Protein 7RUT (pdb70)

Structure (mmCIF, N/CA/C/O backbone):
data_7RUT
#
_entry.id   7RUT
#
_cell.length_a   77.151
_cell.length_b   75.769
_cell.length_c   95.844
_cell.angle_alpha   90.000
_cell.angle_beta   91.300
_cell.angle_gamma   90.000
#
_symmetry.space_group_name_H-M   'P 1 21 1'
#
loop_
_entity.id
_entity.type
_entity.pdbx_description
1 polymer 'Corrinoid adenosyltransferase'
2 non-polymer 'MAGNESIUM ION'
3 non-polymer 'POTASSIUM ION'
4 non-polymer "ADENOSINE-5'-TRIPHOSPHATE"
5 non-polymer GLYCEROL
6 water water
#
loop_
_atom_site.group_PDB
_atom_site.id
_atom_site.type_symbol
_atom_site.label_atom_id
_atom_site.label_alt_id
_atom_site.label_comp_id
_atom_site.label_asym_id
_atom_site.label_entity_id
_atom_site.label_seq_id
_atom_site.pdbx_PDB_ins_code
_atom_site.Cartn_x
_atom_site.Cartn_y
_atom_site.Cartn_z
_atom_site.occupancy
_atom_site.B_iso_or_equiv
_atom_site.auth_seq_id
_atom_site.auth_comp_id
_atom_site.auth_asym_id
_atom_site.auth_atom_id
_atom_site.pdbx_PDB_model_num
ATOM 1 N N . PRO A 1 2 ? 25.568 13.292 -19.344 1.00 57.92 56 PRO E N 1
ATOM 2 C CA . PRO A 1 2 ? 25.666 14.673 -18.863 1.00 55.92 56 PRO E CA 1
ATOM 3 C C . PRO A 1 2 ? 24.349 15.213 -18.309 1.00 51.63 56 PRO E C 1
ATOM 4 O O . PRO A 1 2 ? 23.611 15.884 -19.031 1.00 52.91 56 PRO E O 1
ATOM 8 N N . LYS A 1 3 ? 24.062 14.917 -17.042 1.00 45.55 57 LYS E N 1
ATOM 9 C CA . LYS A 1 3 ? 22.901 15.477 -16.369 1.00 40.23 57 LYS E CA 1
ATOM 10 C C . LYS A 1 3 ? 23.180 16.929 -15.978 1.00 35.56 57 LYS E C 1
ATOM 11 O O . LYS A 1 3 ? 24.288 17.440 -16.148 1.00 35.77 57 LYS E O 1
ATOM 17 N N . ILE A 1 4 ? 22.158 17.609 -15.451 1.00 31.82 58 ILE E N 1
ATOM 18 C CA . ILE A 1 4 ? 22.340 18.998 -15.035 1.00 28.40 58 ILE E CA 1
ATOM 19 C C . ILE A 1 4 ? 23.352 19.087 -13.902 1.00 28.61 58 ILE E C 1
ATOM 20 O O . ILE A 1 4 ? 24.105 20.069 -13.802 1.00 28.45 58 ILE E O 1
ATOM 25 N N . TYR A 1 5 ? 23.404 18.072 -13.041 1.00 27.74 59 TYR E N 1
ATOM 26 C CA . TYR A 1 5 ? 24.417 18.026 -11.986 1.00 28.41 59 TYR E CA 1
ATOM 27 C C . TYR A 1 5 ? 25.622 17.257 -12.513 1.00 29.77 59 TYR E C 1
ATOM 28 O O . TYR A 1 5 ? 25.608 16.028 -12.601 1.00 32.66 59 TYR E O 1
ATOM 37 N N . THR A 1 6 ? 26.669 17.993 -12.882 1.00 28.11 60 THR E N 1
ATOM 38 C CA . THR A 1 6 ? 27.903 17.380 -13.357 1.00 26.51 60 THR E CA 1
ATOM 39 C C . THR A 1 6 ? 28.800 16.930 -12.217 1.00 27.54 60 THR E C 1
ATOM 40 O O . THR A 1 6 ? 29.670 16.071 -12.432 1.00 28.65 60 THR E O 1
ATOM 44 N N . LYS A 1 7 ? 28.615 17.508 -11.027 1.00 26.38 61 LYS E N 1
ATOM 45 C CA . LYS A 1 7 ? 29.419 17.324 -9.822 1.00 25.05 61 LYS E CA 1
ATOM 46 C C . LYS A 1 7 ? 30.812 17.927 -9.957 1.00 25.02 61 LYS E C 1
ATOM 47 O O . LYS A 1 7 ? 31.614 17.810 -9.019 1.00 24.79 61 LYS E O 1
ATOM 53 N N . THR A 1 8 ? 31.126 18.592 -11.076 1.00 24.33 62 THR E N 1
ATOM 54 C CA . THR A 1 8 ? 32.416 19.263 -11.181 1.00 22.93 62 THR E CA 1
ATOM 55 C C . THR A 1 8 ? 32.536 20.456 -10.222 1.00 21.96 62 THR E C 1
ATOM 56 O O . THR A 1 8 ? 33.652 20.933 -9.989 1.00 22.54 62 THR E O 1
ATOM 60 N N . GLY A 1 9 ? 31.433 20.917 -9.632 1.00 20.33 63 GLY E N 1
ATOM 61 C CA . GLY A 1 9 ? 31.425 21.946 -8.611 1.00 20.15 63 GLY E CA 1
ATOM 62 C C . GLY A 1 9 ? 31.390 21.434 -7.182 1.00 20.62 63 GLY E C 1
ATOM 63 O O . GLY A 1 9 ? 31.313 22.248 -6.254 1.00 21.14 63 GLY E O 1
ATOM 64 N N . ASP A 1 10 ? 31.466 20.111 -6.968 1.00 20.66 64 ASP E N 1
ATOM 65 C CA . ASP A 1 10 ? 31.254 19.529 -5.647 1.00 21.21 64 ASP E CA 1
ATOM 66 C C . ASP A 1 10 ? 32.438 19.699 -4.705 1.00 22.22 64 ASP E C 1
ATOM 67 O O . ASP A 1 10 ? 32.309 19.378 -3.519 1.00 26.07 64 ASP E O 1
ATOM 72 N N . LYS A 1 11 ? 33.590 20.148 -5.196 1.00 20.09 65 LYS E N 1
ATOM 73 C CA . LYS A 1 11 ? 34.746 20.388 -4.341 1.00 20.49 65 LYS E CA 1
ATOM 74 C C . LYS A 1 11 ? 34.993 21.869 -4.080 1.00 21.08 65 LYS E C 1
ATOM 75 O O . LYS A 1 11 ? 36.033 22.222 -3.515 1.00 22.91 65 LYS E O 1
ATOM 81 N N . GLY A 1 12 ? 34.064 22.743 -4.468 1.00 20.10 66 GLY E N 1
ATOM 82 C CA . GLY A 1 12 ? 34.160 24.150 -4.127 1.00 22.03 66 GLY E CA 1
ATOM 83 C C . GLY A 1 12 ? 34.782 25.029 -5.182 1.00 21.21 66 GLY E C 1
ATOM 84 O O . GLY A 1 12 ? 35.081 26.194 -4.890 1.00 20.89 66 GLY E O 1
ATOM 85 N N . PHE A 1 13 ? 34.986 24.512 -6.391 1.00 20.03 67 PHE E N 1
ATOM 86 C CA . PHE A 1 13 ? 35.582 25.246 -7.497 1.00 18.90 67 PHE E CA 1
ATOM 87 C C . PHE A 1 13 ? 34.639 25.220 -8.691 1.00 19.15 67 PHE E C 1
ATOM 88 O O . PHE A 1 13 ? 33.808 24.315 -8.826 1.00 19.94 67 PHE E O 1
ATOM 96 N N . SER A 1 14 ? 34.747 26.230 -9.552 1.00 19.49 68 SER E N 1
ATOM 97 C CA . SER A 1 14 ? 33.927 26.254 -10.756 1.00 18.22 68 SER E CA 1
ATOM 98 C C . SER A 1 14 ? 34.729 26.902 -11.878 1.00 20.17 68 SER E C 1
ATOM 99 O O . SER A 1 14 ? 35.871 27.324 -11.682 1.00 20.55 68 SER E O 1
ATOM 102 N N . SER A 1 15 ? 34.118 26.989 -13.060 1.00 21.53 69 SER E N 1
ATOM 103 C CA . SER A 1 15 ? 34.781 27.479 -14.260 1.00 21.19 69 SER E CA 1
ATOM 104 C C . SER A 1 15 ? 34.232 28.840 -14.661 1.00 21.93 69 SER E C 1
ATOM 105 O O . SER A 1 15 ? 33.017 29.054 -14.652 1.00 24.46 69 SER E O 1
ATOM 108 N N . THR A 1 16 ? 35.129 29.753 -15.030 1.00 23.83 70 THR E N 1
ATOM 109 C CA . THR A 1 16 ? 34.716 30.981 -15.692 1.00 24.69 70 THR E CA 1
ATOM 110 C C . THR A 1 16 ? 34.384 30.688 -17.154 1.00 28.83 70 THR E C 1
ATOM 111 O O . THR A 1 16 ? 34.564 29.570 -17.646 1.00 29.98 70 THR E O 1
ATOM 115 N N . PHE A 1 17 ? 33.918 31.722 -17.866 1.00 32.71 71 PHE E N 1
ATOM 116 C CA . PHE A 1 17 ? 33.638 31.577 -19.293 1.00 38.60 71 PHE E CA 1
ATOM 117 C C . PHE A 1 17 ? 34.909 31.309 -20.085 1.00 38.48 71 PHE E C 1
ATOM 118 O O . PHE A 1 17 ? 34.852 30.695 -21.157 1.00 41.04 71 PHE E O 1
ATOM 126 N N . THR A 1 18 ? 36.057 31.758 -19.582 1.00 36.23 72 THR E N 1
ATOM 127 C CA . THR A 1 18 ? 37.337 31.475 -20.217 1.00 36.15 72 THR E CA 1
ATOM 128 C C . THR A 1 18 ? 37.842 30.068 -19.922 1.00 35.10 72 THR E C 1
ATOM 129 O O . THR A 1 18 ? 38.880 29.677 -20.466 1.00 37.79 72 THR E O 1
ATOM 133 N N . GLY A 1 19 ? 37.146 29.303 -19.082 1.00 31.72 73 GLY E N 1
ATOM 134 C CA . GLY A 1 19 ? 37.591 27.974 -18.709 1.00 29.85 73 GLY E CA 1
ATOM 135 C C . GLY A 1 19 ? 38.493 27.920 -17.497 1.00 29.00 73 GLY E C 1
ATOM 136 O O . GLY A 1 19 ? 38.882 26.817 -17.076 1.00 30.46 73 GLY E O 1
ATOM 137 N N . GLU A 1 20 ? 38.837 29.068 -16.921 1.00 27.55 74 GLU E N 1
ATOM 138 C CA . GLU A 1 20 ? 39.707 29.103 -15.755 1.00 24.59 74 GLU E CA 1
ATOM 139 C C . GLU A 1 20 ? 38.971 28.587 -14.528 1.00 21.57 74 GLU E C 1
ATOM 140 O O . GLU A 1 20 ? 37.811 28.927 -14.300 1.00 22.86 74 GLU E O 1
ATOM 146 N N . ARG A 1 21 ? 39.645 27.759 -13.729 1.00 21.78 75 ARG E N 1
ATOM 147 C CA . ARG A 1 21 ? 39.080 27.282 -12.471 1.00 19.07 75 ARG E CA 1
ATOM 148 C C . ARG A 1 21 ? 39.359 28.286 -11.354 1.00 21.61 75 ARG E C 1
ATOM 149 O O . ARG A 1 21 ? 40.496 28.742 -11.190 1.00 23.28 75 ARG E O 1
ATOM 157 N N . ARG A 1 22 ? 38.318 28.631 -10.596 1.00 21.48 76 ARG E N 1
ATOM 158 C CA . ARG A 1 22 ? 38.411 29.531 -9.454 1.00 20.42 76 ARG E CA 1
ATOM 159 C C . ARG A 1 22 ? 37.558 28.987 -8.321 1.00 18.21 76 ARG E C 1
ATOM 160 O O . ARG A 1 22 ? 36.540 28.328 -8.573 1.00 19.38 76 ARG E O 1
ATOM 168 N N . PRO A 1 23 ? 37.925 29.264 -7.068 1.00 18.27 77 PRO E N 1
ATOM 169 C CA . PRO A 1 23 ? 37.053 28.871 -5.958 1.00 19.00 77 PRO E CA 1
ATOM 170 C C . PRO A 1 23 ? 35.717 29.587 -6.067 1.00 18.29 77 PRO E C 1
ATOM 171 O O . PRO A 1 23 ? 35.620 30.709 -6.583 1.00 18.38 77 PRO E O 1
ATOM 175 N N . LYS A 1 24 ? 34.665 28.917 -5.600 1.00 17.76 78 LYS E N 1
ATOM 176 C CA . LYS A 1 24 ? 33.335 29.489 -5.789 1.00 17.77 78 LYS E CA 1
ATOM 177 C C . LYS A 1 24 ? 33.118 30.772 -4.990 1.00 19.15 78 LYS E C 1
ATOM 178 O O . LYS A 1 24 ? 32.183 31.525 -5.304 1.00 18.23 78 LYS E O 1
ATOM 184 N N . ASP A 1 25 ? 33.961 31.067 -3.993 1.00 18.84 79 ASP E N 1
ATOM 185 C CA . ASP A 1 25 ? 33.840 32.346 -3.301 1.00 19.16 79 ASP E CA 1
ATOM 186 C C . ASP A 1 25 ? 34.661 33.457 -3.956 1.00 18.43 79 ASP E C 1
ATOM 187 O O . ASP A 1 25 ? 34.711 34.567 -3.421 1.00 20.28 79 ASP E O 1
ATOM 192 N N . ASP A 1 26 ? 35.254 33.199 -5.119 1.00 19.00 80 ASP E N 1
ATOM 193 C CA . ASP A 1 26 ? 36.009 34.232 -5.821 1.00 17.95 80 ASP E CA 1
ATOM 194 C C . ASP A 1 26 ? 35.111 35.420 -6.169 1.00 16.63 80 ASP E C 1
ATOM 195 O O . ASP A 1 26 ? 33.910 35.269 -6.419 1.00 18.77 80 ASP E O 1
ATOM 200 N N . GLN A 1 27 ? 35.714 36.614 -6.199 1.00 18.05 81 GLN E N 1
ATOM 201 C CA . GLN A 1 27 ? 34.960 37.824 -6.533 1.00 17.79 81 GLN E CA 1
ATOM 202 C C . GLN A 1 27 ? 34.178 37.699 -7.850 1.00 17.05 81 GLN E C 1
ATOM 203 O O . GLN A 1 27 ? 33.108 38.312 -7.996 1.00 18.84 81 GLN E O 1
ATOM 205 N N . VAL A 1 28 ? 34.673 36.910 -8.812 1.00 17.41 82 VAL E N 1
ATOM 206 C CA . VAL A 1 28 ? 33.954 36.764 -10.081 1.00 18.56 82 VAL E CA 1
ATOM 207 C C . VAL A 1 28 ? 32.592 36.124 -9.854 1.00 17.88 82 VAL E C 1
ATOM 208 O O . VAL A 1 28 ? 31.573 36.595 -10.377 1.00 17.70 82 VAL E O 1
ATOM 212 N N . PHE A 1 29 ? 32.555 35.029 -9.084 1.00 17.96 83 PHE E N 1
ATOM 213 C CA . PHE A 1 29 ? 31.296 34.328 -8.854 1.00 16.61 83 PHE E CA 1
ATOM 214 C C . PHE A 1 29 ? 30.391 35.101 -7.908 1.00 15.65 83 PHE E C 1
ATOM 215 O O . PHE A 1 29 ? 29.163 34.995 -8.001 1.00 17.07 83 PHE E O 1
ATOM 223 N N . GLU A 1 30 ? 30.966 35.892 -7.006 1.00 16.65 84 GLU E N 1
ATOM 224 C CA . GLU A 1 30 ? 30.142 36.774 -6.187 1.00 15.75 84 GLU E CA 1
ATOM 225 C C . GLU A 1 30 ? 29.409 37.797 -7.053 1.00 16.29 84 GLU E C 1
ATOM 226 O O . GLU A 1 30 ? 28.221 38.083 -6.828 1.00 17.22 84 GLU E O 1
ATOM 232 N N . ALA A 1 31 ? 30.099 38.355 -8.056 1.00 16.73 85 ALA E N 1
ATOM 233 C CA . ALA A 1 31 ? 29.470 39.330 -8.946 1.00 17.52 85 ALA E CA 1
ATOM 234 C C . ALA A 1 31 ? 28.464 38.665 -9.881 1.00 17.34 85 ALA E C 1
ATOM 235 O O . ALA A 1 31 ? 27.351 39.182 -10.078 1.00 18.73 85 ALA E O 1
ATOM 237 N N . VAL A 1 32 ? 28.832 37.522 -10.467 1.00 17.71 86 VAL E N 1
ATOM 238 C CA . VAL A 1 32 ? 27.909 36.789 -11.342 1.00 19.47 86 VAL E CA 1
ATOM 239 C C . VAL A 1 32 ? 26.665 36.375 -10.563 1.00 19.03 86 VAL E C 1
ATOM 240 O O . VAL A 1 32 ? 25.524 36.526 -11.033 1.00 18.30 86 VAL E O 1
ATOM 244 N N . GLY A 1 33 ? 26.874 35.847 -9.353 1.00 17.99 87 GLY E N 1
ATOM 245 C CA . GLY A 1 33 ? 25.759 35.376 -8.550 1.00 17.51 87 GLY E CA 1
ATOM 246 C C . GLY A 1 33 ? 24.829 36.491 -8.118 1.00 16.84 87 GLY E C 1
ATOM 247 O O . GLY A 1 33 ? 23.610 36.319 -8.103 1.00 17.76 87 GLY E O 1
ATOM 248 N N . THR A 1 34 ? 25.381 37.652 -7.772 1.00 17.38 88 THR E N 1
ATOM 249 C CA . THR A 1 34 ? 24.525 38.736 -7.311 1.00 16.48 88 THR E CA 1
ATOM 250 C C . THR A 1 34 ? 23.769 39.369 -8.471 1.00 16.79 88 THR E C 1
ATOM 251 O O . THR A 1 34 ? 22.632 39.828 -8.292 1.00 17.53 88 THR E O 1
ATOM 255 N N . THR A 1 35 ? 24.355 39.363 -9.669 1.00 17.73 89 THR E N 1
ATOM 256 C CA . THR A 1 35 ? 23.619 39.797 -10.856 1.00 19.04 89 THR E CA 1
ATOM 257 C C . THR A 1 35 ? 22.460 38.845 -11.152 1.00 19.61 89 THR E C 1
ATOM 258 O O . THR A 1 35 ? 21.361 39.284 -11.517 1.00 18.80 89 THR E O 1
ATOM 262 N N . ASP A 1 36 ? 22.682 37.537 -10.976 1.00 18.33 90 ASP E N 1
ATOM 263 C CA . ASP A 1 36 ? 21.615 36.557 -11.153 1.00 18.92 90 ASP E CA 1
ATOM 264 C C . ASP A 1 36 ? 20.533 36.732 -10.095 1.00 18.83 90 ASP E C 1
ATOM 265 O O . ASP A 1 36 ? 19.334 36.645 -10.400 1.00 20.01 90 ASP E O 1
ATOM 270 N N . GLU A 1 37 ? 20.935 37.014 -8.853 1.00 18.71 91 GLU E N 1
ATOM 271 C CA . GLU A 1 37 ? 19.964 37.310 -7.803 1.00 17.17 91 GLU E CA 1
ATOM 272 C C . GLU A 1 37 ? 19.111 38.525 -8.172 1.00 16.98 91 GLU E C 1
ATOM 273 O O . GLU A 1 37 ? 17.880 38.521 -7.986 1.00 18.45 91 GLU E O 1
ATOM 279 N N . LEU A 1 38 ? 19.743 39.573 -8.708 1.00 16.97 92 LEU E N 1
ATOM 280 C CA . LEU A 1 38 ? 19.000 40.746 -9.157 1.00 16.18 92 LEU E CA 1
ATOM 281 C C . LEU A 1 38 ? 18.012 40.390 -10.264 1.00 17.46 92 LEU E C 1
ATOM 282 O O . LEU A 1 38 ? 16.838 40.784 -10.223 1.00 18.14 92 LEU E O 1
ATOM 287 N N . SER A 1 39 ? 18.471 39.654 -11.277 1.00 19.26 93 SER E N 1
ATOM 288 C CA . SER A 1 39 ? 17.575 39.289 -12.374 1.00 19.28 93 SER E CA 1
ATOM 289 C C . SER A 1 39 ? 16.402 38.460 -11.870 1.00 19.25 93 SER E C 1
ATOM 290 O O . SER A 1 39 ? 15.270 38.601 -12.360 1.00 19.33 93 SER E O 1
ATOM 293 N N . SER A 1 40 ? 16.656 37.593 -10.881 1.00 18.81 94 SER E N 1
ATOM 294 C CA . SER A 1 40 ? 15.596 36.747 -10.342 1.00 18.47 94 SER E CA 1
ATOM 295 C C . SER A 1 40 ? 14.592 37.569 -9.538 1.00 18.69 94 SER E C 1
ATOM 296 O O . SER A 1 40 ? 13.380 37.306 -9.596 1.00 20.50 94 SER E O 1
ATOM 299 N N . ALA A 1 41 ? 15.073 38.561 -8.775 1.00 17.78 95 ALA E N 1
ATOM 300 C CA . ALA A 1 41 ? 14.164 39.455 -8.058 1.00 17.44 95 ALA E CA 1
ATOM 301 C C . ALA A 1 41 ? 13.306 40.243 -9.034 1.00 18.70 95 ALA E C 1
ATOM 302 O O . ALA A 1 41 ? 12.094 40.412 -8.822 1.00 20.28 95 ALA E O 1
ATOM 304 N N . ILE A 1 42 ? 13.911 40.714 -10.127 1.00 19.62 96 ILE E N 1
ATOM 305 C CA . ILE A 1 42 ? 13.135 41.413 -11.151 1.00 19.32 96 ILE E CA 1
ATOM 306 C C . ILE A 1 42 ? 12.103 40.476 -11.773 1.00 21.17 96 ILE E C 1
ATOM 307 O O . ILE A 1 42 ? 10.963 40.880 -12.045 1.00 21.89 96 ILE E O 1
ATOM 312 N N . GLY A 1 43 ? 12.471 39.207 -11.987 1.00 20.84 97 GLY E N 1
ATOM 313 C CA . GLY A 1 43 ? 11.516 38.264 -12.556 1.00 21.88 97 GLY E CA 1
ATOM 314 C C . GLY A 1 43 ? 10.284 38.092 -11.688 1.00 21.48 97 GLY E C 1
ATOM 315 O O . GLY A 1 43 ? 9.159 38.011 -12.197 1.00 23.04 97 GLY E O 1
ATOM 316 N N . PHE A 1 44 ? 10.470 38.049 -10.365 1.00 21.26 98 PHE E N 1
ATOM 317 C CA . PHE A 1 44 ? 9.305 37.969 -9.488 1.00 23.18 98 PHE E CA 1
ATOM 318 C C . PHE A 1 44 ? 8.491 39.259 -9.526 1.00 22.63 98 PHE E C 1
ATOM 319 O O . PHE A 1 44 ? 7.257 39.213 -9.608 1.00 23.89 98 PHE E O 1
ATOM 327 N N . ALA A 1 45 ? 9.155 40.420 -9.483 1.00 21.92 99 ALA E N 1
ATOM 328 C CA . ALA A 1 45 ? 8.426 41.680 -9.646 1.00 21.49 99 ALA E CA 1
ATOM 329 C C . ALA A 1 45 ? 7.661 41.712 -10.967 1.00 23.19 99 ALA E C 1
ATOM 330 O O . ALA A 1 45 ? 6.524 42.200 -11.023 1.00 25.69 99 ALA E O 1
ATOM 332 N N . LEU A 1 46 ? 8.264 41.188 -12.037 1.00 24.84 100 LEU E N 1
ATOM 333 C CA . LEU A 1 46 ? 7.612 41.167 -13.345 1.00 26.76 100 LEU E CA 1
ATOM 334 C C . LEU A 1 46 ? 6.301 40.392 -13.304 1.00 26.09 100 LEU E C 1
ATOM 335 O O . LEU A 1 46 ? 5.328 40.758 -13.983 1.00 26.90 100 LEU E O 1
ATOM 340 N N . GLU A 1 47 ? 6.257 39.309 -12.523 1.00 26.46 101 GLU E N 1
ATOM 341 C CA . GLU A 1 47 ? 5.021 38.544 -12.398 1.00 28.41 101 GLU E CA 1
ATOM 342 C C . GLU A 1 47 ? 3.911 39.392 -11.790 1.00 30.11 101 GLU E C 1
ATOM 343 O O . GLU A 1 47 ? 2.759 39.332 -12.235 1.00 30.78 101 GLU E O 1
ATOM 349 N N . LEU A 1 48 ? 4.242 40.200 -10.778 1.00 28.80 102 LEU E N 1
ATOM 350 C CA . LEU A 1 48 ? 3.252 41.097 -10.187 1.00 29.03 102 LEU E CA 1
ATOM 351 C C . LEU A 1 48 ? 2.839 42.186 -11.171 1.00 29.68 102 LEU E C 1
ATOM 352 O O . LEU A 1 48 ? 1.668 42.577 -11.222 1.00 30.18 102 LEU E O 1
ATOM 357 N N . VAL A 1 49 ? 3.799 42.697 -11.944 1.00 30.87 103 VAL E N 1
ATOM 358 C CA . VAL A 1 49 ? 3.524 43.734 -12.933 1.00 30.59 103 VAL E CA 1
ATOM 359 C C . VAL A 1 49 ? 2.563 43.220 -13.994 1.00 32.66 103 VAL E C 1
ATOM 360 O O . VAL A 1 49 ? 1.608 43.909 -14.378 1.00 34.13 103 VAL E O 1
ATOM 364 N N . THR A 1 50 ? 2.799 42.005 -14.490 1.00 33.56 104 THR E N 1
ATOM 365 C CA . THR A 1 50 ? 1.919 41.437 -15.510 1.00 35.91 104 THR E CA 1
ATOM 366 C C . THR A 1 50 ? 0.506 41.220 -14.977 1.00 38.55 104 THR E 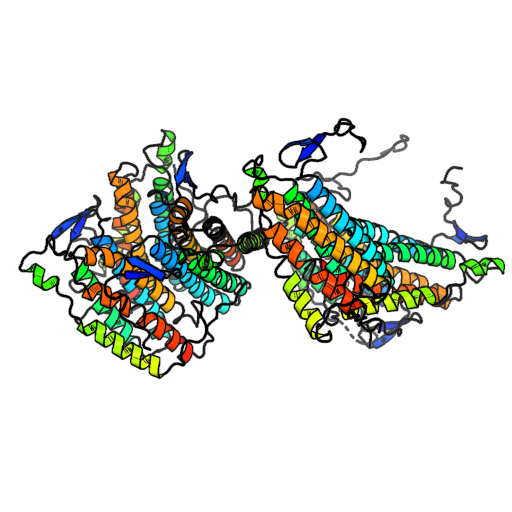C 1
ATOM 367 O O . THR A 1 50 ? -0.471 41.411 -15.708 1.00 40.20 104 THR E O 1
ATOM 371 N N . GLU A 1 51 ? 0.370 40.808 -13.714 1.00 40.90 105 GLU E N 1
ATOM 372 C CA . GLU A 1 51 ? -0.966 40.574 -13.169 1.00 43.48 105 GLU E CA 1
ATOM 373 C C . GLU A 1 51 ? -1.765 41.867 -13.100 1.00 41.31 105 GLU E C 1
ATOM 374 O O . GLU A 1 51 ? -2.973 41.878 -13.375 1.00 40.88 105 GLU E O 1
ATOM 380 N N . LYS A 1 52 ? -1.104 42.969 -12.744 1.00 41.26 106 LYS E N 1
ATOM 381 C CA . LYS A 1 52 ? -1.765 44.257 -12.601 1.00 41.90 106 LYS E CA 1
ATOM 382 C C . LYS A 1 52 ? -2.026 44.939 -13.941 1.00 41.87 106 LYS E C 1
ATOM 383 O O . LYS A 1 52 ? -2.880 45.826 -14.014 1.00 42.61 106 LYS E O 1
ATOM 389 N N . GLY A 1 53 ? -1.323 44.545 -14.999 1.00 39.98 107 GLY E N 1
ATOM 390 C CA . GLY A 1 53 ? -1.535 45.159 -16.294 1.00 37.83 107 GLY E CA 1
ATOM 391 C C . GLY A 1 53 ? -0.775 46.445 -16.536 1.00 36.60 107 GLY E C 1
ATOM 392 O O . GLY A 1 53 ? -1.265 47.319 -17.254 1.00 37.26 107 GLY E O 1
ATOM 393 N N . HIS A 1 54 ? 0.416 46.587 -15.962 1.00 34.78 108 HIS E N 1
ATOM 394 C CA . HIS A 1 54 ? 1.238 47.764 -16.207 1.00 32.67 108 HIS E CA 1
ATOM 395 C C . HIS A 1 54 ? 1.868 47.697 -17.596 1.00 34.44 108 HIS E C 1
ATOM 396 O O . HIS A 1 54 ? 2.015 46.626 -18.190 1.00 36.75 108 HIS E O 1
ATOM 403 N N . THR A 1 55 ? 2.281 48.862 -18.098 1.00 34.57 109 THR E N 1
ATOM 404 C CA . THR A 1 55 ? 2.813 48.953 -19.453 1.00 34.60 109 THR E CA 1
ATOM 405 C C . THR A 1 55 ? 4.275 48.549 -19.573 1.00 34.07 109 THR E C 1
ATOM 406 O O . THR A 1 55 ? 4.744 48.350 -20.697 1.00 35.29 109 THR E O 1
ATOM 410 N N . PHE A 1 56 ? 5.010 48.443 -18.468 1.00 31.04 110 PHE E N 1
ATOM 411 C CA . PHE A 1 56 ? 6.462 48.353 -18.534 1.00 31.57 110 PHE E CA 1
ATOM 412 C C . PHE A 1 56 ? 6.989 46.932 -18.348 1.00 29.82 110 PHE E C 1
ATOM 413 O O . PHE A 1 56 ? 8.179 46.757 -18.070 1.00 29.15 110 PHE E O 1
ATOM 421 N N . ALA A 1 57 ? 6.144 45.913 -18.529 1.00 29.15 111 ALA E N 1
ATOM 422 C CA . ALA A 1 57 ? 6.618 44.537 -18.410 1.00 29.79 111 ALA E CA 1
ATOM 423 C C . ALA A 1 57 ? 7.738 44.244 -19.403 1.00 29.70 111 ALA E C 1
ATOM 424 O O . ALA A 1 57 ? 8.718 43.568 -19.064 1.00 30.61 111 ALA E O 1
ATOM 426 N N . GLU A 1 58 ? 7.618 44.751 -20.633 1.00 30.55 112 GLU E N 1
ATOM 427 C CA . GLU A 1 58 ? 8.629 44.461 -21.643 1.00 32.98 112 GLU E CA 1
ATOM 428 C C . GLU A 1 58 ? 9.961 45.128 -21.318 1.00 30.47 112 GLU E C 1
ATOM 429 O O . GLU A 1 58 ? 11.018 44.561 -21.614 1.00 31.45 112 GLU E O 1
ATOM 435 N N . GLU A 1 59 ? 9.939 46.315 -20.706 1.00 28.17 113 GLU E N 1
ATOM 436 C CA . GLU A 1 59 ? 11.191 46.937 -20.280 1.00 27.62 113 GLU E CA 1
ATOM 437 C C . GLU A 1 59 ? 11.919 46.059 -19.272 1.00 25.46 113 GLU E C 1
ATOM 438 O O . GLU A 1 59 ? 13.134 45.843 -19.378 1.00 25.63 113 GLU E O 1
ATOM 444 N N . LEU A 1 60 ? 11.193 45.542 -18.279 1.00 24.72 114 LEU E N 1
ATOM 445 C CA . LEU A 1 60 ? 11.845 44.714 -17.268 1.00 23.68 114 LEU E CA 1
ATOM 446 C C . LEU A 1 60 ? 12.416 43.445 -17.890 1.00 23.74 114 LEU E C 1
ATOM 447 O O . LEU A 1 60 ? 13.502 42.995 -17.504 1.00 23.17 114 LEU E O 1
ATOM 452 N N . GLN A 1 61 ? 11.722 42.882 -18.884 1.00 24.77 115 GLN E N 1
ATOM 453 C CA . GLN A 1 61 ? 12.238 41.706 -19.577 1.00 26.48 115 GLN E CA 1
ATOM 454 C C . GLN A 1 61 ? 13.507 42.036 -20.354 1.00 26.59 115 GLN E C 1
ATOM 455 O O . GLN A 1 61 ? 14.467 41.256 -20.341 1.00 27.27 115 GLN E O 1
ATOM 461 N N . LYS A 1 62 ? 13.537 43.185 -21.037 1.00 26.65 116 LYS E N 1
ATOM 462 C CA . LYS A 1 62 ? 14.757 43.591 -21.729 1.00 26.64 116 LYS E CA 1
ATOM 463 C C . LYS A 1 62 ? 15.904 43.776 -20.742 1.00 26.11 116 LYS E C 1
ATOM 464 O O . LYS A 1 62 ? 17.053 43.419 -21.032 1.00 27.46 116 LYS E O 1
ATOM 470 N N . ILE A 1 63 ? 15.611 44.336 -19.567 1.00 23.83 117 ILE E N 1
ATOM 471 C CA . ILE A 1 63 ? 16.647 44.497 -18.554 1.00 22.86 117 ILE E CA 1
ATOM 472 C C . ILE A 1 63 ? 17.191 43.137 -18.131 1.00 21.74 117 ILE E C 1
ATOM 473 O O . ILE A 1 63 ? 18.402 42.974 -17.947 1.00 22.99 117 ILE E O 1
ATOM 478 N N . GLN A 1 64 ? 16.320 42.133 -17.984 1.00 21.84 118 GLN E N 1
ATOM 479 C CA . GLN A 1 64 ? 16.818 40.804 -17.620 1.00 22.35 118 GLN E CA 1
ATOM 480 C C . GLN A 1 64 ? 17.766 40.260 -18.685 1.00 24.75 118 GLN E C 1
ATOM 481 O O . GLN A 1 64 ? 18.758 39.598 -18.359 1.00 23.65 118 GLN E O 1
ATOM 487 N N . CYS A 1 65 ? 17.477 40.527 -19.964 1.00 25.42 119 CYS E N 1
ATOM 488 C CA . CYS A 1 65 ? 18.373 40.108 -21.041 1.00 26.07 119 CYS E CA 1
ATOM 489 C C . CYS A 1 65 ? 19.737 40.759 -20.905 1.00 26.44 119 CYS E C 1
ATOM 490 O O . CYS A 1 65 ? 20.775 40.095 -21.030 1.00 26.66 119 CYS E O 1
ATOM 493 N N . THR A 1 66 ? 19.752 42.070 -20.659 1.00 24.86 120 THR E N 1
ATOM 494 C CA . THR A 1 66 ? 21.015 42.765 -20.462 1.00 25.06 120 THR E CA 1
ATOM 495 C C . THR A 1 66 ? 21.736 42.260 -19.217 1.00 24.02 120 THR E C 1
ATOM 496 O O . THR A 1 66 ? 22.970 42.176 -19.208 1.00 24.20 120 THR E O 1
ATOM 500 N N . LEU A 1 67 ? 20.993 41.887 -18.172 1.00 22.84 121 LEU E N 1
ATOM 501 C CA . LEU A 1 67 ? 21.648 41.318 -16.992 1.00 21.46 121 LEU E CA 1
ATOM 502 C C . LEU A 1 67 ? 22.312 39.982 -17.303 1.00 21.63 121 LEU E C 1
ATOM 503 O O . LEU A 1 67 ? 23.326 39.649 -16.689 1.00 21.79 121 LEU E O 1
ATOM 508 N N . GLN A 1 68 ? 21.774 39.210 -18.256 1.00 23.80 122 GLN E N 1
ATOM 509 C CA . GLN A 1 68 ? 22.484 38.011 -18.695 1.00 27.73 122 GLN E CA 1
ATOM 510 C C . GLN A 1 68 ? 23.783 38.385 -19.392 1.00 27.93 122 GLN E C 1
ATOM 511 O O . GLN A 1 68 ? 24.804 37.713 -19.215 1.00 27.45 122 GLN E O 1
ATOM 517 N N . ASP A 1 69 ? 23.762 39.460 -20.187 1.00 28.13 123 ASP E N 1
ATOM 518 C CA . ASP A 1 69 ? 24.989 39.954 -20.806 1.00 28.30 123 ASP E CA 1
ATOM 519 C C . ASP A 1 69 ? 25.971 40.449 -19.750 1.00 27.50 123 ASP E C 1
ATOM 520 O O . ASP A 1 69 ? 27.186 40.256 -19.885 1.00 28.88 123 ASP E O 1
ATOM 525 N N . VAL A 1 70 ? 25.465 41.102 -18.698 1.00 25.28 124 VAL E N 1
ATOM 526 C CA . VAL A 1 70 ? 26.326 41.513 -17.589 1.00 25.05 124 VAL E CA 1
ATOM 527 C C . VAL A 1 70 ? 26.978 40.293 -16.951 1.00 24.56 124 VAL E C 1
ATOM 528 O O . VAL A 1 70 ? 28.189 40.274 -16.695 1.00 24.96 124 VAL E O 1
ATOM 532 N N . GLY A 1 71 ? 26.181 39.264 -16.659 1.00 25.45 125 GLY E N 1
ATOM 533 C CA . GLY A 1 71 ? 26.743 38.059 -16.068 1.00 25.37 125 GLY E CA 1
ATOM 534 C C . GLY A 1 71 ? 27.793 37.417 -16.953 1.00 27.08 125 GLY E C 1
ATOM 535 O O . GLY A 1 71 ? 28.833 36.960 -16.471 1.00 26.49 125 GLY E O 1
ATOM 536 N N . SER A 1 72 ? 27.543 37.388 -18.261 1.00 29.00 126 SER E N 1
ATOM 537 C CA . SER A 1 72 ? 28.512 36.833 -19.203 1.00 30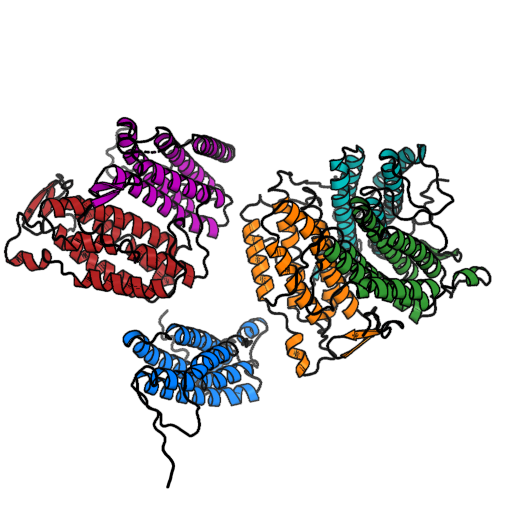.60 126 SER E CA 1
ATOM 538 C C . SER A 1 72 ? 29.819 37.611 -19.171 1.00 30.41 126 SER E C 1
ATOM 539 O O . SER A 1 72 ? 30.908 37.025 -19.155 1.00 31.40 126 SER E O 1
ATOM 542 N N . ALA A 1 73 ? 29.729 38.941 -19.176 1.00 29.27 127 ALA E N 1
ATOM 543 C CA . ALA A 1 73 ? 30.927 39.768 -19.113 1.00 28.13 127 ALA E CA 1
ATOM 544 C C . ALA A 1 73 ? 31.693 39.513 -17.821 1.00 27.42 127 ALA E C 1
ATOM 545 O O . ALA A 1 73 ? 32.919 39.337 -17.832 1.00 27.68 127 ALA E O 1
ATOM 547 N N . LEU A 1 74 ? 30.976 39.464 -16.696 1.00 26.04 128 LEU E N 1
ATOM 548 C CA . LEU A 1 74 ? 31.620 39.236 -15.406 1.00 25.91 128 LEU E CA 1
ATOM 549 C C . LEU A 1 74 ? 32.290 37.869 -15.354 1.00 26.77 128 LEU E C 1
ATOM 550 O O . LEU A 1 74 ? 33.344 37.705 -14.721 1.00 28.19 128 LEU E O 1
ATOM 555 N N . ALA A 1 75 ? 31.688 36.870 -16.002 1.00 26.61 129 ALA E N 1
ATOM 556 C CA . ALA A 1 75 ? 32.263 35.532 -16.053 1.00 28.22 129 ALA E CA 1
ATOM 557 C C . ALA A 1 75 ? 33.438 35.432 -17.016 1.00 30.15 129 ALA E C 1
ATOM 558 O O . ALA A 1 75 ? 34.030 34.350 -17.138 1.00 30.23 129 ALA E O 1
ATOM 560 N N . THR A 1 76 ? 33.799 36.522 -17.697 1.00 31.60 130 THR E N 1
ATOM 561 C CA . THR A 1 76 ? 34.913 36.531 -18.642 1.00 33.74 130 THR E CA 1
ATOM 562 C C . THR A 1 76 ? 35.936 37.568 -18.196 1.00 35.75 130 THR E C 1
ATOM 563 O O . THR A 1 76 ? 36.049 38.642 -18.803 1.00 36.50 130 THR E O 1
ATOM 567 N N . PRO A 1 77 ? 36.690 37.287 -17.132 1.00 37.92 131 PRO E N 1
ATOM 568 C CA . PRO A 1 77 ? 37.699 38.252 -16.683 1.00 41.19 131 PRO E CA 1
ATOM 569 C C . PRO A 1 77 ? 38.772 38.440 -17.743 1.00 47.98 131 PRO E C 1
ATOM 570 O O . PRO A 1 77 ? 39.156 37.498 -18.443 1.00 49.29 131 PRO E O 1
ATOM 574 N N . CYS A 1 78 ? 39.248 39.678 -17.871 1.00 52.77 132 CYS E N 1
ATOM 575 C CA . CYS A 1 78 ? 40.252 39.957 -18.891 1.00 59.33 132 CYS E CA 1
ATOM 576 C C . CYS A 1 78 ? 41.582 39.284 -18.576 1.00 62.51 132 CYS E C 1
ATOM 577 O O . CYS A 1 78 ? 42.363 39.008 -19.493 1.00 62.69 132 CYS E O 1
ATOM 580 N N . SER A 1 79 ? 41.842 38.984 -17.298 1.00 65.07 133 SER E N 1
ATOM 581 C CA . SER A 1 79 ? 43.108 38.363 -16.916 1.00 67.05 133 SER E CA 1
ATOM 582 C C . SER A 1 79 ? 43.273 36.979 -17.530 1.00 69.53 133 SER E C 1
ATOM 583 O O . SER A 1 79 ? 44.406 36.513 -17.715 1.00 69.83 133 SER E O 1
ATOM 586 N N . SER A 1 80 ? 42.167 36.303 -17.844 1.00 71.23 134 SER E N 1
ATOM 587 C CA . SER A 1 80 ? 42.213 34.998 -18.492 1.00 73.86 134 SER E CA 1
ATOM 588 C C . SER A 1 80 ? 41.468 34.981 -19.821 1.00 75.82 134 SER E C 1
ATOM 589 O O . SER A 1 80 ? 41.292 33.905 -20.405 1.00 76.58 134 SER E O 1
ATOM 592 N N . ALA A 1 81 ? 41.048 36.139 -20.323 1.00 76.50 135 ALA E N 1
ATOM 593 C CA . ALA A 1 81 ? 40.298 36.216 -21.573 1.00 77.63 135 ALA E CA 1
ATOM 594 C C . ALA A 1 81 ? 41.159 35.803 -22.763 1.00 78.31 135 ALA E C 1
ATOM 595 O O . ALA A 1 81 ? 41.985 36.579 -23.240 1.00 78.37 135 ALA E O 1
ATOM 597 N N . THR A 1 89 ? 33.215 40.325 -23.052 1.00 72.95 143 THR E N 1
ATOM 598 C CA . THR A 1 89 ? 34.025 41.353 -22.412 1.00 73.07 143 THR E CA 1
ATOM 599 C C . THR A 1 89 ? 33.558 42.742 -22.804 1.00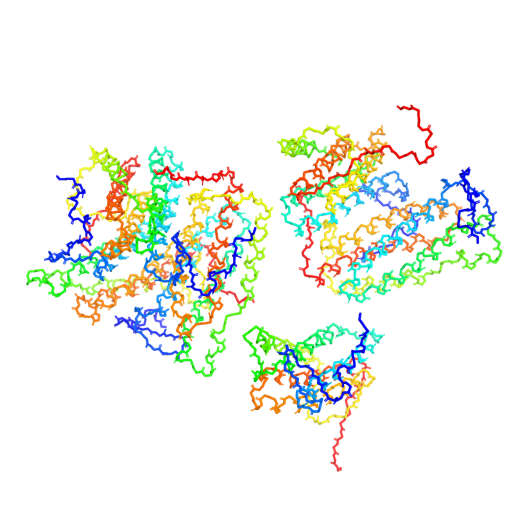 71.78 143 THR E C 1
ATOM 600 O O . THR A 1 89 ? 33.499 43.653 -21.980 1.00 71.57 143 THR E O 1
ATOM 604 N N . THR A 1 90 ? 33.238 42.900 -24.084 1.00 69.92 144 THR E N 1
ATOM 605 C CA . THR A 1 90 ? 32.865 44.199 -24.634 1.00 67.71 144 THR E CA 1
ATOM 606 C C . THR A 1 90 ? 31.403 44.473 -24.312 1.00 62.98 144 THR E C 1
ATOM 607 O O . THR A 1 90 ? 30.497 43.972 -24.983 1.00 64.28 144 THR E O 1
ATOM 611 N N . PHE A 1 91 ? 31.171 45.279 -23.285 1.00 55.98 145 PHE E N 1
ATOM 612 C CA . PHE A 1 91 ? 29.831 45.692 -22.894 1.00 50.27 145 PHE E CA 1
ATOM 613 C C . PHE A 1 91 ? 29.597 47.101 -23.430 1.00 49.24 145 PHE E C 1
ATOM 614 O O . PHE A 1 91 ? 30.191 48.065 -22.937 1.00 49.27 145 PHE E O 1
ATOM 622 N N . LYS A 1 92 ? 28.738 47.216 -24.442 1.00 48.50 146 LYS E N 1
ATOM 623 C CA . LYS A 1 92 ? 28.469 48.505 -25.064 1.00 47.71 146 LYS E CA 1
ATOM 624 C C . LYS A 1 92 ? 27.618 49.385 -24.151 1.00 46.85 146 LYS E C 1
ATOM 625 O O . LYS A 1 92 ? 26.870 48.899 -23.297 1.00 47.53 146 LYS E O 1
ATOM 627 N N . ALA A 1 93 ? 27.737 50.700 -24.345 1.00 45.04 147 ALA E N 1
ATOM 628 C CA . ALA A 1 93 ? 27.018 51.668 -23.524 1.00 43.84 147 ALA E CA 1
ATOM 629 C C . ALA A 1 93 ? 25.568 51.865 -23.951 1.00 41.10 147 ALA E C 1
ATOM 630 O O . ALA A 1 93 ? 24.829 52.570 -23.254 1.00 39.51 147 ALA E O 1
ATOM 632 N N . GLY A 1 94 ? 25.151 51.272 -25.069 1.00 39.39 148 GLY E N 1
ATOM 633 C CA . GLY A 1 94 ? 23.790 51.366 -25.551 1.00 38.08 148 GLY E CA 1
ATOM 634 C C . GLY A 1 94 ? 22.715 51.167 -24.493 1.00 37.72 148 GLY E C 1
ATOM 635 O O . GLY A 1 94 ? 21.796 51.984 -24.358 1.00 36.04 148 GLY E O 1
ATOM 636 N N . PRO A 1 95 ? 22.793 50.070 -23.730 1.00 36.33 149 PRO E N 1
ATOM 637 C CA . PRO A 1 95 ? 21.778 49.847 -22.684 1.00 35.06 149 PRO E CA 1
ATOM 638 C C . PRO A 1 95 ? 21.744 50.924 -21.614 1.00 32.71 149 PRO E C 1
ATOM 639 O O . PRO A 1 95 ? 20.683 51.154 -21.020 1.00 32.56 149 PRO E O 1
ATOM 643 N N . ILE A 1 96 ? 22.870 51.585 -21.335 1.00 31.35 150 ILE E N 1
ATOM 644 C CA . ILE A 1 96 ? 22.867 52.660 -20.347 1.00 31.45 150 ILE E CA 1
ATOM 645 C C . ILE A 1 96 ? 22.061 53.845 -20.859 1.00 32.58 150 ILE E C 1
ATOM 646 O O . ILE A 1 96 ? 21.247 54.432 -20.137 1.00 31.82 150 ILE E O 1
ATOM 651 N N . LEU A 1 97 ? 22.282 54.220 -22.115 1.00 34.28 151 LEU E N 1
ATOM 652 C CA . LEU A 1 97 ? 21.546 55.352 -22.669 1.00 35.03 151 LEU E CA 1
ATOM 653 C C . LEU A 1 97 ? 20.057 55.053 -22.786 1.00 35.63 151 LEU E C 1
ATOM 654 O O . LEU A 1 97 ? 19.236 55.955 -22.594 1.00 36.82 151 LEU E O 1
ATOM 659 N N . GLU A 1 98 ? 19.684 53.798 -23.051 1.00 34.56 152 GLU E N 1
ATOM 660 C CA . GLU A 1 98 ? 18.265 53.460 -23.083 1.00 35.63 152 GLU E CA 1
ATOM 661 C C . GLU A 1 98 ? 17.633 53.586 -21.699 1.00 34.26 152 GLU E C 1
ATOM 662 O O . GLU A 1 98 ? 16.512 54.092 -21.572 1.00 33.73 152 GLU E O 1
ATOM 668 N N . LEU A 1 99 ? 18.331 53.133 -20.650 1.00 32.51 153 LEU E N 1
ATOM 669 C CA . LEU A 1 99 ? 17.831 53.353 -19.294 1.00 30.46 153 LEU E CA 1
ATOM 670 C C . LEU A 1 99 ? 17.608 54.836 -19.025 1.00 30.64 153 LEU E C 1
ATOM 671 O O . LEU A 1 99 ? 16.615 55.218 -18.396 1.00 30.10 153 LEU E O 1
ATOM 676 N N . GLU A 1 100 ? 18.535 55.684 -19.481 1.00 31.46 154 GLU E N 1
ATOM 677 C CA . GLU A 1 100 ? 18.385 57.124 -19.287 1.00 33.15 154 GLU E CA 1
ATOM 678 C C . GLU A 1 100 ? 17.141 57.655 -19.987 1.00 34.63 154 GLU E C 1
ATOM 679 O O . GLU A 1 100 ? 16.408 58.477 -19.426 1.00 35.03 154 GLU E O 1
ATOM 685 N N . GLN A 1 101 ? 16.885 57.198 -21.212 1.00 34.82 155 GLN E N 1
ATOM 686 C CA . GLN A 1 101 ? 15.691 57.650 -21.918 1.00 37.23 155 GLN E CA 1
ATOM 687 C C . GLN A 1 101 ? 14.423 57.214 -21.197 1.00 37.02 155 GLN E C 1
ATOM 688 O O . GLN A 1 101 ? 13.447 57.974 -21.131 1.00 36.63 155 GLN E O 1
ATOM 694 N N . TRP A 1 102 ? 14.422 55.997 -20.640 1.00 35.32 156 TRP E N 1
ATOM 695 C CA . TRP A 1 102 ? 13.255 55.521 -19.903 1.00 33.33 156 TRP E CA 1
ATOM 696 C C . TRP A 1 102 ? 13.071 56.307 -18.612 1.00 32.46 156 TRP E C 1
ATOM 697 O O . TRP A 1 102 ? 11.952 56.700 -18.272 1.00 33.80 156 TRP E O 1
ATOM 708 N N . ILE A 1 103 ? 14.160 56.530 -17.866 1.00 30.68 157 ILE E N 1
ATOM 709 C CA . ILE A 1 103 ? 14.071 57.360 -16.665 1.00 32.06 157 ILE E CA 1
ATOM 710 C C . ILE A 1 103 ? 13.474 58.726 -17.000 1.00 33.87 157 ILE E C 1
ATOM 711 O O . ILE A 1 103 ? 12.595 59.232 -16.293 1.00 34.55 157 ILE E O 1
ATOM 716 N N . ASP A 1 104 ? 13.954 59.344 -18.084 1.00 36.04 158 ASP E N 1
ATOM 717 C CA . ASP A 1 104 ? 13.435 60.648 -18.502 1.00 38.18 158 ASP E CA 1
ATOM 718 C C . ASP A 1 104 ? 11.943 60.584 -18.799 1.00 38.25 158 ASP E C 1
ATOM 719 O O . ASP A 1 104 ? 11.193 61.508 -18.456 1.00 40.37 158 ASP E O 1
ATOM 724 N N . LYS A 1 105 ? 11.503 59.513 -19.463 1.00 36.33 159 LYS E N 1
ATOM 725 C CA . LYS A 1 105 ? 10.094 59.361 -19.812 1.00 35.82 159 LYS E CA 1
ATOM 726 C C . LYS A 1 105 ? 9.217 59.338 -18.564 1.00 36.07 159 LYS E C 1
ATOM 727 O O . LYS A 1 105 ? 8.208 60.049 -18.484 1.00 37.96 159 LYS E O 1
ATOM 733 N N . TYR A 1 106 ? 9.593 58.530 -17.569 1.00 34.32 160 TYR E N 1
ATOM 734 C CA . TYR A 1 106 ? 8.774 58.431 -16.367 1.00 33.66 160 TYR E CA 1
ATOM 735 C C . TYR A 1 106 ? 8.892 59.686 -15.520 1.00 34.39 160 TYR E C 1
ATOM 736 O O . TYR A 1 106 ? 7.912 60.118 -14.903 1.00 35.77 160 TYR E O 1
ATOM 745 N N . THR A 1 107 ? 10.086 60.281 -15.479 1.00 35.06 161 THR E N 1
ATOM 746 C CA . THR A 1 107 ? 10.281 61.508 -14.719 1.00 36.19 161 THR E CA 1
ATOM 747 C C . THR A 1 107 ? 9.384 62.624 -15.245 1.00 37.31 161 THR E C 1
ATOM 748 O O . THR A 1 107 ? 8.859 63.426 -14.464 1.00 38.21 161 THR E O 1
ATOM 752 N N . SER A 1 108 ? 9.164 62.669 -16.561 1.00 37.22 162 SER E N 1
ATOM 753 C CA . SER A 1 108 ? 8.287 63.683 -17.141 1.00 39.51 162 SER E CA 1
ATOM 754 C C . SER A 1 108 ? 6.826 63.500 -16.750 1.00 38.91 162 SER E C 1
ATOM 755 O O . SER A 1 108 ? 6.030 64.422 -16.961 1.00 40.35 162 SER E O 1
ATOM 758 N N . GLN A 1 109 ? 6.452 62.349 -16.191 1.00 38.88 163 GLN E N 1
ATOM 759 C CA . GLN A 1 109 ? 5.081 62.091 -15.771 1.00 40.26 163 GLN E CA 1
ATOM 760 C C . GLN A 1 109 ? 4.900 62.162 -14.261 1.00 40.50 163 GLN E C 1
ATOM 761 O O . GLN A 1 109 ? 3.838 61.785 -13.759 1.00 40.68 163 GLN E O 1
ATOM 767 N N . LEU A 1 110 ? 5.910 62.618 -13.528 1.00 39.32 164 LEU E N 1
ATOM 768 C CA . LEU A 1 110 ? 5.881 62.632 -12.076 1.00 39.60 164 LEU E CA 1
ATOM 769 C C . LEU A 1 110 ? 6.225 64.017 -11.553 1.00 41.72 164 LEU E C 1
ATOM 770 O O . LEU A 1 110 ? 6.985 64.758 -12.188 1.00 41.92 164 LEU E O 1
ATOM 775 N N . PRO A 1 111 ? 5.698 64.387 -10.391 1.00 44.15 165 PRO E N 1
ATOM 776 C CA . PRO A 1 111 ? 6.155 65.610 -9.734 1.00 46.33 165 PRO E CA 1
ATOM 777 C C . PRO A 1 111 ? 7.612 65.473 -9.337 1.00 48.34 165 PRO E C 1
ATOM 778 O O . PRO A 1 111 ? 8.119 64.348 -9.207 1.00 47.05 165 PRO E O 1
ATOM 782 N N . PRO A 1 112 ? 8.326 66.583 -9.165 1.00 49.46 166 PRO E N 1
ATOM 783 C CA . PRO A 1 112 ? 9.668 66.495 -8.584 1.00 52.59 166 PRO E CA 1
ATOM 784 C C . PRO A 1 112 ? 9.592 65.856 -7.206 1.00 58.13 166 PRO E C 1
ATOM 785 O O . PRO A 1 112 ? 8.634 66.062 -6.459 1.00 58.91 166 PRO E O 1
ATOM 789 N N . LEU A 1 113 ? 10.598 65.058 -6.876 1.00 62.90 167 LEU E N 1
ATOM 790 C CA . LEU A 1 113 ? 10.611 64.434 -5.561 1.00 67.37 167 LEU E CA 1
ATOM 791 C C . LEU A 1 113 ? 10.978 65.469 -4.507 1.00 70.44 167 LEU E C 1
ATOM 792 O O . LEU A 1 113 ? 12.065 66.056 -4.547 1.00 70.14 167 LEU E O 1
ATOM 797 N N . THR A 1 114 ? 10.060 65.696 -3.571 1.00 73.23 168 THR E N 1
ATOM 798 C CA . THR A 1 114 ? 10.233 66.648 -2.477 1.00 75.51 168 THR E CA 1
ATOM 799 C C . THR A 1 114 ? 10.476 65.979 -1.137 1.00 72.25 168 THR E C 1
ATOM 800 O O . THR A 1 114 ? 11.312 66.445 -0.356 1.00 72.91 168 THR E O 1
ATOM 804 N N . ALA A 1 115 ? 9.751 64.904 -0.846 1.00 67.50 169 ALA E N 1
ATOM 805 C CA . ALA A 1 115 ? 9.812 64.223 0.435 1.00 62.20 169 ALA E CA 1
ATOM 806 C C . ALA A 1 115 ? 10.693 62.989 0.332 1.00 55.61 169 ALA E C 1
ATOM 807 O O . ALA A 1 115 ? 10.918 62.439 -0.751 1.00 55.10 169 ALA E O 1
ATOM 809 N N . PHE A 1 116 ? 11.200 62.559 1.475 1.00 49.81 170 PHE E N 1
ATOM 810 C CA . PHE A 1 116 ? 11.958 61.321 1.510 1.00 45.12 170 PHE E CA 1
ATOM 811 C C . PHE A 1 116 ? 10.973 60.173 1.683 1.00 38.87 170 PHE E C 1
ATOM 812 O O . PHE A 1 116 ? 10.345 60.044 2.741 1.00 40.22 170 PHE E O 1
ATOM 820 N N . ILE A 1 117 ? 10.822 59.362 0.648 1.00 31.82 171 ILE E N 1
ATOM 821 C CA . ILE A 1 117 ? 9.891 58.247 0.713 1.00 28.31 171 ILE E CA 1
ATOM 822 C C . ILE A 1 117 ? 10.602 57.040 1.305 1.00 26.45 171 ILE E C 1
ATOM 823 O O . ILE A 1 117 ? 11.817 56.848 1.144 1.00 28.01 171 ILE E O 1
ATOM 828 N N . LEU A 1 118 ? 9.837 56.246 2.042 1.00 25.73 172 LEU E N 1
ATOM 829 C CA . LEU A 1 118 ? 10.250 54.927 2.485 1.00 25.31 172 LEU E CA 1
ATOM 830 C C . LEU A 1 118 ? 9.988 53.935 1.362 1.00 24.47 172 LEU E C 1
ATOM 831 O O . LEU A 1 118 ? 9.184 54.208 0.471 1.00 25.32 172 LEU E O 1
ATOM 836 N N . PRO A 1 119 ? 10.661 52.784 1.369 1.00 23.35 173 PRO E N 1
ATOM 837 C CA . PRO A 1 119 ? 10.294 51.719 0.428 1.00 22.68 173 PRO E CA 1
ATOM 838 C C . PRO A 1 119 ? 8.845 51.325 0.655 1.00 24.29 173 PRO E C 1
ATOM 839 O O . PRO A 1 119 ? 8.501 50.762 1.699 1.00 26.88 173 PRO E O 1
ATOM 843 N N . SER A 1 120 ? 7.989 51.639 -0.319 1.00 23.52 174 SER E N 1
ATOM 844 C CA . SER A 1 120 ? 6.546 51.581 -0.130 1.00 23.47 174 SER E CA 1
ATOM 845 C C . SER A 1 120 ? 5.868 51.873 -1.456 1.00 25.52 174 SER E C 1
ATOM 846 O O . SER A 1 120 ? 6.544 51.975 -2.487 1.00 27.54 174 SER E O 1
ATOM 849 N N . GLY A 1 121 ? 4.542 52.007 -1.444 1.00 25.56 175 GLY E N 1
ATOM 850 C CA . GLY A 1 121 ? 3.790 52.411 -2.617 1.00 25.90 175 GLY E CA 1
ATOM 851 C C . GLY A 1 121 ? 2.956 51.336 -3.291 1.00 26.56 175 GLY E C 1
ATOM 852 O O . GLY A 1 121 ? 2.500 51.557 -4.422 1.00 26.23 175 GLY E O 1
ATOM 853 N N . GLY A 1 122 ? 2.721 50.206 -2.639 1.00 26.34 176 GLY E N 1
ATOM 854 C CA . GLY A 1 122 ? 2.012 49.088 -3.231 1.00 26.69 176 GLY E CA 1
ATOM 855 C C . GLY A 1 122 ? 2.908 47.867 -3.347 1.00 26.01 176 GLY E C 1
ATOM 856 O O . GLY A 1 122 ? 4.122 47.929 -3.172 1.00 25.21 176 GLY E O 1
ATOM 857 N N . LYS A 1 123 ? 2.270 46.728 -3.636 1.00 27.78 177 LYS E N 1
ATOM 858 C CA . LYS A 1 123 ? 3.040 45.490 -3.748 1.00 26.07 177 LYS E CA 1
ATOM 859 C C . LYS A 1 123 ? 4.095 45.596 -4.846 1.00 25.42 177 LYS E C 1
ATOM 860 O O . LYS A 1 123 ? 5.240 45.166 -4.660 1.00 25.09 177 LYS E O 1
ATOM 862 N N . ILE A 1 124 ? 3.734 46.173 -5.995 1.00 26.12 178 ILE E N 1
ATOM 863 C CA . ILE A 1 124 ? 4.662 46.247 -7.123 1.00 25.05 178 ILE E CA 1
ATOM 864 C C . ILE A 1 124 ? 5.775 47.245 -6.836 1.00 20.80 178 ILE E C 1
ATOM 865 O O . ILE A 1 124 ? 6.967 46.951 -7.036 1.00 21.62 178 ILE E O 1
ATOM 870 N N . SER A 1 125 ? 5.412 48.437 -6.355 1.00 22.05 179 SER E N 1
ATOM 871 C CA . SER A 1 125 ? 6.432 49.430 -6.036 1.00 21.26 179 SER E CA 1
ATOM 872 C C . SER A 1 125 ? 7.386 48.914 -4.969 1.00 21.56 179 SER E C 1
ATOM 873 O O . SER A 1 125 ? 8.602 49.121 -5.061 1.00 21.81 179 SER E O 1
ATOM 876 N N . SER A 1 126 ? 6.855 48.246 -3.941 1.00 21.23 180 SER E N 1
ATOM 877 C CA . SER A 1 126 ? 7.727 47.749 -2.885 1.00 21.38 180 SER E CA 1
ATOM 878 C C . SER A 1 126 ? 8.636 46.648 -3.406 1.00 20.61 180 SER E C 1
ATOM 879 O O . SER A 1 126 ? 9.822 46.587 -3.046 1.00 21.33 180 SER E O 1
ATOM 882 N N . ALA A 1 127 ? 8.113 45.781 -4.271 1.00 20.29 181 ALA E N 1
ATOM 883 C CA . ALA A 1 127 ? 8.973 44.773 -4.879 1.00 19.59 181 ALA E CA 1
ATOM 884 C C . ALA A 1 127 ? 10.079 45.427 -5.698 1.00 19.28 181 ALA E C 1
ATOM 885 O O . ALA A 1 127 ? 11.234 44.995 -5.635 1.00 19.47 181 ALA E O 1
ATOM 887 N N . LEU A 1 128 ? 9.759 46.510 -6.420 1.00 19.09 182 LEU E N 1
ATOM 888 C CA . LEU A 1 128 ? 10.778 47.202 -7.206 1.00 20.23 182 LEU E CA 1
ATOM 889 C C . LEU A 1 128 ? 11.814 47.885 -6.316 1.00 20.40 182 LEU E C 1
ATOM 890 O O . LEU A 1 128 ? 12.995 47.956 -6.683 1.00 19.67 182 LEU E O 1
ATOM 895 N N . HIS A 1 129 ? 11.401 48.408 -5.157 1.00 20.85 183 HIS E N 1
ATOM 896 C CA . HIS A 1 129 ? 12.382 48.954 -4.224 1.00 20.43 183 HIS E CA 1
ATOM 897 C C . HIS A 1 129 ? 13.307 47.874 -3.688 1.00 19.57 183 HIS E C 1
ATOM 898 O O . HIS A 1 129 ? 14.485 48.147 -3.427 1.00 18.91 183 HIS E O 1
ATOM 905 N N . PHE A 1 130 ? 12.798 46.655 -3.502 1.00 19.19 184 PHE E N 1
ATOM 906 C CA . PHE A 1 130 ? 13.682 45.562 -3.124 1.00 18.83 184 PHE E CA 1
ATOM 907 C C . PHE A 1 130 ? 14.662 45.228 -4.251 1.00 17.47 184 PHE E C 1
ATOM 908 O O . PHE A 1 130 ? 15.868 45.086 -3.998 1.00 17.71 184 PHE E O 1
ATOM 916 N N . CYS A 1 131 ? 14.182 45.146 -5.503 1.00 18.81 185 CYS E N 1
ATOM 917 C CA . CYS A 1 131 ? 15.092 44.968 -6.639 1.00 17.77 185 CYS E CA 1
ATOM 918 C C . CYS A 1 131 ? 16.137 46.078 -6.697 1.00 18.51 185 CYS E C 1
ATOM 919 O O . CYS A 1 131 ? 17.310 45.823 -7.006 1.00 18.76 185 CYS E O 1
ATOM 922 N N . ARG A 1 132 ? 15.722 47.319 -6.420 1.00 18.76 186 ARG E N 1
ATOM 923 C CA . ARG A 1 132 ? 16.661 48.439 -6.395 1.00 17.44 186 ARG E CA 1
ATOM 924 C C . ARG A 1 132 ? 17.779 48.185 -5.386 1.00 18.73 186 ARG E C 1
ATOM 925 O O . ARG A 1 132 ? 18.963 48.401 -5.680 1.00 18.34 186 ARG E O 1
ATOM 933 N N . ALA A 1 133 ? 17.426 47.709 -4.190 1.00 18.38 187 ALA E N 1
ATOM 934 C CA . ALA A 1 133 ? 18.448 47.472 -3.170 1.00 17.65 187 ALA E CA 1
ATOM 935 C C . ALA A 1 133 ? 19.357 46.310 -3.563 1.00 16.50 187 ALA E C 1
ATOM 936 O O . ALA A 1 133 ? 20.584 46.367 -3.356 1.00 17.14 187 ALA E O 1
ATOM 938 N N . VAL A 1 134 ? 18.795 45.259 -4.168 1.00 17.32 188 VAL E N 1
ATOM 939 C CA . VAL A 1 134 ? 19.656 44.175 -4.642 1.00 16.80 188 VAL E CA 1
ATOM 940 C C . VAL A 1 134 ? 20.559 44.678 -5.764 1.00 17.31 188 VAL E C 1
ATOM 941 O O . VAL A 1 134 ? 21.719 44.258 -5.877 1.00 16.72 188 VAL E O 1
ATOM 945 N N . CYS A 1 135 ? 20.057 45.603 -6.594 1.00 17.67 189 CYS E N 1
ATOM 946 C CA . CYS A 1 135 ? 20.870 46.146 -7.674 1.00 16.45 189 CYS E CA 1
ATOM 947 C C . CYS A 1 135 ? 22.055 46.922 -7.115 1.00 17.17 189 CYS E C 1
ATOM 948 O O . CYS A 1 135 ? 23.186 46.792 -7.611 1.00 17.13 189 CYS E O 1
ATOM 951 N N . CYS A 1 136 ? 21.822 47.712 -6.058 1.00 17.26 190 CYS E N 1
ATOM 952 C CA . CYS A 1 136 ? 22.931 48.413 -5.401 1.00 18.27 190 CYS E CA 1
ATOM 953 C C . CYS A 1 136 ? 23.957 47.429 -4.849 1.00 15.17 190 CYS E C 1
ATOM 954 O O . CYS A 1 136 ? 25.171 47.686 -4.903 1.00 15.19 190 CYS E O 1
ATOM 957 N N . ARG A 1 137 ? 23.495 46.279 -4.344 1.00 14.66 191 ARG E N 1
ATOM 958 C CA . ARG A 1 137 ? 24.426 45.250 -3.878 1.00 15.96 191 ARG E CA 1
ATOM 959 C C . ARG A 1 137 ? 25.223 44.661 -5.044 1.00 17.24 191 ARG E C 1
ATOM 960 O O . ARG A 1 137 ? 26.449 44.499 -4.947 1.00 16.09 191 ARG E O 1
ATOM 968 N N . ALA A 1 138 ? 24.548 44.349 -6.159 1.00 16.20 192 ALA E N 1
ATOM 969 C CA . ALA A 1 138 ? 25.252 43.920 -7.369 1.00 16.66 192 ALA E CA 1
ATOM 970 C C . ALA A 1 138 ? 26.307 44.940 -7.785 1.00 16.93 192 ALA E C 1
ATOM 971 O O . ALA A 1 138 ? 27.439 44.574 -8.130 1.00 18.06 192 ALA E O 1
ATOM 973 N N . GLU A 1 139 ? 25.955 46.227 -7.774 1.00 18.49 193 GLU E N 1
ATOM 974 C CA . GLU A 1 139 ? 26.932 47.254 -8.124 1.00 17.73 193 GLU E CA 1
ATOM 975 C C . GLU A 1 139 ? 28.174 47.178 -7.235 1.00 17.30 193 GLU E C 1
ATOM 976 O O . GLU A 1 139 ? 29.311 47.265 -7.725 1.00 19.17 193 GLU E O 1
ATOM 982 N N . ARG A 1 140 ? 27.981 47.003 -5.922 1.00 16.02 194 ARG E N 1
ATOM 983 C CA . ARG A 1 140 ? 29.129 46.935 -5.019 1.00 16.08 194 ARG E CA 1
ATOM 984 C C . ARG A 1 140 ? 30.017 45.733 -5.320 1.00 18.15 194 ARG E C 1
ATOM 985 O O . ARG A 1 140 ? 31.229 45.781 -5.075 1.00 18.98 194 ARG E O 1
ATOM 993 N N . ARG A 1 141 ? 29.445 44.645 -5.838 1.00 17.27 195 ARG E N 1
ATOM 994 C CA . ARG A 1 141 ? 30.249 43.468 -6.163 1.00 16.16 195 ARG E CA 1
ATOM 995 C C . ARG A 1 141 ? 31.010 43.618 -7.476 1.00 18.49 195 ARG E C 1
ATOM 996 O O . ARG A 1 141 ? 32.033 42.941 -7.660 1.00 20.23 195 ARG E O 1
ATOM 1004 N N . VAL A 1 142 ? 30.541 44.481 -8.382 1.00 19.71 196 VAL E N 1
ATOM 1005 C CA . VAL A 1 142 ? 31.207 44.668 -9.666 1.00 19.70 196 VAL E CA 1
ATOM 1006 C C . VAL A 1 142 ? 32.310 45.718 -9.574 1.00 20.91 196 VAL E C 1
ATOM 1007 O O . VAL A 1 142 ? 33.318 45.619 -10.283 1.00 21.78 196 VAL E O 1
ATOM 1011 N N . VAL A 1 143 ? 32.143 46.704 -8.692 1.00 21.81 197 VAL E N 1
ATOM 1012 C CA . VAL A 1 143 ? 33.116 47.788 -8.573 1.00 22.64 197 VAL E CA 1
ATOM 1013 C C . VAL A 1 143 ? 34.548 47.285 -8.384 1.00 24.04 197 VAL E C 1
ATOM 1014 O O . VAL A 1 143 ? 35.445 47.785 -9.077 1.00 25.23 197 VAL E O 1
ATOM 1018 N N . PRO A 1 144 ? 34.837 46.313 -7.502 1.00 23.17 198 PRO E N 1
ATOM 1019 C CA . PRO A 1 144 ? 36.241 45.870 -7.381 1.00 24.58 198 PRO E CA 1
ATOM 1020 C C . PRO A 1 144 ? 36.777 45.190 -8.626 1.00 25.16 198 PRO E C 1
ATOM 1021 O O . PRO A 1 144 ? 37.983 45.291 -8.897 1.00 26.59 198 PRO E O 1
ATOM 1025 N N . LEU A 1 145 ? 35.928 44.505 -9.398 1.00 24.09 199 LEU E N 1
ATOM 1026 C CA . LEU A 1 145 ? 36.388 43.890 -10.644 1.00 24.42 199 LEU E CA 1
ATOM 1027 C C . LEU A 1 145 ? 36.723 44.944 -11.696 1.00 24.92 199 LEU E C 1
ATOM 1028 O O . LEU A 1 145 ? 37.678 44.781 -12.471 1.00 25.35 199 LEU E O 1
ATOM 1033 N N . VAL A 1 146 ? 35.957 46.037 -11.745 1.00 25.64 200 VAL E N 1
ATOM 1034 C CA . VAL A 1 146 ? 36.288 47.120 -12.665 1.00 26.47 200 VAL E CA 1
ATOM 1035 C C . VAL A 1 146 ? 37.565 47.812 -12.221 1.00 30.19 200 VAL E C 1
ATOM 1036 O O . VAL A 1 146 ? 38.454 48.099 -13.037 1.00 30.82 200 VAL E O 1
ATOM 1040 N N . GLN A 1 147 ? 37.688 48.071 -10.917 1.00 31.94 201 GLN E N 1
ATOM 1041 C CA . GLN A 1 147 ? 38.869 48.766 -10.415 1.00 34.71 201 GLN E CA 1
ATOM 1042 C C . GLN A 1 147 ? 40.135 47.966 -10.685 1.00 37.55 201 GLN E C 1
ATOM 1043 O O . GLN A 1 147 ? 41.202 48.547 -10.914 1.00 39.93 201 GLN E O 1
ATOM 1045 N N . MET A 1 148 ? 40.035 46.638 -10.677 1.00 38.96 202 MET E N 1
ATOM 1046 C CA . MET A 1 148 ? 41.160 45.777 -11.010 1.00 43.09 202 MET E CA 1
ATOM 1047 C C . MET A 1 148 ? 41.410 45.672 -12.506 1.00 41.73 202 MET E C 1
ATOM 1048 O O . MET A 1 148 ? 42.402 45.057 -12.905 1.00 41.96 202 MET E O 1
ATOM 1053 N N . GLY A 1 149 ? 40.536 46.234 -13.338 1.00 40.91 203 GLY E N 1
ATOM 1054 C CA . GLY A 1 149 ? 40.656 46.078 -14.773 1.00 41.66 203 GLY E CA 1
ATOM 1055 C C . GLY A 1 149 ? 40.192 44.743 -15.306 1.00 41.11 203 GLY E C 1
ATOM 1056 O O . GLY A 1 149 ? 40.521 44.403 -16.449 1.00 42.26 203 GLY E O 1
ATOM 1057 N N . GLU A 1 150 ? 39.452 43.966 -14.513 1.00 39.30 204 GLU E N 1
ATOM 1058 C CA . GLU A 1 150 ? 38.964 42.670 -14.966 1.00 37.74 204 GLU E CA 1
ATOM 1059 C C . GLU A 1 150 ? 37.688 42.777 -15.785 1.00 35.60 204 GLU E C 1
ATOM 1060 O O . GLU A 1 150 ? 37.409 41.883 -16.591 1.00 35.30 204 GLU E O 1
ATOM 1066 N N . THR A 1 151 ? 36.918 43.846 -15.601 1.00 34.47 205 THR E N 1
ATOM 1067 C CA . THR A 1 151 ? 35.593 43.987 -16.183 1.00 33.75 205 THR E CA 1
ATOM 1068 C C . THR A 1 151 ? 35.456 45.360 -16.820 1.00 33.06 205 THR E C 1
ATOM 1069 O O . THR A 1 151 ? 35.959 46.353 -16.286 1.00 33.42 205 THR E O 1
ATOM 1073 N N . ASP A 1 152 ? 34.779 45.401 -17.967 1.00 33.04 206 ASP E N 1
ATOM 1074 C CA . ASP A 1 152 ? 34.473 46.654 -18.646 1.00 33.70 206 ASP E CA 1
ATOM 1075 C C . ASP A 1 152 ? 33.771 47.623 -17.700 1.00 30.82 206 ASP E C 1
ATOM 1076 O O . ASP A 1 152 ? 32.846 47.250 -16.975 1.00 28.20 206 ASP E O 1
ATOM 1081 N N . ALA A 1 153 ? 34.222 48.882 -17.716 1.00 31.26 207 ALA E N 1
ATOM 1082 C CA . ALA A 1 153 ? 33.655 49.894 -16.829 1.00 29.96 207 ALA E CA 1
ATOM 1083 C C . ALA A 1 153 ? 32.167 50.112 -17.086 1.00 29.11 207 ALA E C 1
ATOM 1084 O O . ALA A 1 153 ? 31.428 50.479 -16.165 1.00 28.29 207 ALA E O 1
ATOM 1086 N N . ASN A 1 154 ? 31.710 49.888 -18.322 1.00 28.70 208 ASN E N 1
ATOM 1087 C CA . ASN A 1 154 ? 30.301 50.074 -18.650 1.00 28.50 208 ASN E CA 1
ATOM 1088 C C . ASN A 1 154 ? 29.384 49.142 -17.863 1.00 25.90 208 ASN E C 1
ATOM 1089 O O . ASN A 1 154 ? 28.193 49.440 -17.720 1.00 25.28 208 ASN E O 1
ATOM 1094 N N . VAL A 1 155 ? 29.897 48.016 -17.370 1.00 25.02 209 VAL E N 1
ATOM 1095 C CA . VAL A 1 155 ? 29.060 47.113 -16.586 1.00 24.55 209 VAL E CA 1
ATOM 1096 C C . VAL A 1 155 ? 28.648 47.773 -15.277 1.00 23.13 209 VAL E C 1
ATOM 1097 O O . VAL A 1 155 ? 27.482 47.701 -14.868 1.00 23.29 209 VAL E O 1
ATOM 1101 N N . ALA A 1 156 ? 29.590 48.422 -14.598 1.00 24.50 210 ALA E N 1
ATOM 1102 C CA . ALA A 1 156 ? 29.257 49.100 -13.351 1.00 23.55 210 ALA E CA 1
ATOM 1103 C C . ALA A 1 156 ? 28.363 50.306 -13.608 1.00 23.78 210 ALA E C 1
ATOM 1104 O O . ALA A 1 156 ? 27.452 50.595 -12.824 1.00 23.97 210 ALA E O 1
ATOM 1106 N N . LYS A 1 157 ? 28.596 51.017 -14.704 1.00 25.28 211 LYS E N 1
ATOM 1107 C CA . LYS A 1 157 ? 27.751 52.163 -15.026 1.00 27.89 211 LYS E CA 1
ATOM 1108 C C . LYS A 1 157 ? 26.309 51.749 -15.297 1.00 25.67 211 LYS E C 1
ATOM 1109 O O . LYS A 1 157 ? 25.367 52.452 -14.909 1.00 26.73 211 LYS E O 1
ATOM 1115 N N . PHE A 1 158 ? 26.123 50.609 -15.975 1.00 23.44 212 PHE E N 1
ATOM 1116 C CA . PHE A 1 158 ? 24.773 50.117 -16.206 1.00 23.28 212 PHE E CA 1
ATOM 1117 C C . PHE A 1 158 ? 24.072 49.794 -14.892 1.00 22.03 212 PHE E C 1
ATOM 1118 O O . PHE A 1 158 ? 22.900 50.148 -14.703 1.00 21.94 212 PHE E O 1
ATOM 1126 N N . LEU A 1 159 ? 24.773 49.139 -13.964 1.00 21.35 213 LEU E N 1
ATOM 1127 C CA . LEU A 1 159 ? 24.134 48.812 -12.693 1.00 20.11 213 LEU E CA 1
ATOM 1128 C C . LEU A 1 159 ? 23.856 50.069 -11.883 1.00 20.74 213 LEU E C 1
ATOM 1129 O O . LEU A 1 159 ? 22.814 50.166 -11.225 1.00 21.32 213 LEU E O 1
ATOM 1134 N N . ASN A 1 160 ? 24.764 51.051 -11.934 1.00 20.06 214 ASN E N 1
ATOM 1135 C CA . ASN A 1 160 ? 24.493 52.337 -11.297 1.00 18.94 214 ASN E CA 1
ATOM 1136 C C . ASN A 1 160 ? 23.214 52.944 -11.857 1.00 20.81 214 ASN E C 1
ATOM 1137 O O . ASN A 1 160 ? 22.305 53.318 -11.108 1.00 21.87 214 ASN E O 1
ATOM 1142 N N . ARG A 1 161 ? 23.106 53.009 -13.185 1.00 21.63 215 ARG E N 1
ATOM 1143 C CA . ARG A 1 161 ? 21.921 53.609 -13.786 1.00 22.23 215 ARG E CA 1
ATOM 1144 C C . ARG A 1 161 ? 20.671 52.788 -13.502 1.00 21.61 215 ARG E C 1
ATOM 1145 O O . ARG A 1 161 ? 19.570 53.347 -13.406 1.00 23.19 215 ARG E O 1
ATOM 1153 N N . LEU A 1 162 ? 20.815 51.472 -13.356 1.00 20.24 216 LEU E N 1
ATOM 1154 C CA . LEU A 1 162 ? 19.638 50.629 -13.195 1.00 20.76 216 LEU E CA 1
ATOM 1155 C C . LEU A 1 162 ? 18.963 50.860 -11.843 1.00 21.44 216 LEU E C 1
ATOM 1156 O O . LEU A 1 162 ? 17.729 50.815 -11.750 1.00 22.18 216 LEU E O 1
ATOM 1161 N N . SER A 1 163 ? 19.732 51.125 -10.777 1.00 21.02 217 SER E N 1
ATOM 1162 C CA . SER A 1 163 ? 19.031 51.384 -9.527 1.00 21.46 217 SER E CA 1
ATOM 1163 C C . SER A 1 163 ? 18.248 52.691 -9.606 1.00 21.13 217 SER E C 1
ATOM 1164 O O . SER A 1 163 ? 17.162 52.787 -9.025 1.00 22.56 217 SER E O 1
ATOM 1167 N N . ASP A 1 164 ? 18.740 53.677 -10.366 1.00 21.77 218 ASP E N 1
ATOM 1168 C CA . ASP A 1 164 ? 17.957 54.892 -10.600 1.00 22.58 218 ASP E CA 1
ATOM 1169 C C . ASP A 1 164 ? 16.667 54.582 -11.351 1.00 23.39 218 ASP E C 1
ATOM 1170 O O . ASP A 1 164 ? 15.611 55.151 -11.049 1.00 24.97 218 ASP E O 1
ATOM 1175 N N . TYR A 1 165 ? 16.747 53.726 -12.368 1.00 21.92 219 TYR E N 1
ATOM 1176 C CA . TYR A 1 165 ? 15.549 53.347 -13.113 1.00 22.30 219 TYR E CA 1
ATOM 1177 C C . TYR A 1 165 ? 14.550 52.611 -12.222 1.00 22.25 219 TYR E C 1
ATOM 1178 O O . TYR A 1 165 ? 13.342 52.882 -12.276 1.00 22.73 219 TYR E O 1
ATOM 1187 N N . LEU A 1 166 ? 15.033 51.683 -11.387 1.00 21.53 220 LEU E N 1
ATOM 1188 C CA . LEU A 1 166 ? 14.120 50.928 -10.536 1.00 20.29 220 LEU E CA 1
ATOM 1189 C C . LEU A 1 166 ? 13.458 51.836 -9.504 1.00 21.08 220 LEU E C 1
ATOM 1190 O O . LEU A 1 166 ? 12.272 51.670 -9.195 1.00 22.16 220 LEU E O 1
ATOM 1195 N N . PHE A 1 167 ? 14.195 52.821 -8.985 1.00 22.26 221 PHE E N 1
ATOM 1196 C CA . PHE A 1 167 ? 13.604 53.801 -8.086 1.00 21.70 221 PHE E CA 1
ATOM 1197 C C . PHE A 1 167 ? 12.508 54.585 -8.799 1.00 22.43 221 PHE E C 1
ATOM 1198 O O . PHE A 1 167 ? 11.401 54.757 -8.274 1.00 23.42 221 PHE E O 1
ATOM 1206 N N . THR A 1 168 ? 12.811 55.078 -9.996 1.00 23.36 222 THR E N 1
ATOM 1207 C CA . THR A 1 168 ? 11.850 55.911 -10.720 1.00 23.77 222 THR E CA 1
ATOM 1208 C C . THR A 1 168 ? 10.621 55.103 -11.123 1.00 22.89 222 THR E C 1
ATOM 1209 O O . THR A 1 168 ? 9.485 55.601 -11.054 1.00 24.72 222 THR E O 1
ATOM 1213 N N . LEU A 1 169 ? 10.836 53.856 -11.553 1.00 23.59 223 LEU E N 1
ATOM 1214 C CA . LEU A 1 169 ? 9.730 52.979 -11.928 1.00 24.43 223 LEU E CA 1
ATOM 1215 C C . LEU A 1 169 ? 8.840 52.663 -10.734 1.00 23.52 223 LEU E C 1
ATOM 1216 O O . LEU A 1 169 ? 7.616 52.589 -10.876 1.00 23.94 223 LEU E O 1
ATOM 1221 N N . ALA A 1 170 ? 9.432 52.452 -9.552 1.00 23.84 224 ALA E N 1
ATOM 1222 C CA . ALA A 1 170 ? 8.619 52.229 -8.360 1.00 22.95 224 ALA E CA 1
ATOM 1223 C C . ALA A 1 170 ? 7.697 53.420 -8.104 1.00 23.35 224 ALA E C 1
ATOM 1224 O O . ALA A 1 170 ? 6.501 53.248 -7.833 1.00 24.15 224 ALA E O 1
ATOM 1226 N N . ARG A 1 171 ? 8.234 54.642 -8.200 1.00 24.25 225 ARG E N 1
ATOM 1227 C CA . ARG A 1 171 ? 7.406 55.836 -8.029 1.00 25.04 225 ARG E CA 1
ATOM 1228 C C . ARG A 1 171 ? 6.334 55.914 -9.104 1.00 26.00 225 ARG E C 1
ATOM 1229 O O . ARG A 1 171 ? 5.192 56.315 -8.836 1.00 27.70 225 ARG E O 1
ATOM 1237 N N . TYR A 1 172 ? 6.700 55.573 -10.337 1.00 26.06 226 TYR E N 1
ATOM 1238 C CA . TYR A 1 172 ? 5.749 55.661 -11.437 1.00 28.12 226 TYR E CA 1
ATOM 1239 C C . TYR A 1 172 ? 4.618 54.656 -11.258 1.00 27.38 226 TYR E C 1
ATOM 1240 O O . TYR A 1 172 ? 3.443 54.984 -11.479 1.00 28.26 226 TYR E O 1
ATOM 1249 N N . ALA A 1 173 ? 4.952 53.437 -10.827 1.00 27.90 227 ALA E N 1
ATOM 1250 C CA . ALA A 1 173 ? 3.936 52.409 -10.621 1.00 26.49 227 ALA E CA 1
ATOM 1251 C C . ALA A 1 173 ? 2.968 52.801 -9.509 1.00 27.52 227 ALA E C 1
ATOM 1252 O O . ALA A 1 173 ? 1.753 52.593 -9.633 1.00 27.99 227 ALA E O 1
ATOM 1254 N N . ALA A 1 174 ? 3.480 53.373 -8.415 1.00 27.06 228 ALA E N 1
ATOM 1255 C CA . ALA A 1 174 ? 2.595 53.808 -7.338 1.00 26.97 228 ALA E CA 1
ATOM 1256 C C . ALA A 1 174 ? 1.641 54.886 -7.828 1.00 29.21 228 ALA E C 1
ATOM 1257 O O . ALA A 1 174 ? 0.455 54.883 -7.477 1.00 30.00 228 ALA E O 1
ATOM 1259 N N A MET A 1 175 ? 2.137 55.804 -8.656 0.23 30.06 229 MET E N 1
ATOM 1260 N N B MET A 1 175 ? 2.144 55.820 -8.639 0.77 29.28 229 MET E N 1
ATOM 1261 C CA A MET A 1 175 ? 1.296 56.885 -9.159 0.23 31.46 229 MET E CA 1
ATOM 1262 C CA B MET A 1 175 ? 1.293 56.886 -9.164 0.77 30.83 229 MET E CA 1
ATOM 1263 C C A MET A 1 175 ? 0.222 56.363 -10.106 0.23 32.01 229 MET E C 1
ATOM 1264 C C B MET A 1 175 ? 0.204 56.323 -10.068 0.77 30.94 229 MET E C 1
ATOM 1265 O O A MET A 1 175 ? -0.916 56.848 -10.087 0.23 32.48 229 MET E O 1
ATOM 1266 O O B MET A 1 175 ? -0.959 56.739 -9.984 0.77 31.69 229 MET E O 1
ATOM 1275 N N . LYS A 1 176 ? 0.560 55.377 -10.943 1.00 33.22 230 LYS E N 1
ATOM 1276 C CA . LYS A 1 176 ? -0.431 54.836 -11.878 1.00 32.88 230 LYS E CA 1
ATOM 1277 C C . LYS A 1 176 ? -1.513 54.045 -11.156 1.00 32.78 230 LYS E C 1
ATOM 1278 O O . LYS A 1 176 ? -2.677 54.050 -11.586 1.00 34.61 230 LYS E O 1
ATOM 1284 N N . GLU A 1 177 ? -1.160 53.366 -10.066 1.00 34.09 231 GLU E N 1
ATOM 1285 C CA . GLU A 1 177 ? -2.115 52.597 -9.278 1.00 34.68 231 GLU E CA 1
ATOM 1286 C C . GLU A 1 177 ? -2.914 53.453 -8.306 1.00 36.28 231 GLU E C 1
ATOM 1287 O O . GLU A 1 177 ? -3.884 52.952 -7.727 1.00 37.05 231 GLU E O 1
ATOM 1293 N N . GLY A 1 178 ? -2.541 54.713 -8.114 1.00 36.62 232 GLY E N 1
ATOM 1294 C CA . GLY A 1 178 ? -3.198 55.540 -7.117 1.00 35.77 232 GLY E CA 1
ATOM 1295 C C . GLY A 1 178 ? -2.876 55.150 -5.691 1.00 36.62 232 GLY E C 1
ATOM 1296 O O . GLY A 1 178 ? -3.730 55.281 -4.806 1.00 38.28 232 GLY E O 1
ATOM 1297 N N . ASN A 1 179 ? -1.658 54.674 -5.444 1.00 33.44 233 ASN E N 1
ATOM 1298 C CA . ASN A 1 179 ? -1.230 54.276 -4.113 1.00 32.96 233 ASN E CA 1
ATOM 1299 C C . ASN A 1 179 ? -0.477 55.406 -3.429 1.00 32.78 233 ASN E C 1
ATOM 1300 O O . ASN A 1 179 ? 0.226 56.188 -4.074 1.00 36.09 233 ASN E O 1
ATOM 1305 N N . GLN A 1 180 ? -0.611 55.463 -2.109 1.00 30.81 234 GLN E N 1
ATOM 1306 C CA . GLN A 1 180 ? 0.063 56.470 -1.297 1.00 30.66 234 GLN E CA 1
ATOM 1307 C C . GLN A 1 180 ? 1.394 55.910 -0.801 1.00 30.40 234 GLN E C 1
ATOM 1308 O O . GLN A 1 180 ? 1.422 54.955 -0.020 1.00 31.91 234 GLN E O 1
ATOM 1314 N N . GLU A 1 181 ? 2.493 56.506 -1.251 1.00 28.07 235 GLU E N 1
ATOM 1315 C CA . GLU A 1 181 ? 3.799 56.157 -0.707 1.00 28.18 235 GLU E CA 1
ATOM 1316 C C . GLU A 1 181 ? 3.951 56.720 0.700 1.00 27.86 235 GLU E C 1
ATOM 1317 O O . GLU A 1 181 ? 3.414 57.780 1.032 1.00 28.91 235 GLU E O 1
ATOM 1323 N N . LYS A 1 182 ? 4.708 56.012 1.529 1.00 27.28 236 LYS E N 1
ATOM 1324 C CA . LYS A 1 182 ? 4.950 56.456 2.892 1.00 29.57 236 LYS E CA 1
ATOM 1325 C C . LYS A 1 182 ? 6.200 57.321 2.925 1.00 28.94 236 LYS E C 1
ATOM 1326 O O . LYS A 1 182 ? 7.152 57.082 2.179 1.00 29.90 236 LYS E O 1
ATOM 1332 N N . ILE A 1 183 ? 6.187 58.343 3.772 1.00 28.70 237 ILE E N 1
ATOM 1333 C CA . ILE A 1 183 ? 7.294 59.282 3.843 1.00 28.59 237 ILE E CA 1
ATOM 1334 C C . ILE A 1 183 ? 7.965 59.157 5.203 1.00 27.61 237 ILE E C 1
ATOM 1335 O O . ILE A 1 183 ? 7.376 58.694 6.185 1.00 28.35 237 ILE E O 1
ATOM 1340 N N . TYR A 1 184 ? 9.232 59.553 5.247 1.00 26.55 238 TYR E N 1
ATOM 1341 C CA . TYR A 1 184 ? 9.960 59.540 6.504 1.00 27.52 238 TYR E CA 1
ATOM 1342 C C . TYR A 1 184 ? 9.330 60.496 7.508 1.00 28.33 238 TYR E C 1
ATOM 1343 O O . TYR A 1 184 ? 8.976 61.632 7.179 1.00 29.16 238 TYR E O 1
ATOM 1352 N N . MET A 1 185 ? 9.219 60.031 8.750 1.00 28.22 239 MET E N 1
ATOM 1353 C CA . MET A 1 185 ? 8.861 60.864 9.887 1.00 29.56 239 MET E CA 1
ATOM 1354 C C . MET A 1 185 ? 9.747 60.463 11.055 1.00 31.20 239 MET E C 1
ATOM 1355 O O . MET A 1 185 ? 9.998 59.274 11.258 1.00 32.74 239 MET E O 1
ATOM 1357 N N . LYS A 1 186 ? 10.233 61.449 11.807 1.00 32.56 240 LYS E N 1
ATOM 1358 C CA . LYS A 1 186 ? 11.120 61.154 12.924 1.00 34.76 240 LYS E CA 1
ATOM 1359 C C . LYS A 1 186 ? 10.408 60.300 13.966 1.00 35.75 240 LYS E C 1
ATOM 1360 O O . LYS A 1 186 ? 9.328 60.660 14.446 1.00 37.96 240 LYS E O 1
ATOM 1366 N N . ASN A 1 187 ? 11.012 59.159 14.301 1.00 35.56 241 ASN E N 1
ATOM 1367 C CA . ASN A 1 187 ? 10.513 58.259 15.336 1.00 34.56 241 ASN E CA 1
ATOM 1368 C C . ASN A 1 187 ? 11.357 58.475 16.586 1.00 31.95 241 ASN E C 1
ATOM 1369 O O . ASN A 1 187 ? 12.539 58.112 16.615 1.00 31.98 241 ASN E O 1
ATOM 1374 N N . ASP A 1 188 ? 10.755 59.064 17.616 1.00 31.22 242 ASP E N 1
ATOM 1375 C CA . ASP A 1 188 ? 11.484 59.493 18.812 1.00 31.11 242 ASP E CA 1
ATOM 1376 C C . ASP A 1 188 ? 10.679 59.126 20.052 1.00 30.91 242 ASP E C 1
ATOM 1377 O O . ASP A 1 188 ? 10.193 59.999 20.785 1.00 31.48 242 ASP E O 1
ATOM 1382 N N . PRO A 1 189 ? 10.539 57.824 20.332 1.00 30.48 243 PRO E N 1
ATOM 1383 C CA . PRO A 1 189 ? 9.653 57.402 21.429 1.00 31.64 243 PRO E CA 1
ATOM 1384 C C . PRO A 1 189 ? 10.108 57.857 22.804 1.00 32.42 243 PRO E C 1
ATOM 1385 O O . PRO A 1 189 ? 9.275 57.930 23.716 1.00 34.88 243 PRO E O 1
ATOM 1389 N N . SER A 1 190 ? 11.388 58.165 22.990 1.00 31.34 244 SER E N 1
ATOM 1390 C CA . SER A 1 190 ? 11.891 58.579 24.292 1.00 32.12 244 SER E CA 1
ATOM 1391 C C . SER A 1 190 ? 12.187 60.070 24.360 1.00 33.33 244 SER E C 1
ATOM 1392 O O . SER A 1 190 ? 12.798 60.517 25.332 1.00 34.25 244 SER E O 1
ATOM 1395 N N . ALA A 1 191 ? 11.761 60.849 23.363 1.00 33.20 245 ALA E N 1
ATOM 1396 C CA . ALA A 1 191 ? 11.947 62.304 23.362 1.00 32.65 245 ALA E CA 1
ATOM 1397 C C . ALA A 1 191 ? 13.419 62.671 23.562 1.00 33.69 245 ALA E C 1
ATOM 1398 O O . ALA A 1 191 ? 13.779 63.504 24.404 1.00 33.59 245 ALA E O 1
ATOM 1400 N N . GLU A 1 192 ? 14.279 62.029 22.768 1.00 34.41 246 GLU E N 1
ATOM 1401 C CA . GLU A 1 192 ? 15.721 62.244 22.831 1.00 36.34 246 GLU E CA 1
ATOM 1402 C C . GLU A 1 192 ? 16.253 63.121 21.709 1.00 38.06 246 GLU E C 1
ATOM 1403 O O . GLU A 1 192 ? 17.397 63.581 21.795 1.00 38.15 246 GLU E O 1
ATOM 1409 N N . SER A 1 193 ? 15.471 63.346 20.658 1.00 42.95 247 SER E N 1
ATOM 1410 C CA . SER A 1 193 ? 15.930 64.175 19.555 1.00 51.56 247 SER E CA 1
ATOM 1411 C C . SER A 1 193 ? 16.108 65.616 20.007 1.00 60.20 247 SER E C 1
ATOM 1412 O O . SER A 1 193 ? 15.329 66.138 20.809 1.00 60.26 247 SER E O 1
ATOM 1415 N N . GLU A 1 194 ? 17.149 66.258 19.489 1.00 69.34 248 GLU E N 1
ATOM 1416 C CA . GLU A 1 194 ? 17.398 67.668 19.752 1.00 78.25 248 GLU E CA 1
ATOM 1417 C C . GLU A 1 194 ? 17.016 68.553 18.576 1.00 84.21 248 GLU E C 1
ATOM 1418 O O . GLU A 1 194 ? 16.491 69.652 18.778 1.00 85.30 248 GLU E O 1
ATOM 1424 N N . GLY A 1 195 ? 17.251 68.086 17.353 1.00 87.97 249 GLY E N 1
ATOM 1425 C CA . GLY A 1 195 ? 16.910 68.837 16.160 1.00 90.70 249 GLY E CA 1
ATOM 1426 C C . GLY A 1 195 ? 17.209 68.068 14.889 1.00 92.65 249 GLY E C 1
ATOM 1427 O O . GLY A 1 195 ? 17.509 68.658 13.852 1.00 93.85 249 GLY E O 1
ATOM 1428 N N . PRO B 1 2 ? -23.709 70.056 -67.539 1.00 57.97 56 PRO C N 1
ATOM 1429 C CA . PRO B 1 2 ? -24.336 69.639 -66.278 1.00 56.22 56 PRO C CA 1
ATOM 1430 C C . PRO B 1 2 ? -23.335 69.096 -65.267 1.00 52.34 56 PRO C C 1
ATOM 1431 O O . PRO B 1 2 ? -22.391 68.401 -65.641 1.00 53.03 56 PRO C O 1
ATOM 1435 N N . LYS B 1 3 ? -23.545 69.417 -63.996 1.00 47.07 57 LYS C N 1
ATOM 1436 C CA . LYS B 1 3 ? -22.698 68.877 -62.946 1.00 41.13 57 LYS C CA 1
ATOM 1437 C C . LYS B 1 3 ? -23.012 67.399 -62.729 1.00 36.29 57 LYS C C 1
ATOM 1438 O O . LYS B 1 3 ? -24.105 66.920 -63.038 1.00 36.67 57 LYS C O 1
ATOM 1440 N N . ILE B 1 4 ? -22.027 66.669 -62.197 1.00 32.11 58 ILE C N 1
ATOM 1441 C CA . ILE B 1 4 ? -22.242 65.253 -61.917 1.00 30.42 58 ILE C CA 1
ATOM 1442 C C . ILE B 1 4 ? -23.307 65.080 -60.840 1.00 27.63 58 ILE C C 1
ATOM 1443 O O . ILE B 1 4 ? -24.084 64.110 -60.869 1.00 27.13 58 ILE C O 1
ATOM 1448 N N . TYR B 1 5 ? -23.387 66.017 -59.894 1.00 25.71 59 TYR C N 1
ATOM 1449 C CA . TYR B 1 5 ? -24.418 65.975 -58.858 1.00 26.06 59 TYR C CA 1
ATOM 1450 C C . TYR B 1 5 ? -25.654 66.690 -59.400 1.00 26.43 59 TYR C C 1
ATOM 1451 O O . TYR B 1 5 ? -25.723 67.925 -59.424 1.00 29.53 59 TYR C O 1
ATOM 1460 N N . THR B 1 6 ? -26.628 65.909 -59.861 1.00 25.01 60 THR C N 1
ATOM 1461 C CA . THR B 1 6 ? -27.877 66.478 -60.358 1.00 25.43 60 THR C CA 1
ATOM 1462 C C . THR B 1 6 ? -28.828 66.838 -59.232 1.00 27.04 60 THR C C 1
ATOM 1463 O O . THR B 1 6 ? -29.731 67.661 -59.438 1.00 27.13 60 THR C O 1
ATOM 1467 N N . LYS B 1 7 ? -28.642 66.225 -58.061 1.00 26.27 61 LYS C N 1
ATOM 1468 C CA . LYS B 1 7 ? -29.473 66.314 -56.866 1.00 25.51 61 LYS C CA 1
ATOM 1469 C C . LYS B 1 7 ? -30.834 65.654 -57.045 1.00 24.74 61 LYS C C 1
ATOM 1470 O O . LYS B 1 7 ? -31.653 65.716 -56.120 1.00 24.58 61 LYS C O 1
ATOM 1476 N N . THR B 1 8 ? -31.101 65.005 -58.185 1.00 23.46 62 THR C N 1
ATOM 1477 C CA . THR B 1 8 ? -32.355 64.272 -58.322 1.00 22.08 62 THR C CA 1
ATOM 1478 C C . THR B 1 8 ? -32.398 63.031 -57.440 1.00 20.86 62 THR C C 1
ATOM 1479 O O . THR B 1 8 ? -33.470 62.435 -57.297 1.00 22.35 62 THR C O 1
ATOM 1483 N N . GLY B 1 9 ? -31.274 62.629 -56.850 1.00 19.90 63 GLY C N 1
ATOM 1484 C CA . GLY B 1 9 ? -31.239 61.578 -55.853 1.00 20.05 63 GLY C CA 1
ATOM 1485 C C . GLY B 1 9 ? -31.236 62.040 -54.407 1.00 19.66 63 GLY C C 1
ATOM 1486 O O . GLY B 1 9 ? -31.136 61.196 -53.504 1.00 20.14 63 GLY C O 1
ATOM 1487 N N . ASP B 1 10 ? -31.380 63.346 -54.154 1.00 19.92 64 ASP C N 1
ATOM 1488 C CA . ASP B 1 10 ? -31.227 63.894 -52.810 1.00 20.36 64 ASP C CA 1
ATOM 1489 C C . ASP B 1 10 ? -32.428 63.634 -51.910 1.00 22.14 64 ASP C C 1
ATOM 1490 O O . ASP B 1 10 ? -32.346 63.932 -50.713 1.00 25.69 64 ASP C O 1
ATOM 1495 N N . LYS B 1 11 ? -33.536 63.119 -52.448 1.00 20.23 65 LYS C N 1
ATOM 1496 C CA . LYS B 1 11 ? -34.708 62.782 -51.650 1.00 20.31 65 LYS C CA 1
ATOM 1497 C C . LYS B 1 11 ? -34.843 61.282 -51.408 1.00 19.98 65 LYS C C 1
ATOM 1498 O O . LYS B 1 11 ? -35.872 60.837 -50.889 1.00 21.47 65 LYS C O 1
ATOM 1504 N N . GLY B 1 12 ? -33.837 60.494 -51.768 1.00 19.61 66 GLY C N 1
ATOM 1505 C CA . GLY B 1 12 ? -33.850 59.080 -51.462 1.00 18.95 66 GLY C CA 1
ATOM 1506 C C . GLY B 1 12 ? -34.404 58.195 -52.558 1.00 18.70 66 GLY C C 1
ATOM 1507 O O . GLY B 1 12 ? -34.641 57.004 -52.315 1.00 18.77 66 GLY C O 1
ATOM 1508 N N . PHE B 1 13 ? -34.639 58.740 -53.748 1.00 18.06 67 PHE C N 1
ATOM 1509 C CA . PHE B 1 13 ? -35.176 57.994 -54.876 1.00 17.40 67 PHE C CA 1
ATOM 1510 C C . PHE B 1 13 ? -34.210 58.097 -56.044 1.00 18.01 67 PHE C C 1
ATOM 1511 O O . PHE B 1 13 ? -33.397 59.026 -56.124 1.00 19.01 67 PHE C O 1
ATOM 1519 N N . SER B 1 14 ? -34.277 57.121 -56.942 1.00 17.02 68 SER C N 1
ATOM 1520 C CA . SER B 1 14 ? -33.442 57.173 -58.128 1.00 17.19 68 SER C CA 1
ATOM 1521 C C . SER B 1 14 ? -34.193 56.490 -59.268 1.00 17.16 68 SER C C 1
ATOM 1522 O O . SER B 1 14 ? -35.299 55.961 -59.091 1.00 19.08 68 SER C O 1
ATOM 1525 N N . SER B 1 15 ? -33.584 56.505 -60.448 1.00 17.93 69 SER C N 1
ATOM 1526 C CA . SER B 1 15 ? -34.215 56.024 -61.669 1.00 19.64 69 SER C CA 1
ATOM 1527 C C . SER B 1 15 ? -33.593 54.694 -62.082 1.00 19.71 69 SER C C 1
ATOM 1528 O O . SER B 1 15 ? -32.367 54.570 -62.123 1.00 21.73 69 SER C O 1
ATOM 1531 N N . THR B 1 16 ? -34.431 53.708 -62.406 1.00 19.37 70 THR C N 1
ATOM 1532 C CA . THR B 1 16 ? -33.936 52.531 -63.105 1.00 22.37 70 THR C CA 1
ATOM 1533 C C . THR B 1 16 ? -33.658 52.885 -64.566 1.00 25.30 70 THR C C 1
ATOM 1534 O O . THR B 1 16 ? -33.953 53.992 -65.033 1.00 26.62 70 THR C O 1
ATOM 1538 N N . PHE B 1 17 ? -33.098 51.931 -65.312 1.00 26.56 71 PHE C N 1
ATOM 1539 C CA . PHE B 1 17 ? -32.881 52.177 -66.734 1.00 30.83 71 PHE C CA 1
ATOM 1540 C C . PHE B 1 17 ? -34.180 52.173 -67.534 1.00 30.76 71 PHE C C 1
ATOM 1541 O O . PHE B 1 17 ? -34.177 52.612 -68.690 1.00 34.26 71 PHE C O 1
ATOM 1549 N N . THR B 1 18 ? -35.284 51.701 -66.957 1.00 28.71 72 THR C N 1
ATOM 1550 C CA . THR B 1 18 ? -36.593 51.851 -67.581 1.00 28.31 72 THR C CA 1
ATOM 1551 C C . THR B 1 18 ? -37.205 53.218 -67.316 1.00 28.80 72 THR C C 1
ATOM 1552 O O . THR B 1 18 ? -38.282 53.519 -67.851 1.00 29.50 72 THR C O 1
ATOM 1556 N N . GLY B 1 19 ? -36.548 54.047 -66.510 1.00 24.51 73 GLY C N 1
ATOM 1557 C CA . GLY B 1 19 ? -37.085 55.335 -66.132 1.00 25.34 73 GLY C CA 1
ATOM 1558 C C . GLY B 1 19 ? -37.965 55.313 -64.906 1.00 25.20 73 GLY C C 1
ATOM 1559 O O . GLY B 1 19 ? -38.388 56.386 -64.447 1.00 25.73 73 GLY C O 1
ATOM 1560 N N . GLU B 1 20 ? -38.255 54.133 -64.366 1.00 23.92 74 GLU C N 1
ATOM 1561 C CA . GLU B 1 20 ? -39.084 54.025 -63.175 1.00 22.29 74 GLU C CA 1
ATOM 1562 C C . GLU B 1 20 ? -38.355 54.594 -61.966 1.00 19.90 74 GLU C C 1
ATOM 1563 O O . GLU B 1 20 ? -37.165 54.331 -61.765 1.00 21.27 74 GLU C O 1
ATOM 1569 N N . ARG B 1 21 ? -39.074 55.365 -61.151 1.00 19.24 75 ARG C N 1
ATOM 1570 C CA . ARG B 1 21 ? -38.537 55.858 -59.884 1.00 18.11 75 ARG C CA 1
ATOM 1571 C C . ARG B 1 21 ? -38.766 54.820 -58.788 1.00 18.73 75 ARG C C 1
ATOM 1572 O O . ARG B 1 21 ? -39.871 54.282 -58.651 1.00 19.61 75 ARG C O 1
ATOM 1580 N N . ARG B 1 22 ? -37.715 54.522 -58.028 1.00 17.44 76 ARG C N 1
ATOM 1581 C CA . ARG B 1 22 ? -37.793 53.614 -56.894 1.00 17.39 76 ARG C CA 1
ATOM 1582 C C . ARG B 1 22 ? -36.992 54.197 -55.740 1.00 16.04 76 ARG C C 1
ATOM 1583 O O . ARG B 1 22 ? -36.029 54.938 -55.972 1.00 17.48 76 ARG C O 1
ATOM 1591 N N . PRO B 1 23 ? -37.356 53.883 -54.494 1.00 17.15 77 PRO C N 1
ATOM 1592 C CA . PRO B 1 23 ? -36.496 54.264 -53.365 1.00 16.92 77 PRO C CA 1
ATOM 1593 C C . PRO B 1 23 ? -35.130 53.610 -53.495 1.00 17.26 77 PRO C C 1
ATOM 1594 O O . PRO B 1 23 ? -34.998 52.497 -54.010 1.00 17.58 77 PRO C O 1
ATOM 1598 N N . LYS B 1 24 ? -34.105 54.300 -52.990 1.00 16.61 78 LYS C N 1
ATOM 1599 C CA . LYS B 1 24 ? -32.751 53.807 -53.194 1.00 17.47 78 LYS C CA 1
ATOM 1600 C C . LYS B 1 24 ? -32.475 52.503 -52.446 1.00 18.12 78 LYS C C 1
ATOM 1601 O O . LYS B 1 24 ? -31.516 51.806 -52.791 1.00 17.61 78 LYS C O 1
ATOM 1607 N N . ASP B 1 25 ? -33.272 52.153 -51.437 1.00 18.58 79 ASP C N 1
ATOM 1608 C CA . ASP B 1 25 ? -33.097 50.868 -50.759 1.00 17.43 79 ASP C CA 1
ATOM 1609 C C . ASP B 1 25 ? -33.867 49.738 -51.436 1.00 15.74 79 ASP C C 1
ATOM 1610 O O . ASP B 1 25 ? -33.879 48.610 -50.921 1.00 19.28 79 ASP C O 1
ATOM 1615 N N . ASP B 1 26 ? -34.484 50.010 -52.587 1.00 16.96 80 ASP C N 1
ATOM 1616 C CA . ASP B 1 26 ? -35.177 48.958 -53.325 1.00 17.15 80 ASP C CA 1
ATOM 1617 C C . ASP B 1 26 ? -34.234 47.814 -53.698 1.00 16.07 80 ASP C C 1
ATOM 1618 O O . ASP B 1 26 ? -33.049 48.016 -53.957 1.00 16.42 80 ASP C O 1
ATOM 1623 N N . GLN B 1 27 ? -34.786 46.602 -53.774 1.00 17.93 81 GLN C N 1
ATOM 1624 C CA . GLN B 1 27 ? -33.974 45.432 -54.111 1.00 17.42 81 GLN C CA 1
ATOM 1625 C C . GLN B 1 27 ? -33.234 45.599 -55.435 1.00 17.31 81 GLN C C 1
ATOM 1626 O O . GLN B 1 27 ? -32.132 45.057 -55.598 1.00 16.80 81 GLN C O 1
ATOM 1628 N N . VAL B 1 28 ? -33.806 46.340 -56.391 1.00 17.22 82 VAL C N 1
ATOM 1629 C CA . VAL B 1 28 ? -33.109 46.569 -57.656 1.00 17.17 82 VAL C CA 1
ATOM 1630 C C . VAL B 1 28 ? -31.784 47.282 -57.409 1.00 16.59 82 VAL C C 1
ATOM 1631 O O . VAL B 1 28 ? -30.739 46.890 -57.939 1.00 17.52 82 VAL C O 1
ATOM 1635 N N . PHE B 1 29 ? -31.808 48.348 -56.612 1.00 17.31 83 PHE C N 1
ATOM 1636 C CA . PHE B 1 29 ? -30.582 49.105 -56.410 1.00 15.95 83 PHE C CA 1
ATOM 1637 C C . PHE B 1 29 ? -29.623 48.372 -55.488 1.00 16.01 83 PHE C C 1
ATOM 1638 O O . PHE B 1 29 ? -28.403 48.560 -55.582 1.00 16.78 83 PHE C O 1
ATOM 1646 N N . GLU B 1 30 ? -30.146 47.537 -54.595 1.00 15.16 84 GLU C N 1
ATOM 1647 C CA . GLU B 1 30 ? -29.255 46.701 -53.798 1.00 15.24 84 GLU C CA 1
ATOM 1648 C C . GLU B 1 30 ? -28.476 45.740 -54.696 1.00 14.64 84 GLU C C 1
ATOM 1649 O O . GLU B 1 30 ? -27.270 45.517 -54.490 1.00 16.41 84 GLU C O 1
ATOM 1655 N N . ALA B 1 31 ? -29.144 45.163 -55.700 1.00 16.57 85 ALA C N 1
ATOM 1656 C CA . ALA B 1 31 ? -28.460 44.249 -56.611 1.00 16.63 85 ALA C CA 1
ATOM 1657 C C . ALA B 1 31 ? -27.507 45.006 -57.534 1.00 16.81 85 ALA C C 1
ATOM 1658 O O . ALA B 1 31 ? -26.375 44.566 -57.762 1.00 17.02 85 ALA C O 1
ATOM 1660 N N . VAL B 1 32 ? -27.939 46.149 -58.073 1.00 16.71 86 VAL C N 1
ATOM 1661 C CA . VAL B 1 32 ? -27.055 46.952 -58.914 1.00 18.15 86 VAL C CA 1
ATOM 1662 C C . VAL B 1 32 ? -25.831 47.394 -58.121 1.00 17.56 86 VAL C C 1
ATOM 1663 O O . VAL B 1 32 ? -24.691 47.339 -58.606 1.00 18.21 86 VAL C O 1
ATOM 1667 N N . GLY B 1 33 ? -26.052 47.872 -56.900 1.00 16.85 87 GLY C N 1
ATOM 1668 C CA . GLY B 1 33 ? -24.946 48.393 -56.111 1.00 16.37 87 GLY C CA 1
ATOM 1669 C C . GLY B 1 33 ? -23.954 47.314 -55.722 1.00 16.26 87 GLY C C 1
ATOM 1670 O O . GLY B 1 33 ? -22.740 47.537 -55.745 1.00 17.26 87 GLY C O 1
ATOM 1671 N N . THR B 1 34 ? -24.447 46.128 -55.364 1.00 16.61 88 THR C N 1
ATOM 1672 C CA . THR B 1 34 ? -23.527 45.069 -54.947 1.00 16.28 88 THR C CA 1
ATOM 1673 C C . THR B 1 34 ? -22.749 44.510 -56.139 1.00 17.68 88 THR C C 1
ATOM 1674 O O . THR B 1 34 ? -21.595 44.086 -55.992 1.00 17.26 88 THR C O 1
ATOM 1678 N N . THR B 1 35 ? -23.349 44.521 -57.330 1.00 17.50 89 THR C N 1
ATOM 1679 C CA . THR B 1 35 ? -22.609 44.145 -58.533 1.00 18.56 89 THR C CA 1
ATOM 1680 C C . THR B 1 35 ? -21.496 45.152 -58.820 1.00 19.74 89 THR C C 1
ATOM 1681 O O . THR B 1 35 ? -20.387 44.772 -59.218 1.00 18.62 89 THR C O 1
ATOM 1685 N N . ASP B 1 36 ? -21.783 46.443 -58.630 1.00 19.70 90 ASP C N 1
ATOM 1686 C CA . ASP B 1 36 ? -20.760 47.478 -58.763 1.00 17.74 90 ASP C CA 1
ATOM 1687 C C . ASP B 1 36 ? -19.666 47.300 -57.717 1.00 18.39 90 ASP C C 1
ATOM 1688 O O . ASP B 1 36 ? -18.477 47.507 -58.001 1.00 19.29 90 ASP C O 1
ATOM 1693 N N . GLU B 1 37 ? -20.051 46.931 -56.495 1.00 17.57 91 GLU C N 1
ATOM 1694 C CA . GLU B 1 37 ? -19.062 46.694 -55.449 1.00 16.97 91 GLU C CA 1
ATOM 1695 C C . GLU B 1 37 ? -18.146 45.536 -55.831 1.00 16.93 91 GLU C C 1
ATOM 1696 O O . GLU B 1 37 ? -16.921 45.620 -55.665 1.00 18.09 91 GLU C O 1
ATOM 1702 N N . LEU B 1 38 ? -18.725 44.455 -56.363 1.00 18.00 92 LEU C N 1
ATOM 1703 C CA . LEU B 1 38 ? -17.942 43.342 -56.886 1.00 17.17 92 LEU C CA 1
ATOM 1704 C C . LEU B 1 38 ? -16.995 43.792 -57.993 1.00 16.50 92 LEU C C 1
ATOM 1705 O O . LEU B 1 38 ? -15.809 43.442 -57.994 1.00 18.27 92 LEU C O 1
ATOM 1710 N N . SER B 1 39 ? -17.500 44.551 -58.966 1.00 18.23 93 SER C N 1
ATOM 1711 C CA . SER B 1 39 ? -16.630 44.978 -60.057 1.00 18.22 93 SER C CA 1
ATOM 1712 C C . SER B 1 39 ? -15.487 45.841 -59.536 1.00 19.21 93 SER C C 1
ATOM 1713 O O . SER B 1 39 ? -14.356 45.752 -60.029 1.00 19.07 93 SER C O 1
ATOM 1716 N N . SER B 1 40 ? -15.765 46.675 -58.531 1.00 17.46 94 SER C N 1
ATOM 1717 C CA . SER B 1 40 ? -14.734 47.548 -57.979 1.00 17.74 94 SER C CA 1
ATOM 1718 C C . SER B 1 40 ? -13.696 46.738 -57.215 1.00 17.05 94 SER C C 1
ATOM 1719 O O . SER B 1 40 ? -12.493 47.050 -57.259 1.00 18.84 94 SER C O 1
ATOM 1722 N N . ALA B 1 41 ? -14.135 45.704 -56.491 1.00 17.84 95 ALA C N 1
ATOM 1723 C CA . ALA B 1 41 ? -13.187 44.840 -55.791 1.00 18.44 95 ALA C CA 1
ATOM 1724 C C . ALA B 1 41 ? -12.292 44.116 -56.785 1.00 18.29 95 ALA C C 1
ATOM 1725 O O . ALA B 1 41 ? -11.076 43.997 -56.572 1.00 20.14 95 ALA C O 1
ATOM 1727 N N . ILE B 1 42 ? -12.869 43.663 -57.903 1.00 18.79 96 ILE C N 1
ATOM 1728 C CA . ILE B 1 42 ? -12.065 43.024 -58.941 1.00 18.96 96 ILE C CA 1
ATOM 1729 C C . ILE B 1 42 ? -11.085 44.023 -59.552 1.00 21.05 96 ILE C C 1
ATOM 1730 O O . ILE B 1 42 ? -9.935 43.680 -59.843 1.00 21.21 96 ILE C O 1
ATOM 1735 N N . GLY B 1 43 ? -11.511 45.278 -59.735 1.00 20.73 97 GLY C N 1
ATOM 1736 C CA . GLY B 1 43 ? -10.600 46.291 -60.250 1.00 20.02 97 GLY C CA 1
ATOM 1737 C C . GLY B 1 43 ? -9.373 46.482 -59.379 1.00 19.55 97 GLY C C 1
ATOM 1738 O O . GLY B 1 43 ? -8.262 46.655 -59.885 1.00 23.03 97 GLY C O 1
ATOM 1739 N N . PHE B 1 44 ? -9.547 46.447 -58.058 1.00 20.06 98 PHE C N 1
ATOM 1740 C CA . PHE B 1 44 ? -8.385 46.566 -57.185 1.00 22.40 98 PHE C CA 1
ATOM 1741 C C . PHE B 1 44 ? -7.496 45.332 -57.285 1.00 24.15 98 PHE C C 1
ATOM 1742 O O . PHE B 1 44 ? -6.267 45.450 -57.368 1.00 25.02 98 PHE C O 1
ATOM 1750 N N . ALA B 1 45 ? -8.094 44.139 -57.287 1.00 22.87 99 ALA C N 1
ATOM 1751 C CA . ALA B 1 45 ? -7.309 42.920 -57.470 1.00 24.25 99 ALA C CA 1
ATOM 1752 C C . ALA B 1 45 ? -6.539 42.955 -58.786 1.00 25.81 99 ALA C C 1
ATOM 1753 O O . ALA B 1 45 ? -5.376 42.528 -58.852 1.00 26.83 99 ALA C O 1
ATOM 1755 N N . LEU B 1 46 ? -7.175 43.469 -59.840 1.00 26.53 100 LEU C N 1
ATOM 1756 C CA . LEU B 1 46 ? -6.527 43.617 -61.140 1.00 27.74 100 LEU C CA 1
ATOM 1757 C C . LEU B 1 46 ? -5.250 44.442 -61.041 1.00 30.00 100 LEU C C 1
ATOM 1758 O O . LEU B 1 46 ? -4.267 44.165 -61.739 1.00 30.67 100 LEU C O 1
ATOM 1763 N N . GLU B 1 47 ? -5.255 45.480 -60.202 1.00 29.91 101 GLU C N 1
ATOM 1764 C CA . GLU B 1 47 ? -4.068 46.317 -60.067 1.00 32.63 101 GLU C CA 1
ATOM 1765 C C . GLU B 1 47 ? -2.918 45.552 -59.432 1.00 33.98 101 GLU C C 1
ATOM 1766 O O . GLU B 1 47 ? -1.752 45.826 -59.737 1.00 36.50 101 GLU C O 1
ATOM 1772 N N . LEU B 1 48 ? -3.221 44.593 -58.558 1.00 33.24 102 LEU C N 1
ATOM 1773 C CA . LEU B 1 48 ? -2.178 43.736 -58.010 1.00 32.86 102 LEU C CA 1
ATOM 1774 C C . LEU B 1 48 ? -1.716 42.713 -59.039 1.00 35.07 102 LEU C C 1
ATOM 1775 O O . LEU B 1 48 ? -0.541 42.334 -59.065 1.00 35.06 102 LEU C O 1
ATOM 1780 N N . VAL B 1 49 ? -2.638 42.238 -59.876 1.00 40.32 103 VAL C N 1
ATOM 1781 C CA . VAL B 1 49 ? -2.311 41.238 -60.887 1.00 42.96 103 VAL C CA 1
ATOM 1782 C C . VAL B 1 49 ? -1.392 41.832 -61.942 1.00 46.36 103 VAL C C 1
ATOM 1783 O O . VAL B 1 49 ? -0.333 41.275 -62.259 1.00 46.17 103 VAL C O 1
ATOM 1787 N N . THR B 1 50 ? -1.785 42.978 -62.502 1.00 49.95 104 THR C N 1
ATOM 1788 C CA . THR B 1 50 ? -0.947 43.666 -63.477 1.00 55.04 104 THR C CA 1
ATOM 1789 C C . THR B 1 50 ? 0.403 44.069 -62.895 1.00 58.26 104 THR C C 1
ATOM 1790 O O . THR B 1 50 ? 1.364 44.246 -63.653 1.00 57.55 104 THR C O 1
ATOM 1794 N N . GLU B 1 51 ? 0.507 44.193 -61.566 1.00 62.18 105 GLU C N 1
ATOM 1795 C CA . GLU B 1 51 ? 1.731 44.706 -60.955 1.00 66.72 105 GLU C CA 1
ATOM 1796 C C . GLU B 1 51 ? 2.874 43.703 -61.020 1.00 70.86 105 GLU C C 1
ATOM 1797 O O . GLU B 1 51 ? 4.042 44.106 -61.088 1.00 71.31 105 GLU C O 1
ATOM 1799 N N . LYS B 1 52 ? 2.582 42.400 -60.987 1.00 74.13 106 LYS C N 1
ATOM 1800 C CA . LYS B 1 52 ? 3.632 41.397 -61.153 1.00 77.61 106 LYS C CA 1
ATOM 1801 C C . LYS B 1 52 ? 3.371 40.468 -62.333 1.00 79.68 106 LYS C C 1
ATOM 1802 O O . LYS B 1 52 ? 3.896 39.348 -62.368 1.00 79.35 106 LYS C O 1
ATOM 1808 N N . GLY B 1 53 ? 2.585 40.915 -63.306 1.00 81.22 107 GLY C N 1
ATOM 1809 C CA . GLY B 1 53 ? 2.587 40.309 -64.623 1.00 81.29 107 GLY C CA 1
ATOM 1810 C C . GLY B 1 53 ? 1.898 38.971 -64.759 1.00 81.04 107 GLY C C 1
ATOM 1811 O O . GLY B 1 53 ? 2.289 38.173 -65.617 1.00 83.02 107 GLY C O 1
ATOM 1812 N N . HIS B 1 54 ? 0.879 38.697 -63.948 1.00 73.87 108 HIS C N 1
ATOM 1813 C CA . HIS B 1 54 ? 0.078 37.505 -64.175 1.00 68.00 108 HIS C CA 1
ATOM 1814 C C . HIS B 1 54 ? -0.609 37.593 -65.537 1.00 64.70 108 HIS C C 1
ATOM 1815 O O . HIS B 1 54 ? -0.840 38.674 -66.080 1.00 67.46 108 HIS C O 1
ATOM 1822 N N . THR B 1 55 ? -0.945 36.427 -66.087 1.00 59.96 109 THR C N 1
ATOM 1823 C CA . THR B 1 55 ? -1.476 36.358 -67.443 1.00 55.39 109 THR C CA 1
ATOM 1824 C C . THR B 1 55 ? -2.951 36.722 -67.534 1.00 51.83 109 THR C C 1
ATOM 1825 O O . THR B 1 55 ? -3.423 37.053 -68.626 1.00 54.26 109 THR C O 1
ATOM 1829 N N . PHE B 1 56 ? -3.685 36.677 -66.425 1.00 45.78 110 PHE C N 1
ATOM 1830 C CA . PHE B 1 56 ? -5.140 36.657 -66.465 1.00 40.96 110 PHE C CA 1
ATOM 1831 C C . PHE B 1 56 ? -5.768 38.029 -66.244 1.00 35.99 110 PHE C C 1
ATOM 1832 O O . PHE B 1 56 ? -6.976 38.116 -65.989 1.00 35.66 110 PHE C O 1
ATOM 1840 N N . ALA B 1 57 ? -4.986 39.104 -66.353 1.00 35.79 111 ALA C N 1
ATOM 1841 C CA . ALA B 1 57 ? -5.559 40.439 -66.215 1.00 35.61 111 ALA C CA 1
ATOM 1842 C C . ALA B 1 57 ? -6.645 40.683 -67.258 1.00 34.05 111 ALA C C 1
ATOM 1843 O O . ALA B 1 57 ? -7.679 41.294 -66.959 1.00 34.94 111 ALA C O 1
ATOM 1845 N N . GLU B 1 58 ? -6.438 40.193 -68.482 1.00 34.23 112 GLU C N 1
ATOM 1846 C CA . GLU B 1 58 ? -7.423 40.403 -69.539 1.00 33.80 112 GLU C CA 1
ATOM 1847 C C . GLU B 1 58 ? -8.748 39.728 -69.205 1.00 30.92 112 GLU C C 1
ATOM 1848 O O . GLU B 1 58 ? -9.819 40.271 -69.500 1.00 29.23 112 GLU C O 1
ATOM 1850 N N . GLU B 1 59 ? -8.696 38.545 -68.586 1.00 29.77 113 GLU C N 1
ATOM 1851 C CA . GLU B 1 59 ? -9.923 37.853 -68.196 1.00 27.91 113 GLU C CA 1
ATOM 1852 C C . GLU B 1 59 ? -10.709 38.665 -67.173 1.00 27.24 113 GLU C C 1
ATOM 1853 O O . GLU B 1 59 ? -11.931 38.820 -67.293 1.00 27.13 113 GLU C O 1
ATOM 1859 N N . LEU B 1 60 ? -10.024 39.201 -66.157 1.00 25.50 114 LEU C N 1
ATOM 1860 C CA . LEU B 1 60 ? -10.725 39.971 -65.134 1.00 25.11 114 LEU C CA 1
ATOM 1861 C C . LEU B 1 60 ? -11.343 41.231 -65.728 1.00 24.45 114 LEU C C 1
ATOM 1862 O O . LEU B 1 60 ? -12.435 41.647 -65.327 1.00 23.96 114 LEU C O 1
ATOM 1867 N N . GLN B 1 61 ? -10.661 41.851 -66.691 1.00 26.88 115 GLN C N 1
ATOM 1868 C CA . GLN B 1 61 ? -11.221 43.033 -67.335 1.00 28.38 115 GLN C CA 1
ATOM 1869 C C . GLN B 1 61 ? -12.457 42.676 -68.157 1.00 26.43 115 GLN C C 1
ATOM 1870 O O . GLN B 1 61 ? -13.454 43.414 -68.151 1.00 24.41 115 GLN C O 1
ATOM 1876 N N . LYS B 1 62 ? -12.418 41.541 -68.856 1.00 26.72 116 LYS C N 1
ATOM 1877 C CA . LYS B 1 62 ? -13.600 41.095 -69.586 1.00 27.13 116 LYS C CA 1
ATOM 1878 C C . LYS B 1 62 ? -14.751 40.807 -68.630 1.00 24.84 116 LYS C C 1
ATOM 1879 O O . LYS B 1 62 ? -15.911 41.130 -68.925 1.00 24.59 116 LYS C O 1
ATOM 1885 N N . ILE B 1 63 ? -14.445 40.221 -67.468 1.00 22.89 117 ILE C N 1
ATOM 1886 C CA . ILE B 1 63 ? -15.468 39.992 -66.451 1.00 22.27 117 ILE C CA 1
ATOM 1887 C C . ILE B 1 63 ? -16.069 41.315 -65.983 1.00 20.22 117 ILE C C 1
ATOM 1888 O O . ILE B 1 63 ? -17.286 41.422 -65.796 1.00 21.27 117 ILE C O 1
ATOM 1893 N N . GLN B 1 64 ? -15.242 42.353 -65.808 1.00 20.80 118 GLN C N 1
ATOM 1894 C CA . GLN B 1 64 ? -15.793 43.650 -65.414 1.00 21.35 118 GLN C CA 1
ATOM 1895 C C . GLN B 1 64 ? -16.761 44.182 -66.467 1.00 22.14 118 GLN C C 1
ATOM 1896 O O . GLN B 1 64 ? -17.793 44.774 -66.132 1.00 22.03 118 GLN C O 1
ATOM 1902 N N . CYS B 1 65 ? -16.448 43.975 -67.744 1.00 23.35 119 CYS C N 1
ATOM 1903 C CA . CYS B 1 65 ? -17.372 44.362 -68.807 1.00 23.52 119 CYS C CA 1
ATOM 1904 C C . CYS B 1 65 ? -18.706 43.644 -68.664 1.00 23.30 119 CYS C C 1
ATOM 1905 O O . CYS B 1 65 ? -19.773 44.263 -68.764 1.00 23.57 119 CYS C O 1
ATOM 1908 N N . THR B 1 66 ? -18.664 42.330 -68.437 1.00 22.65 120 THR C N 1
ATOM 1909 C CA . THR B 1 66 ? -19.907 41.589 -68.260 1.00 22.57 120 THR C CA 1
ATOM 1910 C C . THR B 1 66 ? -20.652 42.044 -67.014 1.00 22.19 120 THR C C 1
ATOM 1911 O O . THR B 1 66 ? -21.890 42.061 -67.010 1.00 23.20 120 THR C O 1
ATOM 1915 N N . LEU B 1 67 ? -19.932 42.430 -65.957 1.00 22.23 121 LEU C N 1
ATOM 1916 C CA . LEU B 1 67 ? -20.621 42.914 -64.765 1.00 20.82 121 LEU C CA 1
ATOM 1917 C C . LEU B 1 67 ? -21.333 44.234 -65.032 1.00 21.59 121 LEU C C 1
ATOM 1918 O O . LEU B 1 67 ? -22.382 44.501 -64.429 1.00 22.33 121 LEU C O 1
ATOM 1923 N N . GLN B 1 68 ? -20.796 45.069 -65.930 1.00 21.45 122 GLN C N 1
ATOM 1924 C CA . GLN B 1 68 ? -21.556 46.233 -66.372 1.00 23.16 122 GLN C CA 1
ATOM 1925 C C . GLN B 1 68 ? -22.841 45.800 -67.071 1.00 24.40 122 GLN C C 1
ATOM 1926 O O . GLN B 1 68 ? -23.905 46.400 -66.863 1.00 26.04 122 GLN C O 1
ATOM 1932 N N . ASP B 1 69 ? -22.769 44.740 -67.883 1.00 24.41 123 ASP C N 1
ATOM 1933 C CA . ASP B 1 69 ? -23.976 44.201 -68.512 1.00 24.89 123 ASP C CA 1
ATOM 1934 C C . ASP B 1 69 ? -24.936 43.625 -67.475 1.00 24.12 123 ASP C C 1
ATOM 1935 O O . ASP B 1 69 ? -26.160 43.747 -67.620 1.00 25.52 123 ASP C O 1
ATOM 1940 N N . VAL B 1 70 ? -24.399 42.960 -66.446 1.00 23.32 124 VAL C N 1
ATOM 1941 C CA . VAL B 1 70 ? -25.222 42.466 -65.341 1.00 23.30 124 VAL C CA 1
ATOM 1942 C C . VAL B 1 70 ? -25.945 43.621 -64.668 1.00 21.96 124 VAL C C 1
ATOM 1943 O O . VAL B 1 70 ? -27.155 43.563 -64.416 1.00 21.95 124 VAL C O 1
ATOM 1947 N N . GLY B 1 71 ? -25.203 44.679 -64.332 1.00 22.62 125 GLY C N 1
ATOM 1948 C CA . GLY B 1 71 ? -25.821 45.820 -63.676 1.00 22.38 125 GLY C CA 1
ATOM 1949 C C . GLY B 1 71 ? -26.897 46.465 -64.530 1.00 23.73 125 GLY C C 1
ATOM 1950 O O . GLY B 1 71 ? -27.946 46.864 -64.022 1.00 24.84 125 GLY C O 1
ATOM 1951 N N . SER B 1 72 ? -26.650 46.573 -65.839 1.00 24.99 126 SER C N 1
ATOM 1952 C CA . SER B 1 72 ? -27.646 47.150 -66.739 1.00 26.26 126 SER C CA 1
ATOM 1953 C C . SER B 1 72 ? -28.911 46.303 -66.777 1.00 24.74 126 SER C C 1
ATOM 1954 O O . SER B 1 72 ? -30.026 46.838 -66.763 1.00 25.02 126 SER C O 1
ATOM 1957 N N . ALA B 1 73 ? -28.757 44.977 -66.837 1.00 23.58 127 ALA C N 1
ATOM 1958 C CA . ALA B 1 73 ? -29.926 44.104 -66.811 1.00 23.70 127 ALA C CA 1
ATOM 1959 C C . ALA B 1 73 ? -30.682 44.237 -65.494 1.00 24.30 127 ALA C C 1
ATOM 1960 O O . ALA B 1 73 ? -31.917 44.340 -65.486 1.00 24.51 127 ALA C O 1
ATOM 1962 N N . LEU B 1 74 ? -29.956 44.253 -64.372 1.00 23.10 128 LEU C N 1
ATOM 1963 C CA . LEU B 1 74 ? -30.599 44.409 -63.070 1.00 21.43 128 LEU C CA 1
ATOM 1964 C C . LEU B 1 74 ? -31.361 45.728 -62.987 1.00 21.47 128 LEU C C 1
ATOM 1965 O O . LEU B 1 74 ? -32.446 45.794 -62.391 1.00 23.39 128 LEU C O 1
ATOM 1970 N N . ALA B 1 75 ? -30.807 46.787 -63.573 1.00 21.34 129 ALA C N 1
ATOM 1971 C CA . ALA B 1 75 ? -31.449 48.097 -63.596 1.00 22.36 129 ALA C CA 1
ATOM 1972 C C . ALA B 1 75 ? -32.596 48.182 -64.587 1.00 23.58 129 ALA C C 1
ATOM 1973 O O . ALA B 1 75 ? -33.150 49.272 -64.766 1.00 24.61 129 ALA C O 1
ATOM 1975 N N . THR B 1 76 ? -32.969 47.074 -65.231 1.00 25.30 130 THR C N 1
ATOM 1976 C CA . THR B 1 76 ? -34.075 47.037 -66.189 1.00 24.68 130 THR C CA 1
ATOM 1977 C C . THR B 1 76 ? -35.102 46.008 -65.721 1.00 23.59 130 THR C C 1
ATOM 1978 O O . THR B 1 76 ? -35.271 44.955 -66.352 1.00 26.51 130 THR C O 1
ATOM 1982 N N . PRO B 1 77 ? -35.800 46.276 -64.611 1.00 24.46 131 PRO C N 1
ATOM 1983 C CA . PRO B 1 77 ? -36.774 45.302 -64.111 1.00 25.20 131 PRO C CA 1
ATOM 1984 C C . PRO B 1 77 ? -37.920 45.106 -65.089 1.00 27.64 131 PRO C C 1
ATOM 1985 O O . PRO B 1 77 ? -38.437 46.059 -65.682 1.00 25.99 131 PRO C O 1
ATOM 1989 N N . CYS B 1 78 ? -38.329 43.847 -65.229 1.00 29.50 132 CYS C N 1
ATOM 1990 C CA A CYS B 1 78 ? -39.381 43.492 -66.174 0.50 31.51 132 CYS C CA 1
ATOM 1991 C CA B CYS B 1 78 ? -39.373 43.522 -66.194 0.50 32.86 132 CYS C CA 1
ATOM 1992 C C . CYS B 1 78 ? -40.690 44.214 -65.870 1.00 32.43 132 CYS C C 1
ATOM 1993 O O . CYS B 1 78 ? -41.446 44.547 -66.790 1.00 33.13 132 CYS C O 1
ATOM 1998 N N . SER B 1 79 ? -40.977 44.471 -64.587 1.00 30.98 133 SER C N 1
ATOM 1999 C CA . SER B 1 79 ? -42.281 45.031 -64.231 1.00 31.86 133 SER C CA 1
ATOM 2000 C C . SER B 1 79 ? -42.496 46.426 -64.807 1.00 31.61 133 SER C C 1
ATOM 2001 O O . SER B 1 79 ? -43.643 46.840 -65.012 1.00 34.47 133 SER C O 1
ATOM 2004 N N . SER B 1 80 ? -41.426 47.170 -65.079 1.00 29.67 134 SER C N 1
ATOM 2005 C CA . SER B 1 80 ? -41.574 48.492 -65.678 1.00 29.13 134 SER C CA 1
ATOM 2006 C C . SER B 1 80 ? -40.858 48.597 -67.017 1.00 30.44 134 SER C C 1
ATOM 2007 O O . SER B 1 80 ? -40.712 49.705 -67.548 1.00 31.54 134 SER C O 1
ATOM 2010 N N . ALA B 1 81 ? -40.420 47.477 -67.583 1.00 28.67 135 ALA C N 1
ATOM 2011 C CA . ALA B 1 81 ? -39.713 47.519 -68.852 1.00 31.88 135 ALA C CA 1
ATOM 2012 C C . ALA B 1 81 ? -40.685 47.835 -69.977 1.00 34.98 135 ALA C C 1
ATOM 2013 O O . ALA B 1 81 ? -41.730 47.192 -70.107 1.00 35.89 135 ALA C O 1
ATOM 2015 N N . ARG B 1 82 ? -40.357 48.848 -70.772 1.00 39.00 136 ARG C N 1
ATOM 2016 C CA . ARG B 1 82 ? -41.112 49.094 -71.987 1.00 42.24 136 ARG C CA 1
ATOM 2017 C C . ARG B 1 82 ? -40.729 48.062 -73.041 1.00 43.28 136 ARG C C 1
ATOM 2018 O O . ARG B 1 82 ? -39.733 47.348 -72.911 1.00 42.52 136 ARG C O 1
ATOM 2020 N N . GLU B 1 83 ? -41.544 47.976 -74.094 1.00 44.52 137 GLU C N 1
ATOM 2021 C CA . GLU B 1 83 ? -41.269 46.999 -75.143 1.00 45.76 137 GLU C CA 1
ATOM 2022 C C . GLU B 1 83 ? -39.898 47.233 -75.761 1.00 49.08 137 GLU C C 1
ATOM 2023 O O . GLU B 1 83 ? -39.175 46.278 -76.068 1.00 47.95 137 GLU C O 1
ATOM 2029 N N . ALA B 1 84 ? -39.522 48.500 -75.946 1.00 52.92 138 ALA C N 1
ATOM 2030 C CA . ALA B 1 84 ? -38.154 48.822 -76.334 1.00 57.03 138 ALA C CA 1
ATOM 2031 C C . ALA B 1 84 ? -37.172 48.351 -75.270 1.00 60.42 138 ALA C C 1
ATOM 2032 O O . ALA B 1 84 ? -36.273 47.547 -75.541 1.00 61.48 138 ALA C O 1
ATOM 2034 N N . HIS B 1 85 ? -37.364 48.817 -74.034 1.00 61.44 139 HIS C N 1
ATOM 2035 C CA . HIS B 1 85 ? -36.489 48.451 -72.928 1.00 62.89 139 HIS C CA 1
ATOM 2036 C C . HIS B 1 85 ? -36.458 46.948 -72.680 1.00 61.06 139 HIS C C 1
ATOM 2037 O O . HIS B 1 85 ? -35.597 46.485 -71.928 1.00 60.76 139 HIS C O 1
ATOM 2044 N N . LEU B 1 86 ? -37.366 46.180 -73.292 1.00 60.50 140 LEU C N 1
ATOM 2045 C CA . LEU B 1 86 ? -37.360 44.733 -73.100 1.00 59.97 140 LEU C CA 1
ATOM 2046 C C . LEU B 1 86 ? -36.094 44.103 -73.667 1.00 60.68 140 LEU C C 1
ATOM 2047 O O . LEU B 1 86 ? -35.493 43.229 -73.032 1.00 60.73 140 LEU C O 1
ATOM 2052 N N . LYS B 1 87 ? -35.663 44.540 -74.853 1.00 61.54 141 LYS C N 1
ATOM 2053 C CA . LYS B 1 87 ? -34.430 44.010 -75.428 1.00 62.15 141 LYS C CA 1
ATOM 2054 C C . LYS B 1 87 ? -33.206 44.333 -74.579 1.00 62.21 141 LYS C C 1
ATOM 2055 O O . LYS B 1 87 ? -32.120 43.817 -74.865 1.00 61.83 141 LYS C O 1
ATOM 2061 N N . TYR B 1 88 ? -33.355 45.168 -73.550 1.00 62.57 142 TYR C N 1
ATOM 2062 C CA . TYR B 1 88 ? -32.302 45.417 -72.578 1.00 61.04 142 TYR C CA 1
ATOM 2063 C C . TYR B 1 88 ? -32.398 44.511 -71.356 1.00 60.55 142 TYR C C 1
ATOM 2064 O O . TYR B 1 88 ? -31.511 44.558 -70.496 1.00 60.41 142 TYR C O 1
ATOM 2066 N N . THR B 1 89 ? -33.452 43.698 -71.249 1.00 59.08 143 THR C N 1
ATOM 2067 C CA . THR B 1 89 ? -33.539 42.717 -70.174 1.00 57.61 143 THR C CA 1
ATOM 2068 C C . THR B 1 89 ? -32.813 41.422 -70.512 1.00 57.33 143 THR C C 1
ATOM 2069 O O . THR B 1 89 ? -32.470 40.662 -69.598 1.00 56.66 143 THR C O 1
ATOM 2073 N N . THR B 1 90 ? -32.564 41.162 -71.796 1.00 56.62 144 THR C N 1
ATOM 2074 C CA . THR B 1 90 ? -31.989 39.891 -72.222 1.00 55.42 144 THR C CA 1
ATOM 2075 C C . THR B 1 90 ? -30.516 39.809 -71.836 1.00 52.31 144 THR C C 1
ATOM 2076 O O . THR B 1 90 ? -29.715 40.673 -72.207 1.00 53.78 144 THR C O 1
ATOM 2080 N N . PHE B 1 91 ? -30.162 38.761 -71.101 1.00 46.56 145 PHE C N 1
ATOM 2081 C CA . PHE B 1 91 ? -28.782 38.467 -70.738 1.00 43.03 145 PHE C CA 1
ATOM 2082 C C . PHE B 1 91 ? -28.454 37.089 -71.297 1.00 43.01 145 PHE C C 1
ATOM 2083 O O . PHE B 1 91 ? -28.980 36.080 -70.814 1.00 42.68 145 PHE C O 1
ATOM 2091 N N . LYS B 1 92 ? -27.597 37.050 -72.318 1.00 43.29 146 LYS C N 1
ATOM 2092 C CA . LYS B 1 92 ? -27.261 35.810 -73.002 1.00 42.26 146 LYS C CA 1
ATOM 2093 C C . LYS B 1 92 ? -26.316 34.952 -72.159 1.00 41.17 146 LYS C C 1
ATOM 20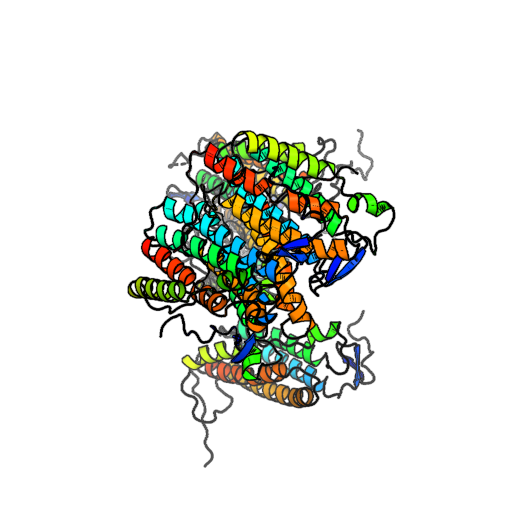94 O O . LYS B 1 92 ? -25.592 35.441 -71.287 1.00 40.58 146 LYS C O 1
ATOM 2096 N N . ALA B 1 93 ? -26.333 33.647 -72.439 1.00 40.64 147 ALA C N 1
ATOM 2097 C CA . ALA B 1 93 ? -25.585 32.678 -71.648 1.00 40.14 147 ALA C CA 1
ATOM 2098 C C . ALA B 1 93 ? -24.120 32.574 -72.049 1.00 37.79 147 ALA C C 1
ATOM 2099 O O . ALA B 1 93 ? -23.353 31.913 -71.339 1.00 37.79 147 ALA C O 1
ATOM 2101 N N . GLY B 1 94 ? -23.725 33.202 -73.159 1.00 35.48 148 GLY C N 1
ATOM 2102 C CA . GLY B 1 94 ? -22.364 33.166 -73.653 1.00 33.70 148 GLY C CA 1
ATOM 2103 C C . GLY B 1 94 ? -21.279 33.331 -72.602 1.00 31.06 148 GLY C C 1
ATOM 2104 O O . GLY B 1 94 ? -20.346 32.526 -72.518 1.00 29.51 148 GLY C O 1
ATOM 2105 N N . PRO B 1 95 ? -21.361 34.387 -71.790 1.00 30.19 149 PRO C N 1
ATOM 2106 C CA . PRO B 1 95 ? -20.334 34.575 -70.751 1.00 29.91 149 PRO C CA 1
ATOM 2107 C C . PRO B 1 95 ? -20.292 33.462 -69.716 1.00 28.29 149 PRO C C 1
ATOM 2108 O O . PRO B 1 95 ? -19.226 33.206 -69.141 1.00 28.27 149 PRO C O 1
ATOM 2112 N N . ILE B 1 96 ? -21.413 32.792 -69.443 1.00 26.77 150 ILE C N 1
ATOM 2113 C CA . ILE B 1 96 ? -21.362 31.696 -68.483 1.00 27.35 150 ILE C CA 1
ATOM 2114 C C . ILE B 1 96 ? -20.501 30.558 -69.016 1.00 27.41 150 ILE C C 1
ATOM 2115 O O . ILE B 1 96 ? -19.664 30.007 -68.291 1.00 26.21 150 ILE C O 1
ATOM 2120 N N . LEU B 1 97 ? -20.685 30.188 -70.290 1.00 29.55 151 LEU C N 1
ATOM 2121 C CA . LEU B 1 97 ? -19.879 29.117 -70.864 1.00 31.52 151 LEU C CA 1
ATOM 2122 C C . LEU B 1 97 ? -18.407 29.504 -70.922 1.00 31.13 151 LEU C C 1
ATOM 2123 O O . LEU B 1 97 ? -17.528 28.646 -70.772 1.00 32.71 151 LEU C O 1
ATOM 2128 N N . GLU B 1 98 ? -18.114 30.784 -71.153 1.00 29.93 152 GLU C N 1
ATOM 2129 C CA . GLU B 1 98 ? -16.717 31.197 -71.198 1.00 31.81 152 GLU C CA 1
ATOM 2130 C C . GLU B 1 98 ? -16.065 31.047 -69.832 1.00 31.83 152 GLU C C 1
ATOM 2131 O O . GLU B 1 98 ? -14.915 30.604 -69.735 1.00 31.43 152 GLU C O 1
ATOM 2137 N N . LEU B 1 99 ? -16.788 31.398 -68.763 1.00 30.00 153 LEU C N 1
ATOM 2138 C CA . LEU B 1 99 ? -16.282 31.152 -67.413 1.00 28.10 153 LEU C CA 1
ATOM 2139 C C . LEU B 1 99 ? -15.980 29.676 -67.207 1.00 27.94 153 LEU C C 1
ATOM 2140 O O . LEU B 1 99 ? -14.940 29.317 -66.646 1.00 29.72 153 LEU C O 1
ATOM 2145 N N . GLU B 1 100 ? -16.892 28.802 -67.642 1.00 28.54 154 GLU C N 1
ATOM 2146 C CA . GLU B 1 100 ? -16.665 27.367 -67.488 1.00 30.38 154 GLU C CA 1
ATOM 2147 C C . GLU B 1 100 ? -15.415 26.916 -68.234 1.00 34.58 154 GLU C C 1
ATOM 2148 O O . GLU B 1 100 ? -14.658 26.077 -67.734 1.00 34.19 154 GLU C O 1
ATOM 2154 N N . GLN B 1 101 ? -15.179 27.463 -69.428 1.00 39.02 155 GLN C N 1
ATOM 2155 C CA . GLN B 1 101 ? -13.980 27.092 -70.173 1.00 47.30 155 GLN C CA 1
ATOM 2156 C C . GLN B 1 101 ? -12.720 27.544 -69.445 1.00 40.64 155 GLN C C 1
ATOM 2157 O O . GLN B 1 101 ? -11.725 26.807 -69.393 1.00 39.39 155 GLN C O 1
ATOM 2163 N N . TRP B 1 102 ? -12.747 28.747 -68.865 1.00 36.73 156 TRP C N 1
ATOM 2164 C CA . TRP B 1 102 ? -11.595 29.228 -68.111 1.00 34.07 156 TRP C CA 1
ATOM 2165 C C . TRP B 1 102 ? -11.382 28.411 -66.842 1.00 32.73 156 TRP C C 1
ATOM 2166 O O . TRP B 1 102 ? -10.241 28.099 -66.488 1.00 32.66 156 TRP C O 1
ATOM 2177 N N . ILE B 1 103 ? -12.462 28.078 -66.130 1.00 30.96 157 ILE C N 1
ATOM 2178 C CA . ILE B 1 103 ? -12.335 27.237 -64.943 1.00 29.87 157 ILE C CA 1
ATOM 2179 C C . ILE B 1 103 ? -11.680 25.913 -65.312 1.00 32.86 157 ILE C C 1
ATOM 2180 O O . ILE B 1 103 ? -10.771 25.441 -64.622 1.00 33.87 157 ILE C O 1
ATOM 2185 N N . ASP B 1 104 ? -12.132 25.305 -66.413 1.00 34.86 158 ASP C N 1
ATOM 2186 C CA . ASP B 1 104 ? -11.553 24.042 -66.863 1.00 35.67 158 ASP C CA 1
ATOM 2187 C C . ASP B 1 104 ? -10.067 24.191 -67.171 1.00 35.87 158 ASP C C 1
ATOM 2188 O O . ASP B 1 104 ? -9.272 23.290 -66.877 1.00 36.28 158 ASP C O 1
ATOM 2193 N N . LYS B 1 105 ? -9.679 25.323 -67.766 1.00 36.11 159 LYS C N 1
ATOM 2194 C CA . LYS B 1 105 ? -8.279 25.569 -68.100 1.00 36.33 159 LYS C CA 1
ATOM 2195 C C . LYS B 1 105 ? -7.399 25.562 -66.855 1.00 36.25 159 LYS C C 1
ATOM 2196 O O . LYS B 1 105 ? -6.372 24.871 -66.807 1.00 37.53 159 LYS C O 1
ATOM 2202 N N . TYR B 1 106 ? -7.774 26.339 -65.840 1.00 35.19 160 TYR C N 1
ATOM 2203 C CA . TYR B 1 106 ? -6.954 26.414 -64.636 1.00 35.32 160 TYR C CA 1
ATOM 2204 C C . TYR B 1 106 ? -7.038 25.125 -63.830 1.00 36.51 160 TYR C C 1
ATOM 2205 O O . TYR B 1 106 ? -6.046 24.696 -63.232 1.00 35.81 160 TYR C O 1
ATOM 2214 N N . THR B 1 107 ? -8.215 24.496 -63.805 1.00 37.59 161 THR C N 1
ATOM 2215 C CA . THR B 1 107 ? -8.358 23.208 -63.135 1.00 38.48 161 THR C CA 1
ATOM 2216 C C . THR B 1 107 ? -7.395 22.177 -63.720 1.00 39.79 161 THR C C 1
ATOM 2217 O O . THR B 1 107 ? -6.861 21.338 -62.989 1.00 40.17 161 THR C O 1
ATOM 2221 N N . SER B 1 108 ? -7.135 22.251 -65.033 1.00 41.85 162 SER C N 1
ATOM 2222 C CA . SER B 1 108 ? -6.163 21.370 -65.688 1.00 43.01 162 SER C CA 1
ATOM 2223 C C . SER B 1 108 ? -4.804 21.422 -65.012 1.00 42.89 162 SER C C 1
ATOM 2224 O O . SER B 1 108 ? -4.063 20.423 -65.005 1.00 45.35 162 SER C O 1
ATOM 2227 N N . GLN B 1 109 ? -4.435 22.582 -64.482 1.00 44.21 163 GLN C N 1
ATOM 2228 C CA . GLN B 1 109 ? -3.081 22.863 -64.040 1.00 43.07 163 GLN C CA 1
ATOM 2229 C C . GLN B 1 109 ? -2.931 22.804 -62.529 1.00 44.53 163 GLN C C 1
ATOM 2230 O O . GLN B 1 109 ? -1.873 23.166 -62.008 1.00 45.68 163 GLN C O 1
ATOM 2236 N N . LEU B 1 110 ? -3.948 22.336 -61.820 1.00 46.02 164 LEU C N 1
ATOM 2237 C CA . LEU B 1 110 ? -3.946 22.322 -60.370 1.00 47.97 164 LEU C CA 1
ATOM 2238 C C . LEU B 1 110 ? -4.248 20.923 -59.863 1.00 51.51 164 LEU C C 1
ATOM 2239 O O . LEU B 1 110 ? -4.980 20.166 -60.509 1.00 49.54 164 LEU C O 1
ATOM 2244 N N . PRO B 1 111 ? -3.704 20.557 -58.707 1.00 57.65 165 PRO C N 1
ATOM 2245 C CA . PRO B 1 111 ? -4.124 19.322 -58.052 1.00 61.91 165 PRO C CA 1
ATOM 2246 C C . PRO B 1 111 ? -5.565 19.440 -57.594 1.00 65.02 165 PRO C C 1
ATOM 2247 O O . PRO B 1 111 ? -6.099 20.555 -57.494 1.00 64.76 165 PRO C O 1
ATOM 2251 N N . PRO B 1 112 ? -6.238 18.325 -57.327 1.00 67.94 166 PRO C N 1
ATOM 2252 C CA . PRO B 1 112 ? -7.579 18.415 -56.748 1.00 70.79 166 PRO C CA 1
ATOM 2253 C C . PRO B 1 112 ? -7.514 18.971 -55.337 1.00 72.99 166 PRO C C 1
ATOM 2254 O O . PRO B 1 112 ? -6.509 18.837 -54.635 1.00 72.24 166 PRO C O 1
ATOM 2258 N N . LEU B 1 113 ? -8.599 19.622 -54.932 1.00 76.35 167 LEU C N 1
ATOM 2259 C CA . LEU B 1 113 ? -8.700 20.127 -53.571 1.00 79.49 167 LEU C CA 1
ATOM 2260 C C . LEU B 1 113 ? -8.846 18.956 -52.607 1.00 82.85 167 LEU C C 1
ATOM 2261 O O . LEU B 1 113 ? -9.821 18.200 -52.680 1.00 82.42 167 LEU C O 1
ATOM 2263 N N . THR B 1 114 ? -7.869 18.792 -51.714 1.00 86.54 168 THR C N 1
ATOM 2264 C CA . THR B 1 114 ? -7.907 17.733 -50.717 1.00 89.81 168 THR C CA 1
ATOM 2265 C C . THR B 1 114 ? -7.984 18.238 -49.283 1.00 85.07 168 THR C C 1
ATOM 2266 O O . THR B 1 114 ? -8.419 17.482 -48.408 1.00 85.94 168 THR C O 1
ATOM 2270 N N . ALA B 1 115 ? -7.585 19.477 -49.020 1.00 78.50 169 ALA C N 1
ATOM 2271 C CA . ALA B 1 115 ? -7.766 20.102 -47.721 1.00 70.91 169 ALA C CA 1
ATOM 2272 C C . ALA B 1 115 ? -8.574 21.380 -47.888 1.00 63.10 169 ALA C C 1
ATOM 2273 O O . ALA B 1 115 ? -8.612 21.982 -48.966 1.00 62.14 169 ALA C O 1
ATOM 2275 N N . PHE B 1 116 ? -9.236 21.784 -46.810 1.00 56.44 170 PHE C N 1
ATOM 2276 C CA . PHE B 1 116 ? -9.975 23.039 -46.803 1.00 50.08 170 PHE C CA 1
ATOM 2277 C C . PHE B 1 116 ? -8.976 24.175 -46.637 1.00 41.51 170 PHE C C 1
ATOM 2278 O O . PHE B 1 116 ? -8.307 24.276 -45.602 1.00 39.01 170 PHE C O 1
ATOM 2286 N N . ILE B 1 117 ? -8.851 25.015 -47.649 1.00 36.10 171 ILE C N 1
ATOM 2287 C CA . ILE B 1 117 ? -7.937 26.145 -47.551 1.00 32.73 171 ILE C CA 1
ATOM 2288 C C . ILE B 1 117 ? -8.652 27.307 -46.880 1.00 29.88 171 ILE C C 1
ATOM 2289 O O . ILE B 1 117 ? -9.876 27.454 -46.957 1.00 31.45 171 ILE C O 1
ATOM 2294 N N . LEU B 1 118 ? -7.882 28.109 -46.185 1.00 28.44 172 LEU C N 1
ATOM 2295 C CA . LEU B 1 118 ? -8.298 29.408 -45.681 1.00 27.44 172 LEU C CA 1
ATOM 2296 C C . LEU B 1 118 ? -8.068 30.456 -46.757 1.00 26.00 172 LEU C C 1
ATOM 2297 O O . LEU B 1 118 ? -7.234 30.259 -47.645 1.00 27.85 172 LEU C O 1
ATOM 2302 N N . PRO B 1 119 ? -8.804 31.587 -46.722 1.00 24.10 173 PRO C N 1
ATOM 2303 C CA . PRO B 1 119 ? -8.467 32.703 -47.619 1.00 24.38 173 PRO C CA 1
ATOM 2304 C C . PRO B 1 119 ? -7.028 33.130 -47.403 1.00 24.74 173 PRO C C 1
ATOM 2305 O O . PRO B 1 119 ? -6.683 33.663 -46.343 1.00 25.80 173 PRO C O 1
ATOM 2309 N N . SER B 1 120 ? -6.185 32.890 -48.396 1.00 24.70 174 SER C N 1
ATOM 2310 C CA . SER B 1 120 ? -4.735 32.889 -48.207 1.00 27.05 174 SER C CA 1
ATOM 2311 C C . SER B 1 120 ? -4.087 32.808 -49.582 1.00 28.37 174 SER C C 1
ATOM 2312 O O . SER B 1 120 ? -4.770 32.856 -50.612 1.00 28.42 174 SER C O 1
ATOM 2315 N N . GLY B 1 121 ? -2.762 32.675 -49.595 1.00 28.08 175 GLY C N 1
ATOM 2316 C CA . GLY B 1 121 ? -2.022 32.347 -50.795 1.00 28.13 175 GLY C CA 1
ATOM 2317 C C . GLY B 1 121 ? -1.271 33.484 -51.451 1.00 28.10 175 GLY C C 1
ATOM 2318 O O . GLY B 1 121 ? -0.818 33.322 -52.589 1.00 29.39 175 GLY C O 1
ATOM 2319 N N . GLY B 1 122 ? -1.114 34.613 -50.778 1.00 27.48 176 GLY C N 1
ATOM 2320 C CA . GLY B 1 122 ? -0.446 35.765 -51.346 1.00 26.89 176 GLY C CA 1
ATOM 2321 C C . GLY B 1 122 ? -1.405 36.924 -51.549 1.00 27.98 176 GLY C C 1
ATOM 2322 O O . GLY B 1 122 ? -2.620 36.804 -51.400 1.00 28.34 176 GLY C O 1
ATOM 2323 N N . LYS B 1 123 ? -0.824 38.073 -51.901 1.00 29.90 177 LYS C N 1
ATOM 2324 C CA . LYS B 1 123 ? -1.619 39.293 -52.029 1.00 30.53 177 LYS C CA 1
ATOM 2325 C C . LYS B 1 123 ? -2.715 39.138 -53.079 1.00 29.42 177 LYS C C 1
ATOM 2326 O O . LYS B 1 123 ? -3.886 39.443 -52.819 1.00 28.78 177 LYS C O 1
ATOM 2332 N N . ILE B 1 124 ? -2.359 38.658 -54.271 1.00 30.23 178 ILE C N 1
ATOM 2333 C CA . ILE B 1 124 ? -3.342 38.512 -55.347 1.00 28.91 178 ILE C CA 1
ATOM 2334 C C . ILE B 1 124 ? -4.392 37.466 -54.986 1.00 24.71 178 ILE C C 1
ATOM 2335 O O . ILE B 1 124 ? -5.606 37.686 -55.155 1.00 23.46 178 ILE C O 1
ATOM 2340 N N A SER B 1 125 ? -3.943 36.312 -54.488 0.49 26.13 179 SER C N 1
ATOM 2341 N N B SER B 1 125 ? -3.959 36.321 -54.456 0.51 25.55 179 SER C N 1
ATOM 2342 C CA A SER B 1 125 ? -4.866 35.232 -54.149 0.49 25.49 179 SER C CA 1
ATOM 2343 C CA B SER B 1 125 ? -4.907 35.266 -54.105 0.51 23.82 179 SER C CA 1
ATOM 2344 C C A SER B 1 125 ? -5.841 35.654 -53.056 0.49 24.89 179 SER C C 1
ATOM 2345 C C B SER B 1 125 ? -5.874 35.725 -53.018 0.51 23.18 179 SER C C 1
ATOM 2346 O O A SER B 1 125 ? -7.041 35.368 -53.140 0.49 24.55 179 SER C O 1
ATOM 2347 O O B SER B 1 125 ? -7.085 35.499 -53.115 0.51 23.23 179 SER C O 1
ATOM 2352 N N A SER B 1 126 ? -5.346 36.327 -52.015 0.49 24.78 180 SER C N 1
ATOM 2353 N N B SER B 1 126 ? -5.355 36.355 -51.962 0.51 23.35 180 SER C N 1
ATOM 2354 C CA A SER B 1 126 ? -6.234 36.761 -50.941 0.49 24.49 180 SER C CA 1
ATOM 2355 C CA B SER B 1 126 ? -6.231 36.805 -50.886 0.51 23.44 180 SER C CA 1
ATOM 2356 C C A SER B 1 126 ? -7.214 37.821 -51.433 0.49 23.52 180 SER C C 1
ATOM 2357 C C B SER B 1 126 ? -7.204 37.868 -51.382 0.51 23.13 180 SER C C 1
ATOM 2358 O O A SER B 1 126 ? -8.382 37.823 -51.031 0.49 22.81 180 SER C O 1
ATOM 2359 O O B SER B 1 126 ? -8.357 37.916 -50.941 0.51 22.09 180 SER C O 1
ATOM 2364 N N . ALA B 1 127 ? -6.762 38.728 -52.305 1.00 22.80 181 ALA C N 1
ATOM 2365 C CA . ALA B 1 127 ? -7.677 39.714 -52.877 1.00 21.02 181 ALA C CA 1
ATOM 2366 C C . ALA B 1 127 ? -8.788 39.029 -53.651 1.00 21.46 181 ALA C C 1
ATOM 2367 O O . ALA B 1 127 ? -9.956 39.438 -53.574 1.00 20.62 181 ALA C O 1
ATOM 2369 N N . LEU B 1 128 ? -8.441 37.974 -54.392 1.00 21.50 182 LEU C N 1
ATOM 2370 C CA . LEU B 1 128 ? -9.433 37.260 -55.187 1.00 20.41 182 LEU C CA 1
ATOM 2371 C C . LEU B 1 128 ? -10.405 36.494 -54.298 1.00 19.58 182 LEU C C 1
ATOM 2372 O O . LEU B 1 128 ? -11.590 36.373 -54.644 1.00 19.79 182 LEU C O 1
ATOM 2377 N N . HIS B 1 129 ? -9.948 36.005 -53.138 1.00 21.14 183 HIS C N 1
ATOM 2378 C CA . HIS B 1 129 ? -10.877 35.381 -52.197 1.00 20.70 183 HIS C CA 1
ATOM 2379 C C . HIS B 1 129 ? -11.852 36.400 -51.627 1.00 19.89 183 HIS C C 1
ATOM 2380 O O . HIS B 1 129 ? -13.019 36.072 -51.383 1.00 20.39 183 HIS C O 1
ATOM 2387 N N . PHE B 1 130 ? -11.397 37.632 -51.387 1.00 19.03 184 PHE C N 1
ATOM 2388 C CA . PHE B 1 130 ? -12.329 38.675 -50.981 1.00 19.13 184 PHE C CA 1
ATOM 2389 C C . PHE B 1 130 ? -13.329 38.976 -52.096 1.00 18.25 184 PHE C C 1
ATOM 2390 O O . PHE B 1 130 ? -14.540 39.078 -51.836 1.00 18.18 184 PHE C O 1
ATOM 2398 N N . CYS B 1 131 ? -12.855 39.097 -53.347 1.00 18.61 185 CYS C N 1
ATOM 2399 C CA . CYS B 1 131 ? -13.775 39.253 -54.480 1.00 19.02 185 CYS C CA 1
ATOM 2400 C C . CYS B 1 131 ? -14.784 38.118 -54.540 1.00 17.88 185 CYS C C 1
ATOM 2401 O O . CYS B 1 131 ? -15.971 38.349 -54.809 1.00 17.04 185 CYS C O 1
ATOM 24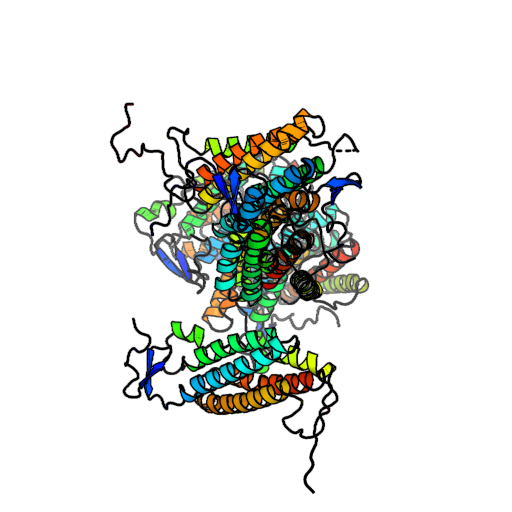04 N N . ARG B 1 132 ? -14.324 36.889 -54.301 1.00 18.66 186 ARG C N 1
ATOM 2405 C CA . ARG B 1 132 ? -15.213 35.735 -54.314 1.00 18.45 186 ARG C CA 1
ATOM 2406 C C . ARG B 1 132 ? -16.335 35.897 -53.299 1.00 18.40 186 ARG C C 1
ATOM 2407 O O . ARG B 1 132 ? -17.511 35.639 -53.605 1.00 17.89 186 ARG C O 1
ATOM 2415 N N . ALA B 1 133 ? -15.997 36.344 -52.089 1.00 17.39 187 ALA C N 1
ATOM 2416 C CA . ALA B 1 133 ? -17.019 36.560 -51.066 1.00 17.65 187 ALA C CA 1
ATOM 2417 C C . ALA B 1 133 ? -17.987 37.661 -51.470 1.00 15.86 187 ALA C C 1
ATOM 2418 O O . ALA B 1 133 ? -19.201 37.530 -51.266 1.00 16.17 187 ALA C O 1
ATOM 2420 N N . VAL B 1 134 ? -17.478 38.767 -52.025 1.00 15.77 188 VAL C N 1
ATOM 2421 C CA . VAL B 1 134 ? -18.382 39.818 -52.491 1.00 15.33 188 VAL C CA 1
ATOM 2422 C C . VAL B 1 134 ? -19.263 39.291 -53.617 1.00 16.75 188 VAL C C 1
ATOM 2423 O O . VAL B 1 134 ? -20.449 39.638 -53.704 1.00 16.10 188 VAL C O 1
ATOM 2427 N N . CYS B 1 135 ? -18.723 38.408 -54.461 1.00 16.44 189 CYS C N 1
ATOM 2428 C CA . CYS B 1 135 ? -19.523 37.825 -55.537 1.00 16.50 189 CYS C CA 1
ATOM 2429 C C . CYS B 1 135 ? -20.669 36.985 -54.976 1.00 16.12 189 CYS C C 1
ATOM 2430 O O . CYS B 1 135 ? -21.804 37.058 -55.474 1.00 17.30 189 CYS C O 1
ATOM 2433 N N . CYS B 1 136 ? -20.395 36.182 -53.940 1.00 15.90 190 CYS C N 1
ATOM 2434 C CA . CYS B 1 136 ? -21.465 35.416 -53.307 1.00 16.47 190 CYS C CA 1
ATOM 2435 C C . CYS B 1 136 ? -22.534 36.336 -52.729 1.00 14.54 190 CYS C C 1
ATOM 2436 O O . CYS B 1 136 ? -23.725 36.008 -52.783 1.00 15.12 190 CYS C O 1
ATOM 2439 N N . ARG B 1 137 ? -22.135 37.494 -52.182 1.00 14.30 191 ARG C N 1
ATOM 2440 C CA . ARG B 1 137 ? -23.124 38.456 -51.696 1.00 14.07 191 ARG C CA 1
ATOM 2441 C C . ARG B 1 137 ? -23.938 39.038 -52.855 1.00 13.06 191 ARG C C 1
ATOM 2442 O O . ARG B 1 137 ? -25.171 39.158 -52.767 1.00 15.20 191 ARG C O 1
ATOM 2450 N N . ALA B 1 138 ? -23.279 39.407 -53.957 1.00 15.87 192 ALA C N 1
ATOM 2451 C CA . ALA B 1 138 ? -24.024 39.867 -55.132 1.00 15.91 192 ALA C CA 1
ATOM 2452 C C . ALA B 1 138 ? -25.018 38.808 -55.615 1.00 16.46 192 ALA C C 1
ATOM 2453 O O . ALA B 1 138 ? -26.153 39.137 -55.992 1.00 16.68 192 ALA C O 1
ATOM 2455 N N . GLU B 1 139 ? -24.618 37.532 -55.605 1.00 16.68 193 GLU C N 1
ATOM 2456 C CA . GLU B 1 139 ? -25.540 36.473 -56.004 1.00 16.04 193 GLU C CA 1
ATOM 2457 C C . GLU B 1 139 ? -26.773 36.447 -55.104 1.00 15.39 193 GLU C C 1
ATOM 2458 O O . GLU B 1 139 ? -27.906 36.330 -55.588 1.00 16.93 193 GLU C O 1
ATOM 2464 N N . ARG B 1 140 ? -26.578 36.603 -53.793 1.00 15.13 194 ARG C N 1
ATOM 2465 C CA . ARG B 1 140 ? -27.715 36.594 -52.877 1.00 14.34 194 ARG C CA 1
ATOM 2466 C C . ARG B 1 140 ? -28.657 37.761 -53.148 1.00 14.64 194 ARG C C 1
ATOM 2467 O O . ARG B 1 140 ? -29.865 37.643 -52.920 1.00 16.65 194 ARG C O 1
ATOM 2475 N N . ARG B 1 141 ? -28.135 38.893 -53.623 1.00 14.60 195 ARG C N 1
ATOM 2476 C CA . ARG B 1 141 ? -28.988 40.039 -53.924 1.00 13.97 195 ARG C CA 1
ATOM 2477 C C . ARG B 1 141 ? -29.756 39.878 -55.236 1.00 14.76 195 ARG C C 1
ATOM 2478 O O . ARG B 1 141 ? -30.806 40.522 -55.420 1.00 18.10 195 ARG C O 1
ATOM 2486 N N . VAL B 1 142 ? -29.248 39.070 -56.168 1.00 15.69 196 VAL C N 1
ATOM 2487 C CA . VAL B 1 142 ? -29.924 38.892 -57.453 1.00 17.02 196 VAL C CA 1
ATOM 2488 C C . VAL B 1 142 ? -30.989 37.801 -57.385 1.00 18.66 196 VAL C C 1
ATOM 2489 O O . VAL B 1 142 ? -31.994 37.871 -58.100 1.00 19.75 196 VAL C O 1
ATOM 2493 N N . VAL B 1 143 ? -30.783 36.795 -56.533 1.00 20.61 197 VAL C N 1
ATOM 2494 C CA . VAL B 1 143 ? -31.711 35.667 -56.461 1.00 20.53 197 VAL C CA 1
ATOM 2495 C C . VAL B 1 143 ? -33.163 36.097 -56.241 1.00 20.68 197 VAL C C 1
ATOM 2496 O O . VAL B 1 143 ? -34.043 35.584 -56.945 1.00 21.20 197 VAL C O 1
ATOM 2500 N N . PRO B 1 144 ? -33.488 37.023 -55.321 1.00 20.84 198 PRO C N 1
ATOM 2501 C CA . PRO B 1 144 ? -34.910 37.382 -55.175 1.00 21.60 198 PRO C CA 1
ATOM 2502 C C . PRO B 1 144 ? -35.490 38.068 -56.402 1.00 22.44 198 PRO C C 1
ATOM 2503 O O . PRO B 1 144 ? -36.691 37.922 -56.668 1.00 22.87 198 PRO C O 1
ATOM 2507 N N . LEU B 1 145 ? -34.679 38.821 -57.149 1.00 20.16 199 LEU C N 1
ATOM 2508 C CA . LEU B 1 145 ? -35.175 39.445 -58.375 1.00 19.40 199 LEU C CA 1
ATOM 2509 C C . LEU B 1 145 ? -35.467 38.404 -59.445 1.00 20.19 199 LEU C C 1
ATOM 2510 O O . LEU B 1 145 ? -36.436 38.540 -60.206 1.00 22.17 199 LEU C O 1
ATOM 2515 N N . VAL B 1 146 ? -34.627 37.374 -59.542 1.00 20.52 200 VAL C N 1
ATOM 2516 C CA . VAL B 1 146 ? -34.886 36.296 -60.487 1.00 22.27 200 VAL C CA 1
ATOM 2517 C C . VAL B 1 146 ? -36.138 35.537 -60.083 1.00 25.59 200 VAL C C 1
ATOM 2518 O O . VAL B 1 146 ? -37.026 35.282 -60.906 1.00 25.45 200 VAL C O 1
ATOM 2522 N N . GLN B 1 147 ? -36.238 35.182 -58.803 1.00 27.70 201 GLN C N 1
ATOM 2523 C CA . GLN B 1 147 ? -37.361 34.368 -58.362 1.00 31.11 201 GLN C CA 1
ATOM 2524 C C . GLN B 1 147 ? -38.680 35.132 -58.441 1.00 32.85 201 GLN C C 1
ATOM 2525 O O . GLN B 1 147 ? -39.742 34.501 -58.532 1.00 37.23 201 GLN C O 1
ATOM 2531 N N . MET B 1 148 ? -38.636 36.466 -58.472 1.00 34.45 202 MET C N 1
ATOM 2532 C CA . MET B 1 148 ? -39.819 37.293 -58.691 1.00 37.96 202 MET C CA 1
ATOM 2533 C C . MET B 1 148 ? -40.146 37.509 -60.161 1.00 36.53 202 MET C C 1
ATOM 2534 O O . MET B 1 148 ? -41.214 38.053 -60.465 1.00 39.29 202 MET C O 1
ATOM 2539 N N . GLY B 1 149 ? -39.260 37.122 -61.075 1.00 33.97 203 GLY C N 1
ATOM 2540 C CA . GLY B 1 149 ? -39.471 37.393 -62.481 1.00 33.63 203 GLY C CA 1
ATOM 2541 C C . GLY B 1 149 ? -39.069 38.776 -62.942 1.00 31.72 203 GLY C C 1
ATOM 2542 O O . GLY B 1 149 ? -39.422 39.160 -64.061 1.00 33.14 203 GLY C O 1
ATOM 2543 N N . GLU B 1 150 ? -38.345 39.543 -62.120 1.00 29.43 204 GLU C N 1
ATOM 2544 C CA . GLU B 1 150 ? -37.873 40.852 -62.564 1.00 28.30 204 GLU C CA 1
ATOM 2545 C C . GLU B 1 150 ? -36.624 40.758 -63.432 1.00 25.46 204 GLU C C 1
ATOM 2546 O O . GLU B 1 150 ? -36.386 41.649 -64.252 1.00 27.29 204 GLU C O 1
ATOM 2552 N N . THR B 1 151 ? -35.816 39.707 -63.265 1.00 24.39 205 THR C N 1
ATOM 2553 C CA . THR B 1 151 ? -34.485 39.619 -63.858 1.00 25.05 205 THR C CA 1
ATOM 2554 C C . THR B 1 151 ? -34.281 38.262 -64.522 1.00 24.31 205 THR C C 1
ATOM 2555 O O . THR B 1 151 ? -34.742 37.236 -64.013 1.00 26.46 205 THR C O 1
ATOM 2559 N N . ASP B 1 152 ? -33.584 38.271 -65.662 1.00 24.26 206 ASP C N 1
ATOM 2560 C CA . ASP B 1 152 ? -33.209 37.053 -66.382 1.00 24.44 206 ASP C CA 1
ATOM 2561 C C . ASP B 1 152 ? -32.456 36.080 -65.477 1.00 24.35 206 ASP C C 1
ATOM 2562 O O . ASP B 1 152 ? -31.509 36.466 -64.788 1.00 23.35 206 ASP C O 1
ATOM 2567 N N . ALA B 1 153 ? -32.873 34.805 -65.499 1.00 25.55 207 ALA C N 1
ATOM 2568 C CA . ALA B 1 153 ? -32.232 33.796 -64.651 1.00 24.45 207 ALA C CA 1
ATOM 2569 C C . ALA B 1 153 ? -30.745 33.639 -64.963 1.00 23.25 207 ALA C C 1
ATOM 2570 O O . ALA B 1 153 ? -29.965 33.238 -64.085 1.00 24.58 207 ALA C O 1
ATOM 2572 N N . ASN B 1 154 ? -30.331 33.926 -66.200 1.00 23.28 208 ASN C N 1
ATOM 2573 C CA . ASN B 1 154 ? -28.917 33.797 -66.549 1.00 23.81 208 ASN C CA 1
ATOM 2574 C C . ASN B 1 154 ? -28.027 34.761 -65.775 1.00 22.48 208 ASN C C 1
ATOM 2575 O O . ASN B 1 154 ? -26.817 34.517 -65.671 1.00 22.27 208 ASN C O 1
ATOM 2580 N N . VAL B 1 155 ? -28.584 35.849 -65.238 1.00 21.87 209 VAL C N 1
ATOM 2581 C CA . VAL B 1 155 ? -27.785 36.758 -64.417 1.00 20.80 209 VAL C CA 1
ATOM 2582 C C . VAL B 1 155 ? -27.328 36.058 -63.139 1.00 20.60 209 VAL C C 1
ATOM 2583 O O . VAL B 1 155 ? -26.164 36.159 -62.734 1.00 21.13 209 VAL C O 1
ATOM 2587 N N . ALA B 1 156 ? -28.240 35.350 -62.474 1.00 20.75 210 ALA C N 1
ATOM 2588 C CA . ALA B 1 156 ? -27.855 34.619 -61.272 1.00 21.65 210 ALA C CA 1
ATOM 2589 C C . ALA B 1 156 ? -26.903 33.477 -61.602 1.00 20.90 210 ALA C C 1
ATOM 2590 O O . ALA B 1 156 ? -25.961 33.210 -60.840 1.00 21.57 210 ALA C O 1
ATOM 2592 N N . LYS B 1 157 ? -27.133 32.794 -62.733 1.00 20.84 211 LYS C N 1
ATOM 2593 C CA . LYS B 1 157 ? -26.229 31.731 -63.165 1.00 21.75 211 LYS C CA 1
ATOM 2594 C C . LYS B 1 157 ? -24.819 32.260 -63.369 1.00 21.58 211 LYS C C 1
ATOM 2595 O O . LYS B 1 157 ? -23.840 31.619 -62.960 1.00 21.00 211 LYS C O 1
ATOM 2601 N N . PHE B 1 158 ? -24.694 33.435 -63.996 1.00 21.52 212 PHE C N 1
ATOM 2602 C CA . PHE B 1 158 ? -23.372 34.015 -64.192 1.00 21.00 212 PHE C CA 1
ATOM 2603 C C . PHE B 1 158 ? -22.681 34.271 -62.858 1.00 19.13 212 PHE C C 1
ATOM 2604 O O . PHE B 1 158 ? -21.511 33.919 -62.681 1.00 20.56 212 PHE C O 1
ATOM 2612 N N . LEU B 1 159 ? -23.385 34.886 -61.901 1.00 17.39 213 LEU C N 1
ATOM 2613 C CA . LEU B 1 159 ? -22.735 35.191 -60.624 1.00 17.26 213 LEU C CA 1
ATOM 2614 C C . LEU B 1 159 ? -22.392 33.919 -59.854 1.00 17.12 213 LEU C C 1
ATOM 2615 O O . LEU B 1 159 ? -21.360 33.865 -59.172 1.00 18.92 213 LEU C O 1
ATOM 2620 N N . ASN B 1 160 ? -23.250 32.893 -59.934 1.00 17.86 214 ASN C N 1
ATOM 2621 C CA . ASN B 1 160 ? -22.913 31.593 -59.358 1.00 17.26 214 ASN C CA 1
ATOM 2622 C C . ASN B 1 160 ? -21.607 31.074 -59.942 1.00 17.24 214 ASN C C 1
ATOM 2623 O O . ASN B 1 160 ? -20.679 30.707 -59.205 1.00 19.12 214 ASN C O 1
ATOM 2628 N N . ARG B 1 161 ? -21.500 31.071 -61.270 1.00 18.58 215 ARG C N 1
ATOM 2629 C CA . ARG B 1 161 ? -20.289 30.543 -61.893 1.00 19.34 215 ARG C CA 1
ATOM 2630 C C . ARG B 1 161 ? -19.077 31.410 -61.584 1.00 19.97 215 ARG C C 1
ATOM 2631 O O . ARG B 1 161 ? -17.962 30.889 -61.431 1.00 20.99 215 ARG C O 1
ATOM 2639 N N . LEU B 1 162 ? -19.287 32.719 -61.457 1.00 18.15 216 LEU C N 1
ATOM 2640 C CA . LEU B 1 162 ? -18.172 33.634 -61.257 1.00 18.63 216 LEU C CA 1
ATOM 2641 C C . LEU B 1 162 ? -17.468 33.378 -59.928 1.00 19.91 216 LEU C C 1
ATOM 2642 O O . LEU B 1 162 ? -16.238 33.467 -59.850 1.00 20.96 216 LEU C O 1
ATOM 2647 N N . SER B 1 163 ? -18.208 33.035 -58.865 1.00 19.64 217 SER C N 1
ATOM 2648 C CA A SER B 1 163 ? -17.560 32.727 -57.590 0.39 20.19 217 SER C CA 1
ATOM 2649 C CA B SER B 1 163 ? -17.498 32.773 -57.617 0.61 19.54 217 SER C CA 1
ATOM 2650 C C . SER B 1 163 ? -16.665 31.497 -57.706 1.00 20.31 217 SER C C 1
ATOM 2651 O O . SER B 1 163 ? -15.598 31.436 -57.092 1.00 21.13 217 SER C O 1
ATOM 2656 N N . ASP B 1 164 ? -17.095 30.496 -58.491 1.00 21.39 218 ASP C N 1
ATOM 2657 C CA . ASP B 1 164 ? -16.239 29.333 -58.739 1.00 22.41 218 ASP C CA 1
ATOM 2658 C C . ASP B 1 164 ? -14.990 29.739 -59.507 1.00 21.53 218 ASP C C 1
ATOM 2659 O O . ASP B 1 164 ? -13.894 29.225 -59.246 1.00 22.99 218 ASP C O 1
ATOM 2664 N N . TYR B 1 165 ? -15.142 30.637 -60.484 1.00 19.92 219 TYR C N 1
ATOM 2665 C CA . TYR B 1 165 ? -13.980 31.093 -61.241 1.00 20.98 219 TYR C CA 1
ATOM 2666 C C . TYR B 1 165 ? -13.005 31.838 -60.338 1.00 21.07 219 TYR C C 1
ATOM 2667 O O . TYR B 1 165 ? -11.791 31.618 -60.408 1.00 21.64 219 TYR C O 1
ATOM 2676 N N . LEU B 1 166 ? -13.515 32.740 -59.490 1.00 21.10 220 LEU C N 1
ATOM 2677 C CA . LEU B 1 166 ? -12.633 33.503 -58.609 1.00 20.04 220 LEU C CA 1
ATOM 2678 C C . LEU B 1 166 ? -11.917 32.590 -57.611 1.00 20.02 220 LEU C C 1
ATOM 2679 O O . LEU B 1 166 ? -10.732 32.796 -57.310 1.00 22.03 220 LEU C O 1
ATOM 2684 N N . PHE B 1 167 ? -12.610 31.567 -57.096 1.00 21.19 221 PHE C N 1
ATOM 2685 C CA . PHE B 1 167 ? -11.963 30.589 -56.224 1.00 22.09 221 PHE C CA 1
ATOM 2686 C C . PHE B 1 167 ? -10.832 29.872 -56.951 1.00 22.80 221 PHE C C 1
ATOM 2687 O O . PHE B 1 167 ? -9.712 29.755 -56.433 1.00 24.34 221 PHE C O 1
ATOM 2695 N N . THR B 1 168 ? -11.124 29.359 -58.147 1.00 24.67 222 THR C N 1
ATOM 2696 C CA . THR B 1 168 ? -10.123 28.635 -58.926 1.00 25.92 222 THR C CA 1
ATOM 2697 C C . THR B 1 168 ? -8.958 29.540 -59.296 1.00 26.00 222 THR C C 1
ATOM 2698 O O . THR B 1 168 ? -7.793 29.117 -59.258 1.00 27.07 222 THR C O 1
ATOM 2702 N N . LEU B 1 169 ? -9.253 30.790 -59.661 1.00 24.08 223 LEU C N 1
ATOM 2703 C CA . LEU B 1 169 ? -8.192 31.714 -60.048 1.00 24.40 223 LEU C CA 1
ATOM 2704 C C . LEU B 1 169 ? -7.282 32.031 -58.872 1.00 24.70 223 LEU C C 1
ATOM 2705 O O . LEU B 1 169 ? -6.062 32.150 -59.040 1.00 26.13 223 LEU C O 1
ATOM 2710 N N . ALA B 1 170 ? -7.853 32.171 -57.674 1.00 23.75 224 ALA C N 1
ATOM 2711 C CA . ALA B 1 170 ? -7.039 32.405 -56.483 1.00 23.03 224 ALA C CA 1
ATOM 2712 C C . ALA B 1 170 ? -6.062 31.257 -56.258 1.00 25.14 224 ALA C C 1
ATOM 2713 O O . ALA B 1 170 ? -4.870 31.479 -56.000 1.00 26.16 224 ALA C O 1
ATOM 2715 N N . ARG B 1 171 ? -6.541 30.018 -56.375 1.00 24.92 225 ARG C N 1
ATOM 2716 C CA . ARG B 1 171 ? -5.648 28.872 -56.209 1.00 27.17 225 ARG C CA 1
ATOM 2717 C C . ARG B 1 171 ? -4.574 28.862 -57.283 1.00 28.54 225 ARG C C 1
ATOM 2718 O O . ARG B 1 171 ? -3.405 28.557 -57.006 1.00 30.34 225 ARG C O 1
ATOM 2726 N N . TYR B 1 172 ? -4.955 29.191 -58.521 1.00 28.81 226 TYR C N 1
ATOM 2727 C CA . TYR B 1 172 ? -3.997 29.215 -59.623 1.00 29.85 226 TYR C CA 1
ATOM 2728 C C . TYR B 1 172 ? -2.921 30.269 -59.397 1.00 29.97 226 TYR C C 1
ATOM 2729 O O . TYR B 1 172 ? -1.733 30.019 -59.651 1.00 31.92 226 TYR C O 1
ATOM 2738 N N . ALA B 1 173 ? -3.313 31.451 -58.914 1.00 28.86 227 ALA C N 1
ATOM 2739 C CA . ALA B 1 173 ? -2.339 32.513 -58.670 1.00 28.73 227 ALA C CA 1
ATOM 2740 C C . ALA B 1 173 ? -1.348 32.111 -57.584 1.00 28.69 227 ALA C C 1
ATOM 2741 O O . ALA B 1 173 ? -0.139 32.340 -57.721 1.00 30.63 227 ALA C O 1
ATOM 2743 N N . ALA B 1 174 ? -1.838 31.505 -56.501 1.00 29.23 228 ALA C N 1
ATOM 2744 C CA . ALA B 1 174 ? -0.942 31.047 -55.443 1.00 30.12 228 ALA C CA 1
ATOM 2745 C C . ALA B 1 174 ? 0.030 30.000 -55.971 1.00 32.58 228 ALA C C 1
ATOM 2746 O O . ALA B 1 174 ? 1.226 30.030 -55.650 1.00 33.65 228 ALA C O 1
ATOM 2748 N N . MET B 1 175 ? -0.463 29.072 -56.792 1.00 34.60 229 MET C N 1
ATOM 2749 C CA . MET B 1 175 ? 0.413 28.048 -57.354 1.00 36.54 229 MET C CA 1
ATOM 2750 C C . MET B 1 175 ? 1.475 28.671 -58.250 1.00 38.63 229 MET C C 1
ATOM 2751 O O . MET B 1 175 ? 2.652 28.294 -58.184 1.00 41.18 229 MET C O 1
ATOM 2756 N N . LYS B 1 176 ? 1.086 29.645 -59.079 1.00 39.11 230 LYS C N 1
ATOM 2757 C CA . LYS B 1 176 ? 2.051 30.237 -60.002 1.00 41.65 230 LYS C CA 1
ATOM 2758 C C . LYS B 1 176 ? 3.108 31.053 -59.267 1.00 42.36 230 LYS C C 1
ATOM 2759 O O . LYS B 1 176 ? 4.268 31.094 -59.701 1.00 43.63 230 LYS C O 1
ATOM 2765 N N . GLU B 1 177 ? 2.740 31.697 -58.160 1.00 43.25 231 GLU C N 1
ATOM 2766 C CA . GLU B 1 177 ? 3.693 32.455 -57.362 1.00 43.96 231 GLU C CA 1
ATOM 2767 C C . GLU B 1 177 ? 4.529 31.576 -56.445 1.00 43.39 231 GLU C C 1
ATOM 2768 O O . GLU B 1 177 ? 5.497 32.068 -55.854 1.00 44.62 231 GLU C O 1
ATOM 2774 N N . GLY B 1 178 ? 4.182 30.300 -56.305 1.00 40.86 232 GLY C N 1
ATOM 2775 C CA . GLY B 1 178 ? 4.879 29.456 -55.354 1.00 41.08 232 GLY C CA 1
ATOM 2776 C C . GLY B 1 178 ? 4.589 29.791 -53.909 1.00 39.90 232 GLY C C 1
ATOM 2777 O O . GLY B 1 178 ? 5.461 29.621 -53.051 1.00 39.68 232 GLY C O 1
ATOM 2778 N N . ASN B 1 179 ? 3.381 30.260 -53.610 1.00 39.37 233 ASN C N 1
ATOM 2779 C CA . ASN B 1 179 ? 3.005 30.622 -52.253 1.00 39.84 233 ASN C CA 1
ATOM 2780 C C . ASN B 1 179 ? 2.197 29.500 -51.619 1.00 37.84 233 ASN C C 1
ATOM 2781 O O . ASN B 1 179 ? 1.339 28.893 -52.265 1.00 38.28 233 ASN C O 1
ATOM 2786 N N . GLN B 1 180 ? 2.491 29.220 -50.355 1.00 34.24 234 GLN C N 1
ATOM 2787 C CA . GLN B 1 180 ? 1.800 28.172 -49.619 1.00 31.08 234 GLN C CA 1
ATOM 2788 C C . GLN B 1 180 ? 0.480 28.709 -49.083 1.00 31.04 234 GLN C C 1
ATOM 2789 O O . GLN B 1 180 ? 0.467 29.635 -48.266 1.00 31.55 234 GLN C O 1
ATOM 2795 N N . GLU B 1 181 ? -0.622 28.129 -49.540 1.00 28.73 235 GLU C N 1
ATOM 2796 C CA . GLU B 1 181 ? -1.913 28.442 -48.952 1.00 29.01 235 GLU C CA 1
ATOM 2797 C C . GLU B 1 181 ? -1.999 27.880 -47.540 1.00 29.05 235 GLU C C 1
ATOM 2798 O O . GLU B 1 181 ? -1.397 26.855 -47.214 1.00 30.86 235 GLU C O 1
ATOM 2804 N N . LYS B 1 182 ? -2.759 28.559 -46.694 1.00 29.66 236 LYS C N 1
ATOM 2805 C CA . LYS B 1 182 ? -2.994 28.082 -45.341 1.00 31.67 236 LYS C CA 1
ATOM 2806 C C . LYS B 1 182 ? -4.213 27.172 -45.326 1.00 30.86 236 LYS C C 1
ATOM 2807 O O . LYS B 1 182 ? -5.156 27.360 -46.094 1.00 29.73 236 LYS C O 1
ATOM 2813 N N . ILE B 1 183 ? -4.176 26.158 -44.463 1.00 32.12 237 ILE C N 1
ATOM 2814 C CA . ILE B 1 183 ? -5.240 25.168 -44.425 1.00 34.40 237 ILE C CA 1
ATOM 2815 C C . ILE B 1 183 ? -5.890 25.185 -43.050 1.00 34.18 237 ILE C C 1
ATOM 2816 O O . ILE B 1 183 ? -5.286 25.572 -42.046 1.00 36.12 237 ILE C O 1
ATOM 2821 N N . TYR B 1 184 ? -7.141 24.746 -43.018 1.00 32.48 238 TYR C N 1
ATOM 2822 C CA . TYR B 1 184 ? -7.884 24.695 -41.771 1.00 34.84 238 TYR C CA 1
ATOM 2823 C C . TYR B 1 184 ? -7.249 23.700 -40.807 1.00 40.08 238 TYR C C 1
ATOM 2824 O O . TYR B 1 184 ? -6.803 22.620 -41.205 1.00 37.90 238 TYR C O 1
ATOM 2833 N N . MET B 1 185 ? -7.213 24.075 -39.531 1.00 48.36 239 MET C N 1
ATOM 2834 C CA . MET B 1 185 ? -6.839 23.180 -38.446 1.00 57.71 239 MET C CA 1
ATOM 2835 C C . MET B 1 185 ? -7.850 23.323 -37.320 1.00 54.15 239 MET C C 1
ATOM 2836 O O . MET B 1 185 ? -8.251 24.439 -36.976 1.00 51.71 239 MET C O 1
ATOM 2841 N N . LYS B 1 186 ? -8.271 22.193 -36.757 1.00 54.69 240 LYS C N 1
ATOM 2842 C CA . LYS B 1 186 ? -9.175 22.236 -35.617 1.00 58.01 240 LYS C CA 1
ATOM 2843 C C . LYS B 1 186 ? -8.507 22.948 -34.443 1.00 61.44 240 LYS C C 1
ATOM 2844 O O . LYS B 1 186 ? -7.279 23.010 -34.333 1.00 60.39 240 LYS C O 1
ATOM 2846 N N . ASN B 1 187 ? -9.337 23.503 -33.563 1.00 66.11 241 ASN C N 1
ATOM 2847 C CA . ASN B 1 187 ? -8.848 24.264 -32.415 1.00 70.88 241 ASN C CA 1
ATOM 2848 C C . ASN B 1 187 ? -7.960 23.420 -31.508 1.00 71.66 241 ASN C C 1
ATOM 2849 O O . ASN B 1 187 ? -8.428 22.476 -30.878 1.00 72.75 241 ASN C O 1
ATOM 2854 N N . PRO C 1 2 ? -12.129 50.099 -17.048 1.00 40.73 56 PRO F N 1
ATOM 2855 C CA . PRO C 1 2 ? -13.002 48.991 -17.453 1.00 39.10 56 PRO F CA 1
ATOM 2856 C C . PRO C 1 2 ? -12.543 48.336 -18.753 1.00 36.35 56 PRO F C 1
ATOM 2857 O O . PRO C 1 2 ? -12.015 49.027 -19.624 1.00 37.18 56 PRO F O 1
ATOM 2861 N N . LYS C 1 3 ? -12.739 47.024 -18.877 1.00 33.46 57 LYS F N 1
ATOM 2862 C CA . LYS C 1 3 ? -12.400 46.335 -20.114 1.00 33.06 57 LYS F CA 1
ATOM 2863 C C . LYS C 1 3 ? -13.250 46.863 -21.265 1.00 30.07 57 LYS F C 1
ATOM 2864 O O . LYS C 1 3 ? -14.406 47.250 -21.081 1.00 30.25 57 LYS F O 1
ATOM 2870 N N . ILE C 1 4 ? -12.668 46.857 -22.469 1.00 28.01 58 ILE F N 1
ATOM 2871 C CA . ILE C 1 4 ? -13.408 47.264 -23.666 1.00 26.64 58 ILE F CA 1
ATOM 2872 C C . ILE C 1 4 ? -14.592 46.336 -23.913 1.00 24.23 58 ILE F C 1
ATOM 2873 O O . ILE C 1 4 ? -15.624 46.756 -24.472 1.00 24.53 58 ILE F O 1
ATOM 2878 N N . TYR C 1 5 ? -14.476 45.070 -23.503 1.00 24.50 59 TYR F N 1
ATOM 2879 C CA . TYR C 1 5 ? -15.554 44.095 -23.688 1.00 23.76 59 TYR F CA 1
ATOM 2880 C C . TYR C 1 5 ? -16.422 44.102 -22.434 1.00 25.72 59 TYR F C 1
ATOM 2881 O O . TYR C 1 5 ? -16.154 43.411 -21.448 1.00 29.38 59 TYR F O 1
ATOM 2890 N N . THR C 1 6 ? -17.486 44.901 -22.479 1.00 24.75 60 THR F N 1
ATOM 2891 C CA . THR C 1 6 ? -18.427 44.979 -21.368 1.00 23.71 60 THR F CA 1
ATOM 2892 C C . THR C 1 6 ? -19.327 43.759 -21.287 1.00 24.73 60 THR F C 1
ATOM 2893 O O . THR C 1 6 ? -19.900 43.497 -20.223 1.00 26.62 60 THR F O 1
ATOM 2897 N N . LYS C 1 7 ? -19.474 43.028 -22.394 1.00 23.96 61 LYS F N 1
ATOM 2898 C CA . LYS C 1 7 ? -20.385 41.906 -22.594 1.00 25.18 61 LYS F CA 1
ATOM 2899 C C . LYS C 1 7 ? -21.849 42.320 -22.552 1.00 24.62 61 LYS F C 1
ATOM 2900 O O . LYS C 1 7 ? -22.722 41.448 -22.662 1.00 24.22 61 LYS F O 1
ATOM 2906 N N . THR C 1 8 ? -22.156 43.620 -22.432 1.00 23.85 62 THR F N 1
ATOM 2907 C CA . THR C 1 8 ? -23.551 44.044 -22.484 1.00 23.54 62 THR F CA 1
ATOM 2908 C C . THR C 1 8 ? -24.161 43.843 -23.867 1.00 22.25 62 THR F C 1
ATOM 2909 O O . THR C 1 8 ? -25.389 43.812 -23.981 1.00 23.51 62 THR F O 1
ATOM 2913 N N . GLY C 1 9 ? -23.342 43.689 -24.913 1.00 20.30 63 GLY F N 1
ATOM 2914 C CA . GLY C 1 9 ? -23.825 43.369 -26.246 1.00 20.03 63 GLY F CA 1
ATOM 2915 C C . GLY C 1 9 ? -23.862 41.882 -26.575 1.00 20.20 63 GLY F C 1
ATOM 2916 O O . GLY C 1 9 ? -24.174 41.507 -27.713 1.00 21.58 63 GLY F O 1
ATOM 2917 N N . ASP C 1 10 ? -23.560 41.015 -25.605 1.00 22.50 64 ASP F N 1
ATOM 2918 C CA . ASP C 1 10 ? -23.430 39.589 -25.889 1.00 23.35 64 ASP F CA 1
ATOM 2919 C C . ASP C 1 10 ? -24.766 38.918 -26.177 1.00 25.58 64 ASP F C 1
ATOM 2920 O O . ASP C 1 10 ? -24.779 37.798 -26.703 1.00 28.24 64 ASP F O 1
ATOM 2925 N N . LYS C 1 11 ? -25.886 39.555 -25.836 1.00 25.39 65 LYS F N 1
ATOM 2926 C CA . LYS C 1 11 ? -27.193 38.963 -26.089 1.00 28.35 65 LYS F CA 1
ATOM 2927 C C . LYS C 1 11 ? -27.907 39.622 -27.261 1.00 27.90 65 LYS F C 1
ATOM 2928 O O . LYS C 1 11 ? -29.119 39.432 -27.441 1.00 30.18 65 LYS F O 1
ATOM 2934 N N . GLY C 1 12 ? -27.171 40.357 -28.086 1.00 24.84 66 GLY F N 1
ATOM 2935 C CA . GLY C 1 12 ? -27.687 40.829 -29.356 1.00 23.37 66 GLY F CA 1
ATOM 2936 C C . GLY C 1 12 ? -28.359 42.179 -29.326 1.00 24.74 66 GLY F C 1
ATOM 2937 O O . GLY C 1 12 ? -29.052 42.529 -30.291 1.00 25.25 66 GLY F O 1
ATOM 2938 N N . PHE C 1 13 ? -28.186 42.944 -28.250 1.00 21.69 67 PHE F N 1
ATOM 2939 C CA . PHE C 1 13 ? -28.734 44.285 -28.139 1.00 22.25 67 PHE F CA 1
ATOM 2940 C C . PHE C 1 13 ? -27.605 45.283 -27.958 1.00 21.23 67 PHE F C 1
ATOM 2941 O O . PHE C 1 13 ? -26.522 44.945 -27.467 1.00 22.09 67 PHE F O 1
ATOM 2949 N N . SER C 1 14 ? -27.876 46.528 -28.333 1.00 21.06 68 SER F N 1
ATOM 2950 C CA . SER C 1 14 ? -26.905 47.587 -28.122 1.00 20.76 68 SER F CA 1
ATOM 2951 C C . SER C 1 14 ? -27.647 48.893 -27.864 1.00 20.99 68 SER F C 1
ATOM 2952 O O . SER C 1 14 ? -28.874 48.958 -27.956 1.00 21.78 68 SER F O 1
ATOM 2955 N N . SER C 1 15 ? -26.892 49.932 -27.515 1.00 20.25 69 SER F N 1
ATOM 2956 C CA . SER C 1 15 ? -27.452 51.210 -27.079 1.00 19.82 69 SER F CA 1
ATOM 2957 C C . SER C 1 15 ? -27.379 52.265 -28.173 1.00 21.71 69 SER F C 1
ATOM 2958 O O . SER C 1 15 ? -26.389 52.345 -28.907 1.00 22.65 69 SER F O 1
ATOM 2961 N N . THR C 1 16 ? -28.428 53.084 -28.269 1.00 20.30 70 THR F N 1
ATOM 2962 C CA . THR C 1 16 ? -28.344 54.311 -29.047 1.00 19.40 70 THR F CA 1
ATOM 2963 C C . THR C 1 16 ? -27.840 55.453 -28.162 1.00 21.44 70 THR F C 1
ATOM 2964 O O . THR C 1 16 ? -27.778 55.345 -26.933 1.00 22.70 70 THR F O 1
ATOM 2968 N N . PHE C 1 17 ? -27.500 56.574 -28.801 1.00 20.76 71 PHE F N 1
ATOM 2969 C CA . PHE C 1 17 ? -27.070 57.740 -28.040 1.00 23.28 71 PHE F CA 1
ATOM 2970 C C . PHE C 1 17 ? -28.213 58.357 -27.244 1.00 22.93 71 PHE F C 1
ATOM 2971 O O . PHE C 1 17 ? -27.957 59.127 -26.312 1.00 25.93 71 PHE F O 1
ATOM 2979 N N . THR C 1 18 ? -29.463 58.057 -27.592 1.00 21.91 72 THR F N 1
ATOM 2980 C CA . THR C 1 18 ? -30.607 58.576 -26.853 1.00 22.30 72 THR F CA 1
ATOM 2981 C C . THR C 1 18 ? -30.955 57.727 -25.638 1.00 23.21 72 THR F C 1
ATOM 2982 O O . THR C 1 18 ? -31.863 58.093 -24.887 1.00 26.62 72 THR F O 1
ATOM 2986 N N . GLY C 1 19 ? -30.279 56.594 -25.436 1.00 22.45 73 GLY F N 1
ATOM 2987 C CA . GLY C 1 19 ? -30.558 55.739 -24.301 1.00 23.11 73 GLY F CA 1
ATOM 2988 C C . GLY C 1 19 ? -31.431 54.538 -24.599 1.00 23.43 73 GLY F C 1
ATOM 2989 O O . GLY C 1 19 ? -31.666 53.727 -23.696 1.00 24.59 73 GLY F O 1
ATOM 2990 N N . GLU C 1 20 ? -31.922 54.404 -25.829 1.00 23.05 74 GLU F N 1
ATOM 2991 C CA . GLU C 1 20 ? -32.668 53.221 -26.235 1.00 23.37 74 GLU F CA 1
ATOM 2992 C C . GLU C 1 20 ? -31.758 52.000 -26.299 1.00 24.19 74 GLU F C 1
ATOM 2993 O O . GLU C 1 20 ? -30.579 52.096 -26.647 1.00 28.63 74 GLU F O 1
ATOM 2999 N N . ARG C 1 21 ? -32.321 50.839 -25.985 1.00 22.32 75 ARG F N 1
ATOM 3000 C CA . ARG C 1 21 ? -31.714 49.562 -26.336 1.00 23.83 75 ARG F CA 1
ATOM 3001 C C . ARG C 1 21 ? -32.482 48.979 -27.515 1.00 23.53 75 ARG F C 1
ATOM 3002 O O . ARG C 1 21 ? -33.711 48.872 -27.459 1.00 26.35 75 ARG F O 1
ATOM 3010 N N . ARG C 1 22 ? -31.769 48.612 -28.574 1.00 21.65 76 ARG F N 1
ATOM 3011 C CA . ARG C 1 22 ? -32.372 47.986 -29.744 1.00 21.39 76 ARG F CA 1
ATOM 3012 C C . ARG C 1 22 ? -31.582 46.747 -30.135 1.00 21.30 76 ARG F C 1
ATOM 3013 O O . ARG C 1 22 ? -30.386 46.656 -29.845 1.00 22.10 76 ARG F O 1
ATOM 3021 N N . PRO C 1 23 ? -32.219 45.786 -30.808 1.00 20.85 77 PRO F N 1
ATOM 3022 C CA . PRO C 1 23 ? -31.465 44.653 -31.358 1.00 21.58 77 PRO F CA 1
ATOM 3023 C C . PRO C 1 23 ? -30.409 45.140 -32.339 1.00 20.42 77 PRO F C 1
ATOM 3024 O O . PRO C 1 23 ? -30.603 46.128 -33.052 1.00 20.98 77 PRO F O 1
ATOM 3028 N N . LYS C 1 24 ? -29.285 44.415 -32.385 1.00 20.28 78 LYS F N 1
ATOM 3029 C CA . LYS C 1 24 ? -28.164 44.835 -33.221 1.00 20.54 78 LYS F CA 1
ATOM 3030 C C . LYS C 1 24 ? -28.468 44.786 -34.716 1.00 20.65 78 LYS F C 1
ATOM 3031 O O . LYS C 1 24 ? -27.739 45.418 -35.496 1.00 21.14 78 LYS F O 1
ATOM 3037 N N . ASP C 1 25 ? -29.511 44.068 -35.149 1.00 19.32 79 ASP F N 1
ATOM 3038 C CA . ASP C 1 25 ? -29.866 44.090 -36.561 1.00 20.61 79 ASP F CA 1
ATOM 3039 C C . ASP C 1 25 ? -30.868 45.188 -36.895 1.00 18.94 79 ASP F C 1
ATOM 3040 O O . ASP C 1 25 ? -31.341 45.253 -38.036 1.00 21.10 79 ASP F O 1
ATOM 3045 N N . ASP C 1 26 ? -31.190 46.055 -35.936 1.00 18.58 80 ASP F N 1
ATOM 3046 C CA . ASP C 1 26 ? -32.055 47.191 -36.213 1.00 18.09 80 ASP F CA 1
ATOM 3047 C C . ASP C 1 26 ? -31.451 48.071 -37.307 1.00 16.82 80 ASP F C 1
ATOM 3048 O O . ASP C 1 26 ? -30.226 48.179 -37.438 1.00 18.36 80 ASP F O 1
ATOM 3053 N N A GLN C 1 27 ? -32.322 48.724 -38.088 0.54 16.98 81 GLN F N 1
ATOM 3054 N N B GLN C 1 27 ? -32.332 48.720 -38.080 0.46 17.84 81 GLN F N 1
ATOM 3055 C CA A GLN C 1 27 ? -31.836 49.547 -39.192 0.54 17.00 81 GLN F CA 1
ATOM 3056 C CA B GLN C 1 27 ? -31.881 49.569 -39.178 0.46 18.85 81 GLN F CA 1
ATOM 3057 C C A GLN C 1 27 ? -30.900 50.653 -38.709 0.54 16.79 81 GLN F C 1
ATOM 3058 C C B GLN C 1 27 ? -30.908 50.644 -38.704 0.46 17.70 81 GLN F C 1
ATOM 3059 O O A GLN C 1 27 ? -30.016 51.076 -39.459 0.54 17.00 81 GLN F O 1
ATOM 3060 O O B GLN C 1 27 ? -30.012 51.036 -39.457 0.46 17.72 81 GLN F O 1
ATOM 3071 N N . VAL C 1 28 ? -31.052 51.119 -37.463 1.00 17.78 82 VAL F N 1
ATOM 3072 C CA . VAL C 1 28 ? -30.130 52.138 -36.947 1.00 19.52 82 VAL F CA 1
ATOM 3073 C C . VAL C 1 28 ? -28.695 51.615 -36.954 1.00 19.63 82 VAL F C 1
ATOM 3074 O O . VAL C 1 28 ? -27.775 52.295 -37.424 1.00 19.05 82 VAL F O 1
ATOM 3078 N N . PHE C 1 29 ? -28.484 50.392 -36.450 1.00 17.93 83 PHE F N 1
ATOM 3079 C CA . PHE C 1 29 ? -27.126 49.858 -36.382 1.00 18.21 83 PHE F CA 1
ATOM 3080 C C . PHE C 1 29 ? -26.622 49.408 -37.743 1.00 16.10 83 PHE F C 1
ATOM 3081 O O . PHE C 1 29 ? -25.407 49.451 -37.990 1.00 17.89 83 PHE F O 1
ATOM 3089 N N . GLU C 1 30 ? -27.523 49.001 -38.639 1.00 16.40 84 GLU F N 1
ATOM 3090 C CA . GLU C 1 30 ? -27.108 48.740 -40.010 1.00 16.72 84 GLU F CA 1
ATOM 3091 C C . GLU C 1 30 ? -26.534 49.999 -40.645 1.00 15.85 84 GLU F C 1
ATOM 3092 O O . GLU C 1 30 ? -25.510 49.949 -41.339 1.00 16.40 84 GLU F O 1
ATOM 3098 N N . ALA C 1 31 ? -27.161 51.144 -40.390 1.00 16.15 85 ALA F N 1
ATOM 3099 C CA . ALA C 1 31 ? -26.673 52.398 -40.960 1.00 15.00 85 ALA F CA 1
ATOM 3100 C C . ALA C 1 31 ? -25.384 52.849 -40.275 1.00 17.25 85 ALA F C 1
ATOM 3101 O O . ALA C 1 31 ? -24.424 53.255 -40.944 1.00 17.01 85 ALA F O 1
ATOM 3103 N N . VAL C 1 32 ? -25.349 52.794 -38.939 1.00 17.05 86 VAL F N 1
ATOM 3104 C CA . VAL C 1 32 ? -24.132 53.133 -38.198 1.00 17.25 86 VAL F CA 1
ATOM 3105 C C . VAL C 1 32 ? -22.978 52.253 -38.659 1.00 16.51 86 VAL F C 1
ATOM 3106 O O . VAL C 1 32 ? -21.862 52.728 -38.929 1.00 16.89 86 VAL F O 1
ATOM 3110 N N . GLY C 1 33 ? -23.235 50.955 -38.777 1.00 16.27 87 GLY F N 1
ATOM 3111 C CA . GLY C 1 33 ? -22.163 50.038 -39.120 1.00 15.89 87 GLY F CA 1
ATOM 3112 C C . GLY C 1 33 ? -21.661 50.229 -40.534 1.00 17.03 87 GLY F C 1
ATOM 3113 O O . GLY C 1 33 ? -20.456 50.178 -40.782 1.00 17.16 87 GLY F O 1
ATOM 3114 N N . THR C 1 34 ? -22.573 50.457 -41.484 1.00 16.06 88 THR F N 1
ATOM 3115 C CA . THR C 1 34 ? -22.143 50.629 -42.864 1.00 16.85 88 THR F CA 1
ATOM 3116 C C . THR C 1 34 ? -21.392 51.943 -43.058 1.00 17.54 88 THR F C 1
ATOM 3117 O O . THR C 1 34 ? -20.454 52.001 -43.862 1.00 17.87 88 THR F O 1
ATOM 3121 N N . THR C 1 35 ? -21.780 53.000 -42.338 1.00 17.39 89 THR F N 1
ATOM 3122 C CA . THR C 1 35 ? -21.015 54.242 -42.376 1.00 16.11 89 THR F CA 1
ATOM 3123 C C . THR C 1 35 ? -19.609 54.033 -41.817 1.00 17.95 89 THR F C 1
ATOM 3124 O O . THR C 1 35 ? -18.628 54.568 -42.354 1.00 17.70 89 THR F O 1
ATOM 3128 N N . ASP C 1 36 ? -19.493 53.251 -40.741 1.00 17.67 90 ASP F N 1
ATOM 3129 C CA . ASP C 1 36 ? -18.176 52.901 -40.205 1.00 18.29 90 ASP F CA 1
ATOM 3130 C C . ASP C 1 36 ? -17.370 52.085 -41.213 1.00 18.75 90 ASP F C 1
ATOM 3131 O O . ASP C 1 36 ? -16.156 52.291 -41.361 1.00 18.83 90 ASP F O 1
ATOM 3136 N N . GLU C 1 37 ? -18.030 51.151 -41.915 1.00 17.30 91 GLU F N 1
ATOM 3137 C CA . GLU C 1 37 ? -17.368 50.382 -42.965 1.00 16.22 91 GLU F CA 1
ATOM 3138 C C . GLU C 1 37 ? -16.825 51.294 -44.057 1.00 16.47 91 GLU F C 1
ATOM 3139 O O . GLU C 1 37 ? -15.690 51.116 -44.528 1.00 17.30 91 GLU F O 1
ATOM 3145 N N . LEU C 1 38 ? -17.613 52.290 -44.458 1.00 16.22 92 LEU F N 1
ATOM 3146 C CA . LEU C 1 38 ? -17.166 53.260 -45.455 1.00 16.09 92 LEU F CA 1
ATOM 3147 C C . LEU C 1 38 ? -15.960 54.045 -44.953 1.00 17.38 92 LEU F C 1
ATOM 3148 O O . LEU C 1 38 ? -14.978 54.233 -45.682 1.00 17.33 92 LEU F O 1
ATOM 3153 N N . SER C 1 39 ? -16.023 54.531 -43.714 1.00 16.48 93 SER F N 1
ATOM 3154 C CA . SER C 1 39 ? -14.895 55.293 -43.183 1.00 17.52 93 SER F CA 1
ATOM 3155 C C . SER C 1 39 ? -13.638 54.439 -43.132 1.00 18.36 93 SER F C 1
ATOM 3156 O O . SER C 1 39 ? -12.529 54.924 -43.410 1.00 18.74 93 SER F O 1
ATOM 3159 N N . SER C 1 40 ? -13.792 53.169 -42.763 1.00 18.22 94 SER F N 1
ATOM 3160 C CA . SER C 1 40 ? -12.644 52.274 -42.686 1.00 17.73 94 SER F CA 1
ATOM 3161 C C . SER C 1 40 ? -12.070 51.994 -44.068 1.00 18.61 94 SER F C 1
ATOM 3162 O O . SER C 1 40 ? -10.845 51.927 -44.226 1.00 20.68 94 SER F O 1
ATOM 3165 N N . ALA C 1 41 ? -12.931 51.837 -45.080 1.00 18.67 95 ALA F N 1
ATOM 3166 C CA . ALA C 1 41 ? -12.434 51.693 -46.445 1.00 20.02 95 ALA F CA 1
ATOM 3167 C C . ALA C 1 41 ? -11.674 52.944 -46.880 1.00 19.13 95 ALA F C 1
ATOM 3168 O O . ALA C 1 41 ? -10.598 52.855 -47.484 1.00 20.12 95 ALA F O 1
ATOM 3170 N N . ILE C 1 42 ? -12.222 54.123 -46.585 1.00 19.11 96 ILE F N 1
ATOM 3171 C CA . ILE C 1 42 ? -11.528 55.371 -46.918 1.00 19.17 96 ILE F CA 1
ATOM 3172 C C . ILE C 1 42 ? -10.196 55.453 -46.181 1.00 21.63 96 ILE F C 1
ATOM 3173 O O . ILE C 1 42 ? -9.186 55.896 -46.741 1.00 22.50 96 ILE F O 1
ATOM 3178 N N . GLY C 1 43 ? -10.161 54.992 -44.928 1.00 21.62 97 GLY F N 1
ATOM 3179 C CA . GLY C 1 43 ? -8.904 54.992 -44.185 1.00 21.95 97 GLY F CA 1
ATOM 3180 C C . GLY C 1 43 ? -7.817 54.185 -44.871 1.00 22.23 97 GLY F C 1
ATOM 3181 O O . GLY C 1 43 ? -6.644 54.576 -44.880 1.00 23.41 97 GLY F O 1
ATOM 3182 N N . PHE C 1 44 ? -8.188 53.056 -45.469 1.00 22.29 98 PHE F N 1
ATOM 3183 C CA . PHE C 1 44 ? -7.205 52.250 -46.187 1.00 22.71 98 PHE F CA 1
ATOM 3184 C C . PHE C 1 44 ? -6.763 52.940 -47.474 1.00 23.21 98 PHE F C 1
ATOM 3185 O O . PHE C 1 44 ? -5.565 53.003 -47.782 1.00 23.27 98 PHE F O 1
ATOM 3193 N N . ALA C 1 45 ? -7.717 53.452 -48.253 1.00 23.22 99 ALA F N 1
ATOM 3194 C CA . ALA C 1 45 ? -7.361 54.230 -49.436 1.00 23.48 99 ALA F CA 1
ATOM 3195 C C . ALA C 1 45 ? -6.464 55.402 -49.060 1.00 25.00 99 ALA F C 1
ATOM 3196 O O . ALA C 1 45 ? -5.510 55.718 -49.780 1.00 24.88 99 ALA F O 1
ATOM 3198 N N . LEU C 1 46 ? -6.746 56.040 -47.920 1.00 25.60 100 LEU F N 1
ATOM 3199 C CA . LEU C 1 46 ? -5.931 57.159 -47.451 1.00 25.84 100 LEU F CA 1
ATOM 3200 C C . LEU C 1 46 ? -4.480 56.742 -47.260 1.00 25.17 100 LEU F C 1
ATOM 3201 O O . LEU C 1 46 ? -3.557 57.508 -47.569 1.00 25.95 100 LEU F O 1
ATOM 3206 N N . GLU C 1 47 ? -4.252 55.520 -46.776 1.00 26.17 101 GLU F N 1
ATOM 3207 C CA . GLU C 1 47 ? -2.874 55.077 -46.602 1.00 27.17 101 GLU F CA 1
ATOM 3208 C C . GLU C 1 47 ? -2.176 54.882 -47.945 1.00 27.19 101 GLU F C 1
ATOM 3209 O O . GLU C 1 47 ? -0.977 55.166 -48.058 1.00 29.38 101 GLU F O 1
ATOM 3215 N N . LEU C 1 48 ? -2.902 54.425 -48.972 1.00 25.65 102 LEU F N 1
ATOM 3216 C CA . LEU C 1 48 ? -2.322 54.351 -50.310 1.00 26.92 102 LEU F CA 1
ATOM 3217 C C . LEU C 1 48 ? -1.993 55.741 -50.834 1.00 27.10 102 LEU F C 1
ATOM 3218 O O . LEU C 1 48 ? -0.949 55.947 -51.466 1.00 29.81 102 LEU F O 1
ATOM 3223 N N . VAL C 1 49 ? -2.867 56.707 -50.555 1.00 28.10 103 VAL F N 1
ATOM 3224 C CA . VAL C 1 49 ? -2.691 58.070 -51.044 1.00 28.73 103 VAL F CA 1
ATOM 3225 C C . VAL C 1 49 ? -1.500 58.731 -50.368 1.00 30.93 103 VAL F C 1
ATOM 3226 O O . VAL C 1 49 ? -0.657 59.360 -51.024 1.00 33.24 103 VAL F O 1
ATOM 3230 N N . THR C 1 50 ? -1.420 58.611 -49.040 1.00 34.23 104 THR F N 1
ATOM 3231 C CA . THR C 1 50 ? -0.357 59.283 -48.301 1.00 37.88 104 THR F CA 1
ATOM 3232 C C . THR C 1 50 ? 1.010 58.709 -48.655 1.00 39.59 104 THR F C 1
ATOM 3233 O O . THR C 1 50 ? 2.017 59.430 -48.590 1.00 40.18 104 THR F O 1
ATOM 3237 N N . GLU C 1 51 ? 1.059 57.441 -49.085 1.00 41.63 105 GLU F N 1
ATOM 3238 C CA . GLU C 1 51 ? 2.320 56.849 -49.525 1.00 46.15 105 GLU F CA 1
ATOM 3239 C C . GLU C 1 51 ? 2.886 57.570 -50.737 1.00 44.90 105 GLU F C 1
ATOM 3240 O O . GLU C 1 51 ? 4.100 57.528 -50.972 1.00 46.29 105 GLU F O 1
ATOM 3246 N N . LYS C 1 52 ? 2.032 58.215 -51.528 1.00 43.97 106 LYS F N 1
ATOM 3247 C CA . LYS C 1 52 ? 2.456 58.912 -52.731 1.00 43.16 106 LYS F CA 1
ATOM 3248 C C . LYS C 1 52 ? 2.474 60.425 -52.568 1.00 41.36 106 LYS F C 1
ATOM 3249 O O . LYS C 1 52 ? 2.803 61.129 -53.525 1.00 41.89 106 LYS F O 1
ATOM 3255 N N . GLY C 1 53 ? 2.132 60.942 -51.388 1.00 40.58 107 GLY F N 1
ATOM 3256 C CA . GLY C 1 53 ? 2.219 62.367 -51.135 1.00 42.13 107 GLY F CA 1
ATOM 3257 C C . GLY C 1 53 ? 1.179 63.225 -51.818 1.00 41.98 107 GLY F C 1
ATOM 3258 O O . GLY C 1 53 ? 1.412 64.421 -52.013 1.00 43.37 107 GLY F O 1
ATOM 3259 N N . HIS C 1 54 ? 0.032 62.657 -52.183 1.00 41.38 108 HIS F N 1
ATOM 3260 C CA . HIS C 1 54 ? -1.017 63.446 -52.812 1.00 40.87 108 HIS F CA 1
ATOM 3261 C C . HIS C 1 54 ? -1.689 64.337 -51.777 1.00 37.75 108 HIS F C 1
ATOM 3262 O O . HIS C 1 54 ? -2.056 63.879 -50.688 1.00 36.28 108 HIS F O 1
ATOM 3269 N N . THR C 1 55 ? -1.877 65.606 -52.140 1.00 37.49 109 THR F N 1
ATOM 3270 C CA . THR C 1 55 ? -2.437 66.576 -51.208 1.00 38.46 109 THR F CA 1
ATOM 3271 C C . THR C 1 55 ? -3.855 66.210 -50.796 1.00 35.91 109 THR F C 1
ATOM 3272 O O . THR C 1 55 ? -4.271 66.520 -49.672 1.00 36.19 109 THR F O 1
ATOM 3276 N N . PHE C 1 56 ? -4.602 65.508 -51.660 1.00 33.15 110 PHE F N 1
ATOM 3277 C CA . PHE C 1 56 ? -5.984 65.230 -51.288 1.00 29.64 110 PHE F CA 1
ATOM 3278 C C . PHE C 1 56 ? -6.109 64.175 -50.194 1.00 27.57 110 PHE F C 1
ATOM 3279 O O . PHE C 1 56 ? -7.231 63.887 -49.774 1.00 26.13 110 PHE F O 1
ATOM 3287 N N . ALA C 1 57 ? -5.004 63.634 -49.677 1.00 27.30 111 ALA F N 1
ATOM 3288 C CA . ALA C 1 57 ? -5.082 62.878 -48.431 1.00 27.24 111 ALA F CA 1
ATOM 3289 C C . ALA C 1 57 ? -5.756 63.697 -47.332 1.00 25.91 111 ALA F C 1
ATOM 3290 O O . ALA C 1 57 ? -6.476 63.151 -46.489 1.00 25.91 111 ALA F O 1
ATOM 3292 N N . GLU C 1 58 ? -5.531 65.015 -47.323 1.00 26.23 112 GLU F N 1
ATOM 3293 C CA . GLU C 1 58 ? -6.140 65.862 -46.301 1.00 27.57 112 GLU F CA 1
ATOM 3294 C C . GLU C 1 58 ? -7.657 65.909 -46.444 1.00 27.81 112 GLU F C 1
ATOM 3295 O O . GLU C 1 58 ? -8.380 65.940 -45.437 1.00 27.26 112 GLU F O 1
ATOM 3301 N N . GLU C 1 59 ? -8.162 65.916 -47.681 1.00 25.80 113 GLU F N 1
ATOM 3302 C CA . GLU C 1 59 ? -9.608 65.899 -47.875 1.00 24.42 113 GLU F CA 1
ATOM 3303 C C . GLU C 1 59 ? -10.205 64.588 -47.390 1.00 22.06 113 GLU F C 1
ATOM 3304 O O . GLU C 1 59 ? -11.277 64.579 -46.769 1.00 22.89 113 GLU F O 1
ATOM 3310 N N . LEU C 1 60 ? -9.532 63.467 -47.661 1.00 21.02 114 LEU F N 1
ATOM 3311 C CA . LEU C 1 60 ? -10.071 62.185 -47.217 1.00 19.91 114 LEU F CA 1
ATOM 3312 C C . LEU C 1 60 ? -10.118 62.112 -45.695 1.00 21.06 114 LEU F C 1
ATOM 3313 O O . LEU C 1 60 ? -11.079 61.579 -45.122 1.00 21.16 114 LEU F O 1
ATOM 3318 N N . GLN C 1 61 ? -9.092 62.645 -45.022 1.00 22.31 115 GLN F N 1
ATOM 3319 C CA . GLN C 1 61 ? -9.100 62.685 -43.564 1.00 22.76 115 GLN F CA 1
ATOM 3320 C C . GLN C 1 61 ? -10.257 63.529 -43.048 1.00 22.64 115 GLN F C 1
ATOM 3321 O O . GLN C 1 61 ? -10.936 63.138 -42.093 1.00 22.69 115 GLN F O 1
ATOM 3323 N N . LYS C 1 62 ? -10.498 64.692 -43.670 1.00 21.92 116 LYS F N 1
ATOM 3324 C CA . LYS C 1 62 ? -11.627 65.528 -43.274 1.00 21.56 116 LYS F CA 1
ATOM 3325 C C . LYS C 1 62 ? -12.941 64.785 -43.446 1.00 20.61 116 LYS F C 1
ATOM 3326 O O . LYS C 1 62 ? -13.840 64.891 -42.604 1.00 21.47 116 LYS F O 1
ATOM 3328 N N . ILE C 1 63 ? -13.077 64.047 -44.550 1.00 20.99 117 ILE F N 1
ATOM 3329 C CA . ILE C 1 63 ? -14.282 63.253 -44.787 1.00 19.76 117 ILE F CA 1
ATOM 3330 C C . ILE C 1 63 ? -14.474 62.209 -43.692 1.00 19.41 117 ILE F C 1
ATOM 3331 O O . ILE C 1 63 ? -15.604 61.955 -43.254 1.00 20.33 117 ILE F O 1
ATOM 3336 N N . GLN C 1 64 ? -13.390 61.583 -43.227 1.00 19.57 118 GLN F N 1
ATOM 3337 C CA . GLN C 1 64 ? -13.542 60.626 -42.131 1.00 20.38 118 GLN F CA 1
ATOM 3338 C C . GLN C 1 64 ? -14.119 61.297 -40.891 1.00 19.81 118 GLN F C 1
ATOM 3339 O O . GLN C 1 64 ? -14.954 60.712 -40.193 1.00 20.61 118 GLN F O 1
ATOM 3345 N N . CYS C 1 65 ? -13.694 62.535 -40.611 1.00 21.33 119 CYS F N 1
ATOM 3346 C CA . CYS C 1 65 ? -14.253 63.273 -39.484 1.00 22.54 119 CYS F CA 1
ATOM 3347 C C . CYS C 1 65 ? -15.747 63.507 -39.673 1.00 21.54 119 CYS F C 1
ATOM 3348 O O . CYS C 1 65 ? -16.547 63.288 -38.754 1.00 21.36 119 CYS F O 1
ATOM 3351 N N . THR C 1 66 ? -16.149 63.948 -40.868 1.00 21.27 120 THR F N 1
ATOM 3352 C CA . THR C 1 66 ? -17.574 64.140 -41.120 1.00 19.79 120 THR F CA 1
ATOM 3353 C C . THR C 1 66 ? -18.335 62.825 -41.009 1.00 19.91 120 THR F C 1
ATOM 3354 O O . THR C 1 66 ? -19.480 62.807 -40.535 1.00 20.18 120 THR F O 1
ATOM 3358 N N . LEU C 1 67 ? -17.714 61.713 -41.413 1.00 18.02 121 LEU F N 1
ATOM 3359 C CA . LEU C 1 67 ? -18.403 60.427 -41.313 1.00 18.56 121 LEU F CA 1
ATOM 3360 C C . LEU C 1 67 ? -18.596 60.003 -39.861 1.00 19.26 121 LEU F C 1
ATOM 3361 O O . LEU C 1 67 ? -19.540 59.266 -39.556 1.00 20.28 121 LEU F O 1
ATOM 3366 N N . GLN C 1 68 ? -17.725 60.453 -38.949 1.00 19.04 122 GLN F N 1
ATOM 3367 C CA . GLN C 1 68 ? -18.009 60.262 -37.533 1.00 22.55 122 GLN F CA 1
ATOM 3368 C C . GLN C 1 68 ? -19.255 61.033 -37.121 1.00 21.32 122 GLN F C 1
ATOM 3369 O O . GLN C 1 68 ? -20.067 60.533 -36.334 1.00 22.29 122 GLN F O 1
ATOM 3375 N N . ASP C 1 69 ? -19.425 62.256 -37.644 1.00 21.97 123 ASP F N 1
ATOM 3376 C CA . ASP C 1 69 ? -20.634 63.026 -37.360 1.00 22.91 123 ASP F CA 1
ATOM 3377 C C . ASP C 1 69 ? -21.866 62.368 -37.973 1.00 22.00 123 ASP F C 1
ATOM 3378 O O . ASP C 1 69 ? -22.955 62.409 -37.382 1.00 23.35 123 ASP F O 1
ATOM 3383 N N . VAL C 1 70 ? -21.721 61.777 -39.165 1.00 20.00 124 VAL F N 1
ATOM 3384 C CA . VAL C 1 70 ? -22.818 61.009 -39.751 1.00 18.85 124 VAL F CA 1
ATOM 3385 C C . VAL C 1 70 ? -23.198 59.859 -38.827 1.00 17.91 124 VAL F C 1
ATOM 3386 O O . VAL C 1 70 ? -24.377 59.654 -38.507 1.00 18.61 124 VAL F O 1
ATOM 3390 N N . GLY C 1 71 ? -22.203 59.099 -38.376 1.00 18.80 125 GLY F N 1
ATOM 3391 C CA . GLY C 1 71 ? -22.481 57.984 -37.478 1.00 19.04 125 GLY F CA 1
ATOM 3392 C C . GLY C 1 71 ? -23.149 58.434 -36.193 1.00 20.06 125 GLY F C 1
ATOM 3393 O O . GLY C 1 71 ? -24.075 57.786 -35.705 1.00 20.87 125 GLY F O 1
ATOM 3394 N N . SER C 1 72 ? -22.704 59.570 -35.646 1.00 21.60 126 SER F N 1
ATOM 3395 C CA . SER C 1 72 ? -23.306 60.102 -34.431 1.00 22.15 126 SER F CA 1
ATOM 3396 C C . SER C 1 72 ? -24.774 60.457 -34.651 1.00 22.09 126 SER F C 1
ATOM 3397 O O . SER C 1 72 ? -25.624 60.174 -33.796 1.00 22.15 126 SER F O 1
ATOM 3400 N N . ALA C 1 73 ? -25.091 61.085 -35.788 1.00 20.56 127 ALA F N 1
ATOM 3401 C CA . ALA C 1 73 ? -26.483 61.412 -36.092 1.00 20.24 127 ALA F CA 1
ATOM 3402 C C . ALA C 1 73 ? -27.320 60.147 -36.210 1.00 19.61 127 ALA F C 1
ATOM 3403 O O . ALA C 1 73 ? -28.423 60.059 -35.657 1.00 20.81 127 ALA F O 1
ATOM 3405 N N . LEU C 1 74 ? -26.805 59.153 -36.934 1.00 18.49 128 LEU F N 1
ATOM 3406 C CA . LEU C 1 74 ? -27.558 57.917 -37.139 1.00 18.44 128 LEU F CA 1
ATOM 3407 C C . LEU C 1 74 ? -27.844 57.211 -35.817 1.00 18.69 128 LEU F C 1
ATOM 3408 O O . LEU C 1 74 ? -28.917 56.622 -35.636 1.00 19.98 128 LEU F O 1
ATOM 3413 N N . ALA C 1 75 ? -26.898 57.257 -34.884 1.00 18.14 129 ALA F N 1
ATOM 3414 C CA . ALA C 1 75 ? -27.056 56.623 -33.583 1.00 18.80 129 ALA F CA 1
ATOM 3415 C C . ALA C 1 75 ? -27.931 57.434 -32.633 1.00 19.83 129 ALA F C 1
ATOM 3416 O O . ALA C 1 75 ? -28.112 57.025 -31.478 1.00 20.90 129 ALA F O 1
ATOM 3418 N N . THR C 1 76 ? -28.496 58.549 -33.101 1.00 19.85 130 THR F N 1
ATOM 3419 C CA . THR C 1 76 ? -29.375 59.409 -32.314 1.00 20.14 130 THR F CA 1
ATOM 3420 C C . THR C 1 76 ? -30.730 59.499 -33.019 1.00 21.20 130 THR F C 1
ATOM 3421 O O . THR C 1 76 ? -31.064 60.526 -33.621 1.00 22.23 130 THR F O 1
ATOM 3425 N N . PRO C 1 77 ? -31.535 58.438 -32.962 1.00 19.55 131 PRO F N 1
ATOM 3426 C CA . PRO C 1 77 ? -32.818 58.451 -33.687 1.00 19.66 131 PRO F CA 1
ATOM 3427 C C . PRO C 1 77 ? -33.773 59.512 -33.150 1.00 20.92 131 PRO F C 1
ATOM 3428 O O . PRO C 1 77 ? -33.930 59.692 -31.938 1.00 21.08 131 PRO F O 1
ATOM 3432 N N . CYS C 1 78 ? -34.439 60.204 -34.077 1.00 19.44 132 CYS F N 1
ATOM 3433 C CA . CYS C 1 78 ? -35.283 61.324 -33.682 1.00 22.82 132 CYS F CA 1
ATOM 3434 C C . CYS C 1 78 ? -36.467 60.880 -32.832 1.00 22.45 132 CYS F C 1
ATOM 3435 O O . CYS C 1 78 ? -36.957 61.662 -32.012 1.00 24.64 132 CYS F O 1
ATOM 3438 N N . SER C 1 79 ? -36.925 59.632 -32.992 1.00 21.88 133 SER F N 1
ATOM 3439 C CA . SER C 1 79 ? -38.092 59.160 -32.249 1.00 23.06 133 SER F CA 1
ATOM 3440 C C . SER C 1 79 ? -37.858 59.117 -30.744 1.00 24.69 133 SER F C 1
ATOM 3441 O O . SER C 1 79 ? -38.826 59.187 -29.980 1.00 27.40 133 SER F O 1
ATOM 3444 N N . SER C 1 80 ? -36.610 59.005 -30.297 1.00 21.81 134 SER F N 1
ATOM 3445 C CA . SER C 1 80 ? -36.304 59.001 -28.874 1.00 23.79 134 SER F CA 1
ATOM 3446 C C . SER C 1 80 ? -35.406 60.162 -28.457 1.00 25.25 134 SER F C 1
ATOM 3447 O O . SER C 1 80 ? -34.983 60.224 -27.297 1.00 27.21 134 SER F O 1
ATOM 3450 N N . ALA C 1 81 ? -35.115 61.090 -29.361 1.00 26.02 135 ALA F N 1
ATOM 3451 C CA . ALA C 1 81 ? -34.235 62.203 -29.037 1.00 26.28 135 ALA F CA 1
ATOM 3452 C C . ALA C 1 81 ? -34.955 63.257 -28.201 1.00 28.18 135 ALA F C 1
ATOM 3453 O O . ALA C 1 81 ? -36.115 63.595 -28.458 1.00 29.81 135 ALA F O 1
ATOM 3455 N N . ARG C 1 82 ? -34.252 63.783 -27.207 1.00 26.88 136 ARG F N 1
ATOM 3456 C CA . ARG C 1 82 ? -34.715 64.924 -26.436 1.00 28.14 136 ARG F CA 1
ATOM 3457 C C . ARG C 1 82 ? -33.979 66.179 -26.906 1.00 29.89 136 ARG F C 1
ATOM 3458 O O . ARG C 1 82 ? -33.163 66.139 -27.830 1.00 30.54 136 ARG F O 1
ATOM 3466 N N . GLU C 1 83 ? -34.272 67.308 -26.260 1.00 31.96 137 GLU F N 1
ATOM 3467 C CA . GLU C 1 83 ? -33.852 68.599 -26.803 1.00 33.46 137 GLU F CA 1
ATOM 3468 C C . GLU C 1 83 ? -32.335 68.697 -26.950 1.00 32.36 137 GLU F C 1
ATOM 3469 O O . GLU C 1 83 ? -31.837 69.177 -27.975 1.00 33.11 137 GLU F O 1
ATOM 3475 N N . ALA C 1 84 ? -31.582 68.248 -25.944 1.00 29.93 138 ALA F N 1
ATOM 3476 C CA . ALA C 1 84 ? -30.130 68.358 -26.017 1.00 29.23 138 ALA F CA 1
ATOM 3477 C C . ALA C 1 84 ? -29.525 67.433 -27.067 1.00 30.14 138 ALA F C 1
ATOM 3478 O O . ALA C 1 84 ? -28.413 67.694 -27.539 1.00 32.46 138 ALA F O 1
ATOM 3480 N N . HIS C 1 85 ? -30.223 66.367 -27.456 1.00 29.25 139 HIS F N 1
ATOM 3481 C CA . HIS C 1 85 ? -29.682 65.482 -28.482 1.00 30.39 139 HIS F CA 1
ATOM 3482 C C . HIS C 1 85 ? -29.589 66.149 -29.847 1.00 32.03 139 HIS F C 1
ATOM 3483 O O . HIS C 1 85 ? -28.961 65.588 -30.748 1.00 30.23 139 HIS F O 1
ATOM 3490 N N . LEU C 1 86 ? -30.183 67.333 -30.015 1.00 37.09 140 LEU F N 1
ATOM 3491 C CA . LEU C 1 86 ? -30.068 68.066 -31.270 1.00 42.13 140 LEU F CA 1
ATOM 3492 C C . LEU C 1 86 ? -28.620 68.356 -31.651 1.00 42.87 140 LEU F C 1
ATOM 3493 O O . LEU C 1 86 ? -28.335 68.558 -32.836 1.00 42.55 140 LEU F O 1
ATOM 3498 N N . LYS C 1 87 ? -27.699 68.372 -30.682 1.00 43.56 141 LYS F N 1
ATOM 3499 C CA . LYS C 1 87 ? -26.278 68.483 -31.008 1.00 44.58 141 LYS F CA 1
ATOM 3500 C C . LYS C 1 87 ? -25.831 67.404 -31.990 1.00 45.13 141 LYS F C 1
ATOM 3501 O O . LYS C 1 87 ? -24.852 67.593 -32.723 1.00 46.09 141 LYS F O 1
ATOM 3503 N N . TYR C 1 88 ? -26.530 66.273 -32.026 1.00 42.12 142 TYR F N 1
ATOM 3504 C CA . TYR C 1 88 ? -26.150 65.165 -32.889 1.00 42.97 142 TYR F CA 1
ATOM 3505 C C . TYR C 1 88 ? -27.099 64.936 -34.051 1.00 36.30 142 TYR F C 1
ATOM 3506 O O . TYR C 1 88 ? -26.648 64.512 -35.116 1.00 33.24 142 TYR F O 1
ATOM 3515 N N . THR C 1 89 ? -28.393 65.211 -33.881 1.00 33.97 143 THR F N 1
ATOM 3516 C CA . THR C 1 89 ? -29.332 65.003 -34.982 1.00 34.32 143 THR F CA 1
ATOM 3517 C C . THR C 1 89 ? -29.189 66.069 -36.062 1.00 34.62 143 THR F C 1
ATOM 3518 O O . THR C 1 89 ? -29.488 65.801 -37.233 1.00 31.71 143 THR F O 1
ATOM 3522 N N . THR C 1 90 ? -28.750 67.275 -35.696 1.00 37.54 144 THR F N 1
ATOM 3523 C CA . THR C 1 90 ? -28.591 68.343 -36.675 1.00 40.80 144 THR F CA 1
ATOM 3524 C C . THR C 1 90 ? -27.386 68.064 -37.561 1.00 38.34 144 THR F C 1
ATOM 3525 O O . THR C 1 90 ? -26.252 67.967 -37.080 1.00 39.58 144 THR F O 1
ATOM 3529 N N . PHE C 1 91 ? -27.632 67.924 -38.855 1.00 33.74 145 PHE F N 1
ATOM 3530 C CA . PHE C 1 91 ? -26.571 67.807 -39.844 1.00 29.39 145 PHE F CA 1
ATOM 3531 C C . PHE C 1 91 ? -26.760 68.955 -40.826 1.00 29.46 145 PHE F C 1
ATOM 3532 O O . PHE C 1 91 ? -27.702 68.942 -41.623 1.00 29.11 145 PHE F O 1
ATOM 3540 N N . LYS C 1 92 ? -25.887 69.957 -40.747 1.00 31.62 146 LYS F N 1
ATOM 3541 C CA . LYS C 1 92 ? -26.031 71.149 -41.568 1.00 34.70 146 LYS F CA 1
ATOM 3542 C C . LYS C 1 92 ? -25.632 70.863 -43.014 1.00 34.48 146 LYS F C 1
ATOM 3543 O O . LYS C 1 92 ? -25.054 69.823 -43.339 1.00 35.00 146 LYS F O 1
ATOM 3549 N N . ALA C 1 93 ? -25.953 71.811 -43.895 1.00 34.01 147 ALA F N 1
ATOM 3550 C CA . ALA C 1 93 ? -25.651 71.656 -45.313 1.00 33.60 147 ALA F CA 1
ATOM 3551 C C . ALA C 1 93 ? -24.194 71.947 -45.658 1.00 31.40 147 ALA F C 1
ATOM 3552 O O . ALA C 1 93 ? -23.753 71.576 -46.751 1.00 30.53 147 ALA F O 1
ATOM 3554 N N . GLY C 1 94 ? -23.438 72.576 -44.756 1.00 31.84 148 GLY F N 1
ATOM 3555 C CA . GLY C 1 94 ? -22.062 72.957 -45.004 1.00 30.83 148 GLY F CA 1
ATOM 3556 C C . GLY C 1 94 ? -21.167 71.893 -45.623 1.00 30.38 148 GLY F C 1
ATOM 3557 O O . GLY C 1 94 ? -20.509 72.127 -46.645 1.00 30.71 148 GLY F O 1
ATOM 3558 N N . PRO C 1 95 ? -21.095 70.712 -45.003 1.00 28.13 149 PRO F N 1
ATOM 3559 C CA . PRO C 1 95 ? -20.238 69.658 -45.568 1.00 26.80 149 PRO F CA 1
ATOM 3560 C C . PRO C 1 95 ? -20.649 69.234 -46.964 1.00 25.37 149 PRO F C 1
ATOM 3561 O O . PRO C 1 95 ? -19.793 68.843 -47.766 1.00 25.79 149 PRO F O 1
ATOM 3565 N N . ILE C 1 96 ? -21.942 69.288 -47.278 1.00 25.25 150 ILE F N 1
ATOM 3566 C CA . ILE C 1 96 ? -22.389 68.995 -48.637 1.00 23.47 150 ILE F CA 1
ATOM 3567 C C . ILE C 1 96 ? -21.839 70.033 -49.612 1.00 24.27 150 ILE F C 1
ATOM 3568 O O . ILE C 1 96 ? -21.281 69.692 -50.665 1.00 24.01 150 ILE F O 1
ATOM 3573 N N . LEU C 1 97 ? -21.993 71.316 -49.277 1.00 24.72 151 LEU F N 1
ATOM 3574 C CA . LEU C 1 97 ? -21.480 72.375 -50.138 1.00 26.39 151 LEU F CA 1
ATOM 3575 C C . LEU C 1 97 ? -19.974 72.256 -50.332 1.00 26.89 151 LEU F C 1
ATOM 3576 O O . LEU C 1 97 ? -19.460 72.532 -51.423 1.00 27.21 151 LEU F O 1
ATOM 3581 N N . GLU C 1 98 ? -19.246 71.842 -49.290 1.00 26.62 152 GLU F N 1
ATOM 3582 C CA . GLU C 1 98 ? -17.798 71.725 -49.434 1.00 27.93 152 GLU F CA 1
ATOM 3583 C C . GLU C 1 98 ? -17.428 70.603 -50.398 1.00 27.05 152 GLU F C 1
ATOM 3584 O O . GLU C 1 98 ? -16.521 70.767 -51.224 1.00 27.83 152 GLU F O 1
ATOM 3590 N N . LEU C 1 99 ? -18.129 69.465 -50.321 1.00 25.05 153 LEU F N 1
ATOM 3591 C CA . LEU C 1 99 ? -17.924 68.401 -51.299 1.00 24.31 153 LEU F CA 1
ATOM 3592 C C . LEU C 1 99 ? -18.144 68.903 -52.717 1.00 25.09 153 LEU F C 1
ATOM 3593 O O . LEU C 1 99 ? -17.379 68.566 -53.628 1.00 24.61 153 LEU F O 1
ATOM 3598 N N . GLU C 1 100 ? -19.202 69.693 -52.923 1.00 25.20 154 GLU F N 1
ATOM 3599 C CA . GLU C 1 100 ? -19.488 70.225 -54.250 1.00 26.16 154 GLU F CA 1
ATOM 3600 C C . GLU C 1 100 ? -18.357 71.118 -54.737 1.00 28.24 154 GLU F C 1
ATOM 3601 O O . GLU C 1 100 ? -17.970 71.058 -55.911 1.00 29.52 154 GLU F O 1
ATOM 3607 N N . GLN C 1 101 ? -17.805 71.943 -53.845 1.00 27.30 155 GLN F N 1
ATOM 3608 C CA . GLN C 1 101 ? -16.689 72.798 -54.235 1.00 28.57 155 GLN F CA 1
ATOM 3609 C C . GLN C 1 101 ? -15.470 71.967 -54.613 1.00 29.03 155 GLN F C 1
ATOM 3610 O O . GLN C 1 101 ? -14.760 72.297 -55.572 1.00 31.49 155 GLN F O 1
ATOM 3616 N N . TRP C 1 102 ? -15.213 70.878 -53.879 1.00 26.84 156 TRP F N 1
ATOM 3617 C CA . TRP C 1 102 ? -14.096 70.009 -54.234 1.00 26.54 156 TRP F CA 1
ATOM 3618 C C . TRP C 1 102 ? -14.352 69.305 -55.562 1.00 27.39 156 TRP F C 1
ATOM 3619 O O . TRP C 1 102 ? -13.451 69.221 -56.407 1.00 28.81 156 TRP F O 1
ATOM 3630 N N . ILE C 1 103 ? -15.574 68.797 -55.765 1.00 25.98 157 ILE F N 1
ATOM 3631 C CA . ILE C 1 103 ? -15.923 68.183 -57.045 1.00 27.18 157 ILE F CA 1
ATOM 3632 C C . ILE C 1 103 ? -15.688 69.166 -58.187 1.00 29.84 157 ILE F C 1
ATOM 3633 O O . ILE C 1 103 ? -15.085 68.823 -59.211 1.00 30.26 157 ILE F O 1
ATOM 3638 N N . ASP C 1 104 ? -16.160 70.410 -58.024 1.00 30.62 158 ASP F N 1
ATOM 3639 C CA . ASP C 1 104 ? -15.975 71.419 -59.064 1.00 33.38 158 ASP F CA 1
ATOM 3640 C C . ASP C 1 104 ? -14.498 71.627 -59.374 1.00 33.63 158 ASP F C 1
ATOM 3641 O O . ASP C 1 104 ? -14.109 71.717 -60.545 1.00 33.43 158 ASP F O 1
ATOM 3646 N N . LYS C 1 105 ? -13.662 71.700 -58.334 1.00 33.97 159 LYS F N 1
ATOM 3647 C CA . LYS C 1 105 ? -12.232 71.905 -58.535 1.00 36.56 159 LYS F CA 1
ATOM 3648 C C . LYS C 1 105 ? -11.645 70.827 -59.434 1.00 37.20 159 LYS F C 1
ATOM 3649 O O . LYS C 1 105 ? -10.935 71.125 -60.403 1.00 39.16 159 LYS F O 1
ATOM 3655 N N . TYR C 1 106 ? -11.952 69.563 -59.140 1.00 36.11 160 TYR F N 1
ATOM 3656 C CA . TYR C 1 106 ? -11.369 68.470 -59.903 1.00 37.63 160 TYR F CA 1
ATOM 3657 C C . TYR C 1 106 ? -11.940 68.417 -61.317 1.00 40.62 160 TYR F C 1
ATOM 3658 O O . TYR C 1 106 ? -11.187 68.306 -62.289 1.00 42.15 160 TYR F O 1
ATOM 3667 N N . THR C 1 107 ? -13.263 68.535 -61.458 1.00 42.10 161 THR F N 1
ATOM 3668 C CA . THR C 1 107 ? -13.885 68.420 -62.775 1.00 45.89 161 THR F CA 1
ATOM 3669 C C . THR C 1 107 ? -13.417 69.505 -63.739 1.00 50.80 161 THR F C 1
ATOM 3670 O O . THR C 1 107 ? -13.589 69.346 -64.954 1.00 52.26 161 THR F O 1
ATOM 3674 N N . SER C 1 108 ? -12.779 70.571 -63.246 1.00 54.64 162 SER F N 1
ATOM 3675 C CA . SER C 1 108 ? -12.180 71.565 -64.133 1.00 58.11 162 SER F CA 1
ATOM 3676 C C . SER C 1 108 ? -11.174 70.958 -65.102 1.00 60.03 162 SER F C 1
ATOM 3677 O O . SER C 1 108 ? -10.743 71.642 -66.035 1.00 59.47 162 SER F O 1
ATOM 3680 N N . GLN C 1 109 ? -10.786 69.701 -64.898 1.00 61.94 163 GLN F N 1
ATOM 3681 C CA . GLN C 1 109 ? -9.830 69.020 -65.749 1.00 64.54 163 GLN F CA 1
ATOM 3682 C C . GLN C 1 109 ? -10.350 67.686 -66.266 1.00 63.40 163 GLN F C 1
ATOM 3683 O O . GLN C 1 109 ? -9.664 67.038 -67.063 1.00 64.02 163 GLN F O 1
ATOM 3689 N N . LEU C 1 110 ? -11.541 67.263 -65.846 1.00 61.55 164 LEU F N 1
ATOM 3690 C CA . LEU C 1 110 ? -12.099 65.960 -66.214 1.00 60.96 164 LEU F CA 1
ATOM 3691 C C . LEU C 1 110 ? -13.591 66.112 -66.471 1.00 60.43 164 LEU F C 1
ATOM 3692 O O . LEU C 1 110 ? -14.422 65.852 -65.592 1.00 59.79 164 LEU F O 1
ATOM 3697 N N . PRO C 1 111 ? -13.969 66.517 -67.679 1.00 59.07 165 PRO F N 1
ATOM 3698 C CA . PRO C 1 111 ? -15.389 66.760 -67.984 1.00 57.74 165 PRO F CA 1
ATOM 3699 C C . PRO C 1 111 ? -16.193 65.474 -67.929 1.00 55.53 165 PRO F C 1
ATOM 3700 O O . PRO C 1 111 ? -15.623 64.373 -67.991 1.00 53.76 165 PRO F O 1
ATOM 3704 N N . PRO C 1 112 ? -17.520 65.568 -67.806 1.00 54.27 166 PRO F N 1
ATOM 3705 C CA . PRO C 1 112 ? -18.333 64.354 -67.660 1.00 53.44 166 PRO F CA 1
ATOM 3706 C C . PRO C 1 112 ? -18.188 63.432 -68.860 1.00 51.86 166 PRO F C 1
ATOM 3707 O O . PRO C 1 112 ? -18.143 63.872 -70.012 1.00 50.26 166 PRO F O 1
ATOM 3711 N N . LEU C 1 113 ? -18.113 62.137 -68.575 1.00 51.94 167 LEU F N 1
ATOM 3712 C CA . LEU C 1 113 ? -17.984 61.140 -69.622 1.00 53.07 167 LEU F CA 1
ATOM 3713 C C . LEU C 1 113 ? -19.310 60.913 -70.331 1.00 55.50 167 LEU F C 1
ATOM 3714 O O . LEU C 1 113 ? -20.389 61.043 -69.745 1.00 55.02 167 LEU F O 1
ATOM 3719 N N . THR C 1 114 ? -19.219 60.578 -71.614 1.00 57.69 168 THR F N 1
ATOM 3720 C CA . THR C 1 114 ? -20.318 59.921 -72.305 1.00 60.63 168 THR F CA 1
ATOM 3721 C C . THR C 1 114 ? -20.145 58.411 -72.319 1.00 60.41 168 THR F C 1
ATOM 3722 O O . THR C 1 114 ? -21.116 57.677 -72.116 1.00 61.28 168 THR F O 1
ATOM 3726 N N . ALA C 1 115 ? -18.915 57.936 -72.509 1.00 59.99 169 ALA F N 1
ATOM 3727 C CA . ALA C 1 115 ? -18.622 56.513 -72.477 1.00 58.89 169 ALA F CA 1
ATOM 3728 C C . ALA C 1 115 ? -18.509 56.019 -71.039 1.00 57.18 169 ALA F C 1
ATOM 3729 O O . ALA C 1 115 ? -18.187 56.778 -70.120 1.00 57.91 169 ALA F O 1
ATOM 3731 N N . PHE C 1 116 ? -18.780 54.730 -70.850 1.00 53.91 170 PHE F N 1
ATOM 3732 C CA . PHE C 1 116 ? -18.722 54.119 -69.529 1.00 50.15 170 PHE F CA 1
ATOM 3733 C C . PHE C 1 116 ? -17.328 53.567 -69.268 1.00 46.75 170 PHE F C 1
ATOM 3734 O O . PHE C 1 116 ? -16.699 52.985 -70.157 1.00 46.65 170 PHE F O 1
ATOM 3736 N N . ILE C 1 117 ? -16.842 53.760 -68.044 1.00 43.14 171 ILE F N 1
ATOM 3737 C CA . ILE C 1 117 ? -15.543 53.239 -67.639 1.00 40.55 171 ILE F CA 1
ATOM 3738 C C . ILE C 1 117 ? -15.751 52.104 -66.649 1.00 38.62 171 ILE F C 1
ATOM 3739 O O . ILE C 1 117 ? -16.756 52.046 -65.929 1.00 40.01 171 ILE F O 1
ATOM 3744 N N . LEU C 1 118 ? -14.787 51.190 -66.623 1.00 34.85 172 LEU F N 1
ATOM 3745 C CA . LEU C 1 118 ? -14.673 50.151 -65.613 1.00 32.32 172 LEU F CA 1
ATOM 3746 C C . LEU C 1 118 ? -13.929 50.689 -64.397 1.00 29.52 172 LEU F C 1
ATOM 3747 O O . LEU C 1 118 ? -13.089 51.584 -64.530 1.00 30.30 172 LEU F O 1
ATOM 3752 N N . PRO C 1 119 ? -14.207 50.173 -63.185 1.00 29.15 173 PRO F N 1
ATOM 3753 C CA . PRO C 1 119 ? -13.377 50.551 -62.028 1.00 28.57 173 PRO F CA 1
ATOM 3754 C C . PRO C 1 119 ? -11.920 50.200 -62.288 1.00 28.55 173 PRO F C 1
ATOM 3755 O O . PRO C 1 119 ? -11.566 49.026 -62.438 1.00 29.30 173 PRO F O 1
ATOM 3759 N N . SER C 1 120 ? -11.069 51.212 -62.366 1.00 29.84 174 SER F N 1
ATOM 3760 C CA . SER C 1 120 ? -9.713 51.054 -62.886 1.00 31.78 174 SER F CA 1
ATOM 3761 C C . SER C 1 120 ? -8.972 52.357 -62.626 1.00 33.02 174 SER F C 1
ATOM 3762 O O . SER C 1 120 ? -9.486 53.248 -61.940 1.00 33.86 174 SER F O 1
ATOM 3765 N N . GLY C 1 121 ? -7.764 52.469 -63.179 1.00 34.02 175 GLY F N 1
ATOM 3766 C CA . GLY C 1 121 ? -6.987 53.692 -63.133 1.00 34.06 175 GLY F CA 1
ATOM 3767 C C . GLY C 1 121 ? -5.770 53.675 -62.232 1.00 33.42 175 GLY F C 1
ATOM 3768 O O . GLY C 1 121 ? -5.176 54.739 -62.008 1.00 33.86 175 GLY F O 1
ATOM 3769 N N . GLY C 1 122 ? -5.368 52.519 -61.725 1.00 32.21 176 GLY F N 1
ATOM 3770 C CA . GLY C 1 122 ? -4.285 52.426 -60.768 1.00 32.51 176 GLY F CA 1
ATOM 3771 C C . GLY C 1 122 ? -4.781 51.988 -59.401 1.00 32.42 176 GLY F C 1
ATOM 3772 O O . GLY C 1 122 ? -5.979 51.920 -59.128 1.00 31.41 176 GLY F O 1
ATOM 3773 N N . LYS C 1 123 ? -3.813 51.678 -58.529 1.00 34.21 177 LYS F N 1
ATOM 3774 C CA . LYS C 1 123 ? -4.154 51.178 -57.199 1.00 32.92 177 LYS F CA 1
ATOM 3775 C C . LYS C 1 123 ? -5.026 52.170 -56.434 1.00 29.25 177 LYS F C 1
ATOM 3776 O O . LYS C 1 123 ? -6.062 51.791 -55.869 1.00 28.28 177 LYS F O 1
ATOM 3782 N N . ILE C 1 124 ? -4.650 53.449 -56.437 1.00 27.22 178 ILE F N 1
ATOM 3783 C CA . ILE C 1 124 ? -5.401 54.444 -55.674 1.00 25.37 178 ILE F CA 1
ATOM 3784 C C . ILE C 1 124 ? -6.783 54.656 -56.283 1.00 24.06 178 ILE F C 1
ATOM 3785 O O . ILE C 1 124 ? -7.792 54.677 -55.569 1.00 23.26 178 ILE F O 1
ATOM 3790 N N A SER C 1 125 ? -6.853 54.807 -57.607 0.42 24.20 179 SER F N 1
ATOM 3791 N N B SER C 1 125 ? -6.844 54.817 -57.607 0.58 24.79 179 SER F N 1
ATOM 3792 C CA A SER C 1 125 ? -8.146 54.999 -58.261 0.42 22.88 179 SER F CA 1
ATOM 3793 C CA B SER C 1 125 ? -8.124 54.996 -58.288 0.58 23.23 179 SER F CA 1
ATOM 3794 C C A SER C 1 125 ? -9.070 53.816 -58.008 0.42 21.87 179 SER F C 1
ATOM 3795 C C B SER C 1 125 ? -9.059 53.823 -58.019 0.58 21.74 179 SER F C 1
ATOM 3796 O O A SER C 1 125 ? -10.251 53.992 -57.682 0.42 21.91 179 SER F O 1
ATOM 3797 O O B SER C 1 125 ? -10.234 54.012 -57.679 0.58 22.31 179 SER F O 1
ATOM 3802 N N . SER C 1 126 ? -8.545 52.598 -58.149 1.00 23.09 180 SER F N 1
ATOM 3803 C CA . SER C 1 126 ? -9.376 51.415 -57.941 1.00 23.35 180 SER F CA 1
ATOM 3804 C C . SER C 1 126 ? -9.838 51.322 -56.492 1.00 22.83 180 SER F C 1
ATOM 3805 O O . SER C 1 126 ? -10.979 50.932 -56.218 1.00 21.34 180 SER F O 1
ATOM 3808 N N . ALA C 1 127 ? -8.966 51.680 -55.546 1.00 22.41 181 ALA F N 1
ATOM 3809 C CA . ALA C 1 127 ? -9.383 51.702 -54.149 1.00 21.01 181 ALA F CA 1
ATOM 3810 C C . ALA C 1 127 ? -10.502 52.711 -53.927 1.00 19.20 181 ALA F C 1
ATOM 3811 O O . ALA C 1 127 ? -11.457 52.445 -53.188 1.00 19.81 181 ALA F O 1
ATOM 3813 N N . LEU C 1 128 ? -10.407 53.874 -54.569 1.00 19.58 182 LEU F N 1
ATOM 3814 C CA . LEU C 1 128 ? -11.437 54.895 -54.405 1.00 20.22 182 LEU F CA 1
ATOM 3815 C C . LEU C 1 128 ? -12.761 54.465 -55.032 1.00 19.89 182 LEU F C 1
ATOM 3816 O O . LEU C 1 128 ? -13.831 54.788 -54.502 1.00 19.91 182 LEU F O 1
ATOM 3821 N N . HIS C 1 129 ? -12.714 53.747 -56.160 1.00 19.93 183 HIS F N 1
ATOM 3822 C CA . HIS C 1 129 ? -13.948 53.207 -56.733 1.00 20.19 183 HIS F CA 1
ATOM 3823 C C . HIS C 1 129 ? -14.604 52.195 -55.803 1.00 18.48 183 HIS F C 1
ATOM 3824 O O . HIS C 1 129 ? -15.836 52.113 -55.743 1.00 19.24 183 HIS F O 1
ATOM 3831 N N . PHE C 1 130 ? -13.806 51.385 -55.096 1.00 18.08 184 PHE F N 1
ATOM 3832 C CA . PHE C 1 130 ? -14.408 50.491 -54.107 1.00 16.96 184 PHE F CA 1
ATOM 3833 C C . PHE C 1 130 ? -15.041 51.292 -52.969 1.00 15.79 184 PHE F C 1
ATOM 3834 O O . PHE C 1 130 ? -16.165 50.995 -52.544 1.00 16.76 184 PHE F O 1
ATOM 3842 N N . CYS C 1 131 ? -14.349 52.338 -52.492 1.00 17.76 185 CYS F N 1
ATOM 3843 C CA . CYS C 1 131 ? -14.939 53.232 -51.498 1.00 18.24 185 CYS F CA 1
ATOM 3844 C C . CYS C 1 131 ? -16.261 53.809 -52.000 1.00 18.02 185 CYS F C 1
ATOM 3845 O O . CYS C 1 131 ? -17.229 53.924 -51.238 1.00 17.73 185 CYS F O 1
ATOM 3848 N N . ARG C 1 132 ? -16.297 54.217 -53.270 1.00 17.70 186 ARG F N 1
ATOM 3849 C CA . ARG C 1 132 ? -17.512 54.770 -53.867 1.00 17.31 186 ARG F CA 1
ATOM 3850 C C . ARG C 1 132 ? -18.663 53.777 -53.761 1.00 17.94 186 ARG F C 1
ATOM 3851 O O . ARG C 1 132 ? -19.781 54.138 -53.364 1.00 16.87 186 ARG F O 1
ATOM 3859 N N . ALA C 1 133 ? -18.408 52.517 -54.108 1.00 17.97 187 ALA F N 1
ATOM 3860 C CA . ALA C 1 133 ? -19.460 51.509 -54.027 1.00 17.00 187 ALA F CA 1
ATOM 3861 C C . ALA C 1 133 ? -19.924 51.304 -52.590 1.00 15.03 187 ALA F C 1
ATOM 3862 O O . ALA C 1 133 ? -21.129 51.157 -52.326 1.00 16.70 187 ALA F O 1
ATOM 3864 N N . VAL C 1 134 ? -18.986 51.285 -51.644 1.00 16.71 188 VAL F N 1
ATOM 3865 C CA . VAL C 1 134 ? -19.386 51.142 -50.252 1.00 15.46 188 VAL F CA 1
ATOM 3866 C C . VAL C 1 134 ? -20.192 52.357 -49.821 1.00 15.74 188 VAL F C 1
ATOM 3867 O O . VAL C 1 134 ? -21.147 52.235 -49.046 1.00 16.60 188 VAL F O 1
ATOM 3871 N N . CYS C 1 135 ? -19.853 53.539 -50.342 1.00 15.80 189 CYS F N 1
ATOM 3872 C CA . CYS C 1 135 ? -20.609 54.733 -49.989 1.00 14.77 189 CYS F CA 1
ATOM 3873 C C . CYS C 1 135 ? -22.047 54.643 -50.506 1.00 14.80 189 CYS F C 1
ATOM 3874 O O . CYS C 1 135 ? -22.996 54.999 -49.797 1.00 15.03 189 CYS F O 1
ATOM 3877 N N . CYS C 1 136 ? -22.237 54.151 -51.733 1.00 15.08 190 CYS F N 1
ATOM 3878 C CA . CYS C 1 136 ? -23.601 53.939 -52.220 1.00 16.26 190 CYS F CA 1
ATOM 3879 C C . CYS C 1 136 ? -24.366 52.957 -51.348 1.00 16.00 190 CYS F C 1
ATOM 3880 O O . CYS C 1 136 ? -25.571 53.131 -51.124 1.00 15.35 190 CYS F O 1
ATOM 3883 N N . ARG C 1 137 ? -23.688 51.920 -50.847 1.00 14.83 191 ARG F N 1
ATOM 3884 C CA . ARG C 1 137 ? -24.338 51.001 -49.916 1.00 13.86 191 ARG F CA 1
ATOM 3885 C C . ARG C 1 137 ? -24.742 51.722 -48.629 1.00 14.80 191 ARG F C 1
ATOM 3886 O O . ARG C 1 137 ? -25.853 51.522 -48.120 1.00 14.58 191 ARG F O 1
ATOM 3894 N N . ALA C 1 138 ? -23.856 52.576 -48.093 1.00 15.96 192 ALA F N 1
ATOM 3895 C CA . ALA C 1 138 ? -24.204 53.349 -46.904 1.00 15.73 192 ALA F CA 1
ATOM 3896 C C . ALA C 1 138 ? -25.442 54.197 -47.158 1.00 15.40 192 ALA F C 1
ATOM 3897 O O . ALA C 1 138 ? -26.348 54.264 -46.310 1.00 15.78 192 ALA F O 1
ATOM 3899 N N . GLU C 1 139 ? -25.499 54.852 -48.320 1.00 16.19 193 GLU F N 1
ATOM 3900 C CA . GLU C 1 139 ? -26.676 55.651 -48.661 1.00 16.50 193 GLU F CA 1
ATOM 3901 C C . GLU C 1 139 ? -27.944 54.799 -48.643 1.00 15.41 193 GLU F C 1
ATOM 3902 O O . GLU C 1 139 ? -28.981 55.235 -48.120 1.00 15.65 193 GLU F O 1
ATOM 3908 N N . ARG C 1 140 ? -27.886 53.580 -49.205 1.00 15.71 194 ARG F N 1
ATOM 3909 C CA . ARG C 1 140 ? -29.074 52.729 -49.204 1.00 15.14 194 ARG F CA 1
ATOM 3910 C C . ARG C 1 140 ? -29.521 52.388 -47.786 1.00 14.40 194 ARG F C 1
ATOM 3911 O O . ARG C 1 140 ? -30.719 52.188 -47.548 1.00 16.70 194 ARG F O 1
ATOM 3919 N N . ARG C 1 141 ? -28.590 52.327 -46.831 1.00 14.23 195 ARG F N 1
ATOM 3920 C CA . ARG C 1 141 ? -28.958 52.011 -45.456 1.00 14.49 195 ARG F CA 1
ATOM 3921 C C . ARG C 1 141 ? -29.526 53.213 -44.719 1.00 16.44 195 ARG F C 1
ATOM 3922 O O . ARG C 1 141 ? -30.265 53.033 -43.742 1.00 18.22 195 ARG F O 1
ATOM 3930 N N . VAL C 1 142 ? -29.201 54.424 -45.166 1.00 16.59 196 VAL F N 1
ATOM 3931 C CA . VAL C 1 142 ? -29.686 55.634 -44.515 1.00 16.95 196 VAL F CA 1
ATOM 3932 C C . VAL C 1 142 ? -31.049 56.092 -45.052 1.00 16.88 196 VAL F C 1
ATOM 3933 O O . VAL C 1 142 ? -31.860 56.617 -44.283 1.00 17.37 196 VAL F O 1
ATOM 3937 N N . VAL C 1 143 ? -31.342 55.900 -46.349 1.00 17.64 197 VAL F N 1
ATOM 3938 C CA . VAL C 1 143 ? -32.606 56.414 -46.900 1.00 17.71 197 VAL F CA 1
ATOM 3939 C C . VAL C 1 143 ? -33.845 55.920 -46.160 1.00 16.82 197 VAL F C 1
ATOM 3940 O O . VAL C 1 143 ? -34.762 56.730 -45.952 1.00 17.88 197 VAL F O 1
ATOM 3944 N N . PRO C 1 144 ? -33.949 54.661 -45.699 1.00 18.15 198 PRO F N 1
ATOM 3945 C CA . PRO C 1 144 ? -35.171 54.304 -44.958 1.00 19.22 198 PRO F CA 1
ATOM 3946 C C . PRO C 1 144 ? -35.294 55.021 -43.636 1.00 18.61 198 PRO F C 1
ATOM 3947 O O . PRO C 1 144 ? -36.419 55.303 -43.205 1.00 20.34 198 PRO F O 1
ATOM 3951 N N . LEU C 1 145 ? -34.174 55.337 -42.982 1.00 16.71 199 LEU F N 1
ATOM 3952 C CA . LEU C 1 145 ? -34.239 56.093 -41.738 1.00 16.10 199 LEU F CA 1
ATOM 3953 C C . LEU C 1 145 ? -34.729 57.511 -41.984 1.00 17.82 199 LEU F C 1
ATOM 3954 O O . LEU C 1 145 ? -35.448 58.073 -41.144 1.00 20.00 199 LEU F O 1
ATOM 3959 N N . VAL C 1 146 ? -34.367 58.105 -43.123 1.00 18.80 200 VAL F N 1
ATOM 3960 C CA . VAL C 1 146 ? -34.907 59.424 -43.454 1.00 18.72 200 VAL F CA 1
ATOM 3961 C C . VAL C 1 146 ? -36.412 59.337 -43.700 1.00 19.99 200 VAL F C 1
ATOM 3962 O O . VAL C 1 146 ? -37.182 60.186 -43.219 1.00 21.39 200 VAL F O 1
ATOM 3966 N N . GLN C 1 147 ? -36.863 58.299 -44.423 1.00 19.29 201 GLN F N 1
ATOM 3967 C CA . GLN C 1 147 ? -38.291 58.175 -44.693 1.00 20.22 201 GLN F CA 1
ATOM 3968 C C . GLN C 1 147 ? -39.081 58.003 -43.407 1.00 21.80 201 GLN F C 1
ATOM 3969 O O . GLN C 1 147 ? -40.191 58.535 -43.286 1.00 24.44 201 GLN F O 1
ATOM 3975 N N . MET C 1 148 ? -38.520 57.297 -42.423 1.00 22.98 202 MET F N 1
ATOM 3976 C CA . MET C 1 148 ? -39.208 57.089 -41.155 1.00 25.98 202 MET F CA 1
ATOM 3977 C C . MET C 1 148 ? -39.115 58.285 -40.220 1.00 25.34 202 MET F C 1
ATOM 3978 O O . MET C 1 148 ? -39.731 58.266 -39.146 1.00 26.68 202 MET F O 1
ATOM 3983 N N . GLY C 1 149 ? -38.389 59.326 -40.600 1.00 23.42 203 GLY F N 1
ATOM 3984 C CA . GLY C 1 149 ? -38.248 60.484 -39.747 1.00 22.83 203 GLY F CA 1
ATOM 3985 C C . GLY C 1 149 ? -37.231 60.332 -38.642 1.00 23.58 203 GLY F C 1
ATOM 3986 O O . GLY C 1 149 ? -37.178 61.189 -37.749 1.00 25.77 203 GLY F O 1
ATOM 3987 N N . GLU C 1 150 ? -36.414 59.273 -38.680 1.00 22.39 204 GLU F N 1
ATOM 3988 C CA . GLU C 1 150 ? -35.407 59.046 -37.650 1.00 20.19 204 GLU F CA 1
ATOM 3989 C C . GLU C 1 150 ? -34.158 59.887 -37.851 1.00 20.48 204 GLU F C 1
ATOM 3990 O O . GLU C 1 150 ? -33.439 60.144 -36.879 1.00 21.63 204 GLU F O 1
ATOM 3996 N N . THR C 1 151 ? -33.883 60.295 -39.088 1.00 20.79 205 THR F N 1
ATOM 3997 C CA . THR C 1 151 ? -32.617 60.892 -39.482 1.00 22.01 205 THR F CA 1
ATOM 3998 C C . THR C 1 151 ? -32.875 62.074 -40.413 1.00 22.10 205 THR F C 1
ATOM 3999 O O . THR C 1 151 ? -33.737 62.000 -41.296 1.00 22.68 205 THR F O 1
ATOM 4003 N N . ASP C 1 152 ? -32.134 63.162 -40.184 1.00 22.53 206 ASP F N 1
ATOM 4004 C CA . ASP C 1 152 ? -32.156 64.350 -41.037 1.00 24.77 206 ASP F CA 1
ATOM 4005 C C . ASP C 1 152 ? -31.839 64.003 -42.490 1.00 21.82 206 ASP F C 1
ATOM 4006 O O . ASP C 1 152 ? -30.880 63.279 -42.779 1.00 20.71 206 ASP F O 1
ATOM 4011 N N . ALA C 1 153 ? -32.626 64.573 -43.412 1.00 21.95 207 ALA F N 1
ATOM 4012 C CA . ALA C 1 153 ? -32.401 64.348 -44.839 1.00 21.48 207 ALA F CA 1
ATOM 4013 C C . ALA C 1 153 ? -30.983 64.718 -45.265 1.00 21.03 207 ALA F C 1
ATOM 4014 O O . ALA C 1 153 ? -30.440 64.107 -46.198 1.00 20.58 207 ALA F O 1
ATOM 4016 N N . ASN C 1 154 ? -30.367 65.707 -44.609 1.00 20.63 208 ASN F N 1
ATOM 4017 C CA . ASN C 1 154 ? -29.037 66.134 -45.036 1.00 20.28 208 ASN F CA 1
ATOM 4018 C C . ASN C 1 154 ? -28.009 65.024 -44.894 1.00 19.10 208 ASN F C 1
ATOM 4019 O O . ASN C 1 154 ? -27.003 65.022 -45.614 1.00 20.57 208 ASN F O 1
ATOM 4024 N N . VAL C 1 155 ? -28.226 64.088 -43.970 1.00 18.63 209 VAL F N 1
ATOM 4025 C CA . VAL C 1 155 ? -27.297 62.965 -43.831 1.00 18.90 209 VAL F CA 1
ATOM 4026 C C . VAL C 1 155 ? -27.259 62.150 -45.120 1.00 19.50 209 VAL F C 1
ATOM 4027 O O . VAL C 1 155 ? -26.184 61.799 -45.626 1.00 19.17 209 VAL F O 1
ATOM 4031 N N . ALA C 1 156 ? -28.435 61.840 -45.677 1.00 18.52 210 ALA F N 1
ATOM 4032 C CA . ALA C 1 156 ? -28.478 61.078 -46.921 1.00 19.53 210 ALA F CA 1
ATOM 4033 C C . ALA C 1 156 ? -27.949 61.895 -48.097 1.00 20.14 210 ALA F C 1
ATOM 4034 O O . ALA C 1 156 ? -27.291 61.349 -48.992 1.00 19.62 210 ALA F O 1
ATOM 4036 N N . LYS C 1 157 ? -28.235 63.203 -48.124 1.00 19.79 211 LYS F N 1
ATOM 4037 C CA . LYS C 1 157 ? -27.702 64.049 -49.190 1.00 19.78 211 LYS F CA 1
ATOM 4038 C C . LYS C 1 157 ? -26.182 64.057 -49.172 1.00 20.19 211 LYS F C 1
ATOM 4039 O O . LYS C 1 157 ? -25.536 64.069 -50.229 1.00 19.51 211 LYS F O 1
ATOM 4045 N N . PHE C 1 158 ? -25.593 64.078 -47.978 1.00 18.84 212 PHE F N 1
ATOM 4046 C CA . PHE C 1 158 ? -24.142 64.064 -47.893 1.00 18.22 212 PHE F CA 1
ATOM 4047 C C . PHE C 1 158 ? -23.574 62.782 -48.492 1.00 16.81 212 PHE F C 1
ATOM 4048 O O . PHE C 1 158 ? -22.599 62.816 -49.254 1.00 18.50 212 PHE F O 1
ATOM 4056 N N . LEU C 1 159 ? -24.155 61.631 -48.139 1.00 17.12 213 LEU F N 1
ATOM 4057 C CA . LEU C 1 159 ? -23.658 60.377 -48.694 1.00 17.07 213 LEU F CA 1
ATOM 4058 C C . LEU C 1 159 ? -23.872 60.314 -50.203 1.00 18.62 213 LEU F C 1
ATOM 4059 O O . LEU C 1 159 ? -23.017 59.801 -50.940 1.00 18.48 213 LEU F O 1
ATOM 4064 N N . ASN C 1 160 ? -25.005 60.824 -50.687 1.00 16.42 214 ASN F N 1
ATOM 4065 C CA . ASN C 1 160 ? -25.204 60.932 -52.133 1.00 17.37 214 ASN F CA 1
ATOM 4066 C C . ASN C 1 160 ? -24.077 61.742 -52.775 1.00 18.52 214 ASN F C 1
ATOM 4067 O O . ASN C 1 160 ? -23.429 61.290 -53.727 1.00 18.43 214 ASN F O 1
ATOM 4072 N N . ARG C 1 161 ? -23.790 62.923 -52.225 1.00 17.58 215 ARG F N 1
ATOM 4073 C CA . ARG C 1 161 ? -22.752 63.764 -52.805 1.00 17.49 215 ARG F CA 1
ATOM 4074 C C . ARG C 1 161 ? -21.374 63.132 -52.673 1.00 18.97 215 ARG F C 1
ATOM 4075 O O . ARG C 1 161 ? -20.525 63.307 -53.563 1.00 18.86 215 ARG F O 1
ATOM 4083 N N . LEU C 1 162 ? -21.132 62.402 -51.576 1.00 17.61 216 LEU F N 1
ATOM 4084 C CA . LEU C 1 162 ? -19.819 61.802 -51.357 1.00 17.48 216 LEU F CA 1
ATOM 4085 C C . LEU C 1 162 ? -19.490 60.738 -52.402 1.00 18.06 216 LEU F C 1
ATOM 4086 O O . LEU C 1 162 ? -18.316 60.582 -52.766 1.00 18.32 216 LEU F O 1
ATOM 4091 N N A SER C 1 163 ? -20.484 59.999 -52.910 0.39 18.08 217 SER F N 1
ATOM 4092 N N B SER C 1 163 ? -20.495 59.990 -52.878 0.61 17.63 217 SER F N 1
ATOM 4093 C CA A SER C 1 163 ? -20.150 59.016 -53.940 0.39 19.23 217 SER F CA 1
ATOM 4094 C CA B SER C 1 163 ? -20.241 59.029 -53.949 0.61 19.86 217 SER F CA 1
ATOM 4095 C C A SER C 1 163 ? -19.783 59.692 -55.259 0.39 20.13 217 SER F C 1
ATOM 4096 C C B SER C 1 163 ? -19.735 59.735 -55.199 0.61 20.17 217 SER F C 1
ATOM 4097 O O A SER C 1 163 ? -18.975 59.149 -56.022 0.39 20.09 217 SER F O 1
ATOM 4098 O O B SER C 1 163 ? -18.800 59.259 -55.854 0.61 18.91 217 SER F O 1
ATOM 4103 N N . ASP C 1 164 ? -20.336 60.882 -55.534 1.00 20.05 218 ASP F N 1
ATOM 4104 C CA . ASP C 1 164 ? -19.873 61.668 -56.675 1.00 21.45 218 ASP F CA 1
ATOM 4105 C C . ASP C 1 164 ? -18.454 62.178 -56.449 1.00 19.98 218 ASP F C 1
ATOM 4106 O O . ASP C 1 164 ? -17.640 62.207 -57.379 1.00 19.93 218 ASP F O 1
ATOM 4111 N N . TYR C 1 165 ? -18.141 62.601 -55.226 1.00 19.32 219 TYR F N 1
ATOM 4112 C CA . TYR C 1 165 ? -16.779 63.039 -54.931 1.00 19.33 219 TYR F CA 1
ATOM 4113 C C . TYR C 1 165 ? -15.786 61.895 -55.107 1.00 19.42 219 TYR F C 1
ATOM 4114 O O . TYR C 1 165 ? -14.716 62.069 -55.710 1.00 19.84 219 TYR F O 1
ATOM 4123 N N . LEU C 1 166 ? -16.116 60.715 -54.574 1.00 19.24 220 LEU F N 1
ATOM 4124 C CA . LEU C 1 166 ? -15.186 59.592 -54.668 1.00 18.95 220 LEU F CA 1
ATOM 4125 C C . LEU C 1 166 ? -14.965 59.184 -56.122 1.00 18.90 220 LEU F C 1
ATOM 4126 O O . LEU C 1 166 ? -13.838 58.868 -56.521 1.00 19.88 220 LEU F O 1
ATOM 4131 N N . PHE C 1 167 ? -16.030 59.201 -56.934 1.00 18.92 221 PHE F N 1
ATOM 4132 C CA . PHE C 1 167 ? -15.895 58.952 -58.367 1.00 18.88 221 PHE F CA 1
ATOM 4133 C C . PHE C 1 167 ? -14.939 59.948 -59.008 1.00 19.75 221 PHE F C 1
ATOM 4134 O O . PHE C 1 167 ? -14.020 59.569 -59.747 1.00 19.89 221 PHE F O 1
ATOM 4142 N N . THR C 1 168 ? -15.170 61.236 -58.752 1.00 20.14 222 THR F N 1
ATOM 4143 C CA . THR C 1 168 ? -14.361 62.297 -59.342 1.00 19.51 222 THR F CA 1
ATOM 4144 C C . THR C 1 168 ? -12.913 62.218 -58.875 1.00 19.69 222 THR F C 1
ATOM 4145 O O . THR C 1 168 ? -11.980 62.421 -59.667 1.00 22.34 222 THR F O 1
ATOM 4149 N N . LEU C 1 169 ? -12.704 61.917 -57.592 1.00 20.28 223 LEU F N 1
ATOM 4150 C CA . LEU C 1 169 ? -11.345 61.813 -57.068 1.00 21.31 223 LEU F CA 1
ATOM 4151 C C . LEU C 1 169 ? -10.610 60.618 -57.666 1.00 22.20 223 LEU F C 1
ATOM 4152 O O . LEU C 1 169 ? -9.405 60.696 -57.938 1.00 23.19 223 LEU F O 1
ATOM 4157 N N . ALA C 1 170 ? -11.314 59.504 -57.874 1.00 21.84 224 ALA F N 1
ATOM 4158 C CA . ALA C 1 170 ? -10.704 58.352 -58.533 1.00 21.85 224 ALA F CA 1
ATOM 4159 C C . ALA C 1 170 ? -10.200 58.719 -59.926 1.00 23.72 224 ALA F C 1
ATOM 4160 O O . ALA C 1 170 ? -9.076 58.367 -60.305 1.00 24.45 224 ALA F O 1
ATOM 4162 N N . ARG C 1 171 ? -11.020 59.432 -60.706 1.00 23.96 225 ARG F N 1
ATOM 4163 C CA . ARG C 1 171 ? -10.594 59.829 -62.044 1.00 24.94 225 ARG F CA 1
ATOM 4164 C C . ARG C 1 171 ? -9.419 60.789 -61.978 1.00 26.14 225 ARG F C 1
ATOM 4165 O O . ARG C 1 171 ? -8.492 60.711 -62.797 1.00 27.62 225 ARG F O 1
ATOM 4173 N N . TYR C 1 172 ? -9.454 61.708 -61.015 1.00 25.44 226 TYR F N 1
ATOM 4174 C CA . TYR C 1 172 ? -8.366 62.663 -60.855 1.00 27.19 226 TYR F CA 1
ATOM 4175 C C . TYR C 1 172 ? -7.064 61.957 -60.501 1.00 28.60 226 TYR F C 1
ATOM 4176 O O . TYR C 1 172 ? -6.002 62.283 -61.051 1.00 30.17 226 TYR F O 1
ATOM 4185 N N . ALA C 1 173 ? -7.127 60.996 -59.574 1.00 28.77 227 ALA F N 1
ATOM 4186 C CA . ALA C 1 173 ? -5.940 60.231 -59.204 1.00 30.44 227 ALA F CA 1
ATOM 4187 C C . ALA C 1 173 ? -5.363 59.499 -60.408 1.00 30.89 227 ALA F C 1
ATOM 4188 O O . ALA C 1 173 ? -4.143 59.501 -60.618 1.00 31.59 227 ALA F O 1
ATOM 4190 N N . ALA C 1 174 ? -6.226 58.883 -61.224 1.00 30.64 228 ALA F N 1
ATOM 4191 C CA . ALA C 1 174 ? -5.752 58.183 -62.414 1.00 32.85 228 ALA F CA 1
ATOM 4192 C C . ALA C 1 174 ? -5.028 59.135 -63.360 1.00 36.90 228 ALA F C 1
ATOM 4193 O O . ALA C 1 174 ? -3.971 58.797 -63.912 1.00 37.88 228 ALA F O 1
ATOM 4195 N N . MET C 1 175 ? -5.565 60.341 -63.536 1.00 40.22 229 MET F N 1
ATOM 4196 C CA . MET C 1 175 ? -4.926 61.318 -64.409 1.00 43.60 229 MET F CA 1
ATOM 4197 C C . MET C 1 175 ? -3.609 61.808 -63.817 1.00 45.64 229 MET F C 1
ATOM 4198 O O . MET C 1 175 ? -2.594 61.894 -64.522 1.00 46.18 229 MET F O 1
ATOM 4203 N N . LYS C 1 176 ? -3.604 62.140 -62.521 1.00 46.58 230 LYS F N 1
ATOM 4204 C CA . LYS C 1 176 ? -2.398 62.696 -61.913 1.00 48.69 230 LYS F CA 1
ATOM 4205 C C . LYS C 1 176 ? -1.258 61.688 -61.914 1.00 51.80 230 LYS F C 1
ATOM 4206 O O . LYS C 1 176 ? -0.083 62.078 -61.941 1.00 52.06 230 LYS F O 1
ATOM 4208 N N . GLU C 1 177 ? -1.578 60.397 -61.903 1.00 54.25 231 GLU F N 1
ATOM 4209 C CA . GLU C 1 177 ? -0.573 59.348 -61.997 1.00 57.41 231 GLU F CA 1
ATOM 4210 C C . GLU C 1 177 ? -0.328 58.890 -63.429 1.00 58.57 231 GLU F C 1
ATOM 4211 O O . GLU C 1 177 ? 0.544 58.044 -63.652 1.00 58.80 231 GLU F O 1
ATOM 4217 N N . GLY C 1 178 ? -1.063 59.429 -64.397 1.00 59.73 232 GLY F N 1
ATOM 4218 C CA . GLY C 1 178 ? -0.843 59.082 -65.788 1.00 62.08 232 GLY F CA 1
ATOM 4219 C C . GLY C 1 178 ? -1.228 57.667 -66.153 1.00 65.79 232 GLY F C 1
ATOM 4220 O O . GLY C 1 178 ? -0.565 57.049 -66.993 1.00 64.06 232 GLY F O 1
ATOM 4221 N N . ASN C 1 179 ? -2.278 57.131 -65.539 1.00 70.08 233 ASN F N 1
ATOM 4222 C CA . ASN C 1 179 ? -2.757 55.788 -65.832 1.00 75.35 233 ASN F CA 1
ATOM 4223 C C . ASN C 1 179 ? -4.047 55.883 -66.634 1.00 74.01 233 ASN F C 1
ATOM 4224 O O . ASN C 1 179 ? -4.972 56.605 -66.247 1.00 74.42 233 ASN F O 1
ATOM 4229 N N . GLN C 1 180 ? -4.102 55.161 -67.747 1.00 71.80 234 GLN F N 1
ATOM 4230 C CA . GLN C 1 180 ? -5.294 55.152 -68.582 1.00 69.62 234 GLN F CA 1
ATOM 4231 C C . GLN C 1 180 ? -6.370 54.285 -67.942 1.00 66.24 234 GLN F C 1
ATOM 4232 O O . GLN C 1 180 ? -6.124 53.121 -67.606 1.00 66.12 234 GLN F O 1
ATOM 4234 N N . GLU C 1 181 ? -7.557 54.856 -67.763 1.00 62.71 235 GLU F N 1
ATOM 4235 C CA . GLU C 1 181 ? -8.688 54.082 -67.278 1.00 59.17 235 GLU F CA 1
ATOM 4236 C C . GLU C 1 181 ? -9.179 53.131 -68.363 1.00 55.26 235 GLU F C 1
ATOM 4237 O O . GLU C 1 181 ? -9.128 53.434 -69.558 1.00 54.52 235 GLU F O 1
ATOM 4243 N N . LYS C 1 182 ? -9.662 51.971 -67.937 1.00 52.43 236 LYS F N 1
ATOM 4244 C CA . LYS C 1 182 ? -10.156 50.980 -68.880 1.00 52.66 236 LYS F CA 1
ATOM 4245 C C . LYS C 1 182 ? -11.605 51.284 -69.242 1.00 51.84 236 LYS F C 1
ATOM 4246 O O . LYS C 1 182 ? -12.427 51.584 -68.368 1.00 50.06 236 LYS F O 1
ATOM 4252 N N . ILE C 1 183 ? -11.910 51.226 -70.534 1.00 52.00 237 ILE F N 1
ATOM 4253 C CA . ILE C 1 183 ? -13.232 51.563 -71.049 1.00 52.27 237 ILE F CA 1
ATOM 4254 C C . ILE C 1 183 ? -14.055 50.291 -71.185 1.00 49.77 237 ILE F C 1
ATOM 4255 O O . ILE C 1 183 ? -13.518 49.191 -71.364 1.00 46.88 237 ILE F O 1
ATOM 4260 N N . TYR C 1 184 ? -15.373 50.443 -71.093 1.00 50.28 238 TYR F N 1
ATOM 4261 C CA . TYR C 1 184 ? -16.270 49.324 -71.341 1.00 51.65 238 TYR F CA 1
ATOM 4262 C C . TYR C 1 184 ? -16.305 48.990 -72.826 1.00 58.68 238 TYR F C 1
ATOM 4263 O O . TYR C 1 184 ? -16.236 49.875 -73.684 1.00 57.15 238 TYR F O 1
ATOM 4272 N N . MET C 1 185 ? -16.427 47.701 -73.127 1.00 66.74 239 MET F N 1
ATOM 4273 C CA . MET C 1 185 ? -16.721 47.246 -74.475 1.00 76.16 239 MET F CA 1
ATOM 4274 C C . MET C 1 185 ? -17.560 45.982 -74.369 1.00 76.11 239 MET F C 1
ATOM 4275 O O . MET C 1 185 ? -17.349 45.166 -73.467 1.00 75.41 239 MET F O 1
ATOM 4280 N N . LYS C 1 186 ? -18.523 45.839 -75.276 1.00 76.96 240 LYS F N 1
ATOM 4281 C CA . LYS C 1 186 ? -19.381 44.662 -75.271 1.00 78.12 240 LYS F CA 1
ATOM 4282 C C . LYS C 1 186 ? -18.554 43.406 -75.526 1.00 80.14 240 LYS F C 1
ATOM 4283 O O . LYS C 1 186 ? -17.796 43.333 -76.497 1.00 79.47 240 LYS F O 1
ATOM 4285 N N . ASN C 1 187 ? -18.694 42.422 -74.641 1.00 82.86 241 ASN F N 1
ATOM 4286 C CA . ASN C 1 187 ? -17.942 41.174 -74.750 1.00 85.62 241 ASN F CA 1
ATOM 4287 C C . ASN C 1 187 ? -18.858 40.002 -75.089 1.00 88.13 241 ASN F C 1
ATOM 4288 O O . ASN C 1 187 ? -19.121 39.723 -76.259 1.00 91.29 241 ASN F O 1
ATOM 4290 N N . PRO D 1 2 ? -15.381 15.368 -60.483 1.00 55.15 56 PRO B N 1
ATOM 4291 C CA . PRO D 1 2 ? -16.511 16.251 -60.786 1.00 53.71 56 PRO B CA 1
ATOM 4292 C C . PRO D 1 2 ? -16.096 17.714 -60.865 1.00 50.58 56 PRO B C 1
ATOM 4293 O O . PRO D 1 2 ? -15.220 18.143 -60.113 1.00 50.50 56 PRO B O 1
ATOM 4297 N N . LYS D 1 3 ? -16.718 18.466 -61.768 1.00 46.23 57 LYS B N 1
ATOM 4298 C CA . LYS D 1 3 ? -16.418 19.884 -61.887 1.00 41.36 57 LYS B CA 1
ATOM 4299 C C . LYS D 1 3 ? -16.836 20.626 -60.624 1.00 37.54 57 LYS B C 1
ATOM 4300 O O . LYS D 1 3 ? -17.786 20.243 -59.936 1.00 36.70 57 LYS B O 1
ATOM 4302 N N . ILE D 1 4 ? -16.114 21.710 -60.326 1.00 34.56 58 ILE B N 1
ATOM 4303 C CA . ILE D 1 4 ? -16.465 22.523 -59.166 1.00 32.78 58 ILE B CA 1
ATOM 4304 C C . ILE D 1 4 ? -17.841 23.146 -59.351 1.00 29.60 58 ILE B C 1
ATOM 4305 O O . ILE D 1 4 ? -18.565 23.378 -58.375 1.00 29.34 58 ILE B O 1
ATOM 4310 N N . TYR D 1 5 ? -18.241 23.401 -60.593 1.00 29.17 59 TYR B N 1
ATOM 4311 C CA . TYR D 1 5 ? -19.566 23.956 -60.862 1.00 28.04 59 TYR B CA 1
ATOM 4312 C C . TYR D 1 5 ? -20.523 22.791 -61.090 1.00 28.96 59 TYR B C 1
ATOM 4313 O O . TYR D 1 5 ? -20.532 22.173 -62.157 1.00 32.54 59 TYR B O 1
ATOM 4322 N N . THR D 1 6 ? -21.326 22.479 -60.070 1.00 26.09 60 THR B N 1
ATOM 4323 C CA . THR D 1 6 ? -22.328 21.429 -60.208 1.00 25.51 60 THR B CA 1
ATOM 4324 C C . THR D 1 6 ? -23.562 21.921 -60.941 1.00 26.70 60 THR B C 1
ATOM 4325 O O . THR D 1 6 ? -24.299 21.107 -61.515 1.00 29.96 60 THR B O 1
ATOM 4329 N N . LYS D 1 7 ? -23.790 23.235 -60.928 1.00 26.33 61 LYS B N 1
ATOM 4330 C CA . LYS D 1 7 ? -24.959 23.927 -61.464 1.00 24.69 61 LYS B CA 1
ATOM 4331 C C . LYS D 1 7 ? -26.227 23.639 -60.676 1.00 24.73 61 LYS B C 1
ATOM 4332 O O . LYS D 1 7 ? -27.296 24.152 -61.044 1.00 24.74 61 LYS B O 1
ATOM 4338 N N . THR D 1 8 ? -26.151 22.867 -59.589 1.00 23.80 62 THR B N 1
ATOM 4339 C CA . THR D 1 8 ? -27.323 22.664 -58.748 1.00 23.15 62 THR B CA 1
ATOM 4340 C C . THR D 1 8 ? -27.755 23.945 -58.031 1.00 21.07 62 THR B C 1
ATOM 4341 O O . THR D 1 8 ? -28.914 24.035 -57.602 1.00 22.81 62 THR B O 1
ATOM 4345 N N . GLY D 1 9 ? -26.875 24.944 -57.915 1.00 19.31 63 GLY B N 1
ATOM 4346 C CA . GLY D 1 9 ? -27.252 26.231 -57.369 1.00 20.75 63 GLY B CA 1
ATOM 4347 C C . GLY D 1 9 ? -27.695 27.265 -58.388 1.00 21.12 63 GLY B C 1
ATOM 4348 O O . GLY D 1 9 ? -27.936 28.419 -58.010 1.00 20.87 63 GLY B O 1
ATOM 4349 N N . ASP D 1 10 ? -27.832 26.884 -59.669 1.00 21.59 64 ASP B N 1
ATOM 4350 C CA . ASP D 1 10 ? -28.072 27.866 -60.729 1.00 22.28 64 ASP B CA 1
ATOM 4351 C C . ASP D 1 10 ? -29.457 28.500 -60.638 1.00 22.85 64 ASP B C 1
ATOM 4352 O O . ASP D 1 10 ? -29.651 29.627 -61.115 1.00 27.43 64 ASP B O 1
ATOM 4357 N N . LYS D 1 11 ? -30.430 27.815 -60.046 1.00 21.48 65 LYS B N 1
ATOM 4358 C CA . LYS D 1 11 ? -31.780 28.360 -59.934 1.00 22.87 65 LYS B CA 1
ATOM 4359 C C . LYS D 1 11 ? -32.045 29.025 -58.586 1.00 22.63 65 LYS B C 1
ATOM 4360 O O . LYS D 1 11 ? -33.205 29.320 -58.267 1.00 23.34 65 LYS B O 1
ATOM 4366 N N . GLY D 1 12 ? -30.998 29.294 -57.807 1.00 21.92 66 GLY B N 1
ATOM 4367 C CA . GLY D 1 12 ? -31.096 30.114 -56.617 1.00 19.75 66 GLY B CA 1
ATOM 4368 C C . GLY D 1 12 ? -31.289 29.383 -55.307 1.00 19.59 66 GLY B C 1
ATOM 4369 O O . GLY D 1 12 ? -31.589 30.038 -54.305 1.00 21.67 66 GLY B O 1
ATOM 4370 N N . PHE D 1 13 ? -31.137 28.057 -55.274 1.00 18.72 67 PHE B N 1
ATOM 4371 C CA . PHE D 1 13 ? -31.234 27.299 -54.035 1.00 17.48 67 PHE B CA 1
ATOM 4372 C C . PHE D 1 13 ? -29.880 26.688 -53.700 1.00 18.94 67 PHE B C 1
ATOM 4373 O O . PHE D 1 13 ? -29.015 26.534 -54.567 1.00 19.86 67 PHE B O 1
ATOM 4381 N N . SER D 1 14 ? -29.688 26.363 -52.424 1.00 18.63 68 SER B N 1
ATOM 4382 C CA . SER D 1 14 ? -28.425 25.775 -51.994 1.00 18.12 68 SER B CA 1
ATOM 4383 C C . SER D 1 14 ? -28.660 24.936 -50.748 1.00 17.65 68 SER B C 1
ATOM 4384 O O . SER D 1 14 ? -29.703 25.030 -50.094 1.00 18.47 68 SER B O 1
ATOM 4387 N N . SER D 1 15 ? -27.661 24.131 -50.400 1.00 18.76 69 SER B N 1
ATOM 4388 C CA . SER D 1 15 ? -27.767 23.202 -49.281 1.00 19.91 69 SER B CA 1
ATOM 4389 C C . SER D 1 15 ? -27.121 23.750 -48.015 1.00 20.44 69 SER B C 1
ATOM 4390 O O . SER D 1 15 ? -26.023 24.314 -48.056 1.00 21.59 69 SER B O 1
ATOM 4393 N N . THR D 1 16 ? -27.784 23.523 -46.881 1.00 19.90 70 THR B N 1
ATOM 4394 C CA . THR D 1 16 ? -27.155 23.634 -45.576 1.00 20.38 70 THR B CA 1
ATOM 4395 C C . THR D 1 16 ? -26.487 22.308 -45.228 1.00 20.56 70 THR B C 1
ATOM 4396 O O . THR D 1 16 ? -26.626 21.305 -45.935 1.00 22.24 70 THR B O 1
ATOM 4400 N N . PHE D 1 17 ? -25.771 22.297 -44.106 1.00 21.26 71 PHE B N 1
ATOM 4401 C CA . PHE D 1 17 ? -25.090 21.080 -43.693 1.00 21.40 71 PHE B CA 1
ATOM 4402 C C . PHE D 1 17 ? -26.025 20.047 -43.072 1.00 20.34 71 PHE B C 1
ATOM 4403 O O . PHE D 1 17 ? -25.607 18.898 -42.880 1.00 25.47 71 PHE B O 1
ATOM 4411 N N . THR D 1 18 ? -27.270 20.407 -42.758 1.00 19.65 72 THR B N 1
ATOM 4412 C CA . THR D 1 18 ? -28.260 19.400 -42.390 1.00 20.93 72 THR B CA 1
ATOM 4413 C C . THR D 1 18 ? -28.861 18.705 -43.603 1.00 20.83 72 THR B C 1
ATOM 4414 O O . THR D 1 18 ? -29.655 17.771 -43.428 1.00 22.53 72 THR B O 1
ATOM 4418 N N . GLY D 1 19 ? -28.510 19.136 -44.819 1.00 19.67 73 GLY B N 1
ATOM 4419 C CA . GLY D 1 19 ? -29.137 18.671 -46.035 1.00 20.26 73 GLY B CA 1
ATOM 4420 C C . GLY D 1 19 ? -30.351 19.471 -46.457 1.00 19.55 73 GLY B C 1
ATOM 4421 O O . GLY D 1 19 ? -30.811 19.325 -47.601 1.00 22.07 73 GLY B O 1
ATOM 4422 N N . GLU D 1 20 ? -30.901 20.288 -45.557 1.00 19.62 74 GLU B N 1
ATOM 4423 C CA . GLU D 1 20 ? -32.020 21.154 -45.908 1.00 19.80 74 GLU B CA 1
ATOM 4424 C C . GLU D 1 20 ? -31.601 22.105 -47.013 1.00 19.44 74 GLU B C 1
ATOM 4425 O O . GLU D 1 20 ? -30.488 22.622 -46.999 1.00 21.69 74 GLU B O 1
ATOM 4431 N N . ARG D 1 21 ? -32.491 22.335 -47.981 1.00 17.46 75 ARG B N 1
ATOM 4432 C CA . ARG D 1 21 ? -32.228 23.294 -49.043 1.00 19.20 75 ARG B CA 1
ATOM 4433 C C . ARG D 1 21 ? -33.077 24.540 -48.842 1.00 17.33 75 ARG B C 1
ATOM 4434 O O . ARG D 1 21 ? -34.253 24.454 -48.468 1.00 19.55 75 ARG B O 1
ATOM 4442 N N . ARG D 1 22 ? -32.457 25.698 -49.049 1.00 17.73 76 ARG B N 1
ATOM 4443 C CA . ARG D 1 22 ? -33.089 26.995 -48.853 1.00 18.81 76 ARG B CA 1
ATOM 4444 C C . ARG D 1 22 ? -32.731 27.905 -50.016 1.00 17.28 76 ARG B C 1
ATOM 4445 O O . ARG D 1 22 ? -31.699 27.712 -50.666 1.00 17.07 76 ARG B O 1
ATOM 4453 N N . PRO D 1 23 ? -33.537 28.933 -50.277 1.00 17.44 77 PRO B N 1
ATOM 4454 C CA . PRO D 1 23 ? -33.107 29.956 -51.241 1.00 17.06 77 PRO B CA 1
ATOM 4455 C C . PRO D 1 23 ? -31.824 30.624 -50.768 1.00 16.46 77 PRO B C 1
ATOM 4456 O O . PRO D 1 23 ? -31.605 30.805 -49.568 1.00 17.98 77 PRO B O 1
ATOM 4460 N N . LYS D 1 24 ? -30.986 31.023 -51.731 1.00 16.59 78 LYS B N 1
ATOM 4461 C CA . LYS D 1 24 ? -29.682 31.592 -51.405 1.00 17.10 78 LYS B CA 1
ATOM 4462 C C . LYS D 1 24 ? -29.767 32.926 -50.664 1.00 18.61 78 LYS B C 1
ATOM 4463 O O . LYS D 1 24 ? -28.792 33.306 -50.006 1.00 18.70 78 LYS B O 1
ATOM 4469 N N . ASP D 1 25 ? -30.901 33.628 -50.716 1.00 17.70 79 ASP B N 1
ATOM 4470 C CA . ASP D 1 25 ? -31.033 34.864 -49.954 1.00 19.51 79 ASP B CA 1
ATOM 4471 C C . ASP D 1 25 ? -31.515 34.626 -48.524 1.00 18.64 79 ASP B C 1
ATOM 4472 O O . ASP D 1 25 ? -31.715 35.592 -47.776 1.00 20.25 79 ASP B O 1
ATOM 4477 N N . ASP D 1 26 ? -31.650 33.366 -48.113 1.00 17.87 80 ASP B N 1
ATOM 4478 C CA . ASP D 1 26 ? -32.063 33.065 -46.751 1.00 16.45 80 ASP B CA 1
ATOM 4479 C C . ASP D 1 26 ? -31.060 33.617 -45.745 1.00 15.33 80 ASP B C 1
ATOM 4480 O O . ASP D 1 26 ? -29.853 33.694 -46.010 1.00 16.93 80 ASP B O 1
ATOM 4485 N N . GLN D 1 27 ? -31.573 33.968 -44.561 1.00 17.14 81 GLN B N 1
ATOM 4486 C CA . GLN D 1 27 ? -30.729 34.503 -43.499 1.00 16.62 81 GLN B CA 1
ATOM 4487 C C . GLN D 1 27 ? -29.541 33.602 -43.170 1.00 16.78 81 GLN B C 1
ATOM 4488 O O . GLN D 1 27 ? -28.476 34.112 -42.789 1.00 17.18 81 GLN B O 1
ATOM 4490 N N . VAL D 1 28 ? -29.689 32.277 -43.288 1.00 17.05 82 VAL B N 1
ATOM 4491 C CA . VAL D 1 28 ? -28.557 31.397 -42.983 1.00 17.80 82 VAL B CA 1
ATOM 4492 C C . VAL D 1 28 ? -27.396 31.670 -43.930 1.00 16.45 82 VAL B C 1
ATOM 4493 O O . VAL D 1 28 ? -26.231 31.758 -43.501 1.00 17.43 82 VAL B O 1
ATOM 4497 N N . PHE D 1 29 ? -27.684 31.817 -45.230 1.00 16.61 83 PHE B N 1
ATOM 4498 C CA . PHE D 1 29 ? -26.592 32.034 -46.177 1.00 15.75 83 PHE B CA 1
ATOM 4499 C C . PHE D 1 29 ? -26.049 33.452 -46.102 1.00 15.14 83 PHE B C 1
ATOM 4500 O O . PHE D 1 29 ? -24.873 33.679 -46.406 1.00 16.24 83 PHE B O 1
ATOM 4508 N N . GLU D 1 30 ? -26.867 34.413 -45.693 1.00 16.27 84 GLU B N 1
ATOM 4509 C CA . GLU D 1 30 ? -26.345 35.753 -45.447 1.00 15.37 84 GLU B CA 1
ATOM 4510 C C . GLU D 1 30 ? -25.325 35.737 -44.317 1.00 16.38 84 GLU B C 1
ATOM 4511 O O . GLU D 1 30 ? -24.278 36.394 -44.400 1.00 16.97 84 GLU B O 1
ATOM 4517 N N . ALA D 1 31 ? -25.599 34.965 -43.263 1.00 16.05 85 ALA B N 1
ATOM 4518 C CA . ALA D 1 31 ? -24.666 34.878 -42.143 1.00 15.59 85 ALA B CA 1
ATOM 4519 C C . ALA D 1 31 ? -23.415 34.086 -42.522 1.00 15.59 85 ALA B C 1
ATOM 4520 O O . ALA D 1 31 ? -22.291 34.509 -42.224 1.00 16.11 85 ALA B O 1
ATOM 4522 N N . VAL D 1 32 ? -23.594 32.927 -43.169 1.00 16.69 86 VAL B N 1
ATOM 4523 C CA . VAL D 1 32 ? -22.457 32.136 -43.646 1.00 16.19 86 VAL B CA 1
ATOM 4524 C C . VAL D 1 32 ? -21.592 32.977 -44.576 1.00 14.71 86 VAL B C 1
ATOM 4525 O O . VAL D 1 32 ? -20.362 33.024 -44.442 1.00 17.77 86 VAL B O 1
ATOM 4529 N N . GLY D 1 33 ? -22.227 33.666 -45.527 1.00 15.88 87 GLY B N 1
ATOM 4530 C CA . GLY D 1 33 ? -21.460 34.426 -46.500 1.00 15.26 87 GLY B CA 1
ATOM 4531 C C . GLY D 1 33 ? -20.721 35.598 -45.886 1.00 15.86 87 GLY B C 1
ATOM 4532 O O . GLY D 1 33 ? -19.593 35.899 -46.278 1.00 17.22 87 GLY B O 1
ATOM 4533 N N . THR D 1 34 ? -21.355 36.304 -44.943 1.00 17.13 88 THR B N 1
ATOM 4534 C CA . THR D 1 34 ? -20.693 37.456 -44.332 1.00 15.96 88 THR B CA 1
ATOM 4535 C C . THR D 1 34 ? -19.548 37.017 -43.425 1.00 15.87 88 THR B C 1
ATOM 4536 O O . THR D 1 34 ? -18.545 37.736 -43.308 1.00 16.66 88 THR B O 1
ATOM 4540 N N . THR D 1 35 ? -19.657 35.844 -42.792 1.00 16.86 89 THR B N 1
ATOM 4541 C CA . THR D 1 35 ? -18.526 35.313 -42.031 1.00 17.83 89 THR B CA 1
ATOM 4542 C C . THR D 1 35 ? -17.360 34.989 -42.956 1.00 16.84 89 THR B C 1
ATOM 4543 O O . THR D 1 35 ? -16.197 35.238 -42.613 1.00 17.53 89 THR B O 1
ATOM 4547 N N . ASP D 1 36 ? -17.655 34.458 -44.145 1.00 18.02 90 ASP B N 1
ATOM 4548 C CA . ASP D 1 36 ? -16.612 34.175 -45.129 1.00 18.96 90 ASP B CA 1
ATOM 4549 C C . ASP D 1 36 ? -15.989 35.463 -45.646 1.00 17.52 90 ASP B C 1
ATOM 4550 O O . ASP D 1 36 ? -14.764 35.554 -45.819 1.00 18.04 90 ASP B O 1
ATOM 4555 N N . GLU D 1 37 ? -16.817 36.477 -45.879 1.00 17.14 91 GLU B N 1
ATOM 4556 C CA . GLU D 1 37 ? -16.301 37.792 -46.245 1.00 16.97 91 GLU B CA 1
ATOM 4557 C C . GLU D 1 37 ? -15.353 38.334 -45.177 1.00 16.71 91 GLU B C 1
ATOM 4558 O O . GLU D 1 37 ? -14.301 38.898 -45.502 1.00 17.97 91 GLU B O 1
ATOM 4564 N N . LEU D 1 38 ? -15.710 38.187 -43.900 1.00 15.90 92 LEU B N 1
ATOM 4565 C CA . LEU D 1 38 ? -14.813 38.607 -42.821 1.00 16.64 92 LEU B CA 1
ATOM 4566 C C . LEU D 1 38 ? -13.500 37.827 -42.857 1.00 16.66 92 LEU B C 1
ATOM 4567 O O . LEU D 1 38 ? -12.413 38.411 -42.748 1.00 16.62 92 LEU B O 1
ATOM 4572 N N . SER D 1 39 ? -13.576 36.501 -42.983 1.00 17.76 93 SER B N 1
ATOM 4573 C CA . SER D 1 39 ? -12.347 35.714 -43.050 1.00 17.89 93 SER B CA 1
ATOM 4574 C C . SER D 1 39 ? -11.494 36.114 -44.243 1.00 18.27 93 SER B C 1
ATOM 4575 O O . SER D 1 39 ? -10.252 36.121 -44.158 1.00 18.11 93 SER B O 1
ATOM 4578 N N . SER D 1 40 ? -12.128 36.442 -45.363 1.00 18.13 94 SER B N 1
ATOM 4579 C CA . SER D 1 40 ? -11.369 36.855 -46.541 1.00 17.69 94 SER B CA 1
ATOM 4580 C C . SER D 1 40 ? -10.719 38.214 -46.341 1.00 17.38 94 SER B C 1
ATOM 4581 O O . SER D 1 40 ? -9.582 38.426 -46.773 1.00 20.26 94 SER B O 1
ATOM 4584 N N . ALA D 1 41 ? -11.420 39.152 -45.701 1.00 18.10 95 ALA B N 1
ATOM 4585 C CA . ALA D 1 41 ? -10.798 40.434 -45.379 1.00 18.76 95 ALA B CA 1
ATOM 4586 C C . ALA D 1 41 ? -9.593 40.249 -44.461 1.00 18.31 95 ALA B C 1
ATOM 4587 O O . ALA D 1 41 ? -8.548 40.889 -44.658 1.00 20.27 95 ALA B O 1
ATOM 4589 N N . ILE D 1 42 ? -9.713 39.371 -43.463 1.00 18.04 96 ILE B N 1
ATOM 4590 C CA . ILE D 1 42 ? -8.589 39.098 -42.563 1.00 19.44 96 ILE B CA 1
ATOM 4591 C C . ILE D 1 42 ? -7.435 38.472 -43.331 1.00 20.52 96 ILE B C 1
ATOM 4592 O O . ILE D 1 42 ? -6.260 38.789 -43.087 1.00 20.32 96 ILE B O 1
ATOM 4597 N N . GLY D 1 43 ? -7.748 37.597 -44.289 1.00 20.56 97 GLY B N 1
ATOM 4598 C CA . GLY D 1 43 ? -6.700 36.983 -45.093 1.00 20.79 97 GLY B CA 1
ATOM 4599 C C . GLY D 1 43 ? -5.894 37.998 -45.878 1.00 21.64 97 GLY B C 1
ATOM 4600 O O . GLY D 1 43 ? -4.674 37.854 -46.024 1.00 23.88 97 GLY B O 1
ATOM 4601 N N . PHE D 1 44 ? -6.554 39.040 -46.389 1.00 22.59 98 PHE B N 1
ATOM 4602 C CA . PHE D 1 44 ? -5.804 40.082 -47.077 1.00 23.14 98 PHE B CA 1
ATOM 4603 C C . PHE D 1 44 ? -4.979 40.900 -46.094 1.00 23.94 98 PHE B C 1
ATOM 4604 O O . PHE D 1 44 ? -3.817 41.234 -46.377 1.00 25.97 98 PHE B O 1
ATOM 4612 N N . ALA D 1 45 ? -5.553 41.245 -44.942 1.00 23.74 99 ALA B N 1
ATOM 4613 C CA . ALA D 1 45 ? -4.781 41.962 -43.931 1.00 24.60 99 ALA B CA 1
ATOM 4614 C C . ALA D 1 45 ? -3.554 41.163 -43.533 1.00 24.75 99 ALA B C 1
ATOM 4615 O O . ALA D 1 45 ? -2.479 41.733 -43.286 1.00 27.42 99 ALA B O 1
ATOM 4617 N N . LEU D 1 46 ? -3.699 39.837 -43.474 1.00 26.09 100 LEU B N 1
ATOM 4618 C CA . LEU D 1 46 ? -2.587 38.961 -43.110 1.00 27.01 100 LEU B CA 1
ATOM 4619 C C . LEU D 1 46 ? -1.433 39.096 -44.089 1.00 28.47 100 LEU B C 1
ATOM 4620 O O . LEU D 1 46 ? -0.261 38.992 -43.700 1.00 29.74 100 LEU B O 1
ATOM 4625 N N . GLU D 1 47 ? -1.738 39.313 -45.369 1.00 29.92 101 GLU B N 1
ATOM 4626 C CA . GLU D 1 47 ? -0.667 39.478 -46.346 1.00 32.12 101 GLU B CA 1
ATOM 4627 C C . GLU D 1 47 ? 0.175 40.703 -46.022 1.00 32.45 101 GLU B C 1
ATOM 4628 O O . GLU D 1 47 ? 1.397 40.685 -46.191 1.00 34.12 101 GLU B O 1
ATOM 4634 N N . LEU D 1 48 ? -0.456 41.761 -45.509 1.00 31.01 102 LEU B N 1
ATOM 4635 C CA . LEU D 1 48 ? 0.281 42.947 -45.085 1.00 31.84 102 LEU B CA 1
ATOM 4636 C C . LEU D 1 48 ? 1.045 42.700 -43.789 1.00 35.37 102 LEU B C 1
ATOM 4637 O O . LEU D 1 48 ? 2.117 43.281 -43.582 1.00 38.11 102 LEU B O 1
ATOM 4642 N N . VAL D 1 49 ? 0.500 41.857 -42.910 1.00 38.90 103 VAL B N 1
ATOM 4643 C CA . VAL D 1 49 ? 1.139 41.565 -41.629 1.00 43.77 103 VAL B CA 1
ATOM 4644 C C . VAL D 1 49 ? 2.428 40.789 -41.848 1.00 48.77 103 VAL B C 1
ATOM 4645 O O . VAL D 1 49 ? 3.514 41.221 -41.444 1.00 50.74 103 VAL B O 1
ATOM 4649 N N . THR D 1 50 ? 2.324 39.628 -42.497 1.00 51.99 104 THR B N 1
ATOM 4650 C CA . THR D 1 50 ? 3.500 38.798 -42.731 1.00 57.76 104 THR B CA 1
ATOM 4651 C C . THR D 1 50 ? 4.546 39.506 -43.583 1.00 61.74 104 THR B C 1
ATOM 4652 O O . THR D 1 50 ? 5.735 39.178 -43.483 1.00 61.09 104 THR B O 1
ATOM 4656 N N . GLU D 1 51 ? 4.136 40.473 -44.411 1.00 65.98 105 GLU B N 1
ATOM 4657 C CA . GLU D 1 51 ? 5.107 41.230 -45.197 1.00 70.73 105 GLU B CA 1
ATOM 4658 C C . GLU D 1 51 ? 5.951 42.145 -44.318 1.00 75.72 105 GLU B C 1
ATOM 4659 O O . GLU D 1 51 ? 7.134 42.358 -44.606 1.00 74.96 105 GLU B O 1
ATOM 4661 N N . LYS D 1 52 ? 5.368 42.700 -43.259 1.00 81.60 106 LYS B N 1
ATOM 4662 C CA . LYS D 1 52 ? 6.120 43.483 -42.289 1.00 87.55 106 LYS B CA 1
ATOM 4663 C C . LYS D 1 52 ? 6.642 42.638 -41.137 1.00 94.22 106 LYS B C 1
ATOM 4664 O O . LYS D 1 52 ? 7.265 43.184 -40.221 1.00 94.00 106 LYS B O 1
ATOM 4670 N N . GLY D 1 53 ? 6.395 41.331 -41.162 1.00 100.93 107 GLY B N 1
ATOM 4671 C CA . GLY D 1 53 ? 6.863 40.454 -40.105 1.00 107.47 107 GLY B CA 1
ATOM 4672 C C . GLY D 1 53 ? 6.308 40.786 -38.741 1.00 113.84 107 GLY B C 1
ATOM 4673 O O . GLY D 1 53 ? 6.943 40.471 -37.729 1.00 116.39 107 GLY B O 1
ATOM 4674 N N . HIS D 1 54 ? 5.082 41.291 -38.694 1.00 118.38 108 HIS B N 1
ATOM 4675 C CA . HIS D 1 54 ? 4.430 41.661 -37.418 1.00 122.50 108 HIS B CA 1
ATOM 4676 C C . HIS D 1 54 ? 4.274 40.399 -36.571 1.00 109.68 108 HIS B C 1
ATOM 4677 O O . HIS D 1 54 ? 4.165 39.235 -37.041 1.00 109.67 108 HIS B O 1
ATOM 4684 N N . THR D 1 55 ? 4.092 40.619 -35.308 1.00 97.01 109 THR B N 1
ATOM 4685 C CA . THR D 1 55 ? 4.142 39.467 -34.419 1.00 84.77 109 THR B CA 1
ATOM 4686 C C . THR D 1 55 ? 2.906 38.575 -34.548 1.00 71.96 109 THR B C 1
ATOM 4687 O O . THR D 1 55 ? 3.002 37.360 -34.354 1.00 71.58 109 THR B O 1
ATOM 4691 N N . PHE D 1 56 ? 1.761 39.146 -34.917 1.00 59.02 110 PHE B N 1
ATOM 4692 C CA . PHE D 1 56 ? 0.465 38.547 -34.623 1.00 46.94 110 PHE B CA 1
ATOM 4693 C C . PHE D 1 56 ? -0.166 37.814 -35.808 1.00 38.90 110 PHE B C 1
ATOM 4694 O O . PHE D 1 56 ? -1.377 37.575 -35.798 1.00 36.58 110 PHE B O 1
ATOM 4702 N N . ALA D 1 57 ? 0.617 37.445 -36.824 1.00 33.86 111 ALA B N 1
ATOM 4703 C CA . ALA D 1 57 ? 0.032 36.742 -37.964 1.00 32.01 111 ALA B CA 1
ATOM 4704 C C . ALA D 1 57 ? -0.591 35.418 -37.538 1.00 29.24 111 ALA B C 1
ATOM 4705 O O . ALA D 1 57 ? -1.634 35.018 -38.069 1.00 28.74 111 ALA B O 1
ATOM 4707 N N . GLU D 1 58 ? 0.030 34.731 -36.572 1.00 30.46 112 GLU B N 1
ATOM 4708 C CA . GLU D 1 58 ? -0.470 33.432 -36.1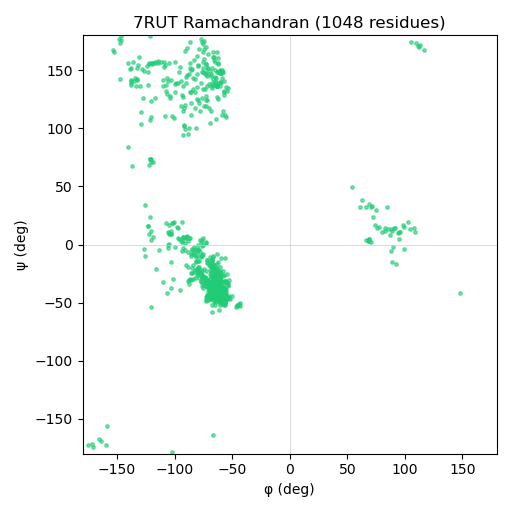37 1.00 28.26 112 GLU B CA 1
ATOM 4709 C C . GLU D 1 58 ? -1.832 33.559 -35.463 1.00 27.64 112 GLU B C 1
ATOM 4710 O O . GLU D 1 58 ? -2.684 32.678 -35.615 1.00 26.57 112 GLU B O 1
ATOM 4712 N N . GLU D 1 59 ? -2.053 34.637 -34.706 1.00 25.17 113 GLU B N 1
ATOM 4713 C CA . GLU D 1 59 ? -3.358 34.848 -34.080 1.00 24.28 113 GLU B CA 1
ATOM 4714 C C . GLU D 1 59 ? -4.441 35.033 -35.135 1.00 22.85 113 GLU B C 1
ATOM 4715 O O . GLU D 1 59 ? -5.535 34.464 -35.031 1.00 23.35 113 GLU B O 1
ATOM 4721 N N . LEU D 1 60 ? -4.158 35.840 -36.157 1.00 23.04 114 LEU B N 1
ATOM 4722 C CA . LEU D 1 60 ? -5.154 36.077 -37.196 1.00 21.90 114 LEU B CA 1
ATOM 4723 C C . LEU D 1 60 ? -5.458 34.793 -37.963 1.00 21.74 114 LEU B C 1
ATOM 4724 O O . LEU D 1 60 ? -6.616 34.533 -38.314 1.00 20.41 114 LEU B O 1
ATOM 4729 N N . GLN D 1 61 ? -4.432 33.967 -38.211 1.00 23.18 115 GLN B N 1
ATOM 4730 C CA . GLN D 1 61 ? -4.647 32.681 -38.874 1.00 23.64 115 GLN B CA 1
ATOM 4731 C C . GLN D 1 61 ? -5.511 31.754 -38.028 1.00 24.26 115 GLN B C 1
ATOM 4732 O O . GLN D 1 61 ? -6.403 31.075 -38.557 1.00 23.90 115 GLN B O 1
ATOM 4738 N N . LYS D 1 62 ? -5.250 31.700 -36.720 1.00 23.11 116 LYS B N 1
ATOM 4739 C CA . LYS D 1 62 ? -6.087 30.909 -35.823 1.00 22.13 116 LYS B CA 1
ATOM 4740 C C . LYS D 1 62 ? -7.528 31.409 -35.841 1.00 22.34 116 LYS B C 1
ATOM 4741 O O . LYS D 1 62 ? -8.473 30.609 -35.804 1.00 22.49 116 LYS B O 1
ATOM 4747 N N . ILE D 1 63 ? -7.712 32.730 -35.915 1.00 21.27 117 ILE B N 1
ATOM 4748 C CA . ILE D 1 63 ? -9.053 33.303 -35.995 1.00 20.26 117 ILE B CA 1
ATOM 4749 C C . ILE D 1 63 ? -9.752 32.845 -37.269 1.00 20.48 117 ILE B C 1
ATOM 4750 O O . ILE D 1 63 ? -10.947 32.519 -37.251 1.00 20.56 117 ILE B O 1
ATOM 4755 N N . GLN D 1 64 ? -9.021 32.779 -38.390 1.00 20.83 118 GLN B N 1
ATOM 4756 C CA . GLN D 1 64 ? -9.630 32.285 -39.628 1.00 20.89 118 GLN B CA 1
ATOM 4757 C C . GLN D 1 64 ? -10.131 30.860 -39.462 1.00 20.77 118 GLN B C 1
ATOM 4758 O O . GLN D 1 64 ? -11.189 30.494 -39.994 1.00 19.68 118 GLN B O 1
ATOM 4764 N N . CYS D 1 65 ? -9.372 30.034 -38.735 1.00 20.32 119 CYS B N 1
ATOM 4765 C CA . CYS D 1 65 ? -9.815 28.670 -38.483 1.00 20.27 119 CYS B CA 1
ATOM 4766 C C . CYS D 1 65 ? -11.109 28.676 -37.692 1.00 20.99 119 CYS B C 1
ATOM 4767 O O . CYS D 1 65 ? -12.049 27.933 -38.007 1.00 21.22 119 CYS B O 1
ATOM 4770 N N . THR D 1 66 ? -11.171 29.504 -36.648 1.00 19.56 120 THR B N 1
ATOM 4771 C CA . THR D 1 66 ? -12.379 29.561 -35.837 1.00 19.72 120 THR B CA 1
ATOM 4772 C C . THR D 1 66 ? -13.548 30.103 -36.648 1.00 18.34 120 THR B C 1
ATOM 4773 O O . THR D 1 66 ? -14.692 29.660 -36.464 1.00 19.35 120 THR B O 1
ATOM 4777 N N . LEU D 1 67 ? -13.282 31.042 -37.568 1.00 17.67 121 LEU B N 1
ATOM 4778 C CA . LEU D 1 67 ? -14.351 31.549 -38.428 1.00 16.14 121 LEU B CA 1
ATOM 4779 C C . LEU D 1 67 ? -14.889 30.466 -39.358 1.00 17.05 121 LEU B C 1
ATOM 4780 O O . LEU D 1 67 ? -16.065 30.508 -39.737 1.00 17.92 121 LEU B O 1
ATOM 4785 N N . GLN D 1 68 ? -14.053 29.507 -39.766 1.00 18.79 122 GLN B N 1
ATOM 4786 C CA . GLN D 1 68 ? -14.588 28.358 -40.488 1.00 19.53 122 GLN B CA 1
ATOM 4787 C C . GLN D 1 68 ? -15.518 27.539 -39.593 1.00 19.57 122 GLN B C 1
ATOM 4788 O O . GLN D 1 68 ? -16.574 27.071 -40.044 1.00 20.63 122 GLN B O 1
ATOM 4794 N N . ASP D 1 69 ? -15.165 27.391 -38.312 1.00 19.77 123 ASP B N 1
ATOM 4795 C CA . ASP D 1 69 ? -16.063 26.730 -37.368 1.00 20.69 123 ASP B CA 1
ATOM 4796 C C . ASP D 1 69 ? -17.356 27.521 -37.192 1.00 20.64 123 ASP B C 1
ATOM 4797 O O . ASP D 1 69 ? -18.444 26.934 -37.109 1.00 20.47 123 ASP B O 1
ATOM 4802 N N . VAL D 1 70 ? -17.260 28.851 -37.131 1.00 19.21 124 VAL B N 1
ATOM 4803 C CA . VAL D 1 70 ? -18.460 29.688 -37.093 1.00 18.08 124 VAL B CA 1
ATOM 4804 C C . VAL D 1 70 ? -19.328 29.406 -38.305 1.00 18.01 124 VAL B C 1
ATOM 4805 O O . VAL D 1 70 ? -20.538 29.182 -38.187 1.00 18.65 124 VAL B O 1
ATOM 4809 N N . GLY D 1 71 ? -18.727 29.463 -39.494 1.00 18.98 125 GLY B N 1
ATOM 4810 C CA . GLY D 1 71 ? -19.483 29.224 -40.711 1.00 17.92 125 GLY B CA 1
ATOM 4811 C C . GLY D 1 71 ? -20.157 27.861 -40.730 1.00 18.98 125 GLY B C 1
ATOM 4812 O O . GLY D 1 71 ? -21.296 27.728 -41.184 1.00 20.10 125 GLY B O 1
ATOM 4813 N N . SER D 1 72 ? -19.463 26.825 -40.243 1.00 21.25 126 SER B N 1
ATOM 4814 C CA . SER D 1 72 ? -20.054 25.487 -40.251 1.00 22.25 126 SER B CA 1
ATOM 4815 C C . SER D 1 72 ? -21.217 25.385 -39.272 1.00 21.05 126 SER B C 1
ATOM 4816 O O . SER D 1 72 ? -22.232 24.740 -39.573 1.00 24.22 126 SER B O 1
ATOM 4819 N N . ALA D 1 73 ? -21.101 26.031 -38.109 1.00 20.62 127 ALA B N 1
ATOM 4820 C CA . ALA D 1 73 ? -22.212 26.054 -37.162 1.00 19.94 127 ALA B CA 1
ATOM 4821 C C . ALA D 1 73 ? -23.416 26.795 -37.737 1.00 18.44 127 ALA B C 1
ATOM 4822 O O . ALA D 1 73 ? -24.561 26.333 -37.624 1.00 19.76 127 ALA B O 1
ATOM 4824 N N . LEU D 1 74 ? -23.176 27.950 -38.367 1.00 17.59 128 LEU B N 1
ATOM 4825 C CA . LEU D 1 74 ? -24.266 28.710 -38.980 1.00 17.42 128 LEU B CA 1
ATOM 4826 C C . LEU D 1 74 ? -24.961 27.900 -40.065 1.00 18.17 128 LEU B C 1
ATOM 4827 O O . LEU D 1 74 ? -26.190 27.984 -40.236 1.00 19.23 128 LEU B O 1
ATOM 4832 N N . ALA D 1 75 ? -24.192 27.106 -40.809 1.00 18.54 129 ALA B N 1
ATOM 4833 C CA . ALA D 1 75 ? -24.720 26.277 -41.886 1.00 18.32 129 ALA B CA 1
ATOM 4834 C C . ALA D 1 75 ? -25.422 25.025 -41.380 1.00 19.97 129 ALA B C 1
ATOM 4835 O O . ALA D 1 75 ? -25.881 24.212 -42.201 1.00 20.70 129 ALA B O 1
ATOM 4837 N N . THR D 1 76 ? -25.523 24.850 -40.057 1.00 19.74 130 THR B N 1
ATOM 4838 C CA . THR D 1 76 ? -26.212 23.712 -39.446 1.00 20.68 130 THR B CA 1
ATOM 4839 C C . THR D 1 76 ? -27.373 24.229 -38.591 1.00 21.24 130 THR B C 1
ATOM 4840 O O . THR D 1 76 ? -27.325 24.158 -37.356 1.00 22.91 130 THR B O 1
ATOM 4844 N N . PRO D 1 77 ? -28.442 24.742 -39.220 1.00 20.53 131 PRO B N 1
ATOM 4845 C CA . PRO D 1 77 ? -29.531 25.364 -38.445 1.00 20.57 131 PRO B CA 1
ATOM 4846 C C . PRO D 1 77 ? -30.287 24.351 -37.595 1.00 20.46 131 PRO B C 1
ATOM 4847 O O . PRO D 1 77 ? -30.608 23.251 -38.049 1.00 22.28 131 PRO B O 1
ATOM 4851 N N . CYS D 1 78 ? -30.593 24.734 -36.352 1.00 19.77 132 CYS B N 1
ATOM 4852 C CA . CYS D 1 78 ? -31.262 23.785 -35.460 1.00 21.06 132 CYS B CA 1
ATOM 4853 C C . CYS D 1 78 ? -32.630 23.346 -35.986 1.00 20.16 132 CYS B C 1
ATOM 4854 O O . CYS D 1 78 ? -33.056 22.220 -35.698 1.00 19.33 132 CYS B O 1
ATOM 4857 N N . SER D 1 79 ? -33.325 24.201 -36.757 1.00 17.51 133 SER B N 1
ATOM 4858 C CA . SER D 1 79 ? -34.680 23.883 -37.213 1.00 18.05 133 SER B CA 1
ATOM 4859 C C . SER D 1 79 ? -34.738 22.662 -38.127 1.00 17.65 133 SER B C 1
ATOM 4860 O O . SER D 1 79 ? -35.814 22.068 -38.277 1.00 18.76 133 SER B O 1
ATOM 4863 N N . SER D 1 80 ? -33.623 22.273 -38.751 1.00 18.49 134 SER B N 1
ATOM 4864 C CA . SER D 1 80 ? -33.609 21.085 -39.602 1.00 19.51 134 SER B CA 1
ATOM 4865 C C . SER D 1 80 ? -32.571 20.063 -39.159 1.00 20.35 134 SER B C 1
ATOM 4866 O O . SER D 1 80 ? -32.242 19.159 -39.927 1.00 20.53 134 SER B O 1
ATOM 4869 N N . ALA D 1 81 ? -32.056 20.182 -37.935 1.00 20.64 135 ALA B N 1
ATOM 4870 C CA . ALA D 1 81 ? -30.988 19.308 -37.456 1.00 20.39 135 ALA B CA 1
ATOM 4871 C C . ALA D 1 81 ? -31.573 18.022 -36.876 1.00 22.62 135 ALA B C 1
ATOM 4872 O O . ALA D 1 81 ? -32.374 18.073 -35.935 1.00 24.60 135 ALA B O 1
ATOM 4874 N N . ARG D 1 82 ? -31.176 16.878 -37.435 1.00 22.99 136 ARG B N 1
ATOM 4875 C CA . ARG D 1 82 ? -31.434 15.590 -36.803 1.00 24.92 136 ARG B CA 1
ATOM 4876 C C . ARG D 1 82 ? -30.534 15.409 -35.582 1.00 24.93 136 ARG B C 1
ATOM 4877 O O . ARG D 1 82 ? -29.590 16.169 -35.351 1.00 24.85 136 ARG B O 1
ATOM 4885 N N . GLU D 1 83 ? -30.821 14.361 -34.806 1.00 24.56 137 GLU B N 1
ATOM 4886 C CA . GLU D 1 83 ? -29.983 14.057 -33.649 1.00 26.21 137 GLU B CA 1
ATOM 4887 C C . GLU D 1 83 ? -28.504 14.019 -34.024 1.00 27.64 137 GLU B C 1
ATOM 4888 O O . GLU D 1 83 ? -27.659 14.591 -33.321 1.00 29.34 137 GLU B O 1
ATOM 4894 N N . ALA D 1 84 ? -28.178 13.376 -35.150 1.00 27.29 138 ALA B N 1
ATOM 4895 C CA . ALA D 1 84 ? -26.787 13.242 -35.575 1.00 27.08 138 ALA B CA 1
ATOM 4896 C C . ALA D 1 84 ? -26.148 14.579 -35.932 1.00 28.01 138 ALA B C 1
ATOM 4897 O O . ALA D 1 84 ? -24.917 14.689 -35.900 1.00 29.85 138 ALA B O 1
ATOM 4899 N N . HIS D 1 85 ? -26.947 15.590 -36.279 1.00 26.00 139 HIS B N 1
ATOM 4900 C CA . HIS D 1 85 ? -26.398 16.895 -36.628 1.00 24.41 139 HIS B CA 1
ATOM 4901 C C . HIS D 1 85 ? -26.120 17.775 -35.422 1.00 26.13 139 HIS B C 1
ATOM 4902 O O . HIS D 1 85 ? -25.400 18.769 -35.561 1.00 26.67 139 HIS B O 1
ATOM 4909 N N . LEU D 1 86 ? -26.707 17.474 -34.262 1.00 26.56 140 LEU B N 1
ATOM 4910 C CA . LEU D 1 86 ? -26.681 18.428 -33.151 1.00 28.90 140 LEU B CA 1
ATOM 4911 C C . LEU D 1 86 ? -25.261 18.736 -32.677 1.00 29.06 140 LEU B C 1
ATOM 4912 O O . LEU D 1 86 ? -24.968 19.873 -32.287 1.00 29.31 140 LEU B O 1
ATOM 4917 N N . LYS D 1 87 ? -24.364 17.744 -32.695 1.00 29.77 141 LYS B N 1
ATOM 4918 C CA . LYS D 1 87 ? -22.998 18.000 -32.237 1.00 30.68 141 LYS B CA 1
ATOM 4919 C C . LYS D 1 87 ? -22.284 19.027 -33.106 1.00 30.16 141 LYS B C 1
ATOM 4920 O O . LYS D 1 87 ? -21.273 19.592 -32.679 1.00 31.26 141 LYS B O 1
ATOM 4926 N N . TYR D 1 88 ? -22.790 19.294 -34.304 1.00 29.66 142 TYR B N 1
ATOM 4927 C CA . TYR D 1 88 ? -22.210 20.310 -35.166 1.00 28.82 142 TYR B CA 1
ATOM 4928 C C . TYR D 1 88 ? -22.829 21.681 -34.964 1.00 28.81 142 TYR B C 1
ATOM 4929 O O . TYR D 1 88 ? -22.358 22.646 -35.573 1.00 30.36 142 TYR B O 1
ATOM 4938 N N . THR D 1 89 ? -23.869 21.789 -34.132 1.00 28.03 143 THR B N 1
ATOM 4939 C CA . THR D 1 89 ? -24.497 23.075 -33.862 1.00 28.53 143 THR B CA 1
ATOM 4940 C C . THR D 1 89 ? -23.872 23.803 -32.681 1.00 29.58 143 THR B C 1
ATOM 4941 O O . THR D 1 89 ? -24.067 25.015 -32.540 1.00 32.98 143 THR B O 1
ATOM 4945 N N . THR D 1 90 ? -23.125 23.109 -31.835 1.00 29.95 144 THR B N 1
ATOM 4946 C CA . THR D 1 90 ? -22.604 23.736 -30.631 1.00 31.18 144 THR B CA 1
ATOM 4947 C C . THR D 1 90 ? -21.308 24.478 -30.931 1.00 29.77 144 THR B C 1
ATOM 4948 O O . THR D 1 90 ? -20.491 24.041 -31.749 1.00 32.26 144 THR B O 1
ATOM 4952 N N . PHE D 1 91 ? -21.133 25.619 -30.275 1.00 25.78 145 PHE B N 1
ATOM 4953 C CA . PHE D 1 91 ? -19.940 26.445 -30.428 1.00 24.00 145 PHE B CA 1
ATOM 4954 C C . PHE D 1 91 ? -19.440 26.727 -29.022 1.00 23.97 145 PHE B C 1
ATOM 4955 O O . PHE D 1 91 ? -20.124 27.402 -28.245 1.00 25.66 145 PHE B O 1
ATOM 4963 N N . LYS D 1 92 ? -18.267 26.202 -28.679 1.00 24.17 146 LYS B N 1
ATOM 4964 C CA . LYS D 1 92 ? -17.830 26.297 -27.295 1.00 26.96 146 LYS B CA 1
ATOM 4965 C C . LYS D 1 92 ? -17.228 27.667 -27.000 1.00 26.23 146 LYS B C 1
ATOM 4966 O O . LYS D 1 92 ? -16.883 28.439 -27.902 1.00 27.29 146 LYS B O 1
ATOM 4972 N N . ALA D 1 93 ? -17.137 27.974 -25.707 1.00 26.81 147 ALA B N 1
ATOM 4973 C CA . ALA D 1 93 ? -16.742 29.302 -25.253 1.00 27.96 147 ALA B CA 1
ATOM 4974 C C . ALA D 1 93 ? -15.236 29.528 -25.268 1.00 27.06 147 ALA B C 1
ATOM 4975 O O . ALA D 1 93 ? -14.811 30.685 -25.182 1.00 26.62 147 ALA B O 1
ATOM 4977 N N . GLY D 1 94 ? -14.426 28.474 -25.371 1.00 27.49 148 GLY B N 1
ATOM 4978 C CA . GLY D 1 94 ? -12.984 28.607 -25.384 1.00 26.10 148 GLY B CA 1
ATOM 4979 C C . GLY D 1 94 ? -12.421 29.728 -26.248 1.00 24.04 148 GLY B C 1
ATOM 4980 O O . GLY D 1 94 ? -11.583 30.518 -25.791 1.00 24.41 148 GLY B O 1
ATOM 4981 N N . PRO D 1 95 ? -12.831 29.807 -27.521 1.00 23.29 149 PRO B N 1
ATOM 4982 C CA . PRO D 1 95 ? -12.277 30.872 -28.378 1.00 23.50 149 PRO B CA 1
ATOM 4983 C C . PRO D 1 95 ? -12.597 32.267 -27.885 1.00 24.04 149 PRO B C 1
ATOM 4984 O O . PRO D 1 95 ? -11.808 33.191 -28.127 1.00 23.48 149 PRO B O 1
ATOM 4988 N N . ILE D 1 96 ? -13.749 32.454 -27.231 1.00 21.85 150 ILE B N 1
ATOM 4989 C CA . ILE D 1 96 ? -14.099 33.769 -26.704 1.00 21.67 150 ILE B CA 1
ATOM 4990 C C . ILE D 1 96 ? -13.139 34.163 -25.591 1.00 22.72 150 ILE B C 1
ATOM 4991 O O . ILE D 1 96 ? -12.658 35.306 -25.533 1.00 22.50 150 ILE B O 1
ATOM 4996 N N . LEU D 1 97 ? -12.837 33.222 -24.689 1.00 24.26 151 LEU B N 1
ATOM 4997 C CA . LEU D 1 97 ? -11.927 33.537 -23.598 1.00 26.40 151 LEU B CA 1
ATOM 4998 C C . LEU D 1 97 ? -10.514 33.765 -24.112 1.00 25.39 151 LEU B C 1
ATOM 4999 O O . LEU D 1 97 ? -9.787 34.600 -23.560 1.00 25.99 151 LEU B O 1
ATOM 5004 N N . GLU D 1 98 ? -10.119 33.063 -25.178 1.00 25.91 152 GLU B N 1
ATOM 5005 C CA . GLU D 1 98 ? -8.798 33.298 -25.751 1.00 26.43 152 GLU B CA 1
ATOM 5006 C C . GLU D 1 98 ? -8.700 34.688 -26.373 1.00 24.55 152 GLU B C 1
ATOM 5007 O O . GLU D 1 98 ? -7.652 35.343 -26.262 1.00 24.56 152 GLU B O 1
ATOM 5013 N N . LEU D 1 99 ? -9.770 35.159 -27.033 1.00 22.15 153 LEU B N 1
ATOM 5014 C CA . LEU D 1 99 ? -9.755 36.534 -27.533 1.00 20.52 153 LEU B CA 1
ATOM 5015 C C . LEU D 1 99 ? -9.602 37.520 -26.384 1.00 22.71 153 LEU B C 1
ATOM 5016 O O . LEU D 1 99 ? -8.865 38.507 -26.495 1.00 23.02 153 LEU B O 1
ATOM 5021 N N . GLU D 1 100 ? -10.307 37.280 -25.279 1.00 22.76 154 GLU B N 1
ATOM 5022 C CA . GLU D 1 100 ? -10.183 38.162 -24.124 1.00 24.43 154 GLU B CA 1
ATOM 5023 C C . GLU D 1 100 ? -8.751 38.206 -23.606 1.00 25.49 154 GLU B C 1
ATOM 5024 O O . GLU D 1 100 ? -8.243 39.281 -23.265 1.00 25.76 154 GLU B O 1
ATOM 5030 N N . GLN D 1 101 ? -8.078 37.055 -23.549 1.00 24.52 155 GLN B N 1
ATOM 5031 C CA . GLN D 1 101 ? -6.699 37.047 -23.066 1.00 25.30 155 GLN B CA 1
ATOM 5032 C C . GLN D 1 101 ? -5.786 37.828 -24.004 1.00 26.94 155 GLN B C 1
ATOM 5033 O O . GLN D 1 101 ? -4.868 38.526 -23.551 1.00 28.16 155 GLN B O 1
ATOM 5039 N N . TRP D 1 102 ? -6.029 37.734 -25.315 1.00 25.52 156 TRP B N 1
ATOM 5040 C CA . TRP D 1 102 ? -5.222 38.497 -26.263 1.00 23.92 156 TRP B CA 1
ATOM 5041 C C . TRP D 1 102 ? -5.512 39.991 -26.160 1.00 23.47 156 TRP B C 1
ATOM 5042 O O . TRP D 1 102 ? -4.584 40.807 -26.207 1.00 25.48 156 TRP B O 1
ATOM 5053 N N . ILE D 1 103 ? -6.790 40.370 -26.039 1.00 23.32 157 ILE B N 1
ATOM 5054 C CA . ILE D 1 103 ? -7.148 41.774 -25.830 1.00 23.62 157 ILE B CA 1
ATOM 5055 C C . ILE D 1 103 ? -6.440 42.323 -24.595 1.00 24.88 157 ILE B C 1
ATOM 5056 O O . ILE D 1 103 ? -5.847 43.411 -24.623 1.00 25.25 157 ILE B O 1
ATOM 5061 N N . ASP D 1 104 ? -6.483 41.570 -23.491 1.00 25.41 158 ASP B N 1
ATOM 5062 C CA . ASP D 1 104 ? -5.826 42.017 -22.263 1.00 26.23 158 ASP B CA 1
ATOM 5063 C C . ASP D 1 104 ? -4.327 42.214 -22.469 1.00 27.65 158 ASP B C 1
ATOM 5064 O O . ASP D 1 104 ? -3.741 43.168 -21.944 1.00 29.40 158 ASP B O 1
ATOM 5069 N N . LYS D 1 105 ? -3.694 41.315 -23.222 1.00 26.69 159 LYS B N 1
ATOM 5070 C CA . LYS D 1 105 ? -2.253 41.394 -23.443 1.00 28.62 159 LYS B CA 1
ATOM 5071 C C . LYS D 1 105 ? -1.872 42.670 -24.187 1.00 29.63 159 LYS B C 1
ATOM 5072 O O . LYS D 1 105 ? -0.921 43.366 -23.806 1.00 30.48 159 LYS B O 1
ATOM 5078 N N . TYR D 1 106 ? -2.599 42.992 -25.259 1.00 27.83 160 TYR B N 1
ATOM 5079 C CA . TYR D 1 106 ? -2.280 44.196 -26.022 1.00 27.85 160 TYR B CA 1
ATOM 5080 C C . TYR D 1 106 ? -2.668 45.453 -25.258 1.00 28.79 160 TYR B C 1
ATOM 5081 O O . TYR D 1 106 ? -1.960 46.466 -25.318 1.00 29.08 160 TYR B O 1
ATOM 5090 N N . THR D 1 107 ? -3.776 45.401 -24.522 1.00 27.31 161 THR B N 1
ATOM 5091 C CA . THR D 1 107 ? -4.237 46.572 -23.784 1.00 28.03 161 THR B CA 1
ATOM 5092 C C . THR D 1 107 ? -3.214 47.005 -22.741 1.00 31.94 161 THR B C 1
ATOM 5093 O O . THR D 1 107 ? -3.040 48.208 -22.489 1.00 31.83 161 THR B O 1
ATOM 5097 N N A SER D 1 108 ? -2.516 46.040 -22.135 0.33 33.03 162 SER B N 1
ATOM 5098 N N B SER D 1 108 ? -2.517 46.041 -22.132 0.67 32.59 162 SER B N 1
ATOM 5099 C CA A SER D 1 108 ? -1.490 46.354 -21.149 0.33 35.15 162 SER B CA 1
ATOM 5100 C CA B SER D 1 108 ? -1.491 46.363 -21.148 0.67 35.74 162 SER B CA 1
ATOM 5101 C C A SER D 1 108 ? -0.303 47.087 -21.759 0.33 36.68 162 SER B C 1
ATOM 5102 C C B SER D 1 108 ? -0.311 47.101 -21.762 0.67 36.99 162 SER B C 1
ATOM 5103 O O A SER D 1 108 ? 0.427 47.766 -21.032 0.33 37.85 162 SER B O 1
ATOM 5104 O O B SER D 1 108 ? 0.409 47.799 -21.041 0.67 38.94 162 SER B O 1
ATOM 5109 N N . GLN D 1 109 ? -0.091 46.966 -23.067 1.00 37.64 163 GLN B N 1
ATOM 5110 C CA . GLN D 1 109 ? 1.009 47.640 -23.741 1.00 41.49 163 GLN B CA 1
ATOM 5111 C C . GLN D 1 109 ? 0.592 48.949 -24.396 1.00 44.03 163 GLN B C 1
ATOM 5112 O O . GLN D 1 109 ? 1.445 49.646 -24.953 1.00 47.12 163 GLN B O 1
ATOM 5118 N N . LEU D 1 110 ? -0.686 49.305 -24.328 1.00 42.25 164 LEU B N 1
ATOM 5119 C CA . LEU D 1 110 ? -1.237 50.443 -25.034 1.00 41.76 164 LEU B CA 1
ATOM 5120 C C . LEU D 1 110 ? -1.580 51.578 -24.073 1.00 46.05 164 LEU B C 1
ATOM 5121 O O . LEU D 1 110 ? -1.825 51.346 -22.884 1.00 44.63 164 LEU B O 1
ATOM 5126 N N . PRO D 1 111 ? -1.598 52.814 -24.561 1.00 50.00 165 PRO B N 1
ATOM 5127 C CA . PRO D 1 111 ? -2.091 53.929 -23.749 1.00 53.09 165 PRO B CA 1
ATOM 5128 C C . PRO D 1 111 ? -3.575 53.775 -23.476 1.00 56.68 165 PRO B C 1
ATOM 5129 O O . PRO D 1 111 ? -4.275 53.052 -24.201 1.00 56.06 165 PRO B O 1
ATOM 5133 N N . PRO D 1 112 ? -4.094 54.430 -22.440 1.00 59.87 166 PRO B N 1
ATOM 5134 C CA . PRO D 1 112 ? -5.532 54.335 -22.162 1.00 62.46 166 PRO B CA 1
ATOM 5135 C C . PRO D 1 112 ? -6.355 54.909 -23.306 1.00 66.08 166 PRO B C 1
ATOM 5136 O O . PRO D 1 112 ? -6.035 55.963 -23.859 1.00 67.09 166 PRO B O 1
ATOM 5140 N N . LEU D 1 113 ? -7.415 54.193 -23.669 1.00 69.00 167 LEU B N 1
ATOM 5141 C CA . LEU D 1 113 ? -8.368 54.688 -24.653 1.00 72.81 167 LEU B CA 1
ATOM 5142 C C . LEU D 1 113 ? -9.290 55.692 -23.973 1.00 76.54 167 LEU B C 1
ATOM 5143 O O . LEU D 1 113 ? -9.959 55.357 -22.990 1.00 76.73 167 LEU B O 1
ATOM 5145 N N . THR D 1 114 ? -9.325 56.923 -24.489 1.00 79.86 168 THR B N 1
ATOM 5146 C CA . THR D 1 114 ? -10.013 58.007 -23.802 1.00 82.92 168 THR B CA 1
ATOM 5147 C C . THR D 1 114 ? -11.061 58.737 -24.632 1.00 84.29 168 THR B C 1
ATOM 5148 O O . THR D 1 114 ? -11.810 59.536 -24.061 1.00 84.81 168 THR B O 1
ATOM 5150 N N . ALA D 1 115 ? -11.148 58.498 -25.937 1.00 84.19 169 ALA B N 1
ATOM 5151 C CA . ALA D 1 115 ? -12.119 59.200 -26.771 1.00 83.32 169 ALA B CA 1
ATOM 5152 C C . ALA D 1 115 ? -12.350 58.391 -28.042 1.00 80.98 169 ALA B C 1
ATOM 5153 O O . ALA D 1 115 ? -11.877 57.256 -28.174 1.00 81.14 169 ALA B O 1
ATOM 5155 N N . PHE D 1 116 ? -13.088 58.980 -28.981 1.00 77.52 170 PHE B N 1
ATOM 5156 C CA . PHE D 1 116 ? -13.326 58.351 -30.271 1.00 73.27 170 PHE B CA 1
ATOM 5157 C C . PHE D 1 116 ? -12.138 58.597 -31.189 1.00 68.09 170 PHE B C 1
ATOM 5158 O O . PHE D 1 116 ? -11.668 59.732 -31.319 1.00 67.79 170 PHE B O 1
ATOM 5160 N N . ILE D 1 117 ? -11.648 57.532 -31.817 1.00 61.71 171 ILE B N 1
ATOM 5161 C CA . ILE D 1 117 ? -10.539 57.625 -32.753 1.00 56.36 171 ILE B CA 1
ATOM 5162 C C . ILE D 1 117 ? -11.048 57.329 -34.160 1.00 52.64 171 ILE B C 1
ATOM 5163 O O . ILE D 1 117 ? -12.083 56.684 -34.356 1.00 52.85 171 ILE B O 1
ATOM 5168 N N . LEU D 1 118 ? -10.290 57.829 -35.175 1.00 48.29 172 LEU B N 1
ATOM 5169 C CA . LEU D 1 118 ? -10.612 57.569 -36.571 1.00 44.66 172 LEU B CA 1
ATOM 5170 C C . LEU D 1 118 ? -9.991 56.251 -37.026 1.00 42.17 172 LEU B C 1
ATOM 5171 O O . LEU D 1 118 ? -8.957 55.833 -36.493 1.00 41.74 172 LEU B O 1
ATOM 5176 N N . PRO D 1 119 ? -10.598 55.568 -38.018 1.00 41.67 173 PRO B N 1
ATOM 5177 C CA . PRO D 1 119 ? -9.930 54.402 -38.618 1.00 42.83 173 PRO B CA 1
ATOM 5178 C C . PRO D 1 119 ? -8.646 54.814 -39.318 1.00 46.38 173 PRO B C 1
ATOM 5179 O O . PRO D 1 119 ? -8.681 55.435 -40.385 1.00 48.81 173 PRO B O 1
ATOM 5183 N N . SER D 1 120 ? -7.502 54.470 -38.738 1.00 47.40 174 SER B N 1
ATOM 5184 C CA . SER D 1 120 ? -6.253 55.096 -39.148 1.00 49.65 174 SER B CA 1
ATOM 5185 C C . SER D 1 120 ? -5.087 54.258 -38.640 1.00 46.14 174 SER B C 1
ATOM 5186 O O . SER D 1 120 ? -5.268 53.125 -38.180 1.00 43.84 174 SER B O 1
ATOM 5189 N N . GLY D 1 121 ? -3.884 54.821 -38.734 1.00 43.12 175 GLY B N 1
ATOM 5190 C CA . GLY D 1 121 ? -2.717 54.278 -38.074 1.00 42.39 175 GLY B CA 1
ATOM 5191 C C . GLY D 1 121 ? -1.732 53.511 -38.929 1.00 39.84 175 GLY B C 1
ATOM 5192 O O . GLY D 1 121 ? -0.933 52.749 -38.373 1.00 40.44 175 GLY B O 1
ATOM 5193 N N . GLY D 1 122 ? -1.742 53.693 -40.241 1.00 37.02 176 GLY B N 1
ATOM 5194 C CA . GLY D 1 122 ? -0.904 52.916 -41.131 1.00 34.24 176 GLY B CA 1
ATOM 5195 C C . GLY D 1 122 ? -1.708 51.873 -41.892 1.00 32.70 176 GLY B C 1
ATOM 5196 O O . GLY D 1 122 ? -2.899 51.659 -41.659 1.00 32.83 176 GLY B O 1
ATOM 5197 N N . LYS D 1 123 ? -1.017 51.206 -42.820 1.00 33.47 177 LYS B N 1
ATOM 5198 C CA . LYS D 1 123 ? -1.696 50.288 -43.733 1.00 34.73 177 LYS B CA 1
ATOM 5199 C C . LYS D 1 123 ? -2.297 49.095 -42.997 1.00 32.21 177 LYS B C 1
ATOM 5200 O O . LYS D 1 123 ? -3.458 48.737 -43.230 1.00 32.31 177 LYS B O 1
ATOM 5206 N N . ILE D 1 124 ? -1.524 48.457 -42.109 1.00 32.15 178 ILE B N 1
ATOM 5207 C CA . ILE D 1 124 ? -2.036 47.284 -41.394 1.00 32.21 178 ILE B CA 1
ATOM 5208 C C . ILE D 1 124 ? -3.164 47.677 -40.440 1.00 28.39 178 ILE B C 1
ATOM 5209 O O . ILE D 1 124 ? -4.202 47.005 -40.373 1.00 26.11 178 ILE B O 1
ATOM 5214 N N . SER D 1 125 ? -2.987 48.773 -39.695 1.00 28.83 179 SER B N 1
ATOM 5215 C CA . SER D 1 125 ? -4.033 49.240 -38.785 1.00 27.98 179 SER B CA 1
ATOM 5216 C C . SER D 1 125 ? -5.323 49.557 -39.536 1.00 24.91 179 SER B C 1
ATOM 5217 O O . SER D 1 125 ? -6.419 49.159 -39.111 1.00 23.40 179 SER B O 1
ATOM 5220 N N A SER D 1 126 ? -5.214 50.275 -40.658 0.59 25.70 180 SER B N 1
ATOM 5221 N N B SER D 1 126 ? -5.215 50.275 -40.654 0.41 25.78 180 SER B N 1
ATOM 5222 C CA A SER D 1 126 ? -6.405 50.617 -41.430 0.59 24.81 180 SER B CA 1
ATOM 5223 C CA B SER D 1 126 ? -6.404 50.613 -41.428 0.41 25.30 180 SER B CA 1
ATOM 5224 C C A SER D 1 126 ? -7.069 49.368 -42.001 0.59 24.81 180 SER B C 1
ATOM 5225 C C B SER D 1 126 ? -7.070 49.363 -41.992 0.41 24.98 180 SER B C 1
ATOM 5226 O O A SER D 1 126 ? -8.303 49.276 -42.040 0.59 24.20 180 SER B O 1
ATOM 5227 O O B SER D 1 126 ? -8.303 49.273 -42.027 0.41 24.58 180 SER B O 1
ATOM 5232 N N . ALA D 1 127 ? -6.274 48.390 -42.442 1.00 24.48 181 ALA B N 1
ATOM 5233 C CA . ALA D 1 127 ? -6.861 47.144 -42.931 1.00 23.21 181 ALA B CA 1
ATOM 5234 C C . ALA D 1 127 ? -7.614 46.424 -41.820 1.00 21.87 181 ALA B C 1
ATOM 5235 O O . ALA D 1 127 ? -8.707 45.889 -42.046 1.00 21.86 181 ALA B O 1
ATOM 5237 N N . LEU D 1 128 ? -7.062 46.428 -40.601 1.00 21.69 182 LEU B N 1
ATOM 5238 C CA . LEU D 1 128 ? -7.731 45.754 -39.488 1.00 21.24 182 LEU B CA 1
ATOM 5239 C C . LEU D 1 128 ? -9.001 46.486 -39.065 1.00 20.60 182 LEU B C 1
ATOM 5240 O O . LEU D 1 128 ? -9.967 45.847 -38.617 1.00 20.62 182 LEU B O 1
ATOM 5245 N N . HIS D 1 129 ? -9.031 47.818 -39.194 1.00 21.28 183 HIS B N 1
ATOM 5246 C CA . HIS D 1 129 ? -10.271 48.534 -38.910 1.00 20.19 183 HIS B CA 1
ATOM 5247 C C . HIS D 1 129 ? -11.360 48.185 -39.915 1.00 20.46 183 HIS B C 1
ATOM 5248 O O . HIS D 1 129 ? -12.546 48.152 -39.565 1.00 20.21 183 HIS B O 1
ATOM 5255 N N . PHE D 1 130 ? -10.991 47.960 -41.174 1.00 19.32 184 PHE B N 1
ATOM 5256 C CA . PHE D 1 130 ? -11.987 47.493 -42.135 1.00 18.69 184 PHE B CA 1
ATOM 5257 C C . PHE D 1 130 ? -12.459 46.087 -41.783 1.00 19.09 184 PHE B C 1
ATOM 5258 O O . PHE D 1 130 ? -13.655 45.790 -41.865 1.00 19.77 184 PHE B O 1
ATOM 5266 N N . CYS D 1 131 ? -11.535 45.214 -41.369 1.00 19.00 185 CYS B N 1
ATOM 5267 C CA . CYS D 1 131 ? -11.923 43.891 -40.889 1.00 17.98 185 CYS B CA 1
ATOM 5268 C C . CYS D 1 131 ? -12.904 44.014 -39.722 1.00 18.00 185 CYS B C 1
ATOM 5269 O O . CYS D 1 131 ? -13.907 43.282 -39.647 1.00 18.46 185 CYS B O 1
ATOM 5272 N N . ARG D 1 132 ? -12.615 44.935 -38.799 1.00 18.96 186 ARG B N 1
ATOM 5273 C CA . ARG D 1 132 ? -13.488 45.194 -37.655 1.00 19.32 186 ARG B CA 1
ATOM 5274 C C . ARG D 1 132 ? -14.901 45.563 -38.100 1.00 19.06 186 ARG B C 1
ATOM 5275 O O . ARG D 1 132 ? -15.890 45.028 -37.575 1.00 18.46 186 ARG B O 1
ATOM 5283 N N . ALA D 1 133 ? -15.020 46.472 -39.075 1.00 17.68 187 ALA B N 1
ATOM 5284 C CA . ALA D 1 133 ? -16.347 46.856 -39.561 1.00 18.03 187 ALA B CA 1
ATOM 5285 C C . ALA D 1 133 ? -17.072 45.675 -40.215 1.00 17.52 187 ALA B C 1
ATOM 5286 O O . ALA D 1 133 ? -18.284 45.496 -40.028 1.00 18.64 187 ALA B O 1
ATOM 5288 N N . VAL D 1 134 ? -16.355 44.859 -40.990 1.00 17.52 188 VAL B N 1
ATOM 5289 C CA . VAL D 1 134 ? -16.994 43.688 -41.585 1.00 18.01 188 VAL B CA 1
ATOM 5290 C C . VAL D 1 134 ? -17.412 42.698 -40.502 1.00 16.63 188 VAL B C 1
ATOM 5291 O O . VAL D 1 134 ? -18.476 42.080 -40.604 1.00 16.48 188 VAL B O 1
ATOM 5295 N N . CYS D 1 135 ? -16.615 42.564 -39.432 1.00 17.49 189 CYS B N 1
ATOM 5296 C CA . CYS D 1 135 ? -16.998 41.722 -38.300 1.00 16.96 189 CYS B CA 1
ATOM 5297 C C . CYS D 1 135 ? -18.293 42.207 -37.649 1.00 15.81 189 CYS B C 1
ATOM 5298 O O . CYS D 1 135 ? -19.180 41.404 -37.329 1.00 15.97 189 CYS B O 1
ATOM 5301 N N . CYS D 1 136 ? -18.433 43.522 -37.461 1.00 15.92 190 CYS B N 1
ATOM 5302 C CA . CYS D 1 136 ? -19.683 44.043 -36.913 1.00 16.34 190 CYS B CA 1
ATOM 5303 C C . CYS D 1 136 ? -20.860 43.704 -37.823 1.00 15.75 190 CYS B C 1
ATOM 5304 O O . CYS D 1 136 ? -21.966 43.419 -37.342 1.00 16.00 190 CYS B O 1
ATOM 5307 N N . ARG D 1 137 ? -20.649 43.764 -39.142 1.00 15.42 191 ARG B N 1
ATOM 5308 C CA . ARG D 1 137 ? -21.702 43.379 -40.083 1.00 14.40 191 ARG B CA 1
ATOM 5309 C C . ARG D 1 137 ? -22.033 41.901 -39.932 1.00 15.09 191 ARG B C 1
ATOM 5310 O O . ARG D 1 137 ? -23.208 41.521 -39.889 1.00 15.36 191 ARG B O 1
ATOM 5318 N N . ALA D 1 138 ? -21.008 41.052 -39.826 1.00 15.62 192 ALA B N 1
ATOM 5319 C CA . ALA D 1 138 ? -21.262 39.634 -39.590 1.00 15.98 192 ALA B CA 1
ATOM 5320 C C . ALA D 1 138 ? -22.055 39.423 -38.303 1.00 16.56 192 ALA B C 1
ATOM 5321 O O . ALA D 1 138 ? -22.996 38.617 -38.269 1.00 17.04 192 ALA B O 1
ATOM 5323 N N . GLU D 1 139 ? -21.722 40.170 -37.247 1.00 16.87 193 GLU B N 1
ATOM 5324 C CA . GLU D 1 139 ? -22.487 40.073 -36.009 1.00 17.08 193 GLU B CA 1
ATOM 5325 C C . GLU D 1 139 ? -23.960 40.397 -36.240 1.00 16.96 193 GLU B C 1
ATOM 5326 O O . GLU D 1 139 ? -24.844 39.691 -35.727 1.00 18.32 193 GLU B O 1
ATOM 5332 N N . ARG D 1 140 ? -24.244 41.467 -36.998 1.00 16.17 194 ARG B N 1
ATOM 5333 C CA . ARG D 1 140 ? -25.632 41.839 -37.274 1.00 15.93 194 ARG B CA 1
ATOM 5334 C C . ARG D 1 140 ? -26.374 40.746 -38.026 1.00 16.20 194 ARG B C 1
ATOM 5335 O O . ARG D 1 140 ? -27.587 40.593 -37.836 1.00 18.38 194 ARG B O 1
ATOM 5343 N N . ARG D 1 141 ? -25.680 39.976 -38.868 1.00 16.45 195 ARG B N 1
ATOM 5344 C CA . ARG D 1 141 ? -26.331 38.898 -39.612 1.00 16.77 195 ARG B CA 1
ATOM 5345 C C . ARG D 1 141 ? -26.585 37.662 -38.758 1.00 16.58 195 ARG B C 1
ATOM 5346 O O . ARG D 1 141 ? -27.497 36.878 -39.076 1.00 17.96 195 ARG B O 1
ATOM 5354 N N . VAL D 1 142 ? -25.799 37.466 -37.698 1.00 16.84 196 VAL B N 1
ATOM 5355 C CA . VAL D 1 142 ? -25.956 36.293 -36.842 1.00 17.47 196 VAL B CA 1
ATOM 5356 C C . VAL D 1 142 ? -26.989 36.535 -35.742 1.00 19.19 196 VAL B C 1
ATOM 5357 O O . VAL D 1 142 ? -27.675 35.599 -35.324 1.00 20.53 196 VAL B O 1
ATOM 5361 N N . VAL D 1 143 ? -27.142 37.787 -35.295 1.00 20.79 197 VAL B N 1
ATOM 5362 C CA . VAL D 1 143 ? -28.058 38.084 -34.193 1.00 22.49 197 VAL B CA 1
ATOM 5363 C C . VAL D 1 143 ? -29.479 37.571 -34.456 1.00 23.24 197 VAL B C 1
ATOM 5364 O O . VAL D 1 143 ? -30.048 36.922 -33.567 1.00 22.51 197 VAL B O 1
ATOM 5368 N N . PRO D 1 144 ? -30.082 37.764 -35.640 1.00 21.51 198 PRO B N 1
ATOM 5369 C CA . PRO D 1 144 ? -31.432 37.204 -35.849 1.00 22.07 198 PRO B CA 1
ATOM 5370 C C . PRO D 1 144 ? -31.487 35.683 -35.765 1.00 21.92 198 PRO B C 1
ATOM 5371 O O . PRO D 1 144 ? -32.506 35.140 -35.313 1.00 23.68 198 PRO B O 1
ATOM 5375 N N . LEU D 1 145 ? -30.435 34.981 -36.197 1.00 19.59 199 LEU B N 1
ATOM 5376 C CA . LEU D 1 145 ? -30.428 33.520 -36.125 1.00 18.42 199 LEU B CA 1
ATOM 5377 C C . LEU D 1 145 ? -30.368 33.041 -34.680 1.00 19.48 199 LEU B C 1
ATOM 5378 O O . LEU D 1 145 ? -31.005 32.045 -34.318 1.00 22.34 199 LEU B O 1
ATOM 5383 N N . VAL D 1 146 ? -29.604 33.735 -33.838 1.00 20.20 200 VAL B N 1
ATOM 5384 C CA . VAL D 1 146 ? -29.600 33.411 -32.418 1.00 23.62 200 VAL B CA 1
ATOM 5385 C C . VAL D 1 146 ? -30.966 33.687 -31.808 1.00 25.47 200 VAL B C 1
ATOM 5386 O O . VAL D 1 146 ? -31.494 32.870 -31.046 1.00 26.59 200 VAL B O 1
ATOM 5390 N N . GLN D 1 147 ? -31.569 34.835 -32.143 1.00 28.49 201 GLN B N 1
ATOM 5391 C CA . GLN D 1 147 ? -32.857 35.201 -31.560 1.00 31.50 201 GLN B CA 1
ATOM 5392 C C . GLN D 1 147 ? -33.946 34.197 -31.918 1.00 34.26 201 GLN B C 1
ATOM 5393 O O . GLN D 1 147 ? -34.902 34.016 -31.153 1.00 37.08 201 GLN B O 1
ATOM 5395 N N . MET D 1 148 ? -33.826 33.537 -33.069 1.00 33.94 202 MET B N 1
ATOM 5396 C CA . MET D 1 148 ? -34.805 32.545 -33.494 1.00 36.95 202 MET B CA 1
ATOM 5397 C C . MET D 1 148 ? -34.504 31.148 -32.986 1.00 34.74 202 MET B C 1
ATOM 5398 O O . MET D 1 148 ? -35.329 30.247 -33.180 1.00 35.99 202 MET B O 1
ATOM 5403 N N . GLY D 1 149 ? -33.358 30.942 -32.345 1.00 30.98 203 GLY B N 1
ATOM 5404 C CA . GLY D 1 149 ? -32.984 29.619 -31.894 1.00 28.31 203 GLY B CA 1
ATOM 5405 C C . GLY D 1 149 ? -32.349 28.740 -32.945 1.00 25.05 203 GLY B C 1
ATOM 5406 O O . GLY D 1 149 ? -32.247 27.526 -32.732 1.00 26.88 203 GLY B O 1
ATOM 5407 N N . GLU D 1 150 ? -31.919 29.313 -34.068 1.00 22.66 204 GLU B N 1
ATOM 5408 C CA . GLU D 1 150 ? -31.255 28.537 -35.106 1.00 21.81 204 GLU B CA 1
ATOM 5409 C C . GLU D 1 150 ? -29.801 28.246 -34.769 1.00 21.39 204 GLU B C 1
ATOM 5410 O O . GLU D 1 150 ? -29.276 27.214 -35.200 1.00 22.47 204 GLU B O 1
ATOM 5416 N N . THR D 1 151 ? -29.154 29.129 -34.002 1.00 20.72 205 THR B N 1
ATOM 5417 C CA . THR D 1 151 ? -27.707 29.169 -33.833 1.00 21.26 205 THR B CA 1
ATOM 5418 C C . THR D 1 151 ? -27.350 29.334 -32.361 1.00 20.72 205 THR B C 1
ATOM 5419 O O . THR D 1 151 ? -28.044 30.040 -31.624 1.00 23.21 205 THR B O 1
ATOM 5423 N N . ASP D 1 152 ? -26.265 28.672 -31.950 1.00 21.87 206 ASP B N 1
ATOM 5424 C CA . ASP D 1 152 ? -25.701 28.785 -30.605 1.00 21.72 206 ASP B CA 1
ATOM 5425 C C . ASP D 1 152 ? -25.358 30.239 -30.283 1.00 19.59 206 ASP B C 1
ATOM 5426 O O . ASP D 1 152 ? -24.679 30.917 -31.063 1.00 19.65 206 ASP B O 1
ATOM 5431 N N . ALA D 1 153 ? -25.831 30.720 -29.131 1.00 21.96 207 ALA B N 1
ATOM 5432 C CA . ALA D 1 153 ? -25.586 32.112 -28.752 1.00 22.33 207 ALA B CA 1
ATOM 5433 C C . ALA D 1 153 ? -24.099 32.430 -28.651 1.00 20.35 207 ALA B C 1
ATOM 5434 O O . ALA D 1 153 ? -23.705 33.594 -28.802 1.00 20.16 207 ALA B O 1
ATOM 5436 N N . ASN D 1 154 ? -23.250 31.428 -28.395 1.00 19.87 208 ASN B N 1
ATOM 5437 C CA . ASN D 1 154 ? -21.823 31.726 -28.336 1.00 20.70 208 ASN B CA 1
ATOM 5438 C C . ASN D 1 154 ? -21.272 32.200 -29.677 1.00 19.89 208 ASN B C 1
ATOM 5439 O O . ASN D 1 154 ? -20.228 32.853 -29.698 1.00 20.45 208 ASN B O 1
ATOM 5444 N N . VAL D 1 155 ? -21.912 31.854 -30.797 1.00 19.49 209 VAL B N 1
ATOM 5445 C CA . VAL D 1 155 ? -21.439 32.359 -32.083 1.00 19.01 209 VAL B CA 1
ATOM 5446 C C . VAL D 1 155 ? -21.508 33.883 -32.105 1.00 19.24 209 VAL B C 1
ATOM 5447 O O . VAL D 1 155 ? -20.553 34.562 -32.507 1.00 19.61 209 VAL B O 1
ATOM 5451 N N . ALA D 1 156 ? -22.645 34.446 -31.681 1.00 19.45 210 ALA B N 1
ATOM 5452 C CA . ALA D 1 156 ? -22.771 35.904 -31.632 1.00 18.74 210 ALA B CA 1
ATOM 5453 C C . ALA D 1 156 ? -21.806 36.512 -30.625 1.00 18.65 210 ALA B C 1
ATOM 5454 O O . ALA D 1 156 ? -21.230 37.579 -30.877 1.00 20.14 210 ALA B O 1
ATOM 5456 N N . LYS D 1 157 ? -21.630 35.861 -29.471 1.00 19.06 211 LYS B N 1
ATOM 5457 C CA . LYS D 1 157 ? -20.690 36.372 -28.475 1.00 20.98 211 LYS B CA 1
ATOM 5458 C C . LYS D 1 157 ? -19.275 36.415 -29.024 1.00 21.18 211 LYS B C 1
ATOM 5459 O O . LYS D 1 157 ? -18.519 37.359 -28.750 1.00 19.81 211 LYS B O 1
ATOM 5465 N N . PHE D 1 158 ? -18.893 35.394 -29.788 1.00 18.61 212 PHE B N 1
ATOM 5466 C CA . PHE D 1 158 ? -17.552 35.363 -30.357 1.00 19.54 212 PHE B CA 1
ATOM 5467 C C . PHE D 1 158 ? -17.345 36.515 -31.333 1.00 17.88 212 PHE B C 1
ATOM 5468 O O . PHE D 1 158 ? -16.311 37.195 -31.297 1.00 18.95 212 PHE B O 1
ATOM 5476 N N . LEU D 1 159 ? -18.318 36.756 -32.216 1.00 16.59 213 LEU B N 1
ATOM 5477 C CA . LEU D 1 159 ? -18.177 37.862 -33.161 1.00 16.52 213 LEU B CA 1
ATOM 5478 C C . LEU D 1 159 ? -18.186 39.213 -32.451 1.00 16.83 213 LEU B C 1
ATOM 5479 O O . LEU D 1 159 ? -17.466 40.133 -32.860 1.00 18.67 213 LEU B O 1
ATOM 5484 N N . ASN D 1 160 ? -18.995 39.367 -31.400 1.00 17.29 214 ASN B N 1
ATOM 5485 C CA . ASN D 1 160 ? -18.923 40.588 -30.596 1.00 17.23 214 ASN B CA 1
ATOM 5486 C C . ASN D 1 160 ? -17.512 40.781 -30.039 1.00 17.29 214 ASN B C 1
ATOM 5487 O O . ASN D 1 160 ? -16.908 41.856 -30.174 1.00 17.95 214 ASN B O 1
ATOM 5492 N N . ARG D 1 161 ? -16.942 39.723 -29.468 1.00 18.91 215 ARG B N 1
ATOM 5493 C CA . ARG D 1 161 ? -15.611 39.849 -28.885 1.00 18.38 215 ARG B CA 1
ATOM 5494 C C . ARG D 1 161 ? -14.553 40.058 -29.961 1.00 18.70 215 ARG B C 1
ATOM 5495 O O . ARG D 1 161 ? -13.574 40.788 -29.737 1.00 18.85 215 ARG B O 1
ATOM 5503 N N . LEU D 1 162 ? -14.755 39.464 -31.145 1.00 17.38 216 LEU B N 1
ATOM 5504 C CA . LEU D 1 162 ? -13.755 39.576 -32.206 1.00 18.27 216 LEU B CA 1
ATOM 5505 C C . LEU D 1 162 ? -13.633 41.008 -32.724 1.00 16.95 216 LEU B C 1
ATOM 5506 O O . LEU D 1 162 ? -12.532 41.440 -33.089 1.00 19.17 216 LEU B O 1
ATOM 5511 N N A SER D 1 163 ? -14.740 41.750 -32.777 0.55 17.14 217 SER B N 1
ATOM 5512 N N B SER D 1 163 ? -14.723 41.778 -32.755 0.45 18.19 217 SER B N 1
ATOM 5513 C CA A SER D 1 163 ? -14.635 43.154 -33.163 0.55 16.91 217 SER B CA 1
ATOM 5514 C CA B SER D 1 163 ? -14.562 43.159 -33.210 0.45 18.44 217 SER B CA 1
ATOM 5515 C C A SER D 1 163 ? -13.744 43.916 -32.193 0.55 19.04 217 SER B C 1
ATOM 5516 C C B SER D 1 163 ? -13.806 44.001 -32.183 0.45 20.27 217 SER B C 1
ATOM 5517 O O A SER D 1 163 ? -12.910 44.732 -32.611 0.55 18.85 217 SER B O 1
ATOM 5518 O O B SER D 1 163 ? -13.120 44.961 -32.560 0.45 21.31 217 SER B O 1
ATOM 5523 N N . ASP D 1 164 ? -13.904 43.654 -30.894 1.00 19.73 218 ASP B N 1
ATOM 5524 C CA . ASP D 1 164 ? -13.055 44.288 -29.881 1.00 20.99 218 ASP B CA 1
ATOM 5525 C C . ASP D 1 164 ? -11.592 43.887 -30.059 1.00 19.67 218 ASP B C 1
ATOM 5526 O O . ASP D 1 164 ? -10.681 44.703 -29.855 1.00 20.35 218 ASP B O 1
ATOM 5531 N N . TYR D 1 165 ? -11.345 42.624 -30.417 1.00 20.26 219 TYR B N 1
ATOM 5532 C CA . TYR D 1 165 ? -9.975 42.182 -30.659 1.00 19.68 219 TYR B CA 1
ATOM 5533 C C . TYR D 1 165 ? -9.381 42.894 -31.864 1.00 19.12 219 TYR B C 1
ATOM 5534 O O . TYR D 1 165 ? -8.243 43.375 -31.810 1.00 21.63 219 TYR B O 1
ATOM 5543 N N . LEU D 1 166 ? -10.136 42.983 -32.962 1.00 18.13 220 LEU B N 1
ATOM 5544 C CA . LEU D 1 166 ? -9.606 43.640 -34.154 1.00 18.57 220 LEU B CA 1
ATOM 5545 C C . LEU D 1 166 ? -9.348 45.117 -33.892 1.00 19.54 220 LEU B C 1
ATOM 5546 O O . LEU D 1 166 ? -8.353 45.676 -34.371 1.00 21.64 220 LEU B O 1
ATOM 5551 N N . PHE D 1 167 ? -10.221 45.758 -33.109 1.00 19.71 221 PHE B N 1
ATOM 5552 C CA . PHE D 1 167 ? -10.009 47.157 -32.736 1.00 21.59 221 PHE B CA 1
ATOM 5553 C C . PHE D 1 167 ? -8.720 47.310 -31.944 1.00 21.39 221 PHE B C 1
ATOM 5554 O O . PHE D 1 167 ? -7.912 48.217 -32.197 1.00 23.37 221 PHE B O 1
ATOM 5562 N N . THR D 1 168 ? -8.523 46.432 -30.961 1.00 21.06 222 THR B N 1
ATOM 5563 C CA . THR D 1 168 ? -7.341 46.525 -30.107 1.00 23.03 222 THR B CA 1
ATOM 5564 C C . THR D 1 168 ? -6.074 46.204 -30.891 1.00 23.47 222 THR B C 1
ATOM 5565 O O . THR D 1 168 ? -5.041 46.866 -30.720 1.00 24.73 222 THR B O 1
ATOM 5569 N N . LEU D 1 169 ? -6.141 45.199 -31.764 1.00 23.80 223 LEU B N 1
ATOM 5570 C CA . LEU D 1 169 ? -4.984 44.835 -32.576 1.00 22.90 223 LEU B CA 1
ATOM 5571 C C . LEU D 1 169 ? -4.610 45.955 -33.538 1.00 25.06 223 LEU B C 1
ATOM 5572 O O . LEU D 1 169 ? -3.424 46.186 -33.800 1.00 25.81 223 LEU B O 1
ATOM 5577 N N . ALA D 1 170 ? -5.609 46.640 -34.100 1.00 25.56 224 ALA B N 1
ATOM 5578 C CA . ALA D 1 170 ? -5.327 47.790 -34.954 1.00 25.73 224 ALA B CA 1
ATOM 5579 C C . ALA D 1 170 ? -4.572 48.867 -34.181 1.00 27.22 224 ALA B C 1
ATOM 5580 O O . ALA D 1 170 ? -3.575 49.421 -34.665 1.00 28.97 224 ALA B O 1
ATOM 5582 N N . ARG D 1 171 ? -5.041 49.178 -32.970 1.00 28.46 225 ARG B N 1
ATOM 5583 C CA . ARG D 1 171 ? -4.350 50.152 -32.128 1.00 29.85 225 ARG B CA 1
ATOM 5584 C C . ARG D 1 171 ? -2.925 49.707 -31.831 1.00 29.93 225 ARG B C 1
ATOM 5585 O O . ARG D 1 171 ? -1.997 50.529 -31.795 1.00 31.50 225 ARG B O 1
ATOM 5593 N N . TYR D 1 172 ? -2.743 48.407 -31.592 1.00 31.64 226 TYR B N 1
ATOM 5594 C CA . TYR D 1 172 ? -1.422 47.868 -31.286 1.00 32.48 226 TYR B CA 1
ATOM 5595 C C . TYR D 1 172 ? -0.487 48.009 -32.481 1.00 34.08 226 TYR B C 1
ATOM 5596 O O . TYR D 1 172 ? 0.670 48.422 -32.336 1.00 35.72 226 TYR B O 1
ATOM 5605 N N . ALA D 1 173 ? -0.976 47.677 -33.677 1.00 34.16 227 ALA B N 1
ATOM 5606 C CA . ALA D 1 173 ? -0.154 47.811 -34.876 1.00 34.49 227 ALA B CA 1
ATOM 5607 C C . ALA D 1 173 ? 0.232 49.263 -35.114 1.00 35.11 227 ALA B C 1
ATOM 5608 O O . ALA D 1 173 ? 1.377 49.559 -35.478 1.00 37.02 227 ALA B O 1
ATOM 5610 N N . ALA D 1 174 ? -0.708 50.188 -34.905 1.00 36.15 228 ALA B N 1
ATOM 5611 C CA . ALA D 1 174 ? -0.408 51.602 -35.110 1.00 36.59 228 ALA B CA 1
ATOM 5612 C C . ALA D 1 174 ? 0.620 52.101 -34.101 1.00 38.51 228 ALA B C 1
ATOM 5613 O O . ALA D 1 174 ? 1.460 52.950 -34.429 1.00 39.33 228 ALA B O 1
ATOM 5615 N N A MET D 1 175 ? 0.566 51.589 -32.871 0.50 39.62 229 MET B N 1
ATOM 5616 N N B MET D 1 175 ? 0.570 51.590 -32.865 0.50 39.52 229 MET B N 1
ATOM 5617 C CA A MET D 1 175 ? 1.538 51.990 -31.861 0.50 40.95 229 MET B CA 1
ATOM 5618 C CA B MET D 1 175 ? 1.550 51.997 -31.860 0.50 40.79 229 MET B CA 1
ATOM 5619 C C A MET D 1 175 ? 2.933 51.484 -32.209 0.50 41.11 229 MET B C 1
ATOM 5620 C C B MET D 1 175 ? 2.940 51.483 -32.208 0.50 41.15 229 MET B C 1
ATOM 5621 O O A MET D 1 175 ? 3.920 52.219 -32.075 0.50 42.19 229 MET B O 1
ATOM 5622 O O B MET D 1 175 ? 3.932 52.213 -32.074 0.50 42.16 229 MET B O 1
ATOM 5631 N N . LYS D 1 176 ? 3.037 50.227 -32.649 1.00 42.46 230 LYS B N 1
ATOM 5632 C CA . LYS D 1 176 ? 4.336 49.677 -33.015 1.00 45.43 230 LYS B CA 1
ATOM 5633 C C . LYS D 1 176 ? 4.935 50.398 -34.217 1.00 47.19 230 LYS B C 1
ATOM 5634 O O . LYS D 1 176 ? 6.163 50.497 -34.324 1.00 48.65 230 LYS B O 1
ATOM 5640 N N . GLU D 1 177 ? 4.100 50.944 -35.102 1.00 47.60 231 GLU B N 1
ATOM 5641 C CA . GLU D 1 177 ? 4.585 51.689 -36.258 1.00 48.45 231 GLU B CA 1
ATOM 5642 C C . GLU D 1 177 ? 4.904 53.150 -35.958 1.00 49.14 231 GLU B C 1
ATOM 5643 O O . GLU D 1 177 ? 5.450 53.836 -36.829 1.00 49.53 231 GLU B O 1
ATOM 5649 N N . GLY D 1 178 ? 4.578 53.648 -34.768 1.00 49.04 232 GLY B N 1
ATOM 5650 C CA . GLY D 1 178 ? 4.832 55.039 -34.448 1.00 49.25 232 GLY B CA 1
ATOM 5651 C C . GLY D 1 178 ? 3.753 56.005 -34.881 1.00 49.35 232 GLY B C 1
ATOM 5652 O O . GLY D 1 178 ? 3.992 57.220 -34.870 1.00 48.50 232 GLY B O 1
ATOM 5653 N N . ASN D 1 179 ? 2.572 55.508 -35.247 1.00 49.05 233 ASN B N 1
ATOM 5654 C CA . ASN D 1 179 ? 1.495 56.348 -35.753 1.00 52.14 233 ASN B CA 1
ATOM 5655 C C . ASN D 1 179 ? 0.592 56.782 -34.603 1.00 54.88 233 ASN B C 1
ATOM 5656 O O . ASN D 1 179 ? -0.029 55.944 -33.943 1.00 55.12 233 ASN B O 1
ATOM 5661 N N . GLN D 1 180 ? 0.523 58.090 -34.369 1.00 58.75 234 GLN B N 1
ATOM 5662 C CA . GLN D 1 180 ? -0.227 58.624 -33.240 1.00 63.59 234 GLN B CA 1
ATOM 5663 C C . GLN D 1 180 ? -1.724 58.573 -33.524 1.00 66.92 234 GLN B C 1
ATOM 5664 O O . GLN D 1 180 ? -2.176 58.957 -34.609 1.00 67.05 234 GLN B O 1
ATOM 5666 N N . GLU D 1 181 ? -2.490 58.105 -32.539 1.00 68.83 235 GLU B N 1
ATOM 5667 C CA . GLU D 1 181 ? -3.927 57.939 -32.712 1.00 69.96 235 GLU B CA 1
ATOM 5668 C C . GLU D 1 181 ? -4.591 59.272 -33.036 1.00 71.63 235 GLU B C 1
ATOM 5669 O O . GLU D 1 181 ? -4.238 60.315 -32.481 1.00 71.82 235 GLU B O 1
ATOM 5671 N N . LYS D 1 182 ? -5.555 59.227 -33.951 1.00 72.81 236 LYS B N 1
ATOM 5672 C CA . LYS D 1 182 ? -6.302 60.406 -34.367 1.00 73.77 236 LYS B CA 1
ATOM 5673 C C . LYS D 1 182 ? -7.561 60.531 -33.522 1.00 71.79 236 LYS B C 1
ATOM 5674 O O . LYS D 1 182 ? -8.340 59.581 -33.423 1.00 71.90 236 LYS B O 1
ATOM 5680 N N . ILE D 1 183 ? -7.755 61.696 -32.913 1.00 69.41 237 ILE B N 1
ATOM 5681 C CA . ILE D 1 183 ? -8.945 61.981 -32.124 1.00 68.28 237 ILE B CA 1
ATOM 5682 C C . ILE D 1 183 ? -9.683 63.131 -32.789 1.00 68.65 237 ILE B C 1
ATOM 5683 O O . ILE D 1 183 ? -9.091 64.182 -33.059 1.00 67.07 237 ILE B O 1
ATOM 5685 N N . TYR D 1 184 ? -10.964 62.923 -33.072 1.00 70.77 238 TYR B N 1
ATOM 5686 C CA . TYR D 1 184 ? -11.828 63.975 -33.579 1.00 73.57 238 TYR B CA 1
ATOM 5687 C C . TYR D 1 184 ? -13.098 64.009 -32.751 1.00 80.74 238 TYR B C 1
ATOM 5688 O O . TYR D 1 184 ? -13.674 62.961 -32.449 1.00 79.74 238 TYR B O 1
ATOM 5697 N N . MET D 1 185 ? -13.535 65.210 -32.394 1.00 89.29 239 MET B N 1
ATOM 5698 C CA . MET D 1 185 ? -14.872 65.404 -31.866 1.00 98.04 239 MET B CA 1
ATOM 5699 C C . MET D 1 185 ? -15.535 66.555 -32.609 1.00 93.26 239 MET B C 1
ATOM 5700 O O . MET D 1 185 ? -14.870 67.378 -33.253 1.00 93.18 239 MET B O 1
ATOM 5705 N N . LYS D 1 186 ? -16.853 66.600 -32.524 1.00 89.03 240 LYS B N 1
ATOM 5706 C CA . LYS D 1 186 ? -17.648 67.532 -33.296 1.00 85.38 240 LYS B CA 1
ATOM 5707 C C . LYS D 1 186 ? -17.894 68.805 -32.502 1.00 85.67 240 LYS B C 1
ATOM 5708 O O . LYS D 1 186 ? -18.178 68.757 -31.303 1.00 84.66 240 LYS B O 1
ATOM 5714 N N . ASN D 1 187 ? -17.757 69.944 -33.176 1.00 87.12 241 ASN B N 1
ATOM 5715 C CA . ASN D 1 187 ? -18.216 71.198 -32.605 1.00 88.82 241 ASN B CA 1
ATOM 5716 C C . ASN D 1 187 ? -19.730 71.156 -32.443 1.00 88.02 241 ASN B C 1
ATOM 5717 O O . ASN D 1 187 ? -20.442 70.588 -33.273 1.00 87.98 241 ASN B O 1
ATOM 5722 N N . ASP D 1 188 ? -20.220 71.764 -31.367 1.00 87.13 242 ASP B N 1
ATOM 5723 C CA . ASP D 1 188 ? -21.621 71.639 -30.973 1.00 85.57 242 ASP B CA 1
ATOM 5724 C C . ASP D 1 188 ? -22.605 72.007 -32.086 1.00 85.02 242 ASP B C 1
ATOM 5725 O O . ASP D 1 188 ? -22.416 72.987 -32.805 1.00 84.81 242 ASP B O 1
ATOM 5730 N N . PRO E 1 2 ? -17.664 31.110 12.141 1.00 53.43 56 PRO A N 1
ATOM 5731 C CA . PRO E 1 2 ? -18.780 30.169 12.267 1.00 51.55 56 PRO A CA 1
ATOM 5732 C C . PRO E 1 2 ? -18.311 28.723 12.312 1.00 48.62 56 PRO A C 1
ATOM 5733 O O . PRO E 1 2 ? -17.467 28.320 11.512 1.00 48.29 56 PRO A O 1
ATOM 5737 N N . LYS E 1 3 ? -18.868 27.950 13.236 1.00 45.38 57 LYS A N 1
ATOM 5738 C CA . LYS E 1 3 ? -18.441 26.571 13.397 1.00 42.85 57 LYS A CA 1
ATOM 5739 C C . LYS E 1 3 ? -18.915 25.720 12.228 1.00 39.24 57 LYS A C 1
ATOM 5740 O O . LYS E 1 3 ? -19.929 26.009 11.588 1.00 38.80 57 LYS A O 1
ATOM 5746 N N . ILE E 1 4 ? -18.150 24.660 11.948 1.00 35.58 58 ILE A N 1
ATOM 5747 C CA . ILE E 1 4 ? -18.469 23.755 10.845 1.00 34.10 58 ILE A CA 1
ATOM 5748 C C . ILE E 1 4 ? -19.835 23.116 11.041 1.00 31.75 58 ILE A C 1
ATOM 5749 O O . ILE E 1 4 ? -20.547 22.829 10.064 1.00 30.18 58 ILE A O 1
ATOM 5754 N N . TYR E 1 5 ? -20.231 22.883 12.290 1.00 31.35 59 TYR A N 1
ATOM 5755 C CA . TYR E 1 5 ? -21.535 22.288 12.569 1.00 32.10 59 TYR A CA 1
ATOM 5756 C C . TYR E 1 5 ? -22.535 23.423 12.749 1.00 33.12 59 TYR A C 1
ATOM 5757 O O . TYR E 1 5 ? -22.586 24.063 13.804 1.00 35.98 59 TYR A O 1
ATOM 5766 N N . THR E 1 6 ? -23.309 23.705 11.693 1.00 30.10 60 THR A N 1
ATOM 5767 C CA . THR E 1 6 ? -24.356 24.716 11.785 1.00 29.53 60 THR A CA 1
ATOM 5768 C C . THR E 1 6 ? -25.572 24.199 12.530 1.00 31.04 60 THR A C 1
ATOM 5769 O O . THR E 1 6 ? -26.355 25.001 13.047 1.00 32.61 60 THR A O 1
ATOM 5773 N N . LYS E 1 7 ? -25.744 22.878 12.584 1.00 31.04 61 LYS A N 1
ATOM 5774 C CA . LYS E 1 7 ? -26.887 22.174 13.155 1.00 30.16 61 LYS A CA 1
ATOM 5775 C C . LYS E 1 7 ? -28.151 22.342 12.319 1.00 29.12 61 LYS A C 1
ATOM 5776 O O . LYS E 1 7 ? -29.200 21.804 12.696 1.00 30.93 61 LYS A O 1
ATOM 5782 N N . THR E 1 8 ? -28.093 23.042 11.184 1.00 27.55 62 THR A N 1
ATOM 5783 C CA . THR E 1 8 ? -29.286 23.179 10.350 1.00 27.60 62 THR A CA 1
ATOM 5784 C C . THR E 1 8 ? -29.674 21.867 9.679 1.00 26.73 62 THR A C 1
ATOM 5785 O O . THR E 1 8 ? -30.814 21.737 9.212 1.00 26.48 62 THR A O 1
ATOM 5789 N N . GLY E 1 9 ? -28.755 20.904 9.605 1.00 25.04 63 GLY A N 1
ATOM 5790 C CA . GLY E 1 9 ? -29.022 19.582 9.079 1.00 24.74 63 GLY A CA 1
ATOM 5791 C C . GLY E 1 9 ? -29.423 18.573 10.129 1.00 25.27 63 GLY A C 1
ATOM 5792 O O . GLY E 1 9 ? -29.588 17.388 9.822 1.00 25.55 63 GLY A O 1
ATOM 5793 N N . ASP E 1 10 ? -29.613 19.019 11.366 1.00 27.26 64 ASP A N 1
ATOM 5794 C CA . ASP E 1 10 ? -29.803 18.128 12.500 1.00 29.18 64 ASP A CA 1
ATOM 5795 C C . ASP E 1 10 ? -31.173 17.451 12.496 1.00 31.11 64 ASP A C 1
ATOM 5796 O O . ASP E 1 10 ? -31.334 16.399 13.121 1.00 33.75 64 ASP A O 1
ATOM 5801 N N . LYS E 1 11 ? -32.164 18.022 11.818 1.00 27.78 65 LYS A N 1
ATOM 5802 C CA . LYS E 1 11 ? -33.494 17.428 11.774 1.00 28.44 65 LYS A CA 1
ATOM 5803 C C . LYS E 1 11 ? -33.768 16.704 10.456 1.00 27.30 65 LYS A C 1
ATOM 5804 O O . LYS E 1 11 ? -34.929 16.444 10.125 1.00 30.16 65 LYS A O 1
ATOM 5810 N N . GLY E 1 12 ? -32.721 16.376 9.702 1.00 24.83 66 GLY A N 1
ATOM 5811 C CA . GLY E 1 12 ? -32.838 15.504 8.553 1.00 23.39 66 GLY A CA 1
ATOM 5812 C C . GLY E 1 12 ? -33.093 16.174 7.219 1.00 22.47 66 GLY A C 1
ATOM 5813 O O . GLY E 1 12 ? -33.478 15.484 6.265 1.00 23.35 66 GLY A O 1
ATOM 5814 N N . PHE E 1 13 ? -32.915 17.491 7.116 1.00 21.56 67 PHE A N 1
ATOM 5815 C CA . PHE E 1 13 ? -33.044 18.204 5.853 1.00 22.02 67 PHE A CA 1
ATOM 5816 C C . PHE E 1 13 ? -31.706 18.834 5.491 1.00 21.26 67 PHE A C 1
ATOM 5817 O O . PHE E 1 13 ? -30.863 19.082 6.361 1.00 22.20 67 PHE A O 1
ATOM 5825 N N . SER E 1 14 ? -31.511 19.111 4.202 1.00 20.39 68 SER A N 1
ATOM 5826 C CA . SER E 1 14 ? -30.271 19.741 3.787 1.00 21.25 68 SER A CA 1
ATOM 5827 C C . SER E 1 14 ? -30.539 20.551 2.519 1.00 19.32 68 SER A C 1
ATOM 5828 O O . SER E 1 14 ? -31.572 20.378 1.856 1.00 19.23 68 SER A O 1
ATOM 5831 N N . SER E 1 15 ? -29.596 21.434 2.170 1.00 20.23 69 SER A N 1
ATOM 5832 C CA . SER E 1 15 ? -29.734 22.312 1.010 1.00 21.13 69 SER A CA 1
ATOM 5833 C C . SER E 1 15 ? -29.022 21.776 -0.226 1.00 21.62 69 SER A C 1
ATOM 5834 O O . SER E 1 15 ? -27.906 21.254 -0.143 1.00 22.93 69 SER A O 1
ATOM 5837 N N . THR E 1 16 ? -29.680 21.920 -1.374 1.00 22.04 70 THR A N 1
ATOM 5838 C CA . THR E 1 16 ? -29.048 21.807 -2.675 1.00 22.07 70 THR A CA 1
ATOM 5839 C C . THR E 1 16 ? -28.438 23.151 -3.064 1.00 22.79 70 THR A C 1
ATOM 5840 O O . THR E 1 16 ? -28.644 24.173 -2.401 1.00 24.30 70 THR A O 1
ATOM 5844 N N A PHE E 1 17 ? -27.672 23.146 -4.159 0.50 24.23 71 PHE A N 1
ATOM 5845 N N B PHE E 1 17 ? -27.694 23.153 -4.170 0.50 24.25 71 PHE A N 1
ATOM 5846 C CA A PHE E 1 17 ? -27.052 24.377 -4.637 0.50 24.79 71 PHE A CA 1
ATOM 5847 C CA B PHE E 1 17 ? -27.052 24.379 -4.626 0.50 24.76 71 PHE A CA 1
ATOM 5848 C C A PHE E 1 17 ? -28.077 25.393 -5.129 0.50 24.73 71 PHE A C 1
ATOM 5849 C C B PHE E 1 17 ? -28.029 25.362 -5.265 0.50 24.85 71 PHE A C 1
ATOM 5850 O O A PHE E 1 17 ? -27.791 26.594 -5.124 0.50 26.73 71 PHE A O 1
ATOM 5851 O O B PHE E 1 17 ? -27.647 26.508 -5.517 0.50 27.24 71 PHE A O 1
ATOM 5866 N N . THR E 1 18 ? -29.268 24.949 -5.540 1.00 23.37 72 THR A N 1
ATOM 5867 C CA . THR E 1 18 ? -30.292 25.899 -5.962 1.00 23.74 72 THR A CA 1
ATOM 5868 C C . THR E 1 18 ? -30.930 26.618 -4.784 1.00 25.02 72 THR A C 1
ATOM 5869 O O . THR E 1 18 ? -31.724 27.542 -4.997 1.00 26.55 72 THR A O 1
ATOM 5873 N N . GLY E 1 19 ? -30.615 26.212 -3.556 1.00 25.38 73 GLY A N 1
ATOM 5874 C CA . GLY E 1 19 ? -31.298 26.700 -2.385 1.00 24.46 73 GLY A CA 1
ATOM 5875 C C . GLY E 1 19 ? -32.474 25.854 -1.948 1.00 24.63 73 GLY A C 1
ATOM 5876 O O . GLY E 1 19 ? -32.936 26.000 -0.807 1.00 26.47 73 GLY A O 1
ATOM 5877 N N . GLU E 1 20 ? -32.981 24.989 -2.826 1.00 21.97 74 GLU A N 1
ATOM 5878 C CA . GLU E 1 20 ? -34.045 24.064 -2.449 1.00 21.78 74 GLU A CA 1
ATOM 5879 C C . GLU E 1 20 ? -33.569 23.149 -1.329 1.00 21.54 74 GLU A C 1
ATOM 5880 O O . GLU E 1 20 ? -32.446 22.643 -1.360 1.00 22.17 74 GLU A O 1
ATOM 5886 N N . ARG E 1 21 ? -34.426 22.936 -0.334 1.00 19.46 75 ARG A N 1
ATOM 5887 C CA . ARG E 1 21 ? -34.137 22.016 0.755 1.00 19.35 75 ARG A CA 1
ATOM 5888 C C . ARG E 1 21 ? -34.951 20.742 0.589 1.00 19.16 75 ARG A C 1
ATOM 5889 O O . ARG E 1 21 ? -36.117 20.788 0.179 1.00 21.70 75 ARG A O 1
ATOM 5897 N N . ARG E 1 22 ? -34.325 19.610 0.887 1.00 18.74 76 ARG A N 1
ATOM 5898 C CA . ARG E 1 22 ? -34.917 18.293 0.713 1.00 19.23 76 ARG A CA 1
ATOM 5899 C C . ARG E 1 22 ? -34.524 17.435 1.903 1.00 20.04 76 ARG A C 1
ATOM 5900 O O . ARG E 1 22 ? -33.494 17.689 2.537 1.00 20.09 76 ARG A O 1
ATOM 5908 N N . PRO E 1 23 ? -35.309 16.397 2.218 1.00 20.87 77 PRO A N 1
ATOM 5909 C CA . PRO E 1 23 ? -34.856 15.422 3.218 1.00 20.09 77 PRO A CA 1
ATOM 5910 C C . PRO E 1 23 ? -33.553 14.785 2.773 1.00 19.06 77 PRO A C 1
ATOM 5911 O O . PRO E 1 23 ? -33.314 14.591 1.579 1.00 18.68 77 PRO A O 1
ATOM 5915 N N . LYS E 1 24 ? -32.715 14.437 3.752 1.00 18.87 78 LYS A N 1
ATOM 5916 C CA . LYS E 1 24 ? -31.378 13.935 3.444 1.00 18.65 78 LYS A CA 1
ATOM 5917 C C . LYS E 1 24 ? -31.381 12.591 2.729 1.00 19.33 78 LYS A C 1
ATOM 5918 O O . LYS E 1 24 ? -30.355 12.223 2.140 1.00 19.74 78 LYS A O 1
ATOM 5924 N N . ASP E 1 25 ? -32.479 11.839 2.770 1.00 19.66 79 ASP A N 1
ATOM 5925 C CA . ASP E 1 25 ? -32.525 10.579 2.040 1.00 19.42 79 ASP A CA 1
ATOM 5926 C C . ASP E 1 25 ? -33.043 10.743 0.611 1.00 18.69 79 ASP A C 1
ATOM 5927 O O . ASP E 1 25 ? -33.231 9.739 -0.090 1.00 21.14 79 ASP A O 1
ATOM 5932 N N . ASP E 1 26 ? -33.259 11.978 0.162 1.00 17.17 80 ASP A N 1
ATOM 5933 C CA . ASP E 1 26 ? -33.662 12.234 -1.217 1.00 17.68 80 ASP A CA 1
ATOM 5934 C C . ASP E 1 26 ? -32.634 11.695 -2.206 1.00 17.68 80 ASP A C 1
ATOM 5935 O O . ASP E 1 26 ? -31.437 11.635 -1.919 1.00 17.61 80 ASP A O 1
ATOM 5940 N N . GLN E 1 27 ? -33.126 11.299 -3.390 1.00 17.88 81 GLN A N 1
ATOM 5941 C CA . GLN E 1 27 ? -32.257 10.753 -4.430 1.00 16.53 81 GLN A CA 1
ATOM 5942 C C . GLN E 1 27 ? -31.114 11.697 -4.790 1.00 16.49 81 GLN A C 1
ATOM 5943 O O . GLN E 1 27 ? -30.041 11.233 -5.187 1.00 17.95 81 GLN A O 1
ATOM 5945 N N A VAL E 1 28 ? -31.316 13.009 -4.664 0.64 16.69 82 VAL A N 1
ATOM 5946 N N B VAL E 1 28 ? -31.295 13.010 -4.640 0.36 16.93 82 VAL A N 1
ATOM 5947 C CA A VAL E 1 28 ? -30.235 13.949 -4.958 0.64 17.74 82 VAL A CA 1
ATOM 5948 C CA B VAL E 1 28 ? -30.202 13.917 -4.989 0.36 17.77 82 VAL A CA 1
ATOM 5949 C C A VAL E 1 28 ? -29.060 13.711 -4.022 0.64 17.32 82 VAL A C 1
ATOM 5950 C C B VAL E 1 28 ? -29.042 13.767 -4.012 0.36 17.58 82 VAL A C 1
ATOM 5951 O O A VAL E 1 28 ? -27.908 13.601 -4.460 0.64 19.32 82 VAL A O 1
ATOM 5952 O O B VAL E 1 28 ? -27.874 13.779 -4.418 0.36 18.52 82 VAL A O 1
ATOM 5959 N N . PHE E 1 29 ? -29.330 13.623 -2.717 1.00 17.38 83 PHE A N 1
ATOM 5960 C CA . PHE E 1 29 ? -28.238 13.461 -1.758 1.00 15.89 83 PHE A CA 1
ATOM 5961 C C . PHE E 1 29 ? -27.650 12.053 -1.797 1.00 16.04 83 PHE A C 1
ATOM 5962 O O . PHE E 1 29 ? -26.458 11.872 -1.507 1.00 17.22 83 PHE A O 1
ATOM 5970 N N . GLU E 1 30 ? -28.442 11.044 -2.155 1.00 17.13 84 GLU A N 1
ATOM 5971 C CA . GLU E 1 30 ? -27.856 9.729 -2.397 1.00 16.24 84 GLU A CA 1
ATOM 5972 C C . GLU E 1 30 ? -26.845 9.779 -3.541 1.00 16.40 84 GLU A C 1
ATOM 5973 O O . GLU E 1 30 ? -25.766 9.174 -3.458 1.00 15.80 84 GLU A O 1
ATOM 5979 N N . ALA E 1 31 ? -27.153 10.534 -4.605 1.00 15.78 85 ALA A N 1
ATOM 5980 C CA . ALA E 1 31 ? -26.229 10.639 -5.732 1.00 17.85 85 ALA A CA 1
ATOM 5981 C C . ALA E 1 31 ? -25.007 11.485 -5.385 1.00 16.83 85 ALA A C 1
ATOM 5982 O O . ALA E 1 31 ? -23.869 11.098 -5.680 1.00 17.39 85 ALA A O 1
ATOM 5984 N N . VAL E 1 32 ? -25.224 12.667 -4.798 1.00 15.59 86 VAL A N 1
ATOM 5985 C CA . VAL E 1 32 ? -24.103 13.499 -4.352 1.00 16.50 86 VAL A CA 1
ATOM 5986 C C . VAL E 1 32 ? -23.206 12.711 -3.409 1.00 15.51 86 VAL A C 1
ATOM 5987 O O . VAL E 1 32 ? -21.969 12.714 -3.537 1.00 17.96 86 VAL A O 1
ATOM 5991 N N . GLY E 1 33 ? -23.817 12.025 -2.443 1.00 16.08 87 GLY A N 1
ATOM 5992 C CA . GLY E 1 33 ? -23.036 11.332 -1.432 1.00 16.51 87 GLY A CA 1
ATOM 5993 C C . GLY E 1 33 ? -22.250 10.176 -2.004 1.00 16.72 87 GLY A C 1
ATOM 5994 O O . GLY E 1 33 ? -21.096 9.952 -1.622 1.00 17.48 87 GLY A O 1
ATOM 5995 N N . THR E 1 34 ? -22.860 9.418 -2.926 1.00 15.67 88 THR A N 1
ATOM 5996 C CA . THR E 1 34 ? -22.148 8.275 -3.497 1.00 14.88 88 THR A CA 1
ATOM 5997 C C . THR E 1 34 ? -21.019 8.740 -4.419 1.00 16.64 88 THR A C 1
ATOM 5998 O O . THR E 1 34 ? -19.971 8.090 -4.502 1.00 17.02 88 THR A O 1
ATOM 6002 N N . THR E 1 35 ? -21.190 9.890 -5.071 1.00 17.99 89 THR A N 1
ATOM 6003 C CA . THR E 1 35 ? -20.102 10.462 -5.859 1.00 17.23 89 THR A CA 1
ATOM 6004 C C . THR E 1 35 ? -18.937 10.864 -4.962 1.00 17.20 89 THR A C 1
ATOM 6005 O O . THR E 1 35 ? -17.765 10.649 -5.313 1.00 18.75 89 THR A O 1
ATOM 6009 N N . ASP E 1 36 ? -19.243 11.437 -3.796 1.00 18.14 90 ASP A N 1
ATOM 6010 C CA . ASP E 1 36 ? -18.210 11.774 -2.817 1.00 18.46 90 ASP A CA 1
ATOM 6011 C C . ASP E 1 36 ? -17.528 10.520 -2.276 1.00 18.53 90 ASP A C 1
ATOM 6012 O O . ASP E 1 36 ? -16.309 10.510 -2.038 1.00 18.73 90 ASP A O 1
ATOM 6017 N N . GLU E 1 37 ? -18.304 9.460 -2.047 1.00 17.42 91 GLU A N 1
ATOM 6018 C CA . GLU E 1 37 ? -17.717 8.192 -1.620 1.00 17.19 91 GLU A CA 1
ATOM 6019 C C . GLU E 1 37 ? -16.733 7.664 -2.657 1.00 17.81 91 GLU A C 1
ATOM 6020 O O . GLU E 1 37 ? -15.639 7.197 -2.305 1.00 17.50 91 GLU A O 1
ATOM 6026 N N . LEU E 1 38 ? -17.095 7.746 -3.942 1.00 17.42 92 LEU A N 1
ATOM 6027 C CA . LEU E 1 38 ? -16.185 7.348 -5.014 1.00 16.34 92 LEU A CA 1
ATOM 6028 C C . LEU E 1 38 ? -14.920 8.197 -5.010 1.00 18.18 92 LEU A C 1
ATOM 6029 O O . LEU E 1 38 ? -13.804 7.671 -5.110 1.00 17.87 92 LEU A O 1
ATOM 6034 N N . SER E 1 39 ? -15.072 9.516 -4.912 1.00 18.56 93 SER A N 1
ATOM 6035 C CA . SER E 1 39 ? -13.888 10.370 -4.904 1.00 18.11 93 SER A CA 1
ATOM 6036 C C . SER E 1 39 ? -12.992 10.044 -3.719 1.00 18.12 93 SER A C 1
ATOM 6037 O O . SER E 1 39 ? -11.756 10.085 -3.829 1.00 20.14 93 SER A O 1
ATOM 6040 N N . SER E 1 40 ? -13.591 9.701 -2.586 1.00 18.74 94 SER A N 1
ATOM 6041 C CA . SER E 1 40 ? -12.810 9.391 -1.390 1.00 17.66 94 SER A CA 1
ATOM 6042 C C . SER E 1 40 ? -12.076 8.065 -1.549 1.00 19.36 94 SER A C 1
ATOM 6043 O O . SER E 1 40 ? -10.910 7.934 -1.139 1.00 19.84 94 SER A O 1
ATOM 6046 N N . ALA E 1 41 ? -12.739 7.076 -2.147 1.00 18.14 95 ALA A N 1
ATOM 6047 C CA . ALA E 1 41 ? -12.081 5.812 -2.445 1.00 18.83 95 ALA A CA 1
ATOM 6048 C C . ALA E 1 41 ? -10.908 6.024 -3.387 1.00 19.55 95 ALA A C 1
ATOM 6049 O O . ALA E 1 41 ? -9.831 5.439 -3.191 1.00 20.25 95 ALA A O 1
ATOM 6051 N N . ILE E 1 42 ? -11.088 6.887 -4.395 1.00 18.44 96 ILE A N 1
ATOM 6052 C CA . ILE E 1 42 ? -10.000 7.193 -5.319 1.00 17.59 96 ILE A CA 1
ATOM 6053 C C . ILE E 1 42 ? -8.869 7.896 -4.585 1.00 18.94 96 ILE A C 1
ATOM 6054 O O . ILE E 1 42 ? -7.688 7.652 -4.861 1.00 20.23 96 ILE A O 1
ATOM 6059 N N . GLY E 1 43 ? -9.211 8.772 -3.636 1.00 19.93 97 GLY A N 1
ATOM 6060 C CA . GLY E 1 43 ? -8.182 9.464 -2.875 1.00 21.08 97 GLY A CA 1
ATOM 6061 C C . GLY E 1 43 ? -7.297 8.502 -2.099 1.00 21.45 97 GLY A C 1
ATOM 6062 O O . GLY E 1 43 ? -6.078 8.684 -2.019 1.00 24.91 97 GLY A O 1
ATOM 6063 N N . PHE E 1 44 ? -7.893 7.453 -1.531 1.00 21.10 98 PHE A N 1
ATOM 6064 C CA . PHE E 1 44 ? -7.085 6.458 -0.833 1.00 21.74 98 PHE A CA 1
ATOM 6065 C C . PHE E 1 44 ? -6.231 5.659 -1.812 1.00 23.33 98 PHE A C 1
ATOM 6066 O O . PHE E 1 44 ? -5.038 5.440 -1.570 1.00 23.71 98 PHE A O 1
ATOM 6074 N N . ALA E 1 45 ? -6.815 5.234 -2.935 1.00 23.57 99 ALA A N 1
ATOM 6075 C CA . ALA E 1 45 ? -6.038 4.545 -3.959 1.00 22.48 99 ALA A CA 1
ATOM 6076 C C . ALA E 1 45 ? -4.889 5.418 -4.450 1.00 23.58 99 ALA A C 1
ATOM 6077 O O . ALA E 1 45 ? -3.792 4.915 -4.724 1.00 26.00 99 ALA A O 1
ATOM 6079 N N . LEU E 1 46 ? -5.123 6.731 -4.538 1.00 24.46 100 LEU A N 1
ATOM 6080 C CA . LEU E 1 46 ? -4.091 7.668 -4.980 1.00 26.02 100 LEU A CA 1
ATOM 6081 C C . LEU E 1 46 ? -2.906 7.655 -4.027 1.00 26.82 100 LEU A C 1
ATOM 6082 O O . LEU E 1 46 ? -1.747 7.765 -4.455 1.00 29.03 100 LEU A O 1
ATOM 6087 N N . GLU E 1 47 ? -3.168 7.493 -2.729 1.00 28.70 101 GLU A N 1
ATOM 6088 C CA . GLU E 1 47 ? -2.063 7.450 -1.776 1.00 30.42 101 GLU A CA 1
ATOM 6089 C C . GLU E 1 47 ? -1.188 6.222 -1.991 1.00 30.51 101 GLU A C 1
ATOM 6090 O O . GLU E 1 47 ? 0.022 6.279 -1.746 1.00 32.78 101 GLU A O 1
ATOM 6096 N N . LEU E 1 48 ? -1.772 5.115 -2.451 1.00 29.95 102 LEU A N 1
ATOM 6097 C CA . LEU E 1 48 ? -1.001 3.913 -2.741 1.00 31.59 102 LEU A CA 1
ATOM 6098 C C . LEU E 1 48 ? -0.212 4.043 -4.037 1.00 35.92 102 LEU A C 1
ATOM 6099 O O . LEU E 1 48 ? 0.871 3.463 -4.151 1.00 37.58 102 LEU A O 1
ATOM 6104 N N . VAL E 1 49 ? -0.754 4.767 -5.023 1.00 38.79 103 VAL A N 1
ATOM 6105 C CA . VAL E 1 49 ? -0.026 5.036 -6.260 1.00 43.24 103 VAL A CA 1
ATOM 6106 C C . VAL E 1 49 ? 1.193 5.893 -5.972 1.00 47.75 103 VAL A C 1
ATOM 6107 O O . VAL E 1 49 ? 2.319 5.564 -6.369 1.00 47.91 103 VAL A O 1
ATOM 6111 N N . THR E 1 50 ? 0.974 7.013 -5.278 1.00 52.40 104 THR A N 1
ATOM 6112 C CA . THR E 1 50 ? 2.036 7.981 -5.034 1.00 57.54 104 THR A CA 1
ATOM 6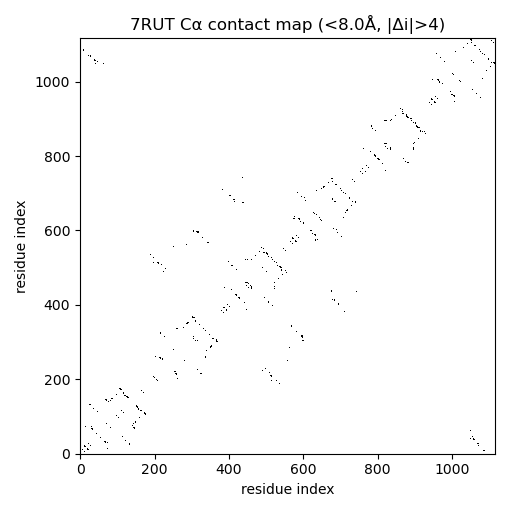113 C C . THR E 1 50 ? 3.217 7.351 -4.302 1.00 61.89 104 THR A C 1
ATOM 6114 O O . THR E 1 50 ? 4.377 7.673 -4.590 1.00 60.45 104 THR A O 1
ATOM 6118 N N . GLU E 1 51 ? 2.953 6.436 -3.369 1.00 66.17 105 GLU A N 1
ATOM 6119 C CA . GLU E 1 51 ? 4.059 5.871 -2.610 1.00 70.29 105 GLU A CA 1
ATOM 6120 C C . GLU E 1 51 ? 4.768 4.740 -3.355 1.00 70.45 105 GLU A C 1
ATOM 6121 O O . GLU E 1 51 ? 5.970 4.550 -3.163 1.00 69.89 105 GLU A O 1
ATOM 6127 N N . LYS E 1 52 ? 4.066 4.012 -4.216 1.00 70.73 106 LYS A N 1
ATOM 6128 C CA . LYS E 1 52 ? 4.618 2.804 -4.823 1.00 71.91 106 LYS A CA 1
ATOM 6129 C C . LYS E 1 52 ? 5.283 3.033 -6.178 1.00 71.19 106 LYS A C 1
ATOM 6130 O O . LYS E 1 52 ? 5.739 2.065 -6.797 1.00 72.18 106 LYS A O 1
ATOM 6132 N N . GLY E 1 53 ? 5.350 4.267 -6.662 1.00 68.13 107 GLY A N 1
ATOM 6133 C CA . GLY E 1 53 ? 6.103 4.542 -7.868 1.00 64.91 107 GLY A CA 1
ATOM 6134 C C . GLY E 1 53 ? 5.364 4.374 -9.178 1.00 62.02 107 GLY A C 1
ATOM 6135 O O . GLY E 1 53 ? 6.002 4.424 -10.236 1.00 62.51 107 GLY A O 1
ATOM 6136 N N . HIS E 1 54 ? 4.051 4.160 -9.154 1.00 58.60 108 HIS A N 1
ATOM 6137 C CA . HIS E 1 54 ? 3.291 4.305 -10.383 1.00 55.33 108 HIS A CA 1
ATOM 6138 C C . HIS E 1 54 ? 3.219 5.789 -10.751 1.00 53.49 108 HIS A C 1
ATOM 6139 O O . HIS E 1 54 ? 3.499 6.666 -9.931 1.00 52.78 108 HIS A O 1
ATOM 6146 N N . THR E 1 55 ? 2.857 6.069 -12.003 1.00 53.16 109 THR A N 1
ATOM 6147 C CA . THR E 1 55 ? 2.998 7.411 -12.562 1.00 52.91 109 THR A CA 1
ATOM 6148 C C . THR E 1 55 ? 1.677 8.106 -12.882 1.00 50.15 109 THR A C 1
ATOM 6149 O O . THR E 1 55 ? 1.693 9.277 -13.277 1.00 51.55 109 THR A O 1
ATOM 6153 N N . PHE E 1 56 ? 0.537 7.435 -12.723 1.00 44.46 110 PHE A N 1
ATOM 6154 C CA . PHE E 1 56 ? -0.742 7.974 -13.168 1.00 38.89 110 PHE A CA 1
ATOM 6155 C C . PHE E 1 56 ? -1.484 8.725 -12.070 1.00 33.34 110 PHE A C 1
ATOM 6156 O O . PHE E 1 56 ? -2.701 8.930 -12.186 1.00 33.33 110 PHE A O 1
ATOM 6164 N N . ALA E 1 57 ? -0.779 9.151 -11.019 1.00 33.11 111 ALA A N 1
ATOM 6165 C CA . ALA E 1 57 ? -1.426 9.883 -9.938 1.00 30.40 111 ALA A CA 1
ATOM 6166 C C . ALA E 1 57 ? -2.121 11.135 -10.456 1.00 28.25 111 ALA A C 1
ATOM 6167 O O . ALA E 1 57 ? -3.218 11.480 -9.998 1.00 29.23 111 ALA A O 1
ATOM 6169 N N . GLU E 1 58 ? -1.507 11.823 -11.420 1.00 28.43 112 GLU A N 1
ATOM 6170 C CA . GLU E 1 58 ? -2.092 13.069 -11.905 1.00 29.65 112 GLU A CA 1
ATOM 6171 C C . GLU E 1 58 ? -3.445 12.828 -12.567 1.00 27.59 112 GLU A C 1
ATOM 6172 O O . GLU E 1 58 ? -4.341 13.673 -12.480 1.00 26.99 112 GLU A O 1
ATOM 6178 N N . GLU E 1 59 ? -3.611 11.681 -13.235 1.00 25.31 113 GLU A N 1
ATOM 6179 C CA . GLU E 1 59 ? -4.892 11.384 -13.867 1.00 24.43 113 GLU A CA 1
ATOM 6180 C C . GLU E 1 59 ? -5.978 11.183 -12.823 1.00 23.07 113 GLU A C 1
ATOM 6181 O O . GLU E 1 59 ? -7.104 11.673 -12.986 1.00 21.52 113 GLU A O 1
ATOM 6187 N N . LEU E 1 60 ? -5.652 10.490 -11.729 1.00 22.41 114 LEU A N 1
ATOM 6188 C CA . LEU E 1 60 ? -6.652 10.273 -10.689 1.00 22.82 114 LEU A CA 1
ATOM 6189 C C . LEU E 1 60 ? -7.027 11.580 -10.001 1.00 21.21 114 LEU A C 1
ATOM 6190 O O . LEU E 1 60 ? -8.194 11.781 -9.641 1.00 21.60 114 LEU A O 1
ATOM 6195 N N . GLN E 1 61 ? -6.058 12.486 -9.813 1.00 21.28 115 GLN A N 1
ATOM 6196 C CA . GLN E 1 61 ? -6.367 13.784 -9.220 1.00 21.65 115 GLN A CA 1
ATOM 6197 C C . GLN E 1 61 ? -7.275 14.607 -10.130 1.00 22.50 115 GLN A C 1
ATOM 6198 O O . GLN E 1 61 ? -8.199 15.269 -9.649 1.00 23.12 115 GLN A O 1
ATOM 6204 N N . LYS E 1 62 ? -7.016 14.593 -11.442 1.00 21.98 116 LYS A N 1
ATOM 6205 C CA . LYS E 1 62 ? -7.908 15.254 -12.394 1.00 22.65 116 LYS A CA 1
ATOM 6206 C C . LYS E 1 62 ? -9.317 14.673 -12.330 1.00 19.92 116 LYS A C 1
ATOM 6207 O O . LYS E 1 62 ? -10.311 15.407 -12.444 1.00 20.46 116 LYS A O 1
ATOM 6213 N N . ILE E 1 63 ? -9.422 13.350 -12.181 1.00 18.84 117 ILE A N 1
ATOM 6214 C CA . ILE E 1 63 ? -10.730 12.712 -12.067 1.00 18.66 117 ILE A CA 1
ATOM 6215 C C . ILE E 1 63 ? -11.448 13.184 -10.807 1.00 18.75 117 ILE A C 1
ATOM 6216 O O . ILE E 1 63 ? -12.660 13.443 -10.826 1.00 19.67 117 ILE A O 1
ATOM 6221 N N . GLN E 1 64 ? -10.723 13.322 -9.693 1.00 18.88 118 GLN A N 1
ATOM 6222 C CA . GLN E 1 64 ? -11.363 13.850 -8.488 1.00 18.91 118 GLN A CA 1
ATOM 6223 C C . GLN E 1 64 ? -11.907 15.257 -8.715 1.00 18.74 118 GLN A C 1
ATOM 6224 O O . GLN E 1 64 ? -12.969 15.613 -8.188 1.00 19.86 118 GLN A O 1
ATOM 6230 N N . CYS E 1 65 ? -11.188 16.080 -9.482 1.00 18.83 119 CYS A N 1
ATOM 6231 C CA . CYS E 1 65 ? -11.685 17.420 -9.789 1.00 20.74 119 CYS A CA 1
ATOM 6232 C C . CYS E 1 65 ? -12.983 17.334 -10.576 1.00 20.31 119 CYS A C 1
ATOM 6233 O O . CYS E 1 65 ? -13.962 18.026 -10.272 1.00 21.69 119 CYS A O 1
ATOM 6236 N N . THR E 1 66 ? -13.010 16.481 -11.601 1.00 18.81 120 THR A N 1
ATOM 6237 C CA . THR E 1 66 ? -14.247 16.315 -12.357 1.00 20.59 120 THR A CA 1
ATOM 6238 C C . THR E 1 66 ? -15.342 15.709 -11.494 1.00 18.75 120 THR A C 1
ATOM 6239 O O . THR E 1 66 ? -16.519 16.046 -11.671 1.00 19.46 120 THR A O 1
ATOM 6243 N N . LEU E 1 67 ? -14.984 14.835 -10.540 1.00 18.48 121 LEU A N 1
ATOM 6244 C CA . LEU E 1 67 ? -16.030 14.287 -9.669 1.00 17.57 121 LEU A CA 1
ATOM 6245 C C . LEU E 1 67 ? -16.616 15.370 -8.777 1.00 18.80 121 LEU A C 1
ATOM 6246 O O . LEU E 1 67 ? -17.789 15.289 -8.385 1.00 20.15 121 LEU A O 1
ATOM 6251 N N . GLN E 1 68 ? -15.839 16.403 -8.456 1.00 18.96 122 GLN A N 1
ATOM 6252 C CA . GLN E 1 68 ? -16.452 17.518 -7.754 1.00 19.84 122 GLN A CA 1
ATOM 6253 C C . GLN E 1 68 ? -17.436 18.262 -8.650 1.00 21.14 122 GLN A C 1
ATOM 6254 O O . GLN E 1 68 ? -18.502 18.695 -8.191 1.00 20.88 122 GLN A O 1
ATOM 6260 N N . ASP E 1 69 ? -17.108 18.404 -9.933 1.00 21.18 123 ASP A N 1
ATOM 6261 C CA . ASP E 1 69 ? -18.052 18.999 -10.873 1.00 21.11 123 ASP A CA 1
ATOM 6262 C C . ASP E 1 69 ? -19.299 18.134 -11.019 1.00 19.88 123 ASP A C 1
ATOM 6263 O O . ASP E 1 69 ? -20.411 18.661 -11.170 1.00 20.43 123 ASP A O 1
ATOM 6268 N N . VAL E 1 70 ? -19.129 16.804 -11.009 1.00 19.52 124 VAL A N 1
ATOM 6269 C CA . VAL E 1 70 ? -20.276 15.894 -11.013 1.00 18.56 124 VAL A CA 1
ATOM 6270 C C . VAL E 1 70 ? -21.157 16.158 -9.801 1.00 18.79 124 VAL A C 1
ATOM 6271 O O . VAL E 1 70 ? -22.382 16.290 -9.912 1.00 19.11 124 VAL A O 1
ATOM 6275 N N . GLY E 1 71 ? -20.541 16.235 -8.618 1.00 18.51 125 GLY A N 1
ATOM 6276 C CA . GLY E 1 71 ? -21.309 16.480 -7.409 1.00 19.05 125 GLY A CA 1
ATOM 6277 C C . GLY E 1 71 ? -22.031 17.814 -7.439 1.00 19.41 125 GLY A C 1
ATOM 6278 O O . GLY E 1 71 ? -23.174 17.919 -6.992 1.00 20.37 125 GLY A O 1
ATOM 6279 N N . SER E 1 72 ? -21.385 18.844 -7.991 1.00 18.93 126 SER A N 1
ATOM 6280 C CA . SER E 1 72 ? -22.025 20.152 -8.087 1.00 20.14 126 SER A CA 1
ATOM 6281 C C . SER E 1 72 ? -23.224 20.104 -9.023 1.00 20.94 126 SER A C 1
ATOM 6282 O O . SER E 1 72 ? -24.271 20.698 -8.736 1.00 21.45 126 SER A O 1
ATOM 6285 N N . ALA E 1 73 ? -23.091 19.408 -10.153 1.00 19.58 127 ALA A N 1
ATOM 6286 C CA . ALA E 1 73 ? -24.213 19.302 -11.081 1.00 18.75 127 ALA A CA 1
ATOM 6287 C C . ALA E 1 73 ? -25.366 18.532 -10.449 1.00 18.95 127 ALA A C 1
ATOM 6288 O O . ALA E 1 73 ? -26.535 18.938 -10.556 1.00 20.00 127 ALA A O 1
ATOM 6290 N N . LEU E 1 74 ? -25.055 17.405 -9.791 1.00 18.72 128 LEU A N 1
ATOM 6291 C CA . LEU E 1 74 ? -26.094 16.630 -9.110 1.00 17.26 128 LEU A CA 1
ATOM 6292 C C . LEU E 1 74 ? -26.790 17.463 -8.047 1.00 18.83 128 LEU A C 1
ATOM 6293 O O . LEU E 1 74 ? -27.998 17.322 -7.821 1.00 20.43 128 LEU A O 1
ATOM 6298 N N . ALA E 1 75 ? -26.037 18.307 -7.353 1.00 19.22 129 ALA A N 1
ATOM 6299 C CA . ALA E 1 75 ? -26.611 19.151 -6.318 1.00 20.72 129 ALA A CA 1
ATOM 6300 C C . ALA E 1 75 ? -27.378 20.337 -6.886 1.00 22.36 129 ALA A C 1
ATOM 6301 O O . ALA E 1 75 ? -27.856 21.175 -6.114 1.00 23.70 129 ALA A O 1
ATOM 6303 N N . THR E 1 76 ? -27.514 20.434 -8.207 1.00 21.16 130 THR A N 1
ATOM 6304 C CA . THR E 1 76 ? -28.253 21.522 -8.850 1.00 20.73 130 THR A CA 1
ATOM 6305 C C . THR E 1 76 ? -29.394 20.925 -9.672 1.00 22.04 130 THR A C 1
ATOM 6306 O O . THR E 1 76 ? -29.350 20.929 -10.910 1.00 24.62 130 THR A O 1
ATOM 6310 N N . PRO E 1 77 ? -30.428 20.392 -9.017 1.00 22.74 131 PRO A N 1
ATOM 6311 C CA . PRO E 1 77 ? -31.516 19.751 -9.773 1.00 22.61 131 PRO A CA 1
ATOM 6312 C C . PRO E 1 77 ? -32.252 20.747 -10.659 1.00 22.61 131 PRO A C 1
ATOM 6313 O O . PRO E 1 77 ? -32.570 21.866 -10.246 1.00 23.10 131 PRO A O 1
ATOM 6317 N N . CYS E 1 78 ? -32.531 20.320 -11.893 1.00 22.32 132 CYS A N 1
ATOM 6318 C CA . CYS E 1 78 ? -33.169 21.220 -12.848 1.00 24.37 132 CYS A CA 1
ATOM 6319 C C . CYS E 1 78 ? -34.528 21.707 -12.364 1.00 23.02 132 CYS A C 1
ATOM 6320 O O . CYS E 1 78 ? -34.941 22.822 -12.708 1.00 23.50 132 CYS A O 1
ATOM 6323 N N . SER E 1 79 ? -35.228 20.904 -11.560 1.00 20.68 133 SER A N 1
ATOM 6324 C CA . SER E 1 79 ? -36.587 21.259 -11.161 1.00 20.12 133 SER A CA 1
ATOM 6325 C C . SER E 1 79 ? -36.634 22.481 -10.259 1.00 20.51 133 SER A C 1
ATOM 6326 O O . SER E 1 79 ? -37.702 23.101 -10.134 1.00 20.48 133 SER A O 1
ATOM 6329 N N . SER E 1 80 ? -35.521 22.846 -9.614 1.00 20.78 134 SER A N 1
ATOM 6330 C CA . SER E 1 80 ? -35.508 24.015 -8.737 1.00 20.53 134 SER A CA 1
ATOM 6331 C C . SER E 1 80 ? -34.455 25.037 -9.151 1.00 21.01 134 SER A C 1
ATOM 6332 O O . SER E 1 80 ? -34.149 25.942 -8.372 1.00 23.02 134 SER A O 1
ATOM 6335 N N . ALA E 1 81 ? -33.919 24.940 -10.364 1.00 23.11 135 ALA A N 1
ATOM 6336 C CA . ALA E 1 81 ? -32.788 25.758 -10.780 1.00 23.51 135 ALA A CA 1
ATOM 6337 C C . ALA E 1 81 ? -33.256 27.026 -11.486 1.00 25.01 135 ALA A C 1
ATOM 6338 O O . ALA E 1 81 ? -34.065 26.968 -12.422 1.00 26.63 135 ALA A O 1
ATOM 6340 N N . ARG E 1 82 ? -32.749 28.168 -11.022 1.00 26.18 136 ARG A N 1
ATOM 6341 C CA . ARG E 1 82 ? -32.908 29.427 -11.727 1.00 28.73 136 ARG A CA 1
ATOM 6342 C C . ARG E 1 82 ? -31.972 29.476 -12.932 1.00 33.61 136 ARG A C 1
ATOM 6343 O O . ARG E 1 82 ? -31.103 28.621 -13.116 1.00 32.89 136 ARG A O 1
ATOM 6351 N N . GLU E 1 83 ? -32.155 30.525 -13.740 1.00 37.36 137 GLU A N 1
ATOM 6352 C CA . GLU E 1 83 ? -31.227 30.828 -14.828 1.00 43.59 137 GLU A CA 1
ATOM 6353 C C . GLU E 1 83 ? -29.778 30.750 -14.365 1.00 43.25 137 GLU A C 1
ATOM 6354 O O . GLU E 1 83 ? -28.952 30.054 -14.969 1.00 45.05 137 GLU A O 1
ATOM 6360 N N . ALA E 1 84 ? -29.452 31.466 -13.285 1.00 41.28 138 ALA A N 1
ATOM 6361 C CA . ALA E 1 84 ? -28.068 31.561 -12.832 1.00 38.67 138 ALA A CA 1
ATOM 6362 C C . ALA E 1 84 ? -27.530 30.236 -12.307 1.00 37.39 138 ALA A C 1
ATOM 6363 O O . ALA E 1 84 ? -26.310 30.039 -12.302 1.00 39.70 138 ALA A O 1
ATOM 6365 N N . HIS E 1 85 ? -28.400 29.326 -11.869 1.00 33.78 139 HIS A N 1
ATOM 6366 C CA . HIS E 1 85 ? -27.938 28.033 -11.372 1.00 34.71 139 HIS A CA 1
ATOM 6367 C C . HIS E 1 85 ? -27.546 27.089 -12.495 1.00 37.99 139 HIS A C 1
ATOM 6368 O O . HIS E 1 85 ? -26.641 26.264 -12.316 1.00 36.07 139 HIS A O 1
ATOM 6375 N N . LEU E 1 86 ? -28.212 27.183 -13.646 1.00 44.06 140 LEU A N 1
ATOM 6376 C CA . LEU E 1 86 ? -27.998 26.198 -14.699 1.00 49.89 140 LEU A CA 1
ATOM 6377 C C . LEU E 1 86 ? -26.599 26.268 -15.295 1.00 53.87 140 LEU A C 1
ATOM 6378 O O . LEU E 1 86 ? -26.223 25.360 -16.042 1.00 54.06 140 LEU A O 1
ATOM 6383 N N . LYS E 1 87 ? -25.816 27.301 -14.972 1.00 57.92 141 LYS A N 1
ATOM 6384 C CA . LYS E 1 87 ? -24.386 27.253 -15.262 1.00 62.04 141 LYS A CA 1
ATOM 6385 C C . LYS E 1 87 ? -23.727 26.048 -14.600 1.00 64.35 141 LYS A C 1
ATOM 6386 O O . LYS E 1 87 ? -22.769 25.487 -15.143 1.00 69.29 141 LYS A O 1
ATOM 6388 N N . TYR E 1 88 ? -24.227 25.631 -13.436 1.00 62.54 142 TYR A N 1
ATOM 6389 C CA . TYR E 1 88 ? -23.686 24.472 -12.741 1.00 59.85 142 TYR A CA 1
ATOM 6390 C C . TYR E 1 88 ? -24.331 23.160 -13.168 1.00 56.64 142 TYR A C 1
ATOM 6391 O O . TYR E 1 88 ? -23.740 22.099 -12.940 1.00 57.52 142 TYR A O 1
ATOM 6393 N N . THR E 1 89 ? -25.521 23.200 -13.782 1.00 52.34 143 THR A N 1
ATOM 6394 C CA . THR E 1 89 ? -26.157 21.967 -14.242 1.00 49.49 143 THR A CA 1
ATOM 6395 C C . THR E 1 89 ? -25.535 21.444 -15.524 1.00 48.27 143 THR A C 1
ATOM 6396 O O . THR E 1 89 ? -25.525 20.227 -15.751 1.00 45.67 143 THR A O 1
ATOM 6400 N N . THR E 1 90 ? -25.040 22.338 -16.373 1.00 48.83 144 THR A N 1
ATOM 6401 C CA . THR E 1 90 ? -24.402 21.919 -17.609 1.00 48.38 144 THR A CA 1
ATOM 6402 C C . THR E 1 90 ? -23.092 21.218 -17.287 1.00 45.67 144 THR A C 1
ATOM 6403 O O . THR E 1 90 ? -22.164 21.821 -16.736 1.00 47.11 144 THR A O 1
ATOM 6407 N N . PHE E 1 91 ? -23.030 19.943 -17.606 1.00 39.52 145 PHE A N 1
ATOM 6408 C CA . PHE E 1 91 ? -21.826 19.152 -17.429 1.00 36.39 145 PHE A CA 1
ATOM 6409 C C . PHE E 1 91 ? -21.262 18.873 -18.817 1.00 39.67 145 PHE A C 1
ATOM 6410 O O . PHE E 1 91 ? -21.858 18.119 -19.594 1.00 41.35 145 PHE A O 1
ATOM 6418 N N . LYS E 1 92 ? -20.119 19.483 -19.124 1.00 39.57 146 LYS A N 1
ATOM 6419 C CA . LYS E 1 92 ? -19.530 19.381 -20.451 1.00 40.12 146 LYS A CA 1
ATOM 6420 C C . LYS E 1 92 ? -18.890 18.014 -20.657 1.00 37.90 146 LYS A C 1
ATOM 6421 O O . LYS E 1 92 ? -18.439 17.369 -19.708 1.00 37.74 146 LYS A O 1
ATOM 6427 N N . ALA E 1 93 ? -18.851 17.576 -21.918 1.00 36.36 147 ALA A N 1
ATOM 6428 C CA . ALA E 1 93 ? -18.437 16.215 -22.247 1.00 34.95 147 ALA A CA 1
ATOM 6429 C C . ALA E 1 93 ? -16.929 16.042 -22.404 1.00 32.15 147 ALA A C 1
ATOM 6430 O O . ALA E 1 93 ? -16.468 14.901 -22.534 1.00 31.17 147 ALA A O 1
ATOM 6432 N N . GLY E 1 94 ? -16.154 17.130 -22.400 1.00 29.38 148 GLY A N 1
ATOM 6433 C CA . GLY E 1 94 ? -14.713 17.056 -22.539 1.00 25.93 148 GLY A CA 1
ATOM 6434 C C . GLY E 1 94 ? -14.028 15.963 -21.730 1.00 23.63 148 GLY A C 1
ATOM 6435 O O . GLY E 1 94 ? -13.215 15.200 -22.262 1.00 24.53 148 GLY A O 1
ATOM 6436 N N . PRO E 1 95 ? -14.326 15.872 -20.428 1.00 23.03 149 PRO A N 1
ATOM 6437 C CA . PRO E 1 95 ? -13.695 14.824 -19.608 1.00 23.11 149 PRO A CA 1
ATOM 6438 C C . PRO E 1 95 ? -14.027 13.411 -20.051 1.00 22.25 149 PRO A C 1
ATOM 6439 O O . PRO E 1 95 ? -13.221 12.498 -19.823 1.00 23.09 149 PRO A O 1
ATOM 6443 N N . ILE E 1 96 ? -15.187 13.190 -20.669 1.00 22.12 150 ILE A N 1
ATOM 6444 C CA . ILE E 1 96 ? -15.518 11.855 -21.165 1.00 21.28 150 ILE A CA 1
ATOM 6445 C C . ILE E 1 96 ? -14.560 11.464 -22.280 1.00 22.72 150 ILE A C 1
ATOM 6446 O O . ILE E 1 96 ? -14.034 10.345 -22.314 1.00 23.09 150 ILE A O 1
ATOM 6451 N N A LEU E 1 97 ? -14.312 12.391 -23.210 0.51 23.91 151 LEU A N 1
ATOM 6452 N N B LEU E 1 97 ? -14.327 12.389 -23.215 0.49 23.08 151 LEU A N 1
ATOM 6453 C CA A LEU E 1 97 ? -13.393 12.113 -24.308 0.51 25.63 151 LEU A CA 1
ATOM 6454 C CA B LEU E 1 97 ? -13.397 12.137 -24.310 0.49 24.22 151 LEU A CA 1
ATOM 6455 C C A LEU E 1 97 ? -11.980 11.872 -23.796 0.51 25.09 151 LEU A C 1
ATOM 6456 C C B LEU E 1 97 ? -11.994 11.865 -23.786 0.49 24.29 151 LEU A C 1
ATOM 6457 O O A LEU E 1 97 ? -11.258 11.014 -24.320 0.51 26.03 151 LEU A O 1
ATOM 6458 O O B LEU E 1 97 ? -11.293 10.978 -24.290 0.49 24.88 151 LEU A O 1
ATOM 6467 N N . GLU E 1 98 ? -11.566 12.616 -22.769 1.00 24.07 152 GLU A N 1
ATOM 6468 C CA . GLU E 1 98 ? -10.232 12.408 -22.221 1.00 23.51 152 GLU A CA 1
ATOM 6469 C C . GLU E 1 98 ? -10.108 11.032 -21.573 1.00 23.88 152 GLU A C 1
ATOM 6470 O O . GLU E 1 98 ? -9.065 10.376 -21.699 1.00 23.95 152 GLU A O 1
ATOM 6476 N N . LEU E 1 99 ? -11.159 10.566 -20.889 1.00 22.07 153 LEU A N 1
ATOM 6477 C CA . LEU E 1 99 ? -11.140 9.205 -20.357 1.00 21.76 153 LEU A CA 1
ATOM 6478 C C . LEU E 1 99 ? -10.971 8.183 -21.470 1.00 22.26 153 LEU A C 1
ATOM 6479 O O . LEU E 1 99 ? -10.232 7.208 -21.311 1.00 24.15 153 LEU A O 1
ATOM 6484 N N . GLU E 1 100 ? -11.652 8.387 -22.604 1.00 23.46 154 GLU A N 1
ATOM 6485 C CA . GLU E 1 100 ? -11.528 7.443 -23.712 1.00 23.39 154 GLU A CA 1
ATOM 6486 C C . GLU E 1 100 ? -10.106 7.432 -24.261 1.00 23.83 154 GLU A C 1
ATOM 6487 O O . GLU E 1 100 ? -9.560 6.368 -24.572 1.00 25.18 154 GLU A O 1
ATOM 6493 N N . GLN E 1 101 ? -9.482 8.607 -24.359 1.00 23.99 155 GLN A N 1
ATOM 6494 C CA . GLN E 1 101 ? -8.102 8.670 -24.826 1.00 24.86 155 GLN A CA 1
ATOM 6495 C C . GLN E 1 101 ? -7.160 7.949 -23.865 1.00 25.42 155 GLN A C 1
ATOM 6496 O O . GLN E 1 101 ? -6.234 7.248 -24.301 1.00 26.04 155 GLN A O 1
ATOM 6502 N N . TRP E 1 102 ? -7.385 8.095 -22.557 1.00 24.25 156 TRP A N 1
ATOM 6503 C CA . TRP E 1 102 ? -6.542 7.399 -21.585 1.00 24.02 156 TRP A CA 1
ATOM 6504 C C . TRP E 1 102 ? -6.771 5.893 -21.630 1.00 24.77 156 TRP A C 1
ATOM 6505 O O . TRP E 1 102 ? -5.810 5.112 -21.565 1.00 26.84 156 TRP A O 1
ATOM 6516 N N . ILE E 1 103 ? -8.033 5.466 -21.737 1.00 23.38 157 ILE A N 1
ATOM 6517 C CA . ILE E 1 103 ? -8.338 4.042 -21.887 1.00 23.73 157 ILE A CA 1
ATOM 6518 C C . ILE E 1 103 ? -7.620 3.465 -23.104 1.00 26.89 157 ILE A C 1
ATOM 6519 O O . ILE E 1 103 ? -7.015 2.385 -23.036 1.00 26.58 157 ILE A O 1
ATOM 6524 N N . ASP E 1 104 ? -7.673 4.180 -24.236 1.00 25.84 158 ASP A N 1
ATOM 6525 C CA . ASP E 1 104 ? -6.975 3.730 -25.439 1.00 27.02 158 ASP A CA 1
ATOM 6526 C C . ASP E 1 104 ? -5.476 3.604 -25.189 1.00 27.36 158 ASP A C 1
ATOM 6527 O O . ASP E 1 104 ? -4.842 2.641 -25.639 1.00 28.62 158 ASP A O 1
ATOM 6532 N N . LYS E 1 105 ? -4.897 4.575 -24.482 1.00 27.35 159 LYS A N 1
ATOM 6533 C CA . LYS E 1 105 ? -3.455 4.580 -24.246 1.00 27.07 159 LYS A CA 1
ATOM 6534 C C . LYS E 1 105 ? -3.014 3.332 -23.485 1.00 28.88 159 LYS A C 1
ATOM 6535 O O . LYS E 1 105 ? -2.018 2.691 -23.843 1.00 31.39 159 LYS A O 1
ATOM 6541 N N . TYR E 1 106 ? -3.754 2.960 -22.436 1.00 27.57 160 TYR A N 1
ATOM 6542 C CA . TYR E 1 106 ? -3.378 1.792 -21.640 1.00 27.14 160 TYR A CA 1
ATOM 6543 C C . TYR E 1 106 ? -3.727 0.494 -22.353 1.00 28.56 160 TYR A C 1
ATOM 6544 O O . TYR E 1 106 ? -3.003 -0.505 -22.232 1.00 29.64 160 TYR A O 1
ATOM 6553 N N . THR E 1 107 ? -4.845 0.481 -23.079 1.00 30.03 161 THR A N 1
ATOM 6554 C CA . THR E 1 107 ? -5.278 -0.731 -23.765 1.00 30.86 161 THR A CA 1
ATOM 6555 C C . THR E 1 107 ? -4.241 -1.201 -24.777 1.00 33.77 161 THR A C 1
ATOM 6556 O O . THR E 1 107 ? -4.045 -2.409 -24.965 1.00 32.44 161 THR A O 1
ATOM 6560 N N . SER E 1 108 ? -3.553 -0.262 -25.427 1.00 36.98 162 SER A N 1
ATOM 6561 C CA . SER E 1 108 ? -2.497 -0.628 -26.361 1.00 41.48 162 SER A CA 1
ATOM 6562 C C . SER E 1 108 ? -1.409 -1.458 -25.699 1.00 42.11 162 SER A C 1
ATOM 6563 O O . SER E 1 108 ? -0.747 -2.250 -26.380 1.00 43.05 162 SER A O 1
ATOM 6566 N N . GLN E 1 109 ? -1.210 -1.302 -24.391 1.00 42.53 163 GLN A N 1
ATOM 6567 C CA . GLN E 1 109 ? -0.131 -1.963 -23.673 1.00 43.12 163 GLN A CA 1
ATOM 6568 C C . GLN E 1 109 ? -0.588 -3.208 -22.927 1.00 42.22 163 GLN A C 1
ATOM 6569 O O . GLN E 1 109 ? 0.241 -3.886 -22.315 1.00 43.22 163 GLN A O 1
ATOM 6575 N N . LEU E 1 110 ? -1.859 -3.528 -22.969 1.00 41.50 164 LEU A N 1
ATOM 6576 C CA . LEU E 1 110 ? -2.379 -4.657 -22.226 1.00 42.47 164 LEU A CA 1
ATOM 6577 C C . LEU E 1 110 ? -2.666 -5.830 -23.152 1.00 46.13 164 LEU A C 1
ATOM 6578 O O . LEU E 1 110 ? -2.863 -5.653 -24.358 1.00 45.15 164 LEU A O 1
ATOM 6583 N N . PRO E 1 111 ? -2.679 -7.051 -22.622 1.00 49.60 165 PRO A N 1
ATOM 6584 C CA . PRO E 1 111 ? -3.116 -8.200 -23.415 1.00 52.10 165 PRO A CA 1
ATOM 6585 C C . PRO E 1 111 ? -4.595 -8.093 -23.741 1.00 55.48 165 PRO A C 1
ATOM 6586 O O . PRO E 1 111 ? -5.312 -7.273 -23.146 1.00 54.52 165 PRO A O 1
ATOM 6590 N N . PRO E 1 112 ? -5.093 -8.889 -24.689 1.00 59.56 166 PRO A N 1
ATOM 6591 C CA . PRO E 1 112 ? -6.515 -8.796 -25.050 1.00 62.24 166 PRO A CA 1
ATOM 6592 C C . PRO E 1 112 ? -7.404 -9.264 -23.908 1.00 66.13 166 PRO A C 1
ATOM 6593 O O . PRO E 1 112 ? -7.147 -10.296 -23.283 1.00 66.57 166 PRO A O 1
ATOM 6597 N N . LEU E 1 113 ? -8.451 -8.492 -23.632 1.00 69.17 167 LEU A N 1
ATOM 6598 C CA . LEU E 1 113 ? -9.455 -8.912 -22.668 1.00 72.01 167 LEU A CA 1
ATOM 6599 C C . LEU E 1 113 ? -10.409 -9.893 -23.338 1.00 76.01 167 LEU A C 1
ATOM 6600 O O . LEU E 1 113 ? -10.996 -9.594 -24.380 1.00 77.36 167 LEU A O 1
ATOM 6605 N N . THR E 1 114 ? -10.541 -11.076 -22.743 1.00 78.87 168 THR A N 1
ATOM 6606 C CA . THR E 1 114 ? -11.301 -12.179 -23.311 1.00 82.08 168 THR A CA 1
ATOM 6607 C C . THR E 1 114 ? -12.431 -12.629 -22.404 1.00 82.92 168 THR A C 1
ATOM 6608 O O . THR E 1 114 ? -13.590 -12.694 -22.835 1.00 86.34 168 THR A O 1
ATOM 6612 N N . ALA E 1 115 ? -12.116 -12.948 -21.158 1.00 79.91 169 ALA A N 1
ATOM 6613 C CA . ALA E 1 115 ? -13.052 -13.503 -20.195 1.00 76.60 169 ALA A CA 1
ATOM 6614 C C . ALA E 1 115 ? -13.126 -12.588 -18.980 1.00 72.03 169 ALA A C 1
ATOM 6615 O O . ALA E 1 115 ? -12.450 -11.557 -18.904 1.00 72.10 169 ALA A O 1
ATOM 6617 N N . PHE E 1 116 ? -13.962 -12.975 -18.026 1.00 66.78 170 PHE A N 1
ATOM 6618 C CA . PHE E 1 116 ? -14.000 -12.273 -16.755 1.00 61.50 170 PHE A CA 1
ATOM 6619 C C . PHE E 1 116 ? -12.710 -12.523 -15.986 1.00 52.97 170 PHE A C 1
ATOM 6620 O O . PHE E 1 116 ? -12.124 -13.607 -16.047 1.00 51.48 170 PHE A O 1
ATOM 6628 N N . ILE E 1 117 ? -12.264 -11.500 -15.262 1.00 45.81 171 ILE A N 1
ATOM 6629 C CA . ILE E 1 117 ? -11.102 -11.619 -14.396 1.00 40.25 171 ILE A CA 1
ATOM 6630 C C . ILE E 1 117 ? -11.540 -11.380 -12.956 1.00 35.77 171 ILE A C 1
ATOM 6631 O O . ILE E 1 117 ? -12.569 -10.753 -12.685 1.00 34.32 171 ILE A O 1
ATOM 6636 N N . LEU E 1 118 ? -10.754 -11.915 -12.022 1.00 34.87 172 LEU A N 1
ATOM 6637 C CA . LEU E 1 118 ? -11.016 -11.619 -10.621 1.00 32.92 172 LEU A CA 1
ATOM 6638 C C . LEU E 1 118 ? -10.441 -10.253 -10.256 1.00 33.17 172 LEU A C 1
ATOM 6639 O O . LEU E 1 118 ? -9.410 -9.846 -10.794 1.00 35.94 172 LEU A O 1
ATOM 6644 N N . PRO E 1 119 ? -11.092 -9.520 -9.341 1.00 31.63 173 PRO A N 1
ATOM 6645 C CA . PRO E 1 119 ? -10.492 -8.266 -8.863 1.00 33.10 173 PRO A CA 1
ATOM 6646 C C . PRO E 1 119 ? -9.263 -8.558 -8.012 1.00 35.63 173 PRO A C 1
ATOM 6647 O O . PRO E 1 119 ? -9.373 -8.997 -6.866 1.00 37.77 173 PRO A O 1
ATOM 6651 N N . SER E 1 120 ? -8.085 -8.329 -8.587 1.00 35.47 174 SER A N 1
ATOM 6652 C CA . SER E 1 120 ? -6.835 -8.784 -7.988 1.00 37.32 174 SER A CA 1
ATOM 6653 C C . SER E 1 120 ? -5.703 -7.931 -8.560 1.00 37.56 174 SER A C 1
ATOM 6654 O O . SER E 1 120 ? -5.944 -6.810 -9.015 1.00 38.05 174 SER A O 1
ATOM 6657 N N . GLY E 1 121 ? -4.484 -8.464 -8.539 1.00 36.69 175 GLY A N 1
ATOM 6658 C CA . GLY E 1 121 ? -3.366 -7.869 -9.244 1.00 35.90 175 GLY A CA 1
ATOM 6659 C C . GLY E 1 121 ? -2.422 -7.009 -8.430 1.00 34.96 175 GLY A C 1
ATOM 6660 O O . GLY E 1 121 ? -1.647 -6.251 -9.021 1.00 36.44 175 GLY A O 1
ATOM 6661 N N . GLY E 1 122 ? -2.444 -7.110 -7.113 1.00 34.39 176 GLY A N 1
ATOM 6662 C CA . GLY E 1 122 ? -1.633 -6.257 -6.270 1.00 33.71 176 GLY A CA 1
ATOM 6663 C C . GLY E 1 122 ? -2.484 -5.255 -5.512 1.00 32.95 176 GLY A C 1
ATOM 6664 O O . GLY E 1 122 ? -3.686 -5.115 -5.730 1.00 32.29 176 GLY A O 1
ATOM 6665 N N . LYS E 1 123 ? -1.820 -4.535 -4.607 1.00 33.42 177 LYS A N 1
ATOM 6666 C CA . LYS E 1 123 ? -2.550 -3.641 -3.713 1.00 34.81 177 LYS A CA 1
ATOM 6667 C C . LYS E 1 123 ? -3.227 -2.509 -4.482 1.00 32.46 177 LYS A C 1
ATOM 6668 O O . LYS E 1 123 ? -4.407 -2.217 -4.257 1.00 32.43 177 LYS A O 1
ATOM 6674 N N . ILE E 1 124 ? -2.503 -1.860 -5.395 1.00 29.51 178 ILE A N 1
ATOM 6675 C CA . ILE E 1 124 ? -3.081 -0.716 -6.092 1.00 30.22 178 ILE A CA 1
ATOM 6676 C C . ILE E 1 124 ? -4.176 -1.173 -7.054 1.00 26.31 178 ILE A C 1
ATOM 6677 O O . ILE E 1 124 ? -5.255 -0.575 -7.117 1.00 23.66 178 ILE A O 1
ATOM 6682 N N . SER E 1 125 ? -3.929 -2.252 -7.794 1.00 27.03 179 SER A N 1
ATOM 6683 C CA . SER E 1 125 ? -4.946 -2.767 -8.705 1.00 25.48 179 SER A CA 1
ATOM 6684 C C . SER E 1 125 ? -6.207 -3.173 -7.946 1.00 25.03 179 SER A C 1
ATOM 6685 O O . SER E 1 125 ? -7.324 -2.866 -8.375 1.00 24.09 179 SER A O 1
ATOM 6688 N N . SER E 1 126 ? -6.043 -3.848 -6.802 1.00 25.27 180 SER A N 1
ATOM 6689 C CA . SER E 1 126 ? -7.191 -4.220 -5.979 1.00 25.45 180 SER A CA 1
ATOM 6690 C C . SER E 1 126 ? -7.961 -2.996 -5.499 1.00 23.91 180 SER A C 1
ATOM 6691 O O . SER E 1 126 ? -9.201 -2.975 -5.531 1.00 23.09 180 SER A O 1
ATOM 6694 N N . ALA E 1 127 ? -7.248 -1.963 -5.045 1.00 24.63 181 ALA A N 1
ATOM 6695 C CA . ALA E 1 127 ? -7.923 -0.742 -4.618 1.00 22.50 181 ALA A CA 1
ATOM 6696 C C . ALA E 1 127 ? -8.696 -0.119 -5.770 1.00 21.07 181 ALA A C 1
ATOM 6697 O O . ALA E 1 127 ? -9.814 0.378 -5.579 1.00 21.15 181 ALA A O 1
ATOM 6699 N N . LEU E 1 128 ? -8.130 -0.158 -6.980 1.00 19.85 182 LEU A N 1
ATOM 6700 C CA . LEU E 1 128 ? -8.797 0.462 -8.122 1.00 21.01 182 LEU A CA 1
ATOM 6701 C C . LEU E 1 128 ? -10.005 -0.350 -8.570 1.00 20.93 182 LEU A C 1
ATOM 6702 O O . LEU E 1 128 ? -10.970 0.222 -9.088 1.00 19.45 182 LEU A O 1
ATOM 6707 N N . HIS E 1 129 ? -9.971 -1.676 -8.397 1.00 21.31 183 HIS A N 1
ATOM 6708 C CA . HIS E 1 129 ? -11.168 -2.473 -8.654 1.00 19.03 183 HIS A CA 1
ATOM 6709 C C . HIS E 1 129 ? -12.273 -2.132 -7.669 1.00 19.84 183 HIS A C 1
ATOM 6710 O O . HIS E 1 129 ? -13.453 -2.130 -8.033 1.00 20.23 183 HIS A O 1
ATOM 6717 N N . PHE E 1 130 ? -11.919 -1.859 -6.412 1.00 19.43 184 PHE A N 1
ATOM 6718 C CA . PHE E 1 130 ? -12.934 -1.407 -5.467 1.00 18.07 184 PHE A CA 1
ATOM 6719 C C . PHE E 1 130 ? -13.500 -0.051 -5.891 1.00 18.49 184 PHE A C 1
ATOM 6720 O O . PHE E 1 130 ? -14.724 0.152 -5.895 1.00 19.15 184 PHE A O 1
ATOM 6728 N N . CYS E 1 131 ? -12.622 0.884 -6.273 1.00 19.45 185 CYS A N 1
ATOM 6729 C CA . CYS E 1 131 ? -13.069 2.166 -6.819 1.00 19.53 185 CYS A CA 1
ATOM 6730 C C . CYS E 1 131 ? -14.036 1.963 -7.976 1.00 19.12 185 CYS A C 1
ATOM 6731 O O . CYS E 1 131 ? -15.063 2.649 -8.072 1.00 19.27 185 CYS A O 1
ATOM 6734 N N . ARG E 1 132 ? -13.703 1.036 -8.876 1.00 17.66 186 ARG A N 1
ATOM 6735 C CA . ARG E 1 132 ? -14.565 0.718 -10.011 1.00 18.05 186 ARG A CA 1
ATOM 6736 C C . ARG E 1 132 ? -15.958 0.302 -9.547 1.00 17.67 186 ARG A C 1
ATOM 6737 O O . ARG E 1 132 ? -16.971 0.777 -10.078 1.00 19.26 186 ARG A O 1
ATOM 6745 N N . ALA E 1 133 ? -16.026 -0.591 -8.554 1.00 17.21 187 ALA A N 1
ATOM 6746 C CA . ALA E 1 133 ? -17.323 -1.034 -8.051 1.00 16.24 187 ALA A CA 1
ATOM 6747 C C . ALA E 1 133 ? -18.103 0.119 -7.429 1.00 16.72 187 ALA A C 1
ATOM 6748 O O . ALA E 1 133 ? -19.325 0.215 -7.606 1.00 17.62 187 ALA A O 1
ATOM 6750 N N . VAL E 1 134 ? -17.427 0.998 -6.686 1.00 17.19 188 VAL A N 1
ATOM 6751 C CA . VAL E 1 134 ? -18.133 2.141 -6.113 1.00 16.56 188 VAL A CA 1
ATOM 6752 C C . VAL E 1 134 ? -18.600 3.083 -7.215 1.00 16.62 188 VAL A C 1
ATOM 6753 O O . VAL E 1 134 ? -19.675 3.688 -7.119 1.00 17.27 188 VAL A O 1
ATOM 6757 N N . CYS E 1 135 ? -17.793 3.233 -8.272 1.00 17.07 189 CYS A N 1
ATOM 6758 C CA . CYS E 1 135 ? -18.199 4.043 -9.420 1.00 16.42 189 CYS A CA 1
ATOM 6759 C C . CYS E 1 135 ? -19.466 3.484 -10.069 1.00 16.86 189 CYS A C 1
ATOM 6760 O O . CYS E 1 135 ? -20.389 4.238 -10.399 1.00 17.44 189 CYS A O 1
ATOM 6763 N N . CYS E 1 136 ? -19.536 2.163 -10.255 1.00 16.64 190 CYS A N 1
ATOM 6764 C CA . CYS E 1 136 ? -20.760 1.563 -10.785 1.00 17.48 190 CYS A CA 1
ATOM 6765 C C . CYS E 1 136 ? -21.946 1.850 -9.877 1.00 14.97 190 CYS A C 1
ATOM 6766 O O . CYS E 1 136 ? -23.072 2.053 -10.357 1.00 16.77 190 CYS A O 1
ATOM 6769 N N . ARG E 1 137 ? -21.720 1.845 -8.555 1.00 15.46 191 ARG A N 1
ATOM 6770 C CA . ARG E 1 137 ? -22.796 2.180 -7.627 1.00 14.57 191 ARG A CA 1
ATOM 6771 C C . ARG E 1 137 ? -23.227 3.635 -7.809 1.00 14.89 191 ARG A C 1
ATOM 6772 O O . ARG E 1 137 ? -24.426 3.939 -7.812 1.00 15.60 191 ARG A O 1
ATOM 6780 N N . ALA E 1 138 ? -22.260 4.555 -7.950 1.00 16.07 192 ALA A N 1
ATOM 6781 C CA . ALA E 1 138 ? -22.606 5.952 -8.212 1.00 16.45 192 ALA A CA 1
ATOM 6782 C C . ALA E 1 138 ? -23.427 6.081 -9.490 1.00 17.14 192 ALA A C 1
ATOM 6783 O O . ALA E 1 138 ? -24.415 6.826 -9.532 1.00 17.91 192 ALA A O 1
ATOM 6785 N N . GLU E 1 139 ? -23.050 5.343 -10.535 1.00 17.24 193 GLU A N 1
ATOM 6786 C CA . GLU E 1 139 ? -23.830 5.375 -11.771 1.00 18.37 193 GLU A CA 1
ATOM 6787 C C . GLU E 1 139 ? -25.277 4.970 -11.515 1.00 17.14 193 GLU A C 1
ATOM 6788 O O . GLU E 1 139 ? -26.216 5.625 -11.999 1.00 18.41 193 GLU A O 1
ATOM 6794 N N . ARG E 1 140 ? -25.481 3.886 -10.754 1.00 16.02 194 ARG A N 1
ATOM 6795 C CA . ARG E 1 140 ? -26.846 3.453 -10.457 1.00 15.41 194 ARG A CA 1
ATOM 6796 C C . ARG E 1 140 ? -27.636 4.529 -9.726 1.00 16.69 194 ARG A C 1
ATOM 6797 O O . ARG E 1 140 ? -28.856 4.616 -9.901 1.00 17.61 194 ARG A O 1
ATOM 6805 N N . ARG E 1 141 ? -26.972 5.349 -8.906 1.00 15.82 195 ARG A N 1
ATOM 6806 C CA . ARG E 1 141 ? -27.671 6.410 -8.187 1.00 16.03 195 ARG A CA 1
ATOM 6807 C C . ARG E 1 141 ? -28.007 7.612 -9.072 1.00 16.74 195 ARG A C 1
ATOM 6808 O O . ARG E 1 141 ? -28.942 8.360 -8.755 1.00 19.12 195 ARG A O 1
ATOM 6816 N N . VAL E 1 142 ? -27.246 7.837 -10.145 1.00 17.15 196 VAL A N 1
ATOM 6817 C CA . VAL E 1 142 ? -27.478 8.962 -11.043 1.00 18.85 196 VAL A CA 1
ATOM 6818 C C . VAL E 1 142 ? -28.546 8.628 -12.080 1.00 19.10 196 VAL A C 1
ATOM 6819 O O . VAL E 1 142 ? -29.278 9.516 -12.529 1.00 19.85 196 VAL A O 1
ATOM 6823 N N . VAL E 1 143 ? -28.665 7.352 -12.459 1.00 20.57 197 VAL A N 1
ATOM 6824 C CA . VAL E 1 143 ? -29.621 6.962 -13.501 1.00 21.99 197 VAL A CA 1
ATOM 6825 C C . VAL E 1 143 ? -31.038 7.474 -13.238 1.00 22.69 197 VAL A C 1
ATOM 6826 O O . VAL E 1 143 ? -31.655 8.019 -14.167 1.00 23.51 197 VAL A O 1
ATOM 6830 N N . PRO E 1 144 ? -31.612 7.338 -12.033 1.00 21.91 198 PRO A N 1
ATOM 6831 C CA . PRO E 1 144 ? -32.980 7.854 -11.849 1.00 21.54 198 PRO A CA 1
ATOM 6832 C C . PRO E 1 144 ? -33.076 9.363 -11.963 1.00 20.67 198 PRO A C 1
ATOM 6833 O O . PRO E 1 144 ? -34.111 9.870 -12.412 1.00 22.47 198 PRO A O 1
ATOM 6837 N N . LEU E 1 145 ? -32.034 10.106 -11.567 1.00 18.21 199 LEU A N 1
ATOM 6838 C CA . LEU E 1 145 ? -32.072 11.560 -11.705 1.00 18.76 199 LEU A CA 1
ATOM 6839 C C . LEU E 1 145 ? -32.081 11.976 -13.171 1.00 19.49 199 LEU A C 1
ATOM 6840 O O . LEU E 1 145 ? -32.776 12.929 -13.551 1.00 20.62 199 LEU A O 1
ATOM 6845 N N . VAL E 1 146 ? -31.319 11.276 -14.012 1.00 19.02 200 VAL A N 1
ATOM 6846 C CA . VAL E 1 146 ? -31.344 11.580 -15.440 1.00 20.86 200 VAL A CA 1
ATOM 6847 C C . VAL E 1 146 ? -32.708 11.229 -16.034 1.00 21.99 200 VAL A C 1
ATOM 6848 O O . VAL E 1 146 ? -33.261 11.986 -16.845 1.00 21.53 200 VAL A O 1
ATOM 6852 N N . GLN E 1 147 ? -33.289 10.093 -15.618 1.00 22.51 201 GLN A N 1
ATOM 6853 C CA . GLN E 1 147 ? -34.615 9.709 -16.115 1.00 23.52 201 GLN A CA 1
ATOM 6854 C C . GLN E 1 147 ? -35.700 10.701 -15.713 1.00 25.67 201 GLN A C 1
ATOM 6855 O O . GLN E 1 147 ? -36.718 10.824 -16.409 1.00 28.62 201 GLN A O 1
ATOM 6861 N N . MET E 1 148 ? -35.540 11.373 -14.578 1.00 25.17 202 MET A N 1
ATOM 6862 C CA . MET E 1 148 ? -36.534 12.338 -14.128 1.00 27.81 202 MET A CA 1
ATOM 6863 C C . MET E 1 148 ? -36.285 13.733 -14.681 1.00 27.24 202 MET A C 1
ATOM 6864 O O . MET E 1 148 ? -37.034 14.661 -14.345 1.00 29.54 202 MET A O 1
ATOM 6869 N N . GLY E 1 149 ? -35.276 13.897 -15.534 1.00 25.39 203 GLY A N 1
ATOM 6870 C CA . GLY E 1 149 ? -34.952 15.206 -16.063 1.00 26.52 203 GLY A CA 1
ATOM 6871 C C . GLY E 1 149 ? -34.280 16.133 -15.079 1.00 25.68 203 GLY A C 1
ATOM 6872 O O . GLY E 1 149 ? -34.238 17.348 -15.317 1.00 28.05 203 GLY A O 1
ATOM 6873 N N . GLU E 1 150 ? -33.737 15.600 -13.979 1.00 22.21 204 GLU A N 1
ATOM 6874 C CA . GLU E 1 150 ? -33.107 16.463 -12.982 1.00 21.88 204 GLU A CA 1
ATOM 6875 C C . GLU E 1 150 ? -31.659 16.780 -13.317 1.00 21.45 204 GLU A C 1
ATOM 6876 O O . GLU E 1 150 ? -31.135 17.802 -12.858 1.00 23.60 204 GLU A O 1
ATOM 6882 N N . THR E 1 151 ? -31.011 15.920 -14.094 1.00 22.39 205 THR A N 1
ATOM 6883 C CA . THR E 1 151 ? -29.564 15.902 -14.252 1.00 22.82 205 THR A CA 1
ATOM 6884 C C . THR E 1 151 ? -29.201 15.689 -15.715 1.00 22.97 205 THR A C 1
ATOM 6885 O O . THR E 1 151 ? -29.849 14.903 -16.412 1.00 24.25 205 THR A O 1
ATOM 6889 N N . ASP E 1 152 ? -28.156 16.392 -16.162 1.00 21.42 206 ASP A N 1
ATOM 6890 C CA . ASP E 1 152 ? -27.604 16.236 -17.507 1.00 23.54 206 ASP A CA 1
ATOM 6891 C C . ASP E 1 152 ? -27.183 14.790 -17.745 1.00 21.26 206 ASP A C 1
ATOM 6892 O O . ASP E 1 152 ? -26.491 14.192 -16.917 1.00 21.12 206 ASP A O 1
ATOM 6897 N N . ALA E 1 153 ? -27.609 14.224 -18.881 1.00 20.55 207 ALA A N 1
ATOM 6898 C CA . ALA E 1 153 ? -27.228 12.855 -19.219 1.00 20.92 207 ALA A CA 1
ATOM 6899 C C . ALA E 1 153 ? -25.716 12.664 -19.262 1.00 21.75 207 ALA A C 1
ATOM 6900 O O . ALA E 1 153 ? -25.237 11.545 -19.060 1.00 23.54 207 ALA A O 1
ATOM 6902 N N . ASN E 1 154 ? -24.949 13.726 -19.541 1.00 21.90 208 ASN A N 1
ATOM 6903 C CA . ASN E 1 154 ? -23.499 13.572 -19.619 1.00 22.97 208 ASN A CA 1
ATOM 6904 C C . ASN E 1 154 ? -22.892 13.197 -18.275 1.00 20.28 208 ASN A C 1
ATOM 6905 O O . ASN E 1 154 ? -21.803 12.610 -18.241 1.00 20.47 208 ASN A O 1
ATOM 6910 N N . VAL E 1 155 ? -23.553 13.531 -17.167 1.00 18.32 209 VAL A N 1
ATOM 6911 C CA . VAL E 1 155 ? -23.048 13.096 -15.864 1.00 18.95 209 VAL A CA 1
ATOM 6912 C C . VAL E 1 155 ? -23.015 11.573 -15.789 1.00 18.72 209 VAL A C 1
ATOM 6913 O O . VAL E 1 155 ? -22.023 10.976 -15.356 1.00 19.63 209 VAL A O 1
ATOM 6917 N N . ALA E 1 156 ? -24.110 10.917 -16.190 1.00 19.57 210 ALA A N 1
ATOM 6918 C CA . ALA E 1 156 ? -24.138 9.460 -16.165 1.00 20.83 210 ALA A CA 1
ATOM 6919 C C . ALA E 1 156 ? -23.175 8.864 -17.187 1.00 20.33 210 ALA A C 1
ATOM 6920 O O . ALA E 1 156 ? -22.552 7.828 -16.923 1.00 20.56 210 ALA A O 1
ATOM 6922 N N . LYS E 1 157 ? -23.041 9.496 -18.360 1.00 19.31 211 LYS A N 1
ATOM 6923 C CA . LYS E 1 157 ? -22.087 9.002 -19.347 1.00 20.18 211 LYS A CA 1
ATOM 6924 C C . LYS E 1 157 ? -20.667 9.051 -18.805 1.00 19.25 211 LYS A C 1
ATOM 6925 O O . LYS E 1 157 ? -19.883 8.116 -19.016 1.00 19.10 211 LYS A O 1
ATOM 6931 N N . PHE E 1 158 ? -20.318 10.133 -18.099 1.00 18.75 212 PHE A N 1
ATOM 6932 C CA . PHE E 1 158 ? -18.990 10.214 -17.499 1.00 16.91 212 PHE A CA 1
ATOM 6933 C C . PHE E 1 158 ? -18.754 9.078 -16.504 1.00 17.66 212 PHE A C 1
ATOM 6934 O O . PHE E 1 158 ? -17.689 8.446 -16.516 1.00 19.10 212 PHE A O 1
ATOM 6942 N N . LEU E 1 159 ? -19.734 8.797 -15.633 1.00 16.66 213 LEU A N 1
ATOM 6943 C CA . LEU E 1 159 ? -19.545 7.744 -14.638 1.00 17.72 213 LEU A CA 1
ATOM 6944 C C . LEU E 1 159 ? -19.476 6.369 -15.298 1.00 17.80 213 LEU A C 1
ATOM 6945 O O . LEU E 1 159 ? -18.701 5.506 -14.864 1.00 19.37 213 LEU A O 1
ATOM 6950 N N . ASN E 1 160 ? -20.274 6.144 -16.347 1.00 16.25 214 ASN A N 1
ATOM 6951 C CA . ASN E 1 160 ? -20.150 4.910 -17.122 1.00 16.11 214 ASN A CA 1
ATOM 6952 C C . ASN E 1 160 ? -18.735 4.760 -17.676 1.00 17.23 214 ASN A C 1
ATOM 6953 O O . ASN E 1 160 ? -18.089 3.709 -17.517 1.00 18.47 214 ASN A O 1
ATOM 6958 N N . ARG E 1 161 ? -18.221 5.815 -18.309 1.00 17.25 215 ARG A N 1
ATOM 6959 C CA . ARG E 1 161 ? -16.878 5.725 -18.876 1.00 16.83 215 ARG A CA 1
ATOM 6960 C C . ARG E 1 161 ? -15.820 5.595 -17.789 1.00 16.66 215 ARG A C 1
ATOM 6961 O O . ARG E 1 161 ? -14.794 4.938 -17.996 1.00 18.37 215 ARG A O 1
ATOM 6969 N N . LEU E 1 162 ? -16.052 6.199 -16.626 1.00 17.20 216 LEU A N 1
ATOM 6970 C CA . LEU E 1 162 ? -15.043 6.161 -15.573 1.00 17.65 216 LEU A CA 1
ATOM 6971 C C . LEU E 1 162 ? -14.866 4.755 -15.017 1.00 17.60 216 LEU A C 1
ATOM 6972 O O . LEU E 1 162 ? -13.751 4.371 -14.646 1.00 19.87 216 LEU A O 1
ATOM 6977 N N A SER E 1 163 ? -15.949 3.983 -14.928 0.47 17.23 217 SER A N 1
ATOM 6978 N N B SER E 1 163 ? -15.930 3.954 -14.951 0.53 17.88 217 SER A N 1
ATOM 6979 C CA A SER E 1 163 ? -15.810 2.584 -14.529 0.47 17.98 217 SER A CA 1
ATOM 6980 C CA B SER E 1 163 ? -15.723 2.586 -14.473 0.53 18.61 217 SER A CA 1
ATOM 6981 C C A SER E 1 163 ? -14.857 1.847 -15.457 0.47 19.40 217 SER A C 1
ATOM 6982 C C B SER E 1 163 ? -14.908 1.760 -15.465 0.53 20.55 217 SER A C 1
ATOM 6983 O O A SER E 1 163 ? -13.981 1.102 -14.997 0.47 18.27 217 SER A O 1
ATOM 6984 O O B SER E 1 163 ? -14.165 0.861 -15.047 0.53 20.59 217 SER A O 1
ATOM 6989 N N . ASP E 1 164 ? -15.008 2.059 -16.767 1.00 19.65 218 ASP A N 1
ATOM 6990 C CA . ASP E 1 164 ? -14.117 1.430 -17.739 1.00 20.67 218 ASP A CA 1
ATOM 6991 C C . ASP E 1 164 ? -12.685 1.910 -17.557 1.00 20.13 218 ASP A C 1
ATOM 6992 O O . ASP E 1 164 ? -11.741 1.117 -17.678 1.00 21.56 218 ASP A O 1
ATOM 6997 N N . TYR E 1 165 ? -12.497 3.204 -17.274 1.00 18.62 219 TYR A N 1
ATOM 6998 C CA . TYR E 1 165 ? -11.142 3.702 -17.016 1.00 18.91 219 TYR A CA 1
ATOM 6999 C C . TYR E 1 165 ? -10.526 3.025 -15.793 1.00 19.23 219 TYR A C 1
ATOM 7000 O O . TYR E 1 165 ? -9.361 2.599 -15.821 1.00 20.69 219 TYR A O 1
ATOM 7009 N N . LEU E 1 166 ? -11.286 2.934 -14.694 1.00 19.23 220 LEU A N 1
ATOM 7010 C CA . LEU E 1 166 ? -10.744 2.344 -13.471 1.00 19.59 220 LEU A CA 1
ATOM 7011 C C . LEU E 1 166 ? -10.401 0.871 -13.675 1.00 19.62 220 LEU A C 1
ATOM 7012 O O . LEU E 1 166 ? -9.363 0.392 -13.189 1.00 19.87 220 LEU A O 1
ATOM 7017 N N . PHE E 1 167 ? -11.269 0.141 -14.385 1.00 20.11 221 PHE A N 1
ATOM 7018 C CA . PHE E 1 167 ? -10.989 -1.244 -14.760 1.00 21.71 221 PHE A CA 1
ATOM 7019 C C . PHE E 1 167 ? -9.678 -1.347 -15.533 1.00 22.59 221 PHE A C 1
ATOM 7020 O O . PHE E 1 167 ? -8.824 -2.195 -15.235 1.00 23.35 221 PHE A O 1
ATOM 7028 N N . THR E 1 168 ? -9.514 -0.498 -16.552 1.00 19.94 222 THR A N 1
ATOM 7029 C CA . THR E 1 168 ? -8.327 -0.552 -17.395 1.00 22.07 222 THR A CA 1
ATOM 7030 C C . THR E 1 168 ? -7.085 -0.159 -16.617 1.00 21.34 222 THR A C 1
ATOM 7031 O O . THR E 1 168 ? -6.023 -0.779 -16.781 1.00 23.21 222 THR A O 1
ATOM 7035 N N . LEU E 1 169 ? -7.198 0.870 -15.770 1.00 21.98 223 LEU A N 1
ATOM 7036 C CA . LEU E 1 169 ? -6.050 1.303 -14.979 1.00 23.00 223 LEU A CA 1
ATOM 7037 C C . LEU E 1 169 ? -5.641 0.224 -13.986 1.00 23.88 223 LEU A C 1
ATOM 7038 O O . LEU E 1 169 ? -4.446 0.013 -13.743 1.00 25.61 223 LEU A O 1
ATOM 7043 N N . ALA E 1 170 ? -6.615 -0.490 -13.421 1.00 22.81 224 ALA A N 1
ATOM 7044 C CA . ALA E 1 170 ? -6.281 -1.604 -12.532 1.00 22.52 224 ALA A CA 1
ATOM 7045 C C . ALA E 1 170 ? -5.498 -2.689 -13.268 1.00 25.53 224 ALA A C 1
ATOM 7046 O O . ALA E 1 170 ? -4.497 -3.206 -12.750 1.00 27.96 224 ALA A O 1
ATOM 7048 N N . ARG E 1 171 ? -5.935 -3.046 -14.478 1.00 26.42 225 ARG A N 1
ATOM 7049 C CA . ARG E 1 171 ? -5.206 -4.032 -15.269 1.00 26.93 225 ARG A CA 1
ATOM 7050 C C . ARG E 1 171 ? -3.813 -3.527 -15.624 1.00 28.33 225 ARG A C 1
ATOM 7051 O O . ARG E 1 171 ? -2.844 -4.298 -15.648 1.00 29.49 225 ARG A O 1
ATOM 7059 N N . TYR E 1 172 ? -3.695 -2.232 -15.916 1.00 27.46 226 TYR A N 1
ATOM 7060 C CA . TYR E 1 172 ? -2.392 -1.667 -16.243 1.00 28.97 226 TYR A CA 1
ATOM 7061 C C . TYR E 1 172 ? -1.454 -1.738 -15.045 1.00 29.17 226 TYR A C 1
ATOM 7062 O O . TYR E 1 172 ? -0.294 -2.164 -15.168 1.00 31.69 226 TYR A O 1
ATOM 7071 N N . ALA E 1 173 ? -1.952 -1.359 -13.866 1.00 29.53 227 ALA A N 1
ATOM 7072 C CA . ALA E 1 173 ? -1.124 -1.392 -12.663 1.00 29.96 227 ALA A CA 1
ATOM 7073 C C . ALA E 1 173 ? -0.662 -2.812 -12.350 1.00 31.29 227 ALA A C 1
ATOM 7074 O O . ALA E 1 173 ? 0.502 -3.034 -11.981 1.00 33.19 227 ALA A O 1
ATOM 7076 N N . ALA E 1 174 ? -1.555 -3.791 -12.512 1.00 31.01 228 ALA A N 1
ATOM 7077 C CA . ALA E 1 174 ? -1.191 -5.179 -12.239 1.00 30.20 228 ALA A CA 1
ATOM 7078 C C . ALA E 1 174 ? -0.134 -5.665 -13.217 1.00 33.12 228 ALA A C 1
ATOM 7079 O O . ALA E 1 174 ? 0.789 -6.399 -12.835 1.00 33.68 228 ALA A O 1
ATOM 7081 N N A MET E 1 175 ? -0.251 -5.262 -14.483 0.56 33.83 229 MET A N 1
ATOM 7082 N N B MET E 1 175 ? -0.244 -5.263 -14.485 0.44 33.93 229 MET A N 1
ATOM 7083 C CA A MET E 1 175 ? 0.735 -5.653 -15.483 0.56 34.47 229 MET A CA 1
ATOM 7084 C CA B MET E 1 175 ? 0.750 -5.671 -15.473 0.44 34.73 229 MET A CA 1
ATOM 7085 C C A MET E 1 175 ? 2.104 -5.071 -15.160 0.56 34.60 229 MET A C 1
ATOM 7086 C C B MET E 1 175 ? 2.114 -5.070 -15.163 0.44 34.82 229 MET A C 1
ATOM 7087 O O A MET E 1 175 ? 3.122 -5.765 -15.268 0.56 35.33 229 MET A O 1
ATOM 7088 O O B MET E 1 175 ? 3.139 -5.753 -15.280 0.44 35.56 229 MET A O 1
ATOM 7097 N N . LYS E 1 176 ? 2.150 -3.795 -14.767 1.00 35.28 230 LYS A N 1
ATOM 7098 C CA . LYS E 1 176 ? 3.428 -3.159 -14.462 1.00 37.50 230 LYS A CA 1
ATOM 7099 C C . LYS E 1 176 ? 4.096 -3.793 -13.248 1.00 36.86 230 LYS A C 1
ATOM 7100 O O . LYS E 1 176 ? 5.331 -3.802 -13.153 1.00 37.23 230 LYS A O 1
ATOM 7106 N N . GLU E 1 177 ? 3.308 -4.331 -12.321 1.00 38.07 231 GLU A N 1
ATOM 7107 C CA . GLU E 1 177 ? 3.840 -5.028 -11.160 1.00 39.44 231 GLU A CA 1
ATOM 7108 C C . GLU E 1 177 ? 4.190 -6.483 -11.439 1.00 39.96 231 GLU A C 1
ATOM 7109 O O . GLU E 1 177 ? 4.759 -7.140 -10.561 1.00 40.80 231 GLU A O 1
ATOM 7115 N N . GLY E 1 178 ? 3.870 -6.997 -12.625 1.00 37.36 232 GLY A N 1
ATOM 7116 C CA . GLY E 1 178 ? 4.193 -8.364 -12.978 1.00 37.95 232 GLY A CA 1
ATOM 7117 C C . GLY E 1 178 ? 3.160 -9.389 -12.578 1.00 38.54 232 GLY A C 1
ATOM 7118 O O . GLY E 1 178 ? 3.451 -10.591 -12.622 1.00 38.57 232 GLY A O 1
ATOM 7119 N N . ASN E 1 179 ? 1.959 -8.960 -12.194 1.00 39.12 233 ASN A N 1
ATOM 7120 C CA . ASN E 1 179 ? 0.930 -9.874 -11.718 1.00 40.31 233 ASN A CA 1
ATOM 7121 C C . ASN E 1 179 ? 0.015 -10.261 -12.875 1.00 41.72 233 ASN A C 1
ATOM 7122 O O . ASN E 1 179 ? -0.634 -9.398 -13.474 1.00 41.53 233 ASN A O 1
ATOM 7127 N N . GLN E 1 180 ? -0.034 -11.555 -13.190 1.00 42.91 234 GLN A N 1
ATOM 7128 C CA . GLN E 1 180 ? -0.873 -12.034 -14.281 1.00 45.39 234 GLN A CA 1
ATOM 7129 C C . GLN E 1 180 ? -2.341 -12.059 -13.863 1.00 48.71 234 GLN A C 1
ATOM 7130 O O . GLN E 1 180 ? -2.676 -12.284 -12.696 1.00 48.67 234 GLN A O 1
ATOM 7132 N N . GLU E 1 181 ? -3.218 -11.827 -14.838 1.00 51.35 235 GLU A N 1
ATOM 7133 C CA . GLU E 1 181 ? -4.645 -11.731 -14.560 1.00 54.75 235 GLU A CA 1
ATOM 7134 C C . GLU E 1 181 ? -5.225 -13.091 -14.183 1.00 50.94 235 GLU A C 1
ATOM 7135 O O . GLU E 1 181 ? -4.900 -14.115 -14.790 1.00 48.55 235 GLU A O 1
ATOM 7141 N N . LYS E 1 182 ? -6.095 -13.093 -13.174 1.00 48.79 236 LYS A N 1
ATOM 7142 C CA . LYS E 1 182 ? -6.734 -14.311 -12.690 1.00 47.05 236 LYS A CA 1
ATOM 7143 C C . LYS E 1 182 ? -8.042 -14.527 -13.442 1.00 44.68 236 LYS A C 1
ATOM 7144 O O . LYS E 1 182 ? -8.940 -13.681 -13.383 1.00 41.74 236 LYS A O 1
ATOM 7150 N N . ILE E 1 183 ? -8.155 -15.658 -14.131 1.00 45.01 237 ILE A N 1
ATOM 7151 C CA . ILE E 1 183 ? -9.341 -15.983 -14.915 1.00 44.52 237 ILE A CA 1
ATOM 7152 C C . ILE E 1 183 ? -9.930 -17.277 -14.373 1.00 43.37 237 ILE A C 1
ATOM 7153 O O . ILE E 1 183 ? -9.243 -18.304 -14.315 1.00 42.17 237 ILE A O 1
ATOM 7158 N N . TYR E 1 184 ? -11.198 -17.225 -13.978 1.00 42.36 238 TYR A N 1
ATOM 7159 C CA . TYR E 1 184 ? -11.912 -18.375 -13.445 1.00 41.29 238 TYR A CA 1
ATOM 7160 C C . TYR E 1 184 ? -13.158 -18.630 -14.282 1.00 42.24 238 TYR A C 1
ATOM 7161 O O . TYR E 1 184 ? -13.872 -17.690 -14.644 1.00 41.41 238 TYR A O 1
ATOM 7170 N N . MET E 1 185 ? -13.418 -19.901 -14.591 1.00 44.87 239 MET A N 1
ATOM 7171 C CA . MET E 1 185 ? -14.609 -20.292 -15.337 1.00 47.83 239 MET A CA 1
ATOM 7172 C C . MET E 1 185 ? -15.346 -21.389 -14.581 1.00 51.50 239 MET A C 1
ATOM 7173 O O . MET E 1 185 ? -14.752 -22.421 -14.250 1.00 50.80 239 MET A O 1
ATOM 7175 N N . LYS E 1 186 ? -16.637 -21.170 -14.324 1.00 54.47 240 LYS A N 1
ATOM 7176 C CA . LYS E 1 186 ? -17.444 -22.158 -13.617 1.00 57.75 240 LYS A CA 1
ATOM 7177 C C . LYS E 1 186 ? -17.430 -23.493 -14.358 1.00 61.52 240 LYS A C 1
ATOM 7178 O O . LYS E 1 186 ? -17.333 -23.541 -15.588 1.00 60.94 240 LYS A O 1
ATOM 7180 N N . ASN E 1 187 ? -17.534 -24.576 -13.580 1.00 65.40 241 ASN A N 1
ATOM 7181 C CA . ASN E 1 187 ? -17.410 -25.982 -14.017 1.00 68.71 241 ASN A CA 1
ATOM 7182 C C . ASN E 1 187 ? -15.948 -26.395 -14.156 1.00 69.62 241 ASN A C 1
ATOM 7183 O O . ASN E 1 187 ? -15.649 -27.517 -14.576 1.00 70.15 241 ASN A O 1
ATOM 7188 N N . PRO F 1 2 ? 12.099 33.332 29.878 1.00 52.51 56 PRO D N 1
ATOM 7189 C CA . PRO F 1 2 ? 13.142 34.332 29.605 1.00 52.22 56 PRO D CA 1
ATOM 7190 C C . PRO F 1 2 ? 12.789 35.253 28.449 1.00 48.02 56 PRO D C 1
ATOM 7191 O O . PRO F 1 2 ? 12.110 34.815 27.514 1.00 49.67 56 PRO D O 1
ATOM 7195 N N . LYS F 1 3 ? 13.240 36.497 28.493 1.00 42.31 57 LYS D N 1
ATOM 7196 C CA . LYS F 1 3 ? 13.178 37.325 27.303 1.00 37.87 57 LYS D CA 1
ATOM 7197 C C . LYS F 1 3 ? 14.051 36.700 26.225 1.00 33.08 57 LYS D C 1
ATOM 7198 O O . LYS F 1 3 ? 15.156 36.226 26.500 1.00 34.10 57 LYS D O 1
ATOM 7204 N N . ILE F 1 4 ? 13.530 36.664 24.996 1.00 29.13 58 ILE D N 1
ATOM 7205 C CA . ILE F 1 4 ? 14.333 36.202 23.866 1.00 29.33 58 ILE D CA 1
ATOM 7206 C C . ILE F 1 4 ? 15.560 37.090 23.684 1.00 27.14 58 ILE D C 1
ATOM 7207 O O . ILE F 1 4 ? 16.613 36.624 23.232 1.00 26.64 58 ILE D O 1
ATOM 7212 N N . TYR F 1 5 ? 15.464 38.365 24.065 1.00 25.82 59 TYR D N 1
ATOM 7213 C CA . TYR F 1 5 ? 16.590 39.291 23.935 1.00 23.66 59 TYR D CA 1
ATOM 7214 C C . TYR F 1 5 ? 17.439 39.198 25.197 1.00 25.75 59 TYR D C 1
ATOM 7215 O O . TYR F 1 5 ? 17.162 39.853 26.206 1.00 28.30 59 TYR D O 1
ATOM 7224 N N . THR F 1 6 ? 18.483 38.371 25.137 1.00 24.70 60 THR D N 1
ATOM 7225 C CA . THR F 1 6 ? 19.400 38.218 26.257 1.00 25.08 60 THR D CA 1
ATOM 7226 C C . THR F 1 6 ? 20.362 39.384 26.365 1.00 25.50 60 THR D C 1
ATOM 7227 O O . THR F 1 6 ? 20.919 39.623 27.446 1.00 27.53 60 THR D O 1
ATOM 7231 N N . LYS F 1 7 ? 20.570 40.096 25.260 1.00 24.34 61 LYS D N 1
ATOM 7232 C CA . LYS F 1 7 ? 21.518 41.186 25.080 1.00 24.98 61 LYS D CA 1
ATOM 7233 C C . LYS F 1 7 ? 22.965 40.716 25.117 1.00 24.92 61 LYS D C 1
ATOM 7234 O O . LYS F 1 7 ? 23.869 41.562 25.035 1.00 25.73 61 LYS D O 1
ATOM 7240 N N . THR F 1 8 ? 23.225 39.406 25.211 1.00 23.03 62 THR D N 1
ATOM 7241 C CA . THR F 1 8 ? 24.604 38.919 25.148 1.00 23.56 62 THR D CA 1
ATOM 7242 C C . THR F 1 8 ? 25.221 39.097 23.765 1.00 22.60 62 THR D C 1
ATOM 7243 O O . THR F 1 8 ? 26.451 39.003 23.629 1.00 23.77 62 THR D O 1
ATOM 7247 N N . GLY F 1 9 ? 24.411 39.382 22.749 1.00 20.81 63 GLY D N 1
ATOM 7248 C CA . GLY F 1 9 ? 24.882 39.708 21.423 1.00 19.54 63 GLY D CA 1
ATOM 7249 C C . GLY F 1 9 ? 25.028 41.183 21.135 1.00 21.18 63 GLY D C 1
ATOM 7250 O O . GLY F 1 9 ? 25.397 41.547 20.015 1.00 21.38 63 GLY D O 1
ATOM 7251 N N . ASP F 1 10 ? 24.773 42.048 22.122 1.00 21.48 64 ASP D N 1
ATOM 7252 C CA . ASP F 1 10 ? 24.734 43.490 21.894 1.00 23.10 64 ASP D CA 1
ATOM 7253 C C . ASP F 1 10 ? 26.107 44.102 21.650 1.00 24.50 64 ASP D C 1
ATOM 7254 O O . ASP F 1 10 ? 26.178 45.245 21.190 1.00 27.16 64 ASP D O 1
ATOM 7259 N N . LYS F 1 11 ? 27.191 43.384 21.925 1.00 22.49 65 LYS D N 1
ATOM 7260 C CA . LYS F 1 11 ? 28.528 43.907 21.679 1.00 23.44 65 LYS D CA 1
ATOM 7261 C C . LYS F 1 11 ? 29.190 43.238 20.485 1.00 22.09 65 LYS D C 1
ATOM 7262 O O . LYS F 1 11 ? 30.415 43.299 20.341 1.00 24.27 65 LYS D O 1
ATOM 7268 N N . GLY F 1 12 ? 28.403 42.600 19.626 1.00 21.61 66 GLY D N 1
ATOM 7269 C CA . GLY F 1 12 ? 28.906 42.126 18.356 1.00 22.28 66 GLY D CA 1
ATOM 7270 C C . GLY F 1 12 ? 29.486 40.736 18.357 1.00 21.46 66 GLY D C 1
ATOM 7271 O O . GLY F 1 12 ? 30.121 40.354 17.373 1.00 23.04 66 GLY D O 1
ATOM 7272 N N . PHE F 1 13 ? 29.289 39.961 19.419 1.00 20.75 67 PHE D N 1
ATOM 7273 C CA . PHE F 1 13 ? 29.775 38.593 19.471 1.00 20.34 67 PHE D CA 1
ATOM 7274 C C . PHE F 1 13 ? 28.601 37.645 19.655 1.00 20.60 67 PHE D C 1
ATOM 7275 O O . PHE F 1 13 ? 27.544 38.027 20.157 1.00 21.97 67 PHE D O 1
ATOM 7283 N N . SER F 1 14 ? 28.800 36.397 19.245 1.00 19.96 68 SER D N 1
ATOM 7284 C CA . SER F 1 14 ? 27.779 35.380 19.421 1.00 19.33 68 SER D CA 1
ATOM 7285 C C . SER F 1 14 ? 28.441 34.035 19.676 1.00 18.55 68 SER D C 1
ATOM 7286 O O . SER F 1 14 ? 29.666 33.905 19.629 1.00 22.52 68 SER D O 1
ATOM 7289 N N . SER F 1 15 ? 27.614 33.023 19.938 1.00 19.49 69 SER D N 1
ATOM 7290 C CA . SER F 1 15 ? 28.086 31.711 20.365 1.00 20.38 69 SER D CA 1
ATOM 7291 C C . SER F 1 15 ? 27.956 30.681 19.250 1.00 22.36 69 SER D C 1
ATOM 7292 O O . SER F 1 15 ? 26.985 30.700 18.485 1.00 24.54 69 SER D O 1
ATOM 7295 N N . THR F 1 16 ? 28.930 29.772 19.174 1.00 22.70 70 THR D N 1
ATOM 7296 C CA . THR F 1 16 ? 28.789 28.560 18.381 1.00 22.96 70 THR D CA 1
ATOM 7297 C C . THR F 1 16 ? 28.221 27.445 19.253 1.00 23.76 70 THR D C 1
ATOM 7298 O O . THR F 1 16 ? 28.204 27.535 20.485 1.00 24.03 70 THR D O 1
ATOM 7302 N N . PHE F 1 17 ? 27.772 26.365 18.599 1.00 22.90 71 PHE D N 1
ATOM 7303 C CA . PHE F 1 17 ? 27.261 25.219 19.340 1.00 24.87 71 PHE D CA 1
ATOM 7304 C C . PHE F 1 17 ? 28.355 24.526 20.141 1.00 24.28 71 PHE D C 1
ATOM 7305 O O . PHE F 1 17 ? 28.047 23.777 21.078 1.00 26.55 71 PHE D O 1
ATOM 7313 N N . THR F 1 18 ? 29.617 24.741 19.784 1.00 22.71 72 THR D N 1
ATOM 7314 C CA . THR F 1 18 ? 30.737 24.165 20.507 1.00 23.84 72 THR D CA 1
ATOM 7315 C C . THR F 1 18 ? 31.150 25.001 21.706 1.00 25.37 72 THR D C 1
ATOM 7316 O O . THR F 1 18 ? 32.057 24.595 22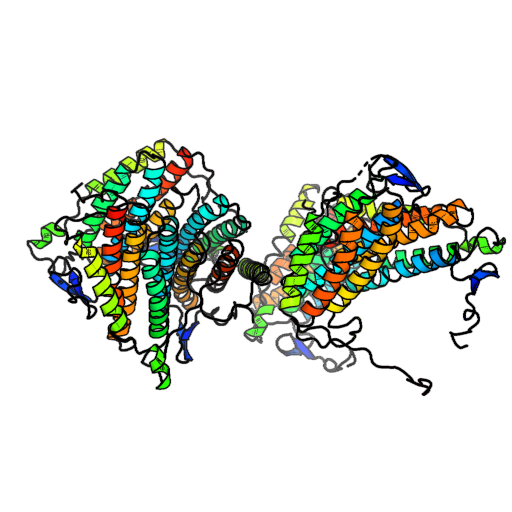.436 1.00 28.54 72 THR D O 1
ATOM 7320 N N . GLY F 1 19 ? 30.534 26.166 21.912 1.00 23.85 73 GLY D N 1
ATOM 7321 C CA . GLY F 1 19 ? 30.857 26.998 23.051 1.00 24.90 73 GLY D CA 1
ATOM 7322 C C . GLY F 1 19 ? 31.879 28.089 22.803 1.00 23.60 73 GLY D C 1
ATOM 7323 O O . GLY F 1 19 ? 32.276 28.768 23.758 1.00 26.23 73 GLY D O 1
ATOM 7324 N N . GLU F 1 20 ? 32.337 28.270 21.567 1.00 21.47 74 GLU D N 1
ATOM 7325 C CA . GLU F 1 20 ? 33.163 29.425 21.254 1.00 22.30 74 GLU D CA 1
ATOM 7326 C C . GLU F 1 20 ? 32.335 30.702 21.250 1.00 23.63 74 GLU D C 1
ATOM 7327 O O . GLU F 1 20 ? 31.141 30.697 20.941 1.00 25.40 74 GLU D O 1
ATOM 7333 N N . ARG F 1 21 ? 32.996 31.813 21.563 1.00 23.47 75 ARG D N 1
ATOM 7334 C CA . ARG F 1 21 ? 32.487 33.142 21.252 1.00 23.58 75 ARG D CA 1
ATOM 7335 C C . ARG F 1 21 ? 33.265 33.688 20.061 1.00 22.95 75 ARG D C 1
ATOM 7336 O O . ARG F 1 21 ? 34.501 33.706 20.083 1.00 26.16 75 ARG D O 1
ATOM 7344 N N . ARG F 1 22 ? 32.548 34.113 19.021 1.00 21.12 76 ARG D N 1
ATOM 7345 C CA . ARG F 1 22 ? 33.166 34.686 17.834 1.00 20.55 76 ARG D CA 1
ATOM 7346 C C . ARG F 1 22 ? 32.448 35.970 17.450 1.00 19.80 76 ARG D C 1
ATOM 7347 O O . ARG F 1 22 ? 31.256 36.120 17.736 1.00 19.58 76 ARG D O 1
ATOM 7355 N N . PRO F 1 23 ? 33.139 36.912 16.799 1.00 20.29 77 PRO D N 1
ATOM 7356 C CA . PRO F 1 23 ? 32.443 38.103 16.285 1.00 21.98 77 PRO D CA 1
ATOM 7357 C C . PRO F 1 23 ? 31.361 37.696 15.302 1.00 19.63 77 PRO D C 1
ATOM 7358 O O . PRO F 1 23 ? 31.488 36.692 14.596 1.00 19.04 77 PRO D O 1
ATOM 7362 N N . LYS F 1 24 ? 30.281 38.489 15.264 1.00 20.18 78 LYS D N 1
ATOM 7363 C CA . LYS F 1 24 ? 29.147 38.141 14.414 1.00 19.94 78 LYS D CA 1
ATOM 7364 C C . LYS F 1 24 ? 29.457 38.210 12.924 1.00 19.31 78 LYS D C 1
ATOM 7365 O O . LYS F 1 24 ? 28.717 37.617 12.134 1.00 20.48 78 LYS D O 1
ATOM 7371 N N . ASP F 1 25 ? 30.538 38.871 12.508 1.00 18.29 79 ASP D N 1
ATOM 7372 C CA . ASP F 1 25 ? 30.898 38.862 11.099 1.00 19.61 79 ASP D CA 1
ATOM 7373 C C . ASP F 1 25 ? 31.824 37.707 10.737 1.00 17.53 79 ASP D C 1
ATOM 7374 O O . ASP F 1 25 ? 32.254 37.622 9.585 1.00 19.85 79 ASP D O 1
ATOM 7379 N N . ASP F 1 26 ? 32.097 36.800 11.677 1.00 17.49 80 ASP D N 1
ATOM 7380 C CA . ASP F 1 26 ? 32.888 35.613 11.380 1.00 17.82 80 ASP D CA 1
ATOM 7381 C C . ASP F 1 26 ? 32.231 34.787 10.276 1.00 17.46 80 ASP D C 1
ATOM 7382 O O . ASP F 1 26 ? 31.003 34.752 10.147 1.00 18.96 80 ASP D O 1
ATOM 7387 N N A GLN F 1 27 ? 33.070 34.090 9.499 0.43 18.09 81 GLN D N 1
ATOM 7388 N N B GLN F 1 27 ? 33.061 34.096 9.482 0.57 18.00 81 GLN D N 1
ATOM 7389 C CA A GLN F 1 27 ? 32.577 33.301 8.372 0.43 18.89 81 GLN D CA 1
ATOM 7390 C CA B GLN F 1 27 ? 32.531 33.320 8.359 0.57 18.76 81 GLN D CA 1
ATOM 7391 C C A GLN F 1 27 ? 31.555 32.250 8.802 0.43 18.63 81 GLN D C 1
ATOM 7392 C C B GLN F 1 27 ? 31.517 32.271 8.811 0.57 18.41 81 GLN D C 1
ATOM 7393 O O A GLN F 1 27 ? 30.686 31.875 8.005 0.43 18.91 81 GLN D O 1
ATOM 7394 O O B GLN F 1 27 ? 30.614 31.919 8.042 0.57 18.42 81 GLN D O 1
ATOM 7405 N N . VAL F 1 28 ? 31.628 31.769 10.046 1.00 17.56 82 VAL D N 1
ATOM 7406 C CA . VAL F 1 28 ? 30.642 30.790 10.521 1.00 19.39 82 VAL D CA 1
ATOM 7407 C C . VAL F 1 28 ? 29.248 31.409 10.529 1.00 18.96 82 VAL D C 1
ATOM 7408 O O . VAL F 1 28 ? 28.279 30.812 10.041 1.00 17.85 82 VAL D O 1
ATOM 7412 N N . PHE F 1 29 ? 29.128 32.632 11.051 1.00 18.28 83 PHE D N 1
ATOM 7413 C CA . PHE F 1 29 ? 27.804 33.248 11.123 1.00 18.24 83 PHE D CA 1
ATOM 7414 C C . PHE F 1 29 ? 27.332 33.765 9.768 1.00 16.81 83 PHE D C 1
ATOM 7415 O O . PHE F 1 29 ? 26.119 33.811 9.518 1.00 16.86 83 PHE D O 1
ATOM 7423 N N . GLU F 1 30 ? 28.251 34.155 8.879 1.00 16.86 84 GLU D N 1
ATOM 7424 C CA . GLU F 1 30 ? 27.841 34.454 7.506 1.00 16.99 84 GLU D CA 1
ATOM 7425 C C . GLU F 1 30 ? 27.215 33.228 6.838 1.00 17.28 84 GLU D C 1
ATOM 7426 O O . GLU F 1 30 ? 26.206 33.339 6.129 1.00 17.16 84 GLU D O 1
ATOM 7432 N N . ALA F 1 31 ? 27.783 32.043 7.074 1.00 16.24 85 ALA D N 1
ATOM 7433 C CA . ALA F 1 31 ? 27.244 30.826 6.471 1.00 15.98 85 ALA D CA 1
ATOM 7434 C C . ALA F 1 31 ? 25.923 30.418 7.120 1.00 17.74 85 ALA D C 1
ATOM 7435 O O . ALA F 1 31 ? 24.957 30.077 6.419 1.00 16.77 85 ALA D O 1
ATOM 7437 N N . VAL F 1 32 ? 25.879 30.397 8.458 1.00 17.30 86 VAL D N 1
ATOM 7438 C CA . VAL F 1 32 ? 24.637 30.103 9.176 1.00 17.84 86 VAL D CA 1
ATOM 7439 C C . VAL F 1 32 ? 23.541 31.063 8.740 1.00 18.43 86 VAL D C 1
ATOM 7440 O O . VAL F 1 32 ? 22.405 30.660 8.440 1.00 17.75 86 VAL D O 1
ATOM 7444 N N . GLY F 1 33 ? 23.870 32.355 8.705 1.00 16.77 87 GLY D N 1
ATOM 7445 C CA . GLY F 1 33 ? 22.873 33.359 8.370 1.00 16.55 87 GLY D CA 1
ATOM 7446 C C . GLY F 1 33 ? 22.344 33.211 6.957 1.00 16.69 87 GLY D C 1
ATOM 7447 O O . GLY F 1 33 ? 21.143 33.359 6.713 1.00 17.52 87 GLY D O 1
ATOM 7448 N N . THR F 1 34 ? 23.233 32.951 5.999 1.00 16.66 88 THR D N 1
ATOM 7449 C CA . THR F 1 34 ? 22.794 32.865 4.610 1.00 16.28 88 THR D CA 1
ATOM 7450 C C . THR F 1 34 ? 22.002 31.585 4.360 1.00 18.07 88 THR D C 1
ATOM 7451 O O . THR F 1 34 ? 21.097 31.571 3.520 1.00 18.02 88 THR D O 1
ATOM 7455 N N . THR F 1 35 ? 22.302 30.516 5.093 1.00 18.08 89 THR D N 1
ATOM 7456 C CA . THR F 1 35 ? 21.478 29.311 5.013 1.00 17.89 89 THR D CA 1
ATOM 7457 C C . THR F 1 35 ? 20.086 29.573 5.573 1.00 18.77 89 THR D C 1
ATOM 7458 O O . THR F 1 35 ? 19.078 29.129 5.000 1.00 19.00 89 THR D O 1
ATOM 7462 N N . ASP F 1 36 ? 20.014 30.323 6.676 1.00 17.99 90 ASP D N 1
ATOM 7463 C CA . ASP F 1 36 ? 18.722 30.743 7.214 1.00 21.19 90 ASP D CA 1
ATOM 7464 C C . ASP F 1 36 ? 17.961 31.612 6.213 1.00 19.37 90 ASP D C 1
ATOM 7465 O O . ASP F 1 36 ? 16.740 31.477 6.063 1.00 19.26 90 ASP D O 1
ATOM 7470 N N . GLU F 1 37 ? 18.659 32.532 5.542 1.00 17.84 91 GLU D N 1
ATOM 7471 C CA . GLU F 1 37 ? 18.025 33.354 4.510 1.00 16.25 91 GLU D CA 1
ATOM 7472 C C . GLU F 1 37 ? 17.436 32.484 3.399 1.00 17.16 91 GLU D C 1
ATOM 7473 O O . GLU F 1 37 ? 16.297 32.699 2.957 1.00 18.47 91 GLU D O 1
ATOM 7479 N N . LEU F 1 38 ? 18.186 31.467 2.969 1.00 16.50 92 LEU D N 1
ATOM 7480 C CA . LEU F 1 38 ? 17.695 30.532 1.959 1.00 15.43 92 LEU D CA 1
ATOM 7481 C C . LEU F 1 38 ? 16.462 29.780 2.446 1.00 17.79 92 LEU D C 1
ATOM 7482 O O . LEU F 1 38 ? 15.472 29.650 1.717 1.00 18.24 92 LEU D O 1
ATOM 7487 N N . SER F 1 39 ? 16.500 29.275 3.680 1.00 17.61 93 SER D N 1
ATOM 7488 C CA . SER F 1 39 ? 15.354 28.528 4.182 1.00 18.36 93 SER D CA 1
ATOM 7489 C C . SER F 1 39 ? 14.125 29.421 4.279 1.00 17.88 93 SER D C 1
ATOM 7490 O O . SER F 1 39 ? 13.001 28.980 3.997 1.00 19.82 93 SER D O 1
ATOM 7493 N N A SER F 1 40 ? 14.322 30.685 4.664 0.84 18.00 94 SER D N 1
ATOM 7494 N N B SER F 1 40 ? 14.311 30.682 4.677 0.16 18.09 94 SER D N 1
ATOM 7495 C CA A SER F 1 40 ? 13.199 31.609 4.781 0.84 18.70 94 SER D CA 1
ATOM 7496 C CA B SER F 1 40 ? 13.173 31.590 4.786 0.16 18.28 94 SER D CA 1
ATOM 7497 C C A SER F 1 40 ? 12.630 31.948 3.414 0.84 19.88 94 SER D C 1
ATOM 7498 C C B SER F 1 40 ? 12.627 31.972 3.417 0.16 19.23 94 SER D C 1
ATOM 7499 O O A SER F 1 40 ? 11.408 32.064 3.253 0.84 21.34 94 SER D O 1
ATOM 7500 O O B SER F 1 40 ? 11.414 32.159 3.266 0.16 19.73 94 SER D O 1
ATOM 7505 N N . ALA F 1 41 ? 13.500 32.097 2.414 1.00 20.03 95 ALA D N 1
ATOM 7506 C CA . ALA F 1 41 ? 13.032 32.330 1.053 1.00 19.63 95 ALA D CA 1
ATOM 7507 C C . ALA F 1 41 ? 12.228 31.141 0.540 1.00 18.93 95 ALA D C 1
ATOM 7508 O O . ALA F 1 41 ? 11.169 31.314 -0.077 1.00 20.05 95 ALA D O 1
ATOM 7510 N N . ILE F 1 42 ? 12.700 29.922 0.811 1.00 18.41 96 ILE D N 1
ATOM 7511 C CA . ILE F 1 42 ? 11.949 28.726 0.428 1.00 17.71 96 ILE D CA 1
ATOM 7512 C C . ILE F 1 42 ? 10.610 28.681 1.154 1.00 19.16 96 ILE D C 1
ATOM 7513 O O . ILE F 1 42 ? 9.596 28.269 0.583 1.00 21.25 96 ILE D O 1
ATOM 7518 N N . GLY F 1 43 ? 10.577 29.121 2.416 1.00 21.11 97 GLY D N 1
ATOM 7519 C CA . GLY F 1 43 ? 9.317 29.141 3.150 1.00 22.69 97 GLY D CA 1
ATOM 7520 C C . GLY F 1 43 ? 8.279 30.044 2.509 1.00 22.58 97 GLY D C 1
ATOM 7521 O O . GLY F 1 43 ? 7.088 29.718 2.483 1.00 24.14 97 GLY D O 1
ATOM 7522 N N . PHE F 1 44 ? 8.713 31.189 1.978 1.00 21.20 98 PHE D N 1
ATOM 7523 C CA . PHE F 1 44 ? 7.784 32.048 1.251 1.00 22.11 98 PHE D CA 1
ATOM 7524 C C . PHE F 1 44 ? 7.339 31.401 -0.058 1.00 23.52 98 PHE D C 1
ATOM 7525 O O . PHE F 1 44 ? 6.152 31.449 -0.413 1.00 24.22 98 PHE D O 1
ATOM 7533 N N . ALA F 1 45 ? 8.272 30.801 -0.794 1.00 22.92 99 ALA D N 1
ATOM 7534 C CA . ALA F 1 45 ? 7.909 30.072 -2.004 1.00 23.35 99 ALA D CA 1
ATOM 7535 C C . ALA F 1 45 ? 6.908 28.975 -1.683 1.00 24.12 99 ALA D C 1
ATOM 7536 O O . ALA F 1 45 ? 5.955 28.751 -2.437 1.00 24.47 99 ALA D O 1
ATOM 7538 N N . LEU F 1 46 ? 7.103 28.308 -0.545 1.00 24.97 100 LEU D N 1
ATOM 7539 C CA . LEU F 1 46 ? 6.223 27.229 -0.121 1.00 25.87 100 LEU D CA 1
ATOM 7540 C C . LEU F 1 46 ? 4.794 27.720 0.045 1.00 25.65 100 LEU D C 1
ATOM 7541 O O . LEU F 1 46 ? 3.848 27.010 -0.305 1.00 25.78 100 LEU D O 1
ATOM 7546 N N . GLU F 1 47 ? 4.612 28.944 0.551 1.00 26.20 101 GLU D N 1
ATOM 7547 C CA . GLU F 1 47 ? 3.253 29.448 0.741 1.00 28.36 101 GLU D CA 1
ATOM 7548 C C . GLU F 1 47 ? 2.561 29.688 -0.598 1.00 27.53 101 GLU D C 1
ATOM 7549 O O . GLU F 1 47 ? 1.347 29.477 -0.724 1.00 28.51 101 GLU D O 1
ATOM 7555 N N . LEU F 1 48 ? 3.313 30.130 -1.607 1.00 27.29 102 LEU D N 1
ATOM 7556 C CA . LEU F 1 48 ? 2.764 30.228 -2.956 1.00 26.87 102 LEU D CA 1
ATOM 7557 C C . LEU F 1 48 ? 2.408 28.852 -3.501 1.00 27.31 102 LEU D C 1
ATOM 7558 O O . LEU F 1 48 ? 1.383 28.683 -4.172 1.00 28.51 102 LEU D O 1
ATOM 7563 N N . VAL F 1 49 ? 3.252 27.859 -3.226 1.00 27.25 103 VAL D N 1
ATOM 7564 C CA . VAL F 1 49 ? 3.026 26.513 -3.737 1.00 28.11 103 VAL D CA 1
ATOM 7565 C C . VAL F 1 49 ? 1.797 25.897 -3.088 1.00 30.44 103 VAL D C 1
ATOM 7566 O O . VAL F 1 49 ? 0.968 25.270 -3.764 1.00 32.58 103 VAL D O 1
ATOM 7570 N N . THR F 1 50 ? 1.652 26.063 -1.770 1.00 31.76 104 THR D N 1
ATOM 7571 C CA . THR F 1 50 ? 0.518 25.443 -1.091 1.00 35.00 104 THR D CA 1
ATOM 7572 C C . THR F 1 50 ? -0.799 26.104 -1.480 1.00 36.44 104 THR D C 1
ATOM 7573 O O . THR F 1 50 ? -1.839 25.433 -1.509 1.00 37.49 104 THR D O 1
ATOM 7577 N N . GLU F 1 51 ? -0.781 27.401 -1.808 1.00 37.53 105 GLU D N 1
ATOM 7578 C CA . GLU F 1 51 ? -2.001 28.047 -2.288 1.00 39.90 105 GLU D CA 1
ATOM 7579 C C . GLU F 1 51 ? -2.516 27.407 -3.572 1.00 43.68 105 GLU D C 1
ATOM 7580 O O . GLU F 1 51 ? -3.698 27.560 -3.904 1.00 44.82 105 GLU D O 1
ATOM 7582 N N . LYS F 1 52 ? -1.664 26.679 -4.288 1.00 46.92 106 LYS D N 1
ATOM 7583 C CA . LYS F 1 52 ? -2.058 25.949 -5.483 1.00 48.92 106 LYS D CA 1
ATOM 7584 C C . LYS F 1 52 ? -2.141 24.448 -5.252 1.00 46.56 106 LYS D C 1
ATOM 7585 O O . LYS F 1 52 ? -2.479 23.710 -6.183 1.00 45.98 106 LYS D O 1
ATOM 7591 N N . GLY F 1 53 ? -1.842 23.983 -4.043 1.00 45.74 107 GLY D N 1
ATOM 7592 C CA . GLY F 1 53 ? -1.963 22.574 -3.709 1.00 45.88 107 GLY D CA 1
ATOM 7593 C C . GLY F 1 53 ? -1.065 21.654 -4.509 1.00 46.65 107 GLY D C 1
ATOM 7594 O O . GLY F 1 53 ? -1.487 20.550 -4.878 1.00 49.08 107 GLY D O 1
ATOM 7595 N N . HIS F 1 54 ? 0.164 22.082 -4.792 1.00 44.50 108 HIS D N 1
ATOM 7596 C CA . HIS F 1 54 ? 1.114 21.212 -5.469 1.00 43.47 108 HIS D CA 1
ATOM 7597 C C . HIS F 1 54 ? 1.754 20.261 -4.466 1.00 41.19 108 HIS D C 1
ATOM 7598 O O . HIS F 1 54 ? 2.149 20.659 -3.364 1.00 41.35 108 HIS D O 1
ATOM 7605 N N . THR F 1 55 ? 1.853 18.993 -4.854 1.00 40.31 109 THR D N 1
ATOM 7606 C CA . THR F 1 55 ? 2.404 18.005 -3.937 1.00 41.16 109 THR D CA 1
ATOM 7607 C C . THR F 1 55 ? 3.859 18.293 -3.615 1.00 38.28 109 THR D C 1
ATOM 7608 O O . THR F 1 55 ? 4.332 17.921 -2.534 1.00 37.21 109 THR D O 1
ATOM 7612 N N . PHE F 1 56 ? 4.574 18.991 -4.505 1.00 35.68 110 PHE D N 1
ATOM 7613 C CA . PHE F 1 56 ? 5.975 19.208 -4.182 1.00 31.57 110 PHE D CA 1
ATOM 7614 C C . PHE F 1 56 ? 6.170 20.226 -3.065 1.00 26.93 110 PHE D C 1
ATOM 7615 O O . PHE F 1 56 ? 7.312 20.465 -2.685 1.00 27.28 110 PHE D O 1
ATOM 7623 N N . ALA F 1 57 ? 5.100 20.771 -2.478 1.00 25.60 111 ALA D N 1
ATOM 7624 C CA . ALA F 1 57 ? 5.245 21.483 -1.211 1.00 23.96 111 ALA D CA 1
ATOM 7625 C C . ALA F 1 57 ? 5.934 20.613 -0.163 1.00 25.07 111 ALA D C 1
ATOM 7626 O O . ALA F 1 57 ? 6.710 21.114 0.662 1.00 25.66 111 ALA D O 1
ATOM 7628 N N . GLU F 1 58 ? 5.663 19.303 -0.183 1.00 24.69 112 GLU D N 1
ATOM 7629 C CA . GLU F 1 58 ? 6.264 18.405 0.798 1.00 24.73 112 GLU D CA 1
ATOM 7630 C C . GLU F 1 58 ? 7.769 18.305 0.609 1.00 24.31 112 GLU D C 1
ATOM 7631 O O . GLU F 1 58 ? 8.509 18.189 1.591 1.00 26.43 112 GLU D O 1
ATOM 7637 N N . GLU F 1 59 ? 8.239 18.350 -0.643 1.00 24.72 113 GLU D N 1
ATOM 7638 C CA . GLU F 1 59 ? 9.679 18.349 -0.895 1.00 23.27 113 GLU D CA 1
ATOM 7639 C C . GLU F 1 59 ? 10.332 19.623 -0.372 1.00 21.97 113 GLU D C 1
ATOM 7640 O O . GLU F 1 59 ? 11.408 19.568 0.235 1.00 22.48 113 GLU D O 1
ATOM 7646 N N . LEU F 1 60 ? 9.683 20.777 -0.573 1.00 21.31 114 LEU D N 1
ATOM 7647 C CA . LEU F 1 60 ? 10.245 22.029 -0.076 1.00 20.66 114 LEU D CA 1
ATOM 7648 C C . LEU F 1 60 ? 10.313 22.037 1.447 1.00 20.98 114 LEU D C 1
ATOM 7649 O O . LEU F 1 60 ? 11.283 22.532 2.029 1.00 21.53 114 LEU D O 1
ATOM 7654 N N . GLN F 1 61 ? 9.305 21.480 2.116 1.00 23.27 115 GLN D N 1
ATOM 7655 C CA . GLN F 1 61 ? 9.338 21.451 3.572 1.00 24.62 115 GLN D CA 1
ATOM 7656 C C . GLN F 1 61 ? 10.422 20.507 4.080 1.00 23.86 115 GLN D C 1
ATOM 7657 O O . GLN F 1 61 ? 11.103 20.815 5.069 1.00 24.67 115 GLN D O 1
ATOM 7663 N N . LYS F 1 62 ? 10.611 19.364 3.410 1.00 23.88 116 LYS D N 1
ATOM 7664 C CA . LYS F 1 62 ? 11.712 18.473 3.773 1.00 23.48 116 LYS D CA 1
ATOM 7665 C C . LYS F 1 62 ? 13.056 19.158 3.577 1.00 22.20 116 LYS D C 1
ATOM 7666 O O . LYS F 1 62 ? 13.985 18.963 4.372 1.00 23.81 116 LYS D O 1
ATOM 7672 N N . ILE F 1 63 ? 13.179 19.950 2.515 1.00 21.75 117 ILE D N 1
ATOM 7673 C CA . ILE F 1 63 ? 14.416 20.691 2.286 1.00 21.75 117 ILE D CA 1
ATOM 7674 C C . ILE F 1 63 ? 14.650 21.699 3.405 1.00 20.45 117 ILE D C 1
ATOM 7675 O O . ILE F 1 63 ? 15.788 21.894 3.854 1.00 21.27 117 ILE D O 1
ATOM 7680 N N . GLN F 1 64 ? 13.585 22.344 3.896 1.00 20.44 118 GLN D N 1
ATOM 7681 C CA . GLN F 1 64 ? 13.772 23.256 5.028 1.00 20.56 118 GLN D CA 1
ATOM 7682 C C . GLN F 1 64 ? 14.320 22.524 6.247 1.00 21.84 118 GLN D C 1
ATOM 7683 O O . GLN F 1 64 ? 15.139 23.073 6.997 1.00 22.01 118 GLN D O 1
ATOM 7689 N N . CYS F 1 65 ? 13.869 21.289 6.468 1.00 22.63 119 CYS D N 1
ATOM 7690 C CA . CYS F 1 65 ? 14.384 20.500 7.583 1.00 21.62 119 CYS D CA 1
ATOM 7691 C C . CYS F 1 65 ? 15.865 20.199 7.388 1.00 21.90 119 CYS D C 1
ATOM 7692 O O . CYS F 1 65 ? 16.672 20.364 8.309 1.00 23.99 119 CYS D O 1
ATOM 7695 N N . THR F 1 66 ? 16.245 19.766 6.186 1.00 22.02 120 THR D N 1
ATOM 7696 C CA . THR F 1 66 ? 17.663 19.527 5.921 1.00 20.82 120 THR D CA 1
ATOM 7697 C C . THR F 1 66 ? 18.481 20.808 6.048 1.00 19.98 120 THR D C 1
ATOM 7698 O O . THR F 1 66 ? 19.625 20.771 6.520 1.00 21.38 120 THR D O 1
ATOM 7702 N N . LEU F 1 67 ? 17.908 21.958 5.683 1.00 19.21 121 LEU D N 1
ATOM 7703 C CA . LEU F 1 67 ? 18.657 23.201 5.847 1.00 18.81 121 LEU D CA 1
ATOM 7704 C C . LEU F 1 67 ? 18.850 23.551 7.320 1.00 18.75 121 LEU D C 1
ATOM 7705 O O . LEU F 1 67 ? 19.836 24.216 7.673 1.00 19.62 121 LEU D O 1
ATOM 7710 N N . GLN F 1 68 ? 17.941 23.115 8.197 1.00 20.57 122 GLN D N 1
ATOM 7711 C CA . GLN F 1 68 ? 18.189 23.280 9.626 1.00 23.26 122 GLN D CA 1
ATOM 7712 C C . GLN F 1 68 ? 19.393 22.450 10.062 1.00 24.15 122 GLN D C 1
ATOM 7713 O O . GLN F 1 68 ? 20.235 22.921 10.839 1.00 24.16 122 GLN D O 1
ATOM 7719 N N . ASP F 1 69 ? 19.505 21.220 9.546 1.00 24.15 123 ASP D N 1
ATOM 7720 C CA . ASP F 1 69 ? 20.686 20.399 9.806 1.00 24.51 123 ASP D CA 1
ATOM 7721 C C . ASP F 1 69 ? 21.951 21.032 9.232 1.00 23.08 123 ASP D C 1
ATOM 7722 O O . ASP F 1 69 ? 23.031 20.932 9.836 1.00 24.21 123 ASP D O 1
ATOM 7727 N N . VAL F 1 70 ? 21.850 21.666 8.060 1.00 21.89 124 VAL D N 1
ATOM 7728 C CA . VAL F 1 70 ? 22.997 22.387 7.503 1.00 21.38 124 VAL D CA 1
ATOM 7729 C C . VAL F 1 70 ? 23.424 23.498 8.455 1.00 19.80 124 VAL D C 1
ATOM 7730 O O . VAL F 1 70 ? 24.608 23.648 8.780 1.00 21.53 124 VAL D O 1
ATOM 7734 N N . GLY F 1 71 ? 22.456 24.292 8.922 1.00 19.19 125 GLY D N 1
ATOM 7735 C CA . GLY F 1 71 ? 22.775 25.363 9.855 1.00 20.07 125 GLY D CA 1
ATOM 7736 C C . GLY F 1 71 ? 23.422 24.853 11.130 1.00 21.42 125 GLY D C 1
ATOM 7737 O O . GLY F 1 71 ? 24.379 25.451 11.631 1.00 20.80 125 GLY D O 1
ATOM 7738 N N . SER F 1 72 ? 22.915 23.736 11.664 1.00 21.82 126 SER D N 1
ATOM 7739 C CA . SER F 1 72 ? 23.485 23.156 12.879 1.00 22.78 126 SER D CA 1
ATOM 7740 C C . SER F 1 72 ? 24.921 22.695 12.655 1.00 23.50 126 SER D C 1
ATOM 7741 O O . SER F 1 72 ? 25.785 22.902 13.516 1.00 24.90 126 SER D O 1
ATOM 7744 N N . ALA F 1 73 ? 25.193 22.071 11.505 1.00 20.61 127 ALA D N 1
ATOM 7745 C CA . ALA F 1 73 ? 26.561 21.688 11.170 1.00 21.18 127 ALA D CA 1
ATOM 7746 C C . ALA F 1 73 ? 27.471 22.909 11.069 1.00 19.67 127 ALA D C 1
ATOM 7747 O O . ALA F 1 73 ? 28.589 22.916 11.605 1.00 21.52 127 ALA D O 1
ATOM 7749 N N . LEU F 1 74 ? 27.017 23.946 10.356 1.00 18.93 128 LEU D N 1
ATOM 7750 C CA . LEU F 1 74 ? 27.830 25.149 10.210 1.00 19.21 128 LEU D CA 1
ATOM 7751 C C . LEU F 1 74 ? 28.126 25.787 11.565 1.00 18.79 128 LEU D C 1
ATOM 7752 O O . LEU F 1 74 ? 29.228 26.297 11.792 1.00 22.39 128 LEU D O 1
ATOM 7757 N N . ALA F 1 75 ? 27.159 25.760 12.481 1.00 18.27 129 ALA D N 1
ATOM 7758 C CA . ALA F 1 75 ? 27.320 26.337 13.811 1.00 20.34 129 ALA D CA 1
ATOM 7759 C C . ALA F 1 75 ? 28.163 25.478 14.736 1.00 21.29 129 ALA D C 1
ATOM 7760 O O . ALA F 1 75 ? 28.390 25.875 15.886 1.00 23.00 129 ALA D O 1
ATOM 7762 N N . THR F 1 76 ? 28.626 24.318 14.270 1.00 20.67 130 THR D N 1
ATOM 7763 C CA . THR F 1 76 ? 29.420 23.383 15.062 1.00 21.15 130 THR D CA 1
ATOM 7764 C C . THR F 1 76 ? 30.771 23.191 14.370 1.00 22.40 130 THR D C 1
ATOM 7765 O O . THR F 1 76 ? 31.032 22.141 13.765 1.00 23.95 130 THR D O 1
ATOM 7769 N N . PRO F 1 77 ? 31.660 24.188 14.448 1.00 22.60 131 PRO D N 1
ATOM 7770 C CA . PRO F 1 77 ? 32.921 24.105 13.694 1.00 22.55 131 PRO D CA 1
ATOM 7771 C C . PRO F 1 77 ? 33.827 23.000 14.216 1.00 23.11 131 PRO D C 1
ATOM 7772 O O . PRO F 1 77 ? 33.978 22.803 15.424 1.00 24.31 131 PRO D O 1
ATOM 7776 N N . CYS F 1 78 ? 34.447 22.284 13.278 1.00 24.37 132 CYS D N 1
ATOM 7777 C CA . CYS F 1 78 ? 35.232 21.115 13.650 1.00 28.66 132 CYS D CA 1
ATOM 7778 C C . CYS F 1 78 ? 36.435 21.497 14.503 1.00 28.72 132 CYS D C 1
ATOM 7779 O O . CYS F 1 78 ? 36.900 20.686 15.309 1.00 30.26 132 CYS D O 1
ATOM 7782 N N . SER F 1 79 ? 36.936 22.733 14.361 1.00 28.11 133 SER D N 1
ATOM 7783 C CA . SER F 1 79 ? 38.111 23.152 15.122 1.00 30.09 133 SER D CA 1
ATOM 7784 C C . SER F 1 79 ? 37.875 23.131 16.628 1.00 30.07 133 SER D C 1
ATOM 7785 O O . SER F 1 79 ? 38.836 22.980 17.388 1.00 32.63 133 SER D O 1
ATOM 7788 N N . SER F 1 80 ? 36.626 23.270 17.080 1.00 27.82 134 SER D N 1
ATOM 7789 C CA . SER F 1 80 ? 36.321 23.269 18.505 1.00 27.54 134 SER D CA 1
ATOM 7790 C C . SER F 1 80 ? 35.357 22.156 18.899 1.00 27.65 134 SER D C 1
ATOM 7791 O O . SER F 1 80 ? 34.970 22.074 20.072 1.00 30.30 134 SER D O 1
ATOM 7794 N N . ALA F 1 81 ? 34.979 21.287 17.966 1.00 26.79 135 ALA D N 1
ATOM 7795 C CA . ALA F 1 81 ? 34.019 20.235 18.270 1.00 26.03 135 ALA D CA 1
ATOM 7796 C C . ALA F 1 81 ? 34.655 19.142 19.117 1.00 26.99 135 ALA D C 1
ATOM 7797 O O . ALA F 1 81 ? 35.822 18.787 18.931 1.00 31.90 135 ALA D O 1
ATOM 7799 N N A ARG F 1 82 ? 33.877 18.612 20.054 0.62 26.30 136 ARG D N 1
ATOM 7800 N N B ARG F 1 82 ? 33.879 18.607 20.049 0.38 26.96 136 ARG D N 1
ATOM 7801 C CA A ARG F 1 82 ? 34.246 17.459 20.860 0.62 28.15 136 ARG D CA 1
ATOM 7802 C CA B ARG F 1 82 ? 34.265 17.450 20.838 0.38 27.89 136 ARG D CA 1
ATOM 7803 C C A ARG F 1 82 ? 33.409 16.260 20.421 0.62 28.97 136 ARG D C 1
ATOM 7804 C C B ARG F 1 82 ? 33.392 16.264 20.435 0.38 28.62 136 ARG D C 1
ATOM 7805 O O A ARG F 1 82 ? 32.597 16.353 19.497 0.62 29.89 136 ARG D O 1
ATOM 7806 O O B ARG F 1 82 ? 32.544 16.370 19.545 0.38 29.26 136 ARG D O 1
ATOM 7821 N N . GLU F 1 83 ? 33.608 15.127 21.104 1.00 29.08 137 GLU D N 1
ATOM 7822 C CA . GLU F 1 83 ? 33.054 13.859 20.625 1.00 31.28 137 GLU D CA 1
ATOM 7823 C C . GLU F 1 83 ? 31.536 13.904 20.464 1.00 31.04 137 GLU D C 1
ATOM 7824 O O . GLU F 1 83 ? 31.005 13.442 19.449 1.00 33.39 137 GLU D O 1
ATOM 7830 N N . ALA F 1 84 ? 30.817 14.466 21.437 1.00 28.46 138 ALA D N 1
ATOM 7831 C CA . ALA F 1 84 ? 29.361 14.449 21.338 1.00 28.38 138 ALA D CA 1
ATOM 7832 C C . ALA F 1 84 ? 28.835 15.379 20.249 1.00 29.88 138 ALA D C 1
ATOM 7833 O O . ALA F 1 84 ? 27.672 15.252 19.849 1.00 32.50 138 ALA D O 1
ATOM 7835 N N . HIS F 1 85 ? 29.658 16.302 19.749 1.00 27.04 139 HIS D N 1
ATOM 7836 C CA . HIS F 1 85 ? 29.204 17.220 18.712 1.00 27.84 139 HIS D CA 1
ATOM 7837 C C . HIS F 1 85 ? 29.111 16.561 17.344 1.00 29.35 139 HIS D C 1
ATOM 7838 O O . HIS F 1 85 ? 28.564 17.172 16.418 1.00 29.34 139 HIS D O 1
ATOM 7845 N N . LEU F 1 86 ? 29.598 15.324 17.206 1.00 32.98 140 LEU D N 1
ATOM 7846 C CA . LEU F 1 86 ? 29.551 14.627 15.926 1.00 37.52 140 LEU D CA 1
ATOM 7847 C C . LEU F 1 86 ? 28.125 14.432 15.425 1.00 38.61 140 LEU D C 1
ATOM 7848 O O . LEU F 1 86 ? 27.918 14.293 14.212 1.00 38.14 140 LEU D O 1
ATOM 7853 N N . LYS F 1 87 ? 27.139 14.433 16.327 1.00 39.61 141 LYS D N 1
ATOM 7854 C CA . LYS F 1 87 ? 25.744 14.375 15.904 1.00 40.27 141 LYS D CA 1
ATOM 7855 C C . LYS F 1 87 ? 25.397 15.521 14.960 1.00 40.16 141 LYS D C 1
ATOM 7856 O O . LYS F 1 87 ? 24.559 15.358 14.066 1.00 39.33 141 LYS D O 1
ATOM 7858 N N . TYR F 1 88 ? 26.041 16.674 15.125 1.00 38.91 142 TYR D N 1
ATOM 7859 C CA . TYR F 1 88 ? 25.767 17.825 14.276 1.00 39.64 142 TYR D CA 1
ATOM 7860 C C . TYR F 1 88 ? 26.802 18.039 13.182 1.00 33.88 142 TYR D C 1
ATOM 7861 O O . TYR F 1 88 ? 26.455 18.571 12.124 1.00 31.86 142 TYR D O 1
ATOM 7870 N N . THR F 1 89 ? 28.061 17.647 13.396 1.00 31.22 143 THR D N 1
ATOM 7871 C CA . THR F 1 89 ? 29.060 17.841 12.347 1.00 30.88 143 THR D CA 1
ATOM 7872 C C . THR F 1 89 ? 28.920 16.821 11.224 1.00 32.25 143 THR D C 1
ATOM 7873 O O . THR F 1 89 ? 29.302 17.109 10.083 1.00 32.08 143 THR D O 1
ATOM 7877 N N . THR F 1 90 ? 28.398 15.631 11.522 1.00 32.23 144 THR D N 1
ATOM 7878 C CA . THR F 1 90 ? 28.214 14.622 10.488 1.00 33.40 144 THR D CA 1
ATOM 7879 C C . THR F 1 90 ? 27.069 15.009 9.564 1.00 31.52 144 THR D C 1
ATOM 7880 O O . THR F 1 90 ? 25.944 15.240 10.012 1.00 33.41 144 THR D O 1
ATOM 7884 N N . PHE F 1 91 ? 27.358 15.073 8.269 1.00 28.63 145 PHE D N 1
ATOM 7885 C CA . PHE F 1 91 ? 26.344 15.330 7.249 1.00 26.04 145 PHE D CA 1
ATOM 7886 C C . PHE F 1 91 ? 26.491 14.242 6.189 1.00 27.81 145 PHE D C 1
ATOM 7887 O O . PHE F 1 91 ? 27.411 14.296 5.370 1.00 27.73 145 PHE D O 1
ATOM 7895 N N . LYS F 1 92 ? 25.591 13.259 6.207 1.00 29.90 146 LYS D N 1
ATOM 7896 C CA . LYS F 1 92 ? 25.710 12.109 5.326 1.00 32.67 146 LYS D CA 1
ATOM 7897 C C . LYS F 1 92 ? 25.239 12.449 3.911 1.00 32.39 146 LYS D C 1
ATOM 7898 O O . LYS F 1 92 ? 24.632 13.494 3.655 1.00 33.64 146 LYS D O 1
ATOM 7904 N N . ALA F 1 93 ? 25.532 11.542 2.976 1.00 32.91 147 ALA D N 1
ATOM 7905 C CA . ALA F 1 93 ? 25.255 11.786 1.565 1.00 32.83 147 ALA D CA 1
ATOM 7906 C C . ALA F 1 93 ? 23.797 11.565 1.185 1.00 30.42 147 ALA D C 1
ATOM 7907 O O . ALA F 1 93 ? 23.394 11.988 0.096 1.00 30.66 147 ALA D O 1
ATOM 7909 N N . GLY F 1 94 ? 23.009 10.919 2.046 1.00 29.74 148 GLY D N 1
ATOM 7910 C CA . GLY F 1 94 ? 21.617 10.615 1.771 1.00 29.42 148 GLY D CA 1
ATOM 7911 C C . GLY F 1 94 ? 20.778 11.743 1.185 1.00 28.77 148 GLY D C 1
ATOM 7912 O O . GLY F 1 94 ? 20.104 11.567 0.165 1.00 28.30 148 GLY D O 1
ATOM 7913 N N . PRO F 1 95 ? 20.778 12.918 1.823 1.00 28.65 149 PRO D N 1
ATOM 7914 C CA . PRO F 1 95 ? 19.972 14.026 1.275 1.00 27.14 149 PRO D CA 1
ATOM 7915 C C . PRO F 1 95 ? 20.409 14.473 -0.110 1.00 26.95 149 PRO D C 1
ATOM 7916 O O . PRO F 1 95 ? 19.574 14.975 -0.883 1.00 27.47 149 PRO D O 1
ATOM 7920 N N . ILE F 1 96 ? 21.695 14.319 -0.443 1.00 25.18 150 ILE D N 1
ATOM 7921 C CA . ILE F 1 96 ? 22.171 14.685 -1.774 1.00 26.41 150 ILE D CA 1
ATOM 7922 C C . ILE F 1 96 ? 21.610 13.725 -2.813 1.00 27.24 150 ILE D C 1
ATOM 7923 O O . ILE F 1 96 ? 21.119 14.141 -3.870 1.00 26.31 150 ILE D O 1
ATOM 7928 N N . LEU F 1 97 ? 21.696 12.421 -2.530 1.00 27.24 151 LEU D N 1
ATOM 7929 C CA . LEU F 1 97 ? 21.167 11.418 -3.449 1.00 29.20 151 LEU D CA 1
ATOM 7930 C C . LEU F 1 97 ? 19.669 11.590 -3.657 1.00 29.33 151 LEU D C 1
ATOM 7931 O O . LEU F 1 97 ? 19.174 11.384 -4.770 1.00 31.50 151 LEU D O 1
ATOM 7936 N N . GLU F 1 98 ? 18.933 11.994 -2.618 1.00 30.26 152 GLU D N 1
ATOM 7937 C CA . GLU F 1 98 ? 17.495 12.181 -2.789 1.00 30.99 152 GLU D CA 1
ATOM 7938 C C . GLU F 1 98 ? 17.192 13.358 -3.712 1.00 28.20 152 GLU D C 1
ATOM 7939 O O . GLU F 1 98 ? 16.271 13.283 -4.535 1.00 28.50 152 GLU D O 1
ATOM 7945 N N . LEU F 1 99 ? 17.942 14.460 -3.586 1.00 26.66 153 LEU D N 1
ATOM 7946 C CA . LEU F 1 99 ? 17.769 15.568 -4.520 1.00 26.31 153 LEU D CA 1
ATOM 7947 C C . LEU F 1 99 ? 18.006 15.115 -5.954 1.00 27.00 153 LEU D C 1
ATOM 7948 O O . LEU F 1 99 ? 17.272 15.508 -6.868 1.00 26.99 153 LEU D O 1
ATOM 7953 N N . GLU F 1 100 ? 19.021 14.276 -6.170 1.00 25.78 154 GLU D N 1
ATOM 7954 C CA . GLU F 1 100 ? 19.296 13.794 -7.517 1.00 27.39 154 GLU D CA 1
ATOM 7955 C C . GLU F 1 100 ? 18.135 12.967 -8.048 1.00 28.42 154 GLU D C 1
ATOM 7956 O O . GLU F 1 100 ? 17.749 13.103 -9.216 1.00 29.92 154 GLU D O 1
ATOM 7962 N N . GLN F 1 101 ? 17.549 12.125 -7.196 1.00 26.97 155 GLN D N 1
ATOM 7963 C CA . GLN F 1 101 ? 16.387 11.347 -7.609 1.00 29.78 155 GLN D CA 1
ATOM 7964 C C . GLN F 1 101 ? 15.213 12.258 -7.959 1.00 28.43 155 GLN D C 1
ATOM 7965 O O . GLN F 1 101 ? 14.500 12.012 -8.940 1.00 30.63 155 GLN D O 1
ATOM 7971 N N . TRP F 1 102 ? 15.006 13.324 -7.179 1.00 27.36 156 TRP D N 1
ATOM 7972 C CA . TRP F 1 102 ? 13.930 14.262 -7.495 1.00 27.55 156 TRP D CA 1
ATOM 7973 C C . TRP F 1 102 ? 14.218 15.021 -8.787 1.00 28.15 156 TRP D C 1
ATOM 7974 O O . TRP F 1 102 ? 13.322 15.211 -9.616 1.00 28.81 156 TRP D O 1
ATOM 7985 N N . ILE F 1 103 ? 15.465 15.460 -8.975 1.00 26.88 157 ILE D N 1
ATOM 7986 C CA . ILE F 1 103 ? 15.846 16.113 -10.224 1.00 27.43 157 ILE D CA 1
ATOM 7987 C C . ILE F 1 103 ? 15.571 15.197 -11.413 1.00 29.80 157 ILE D C 1
ATOM 7988 O O . ILE F 1 103 ? 14.978 15.617 -12.414 1.00 30.90 157 ILE D O 1
ATOM 7993 N N . ASP F 1 104 ? 16.001 13.932 -11.321 1.00 28.98 158 ASP D N 1
ATOM 7994 C CA . ASP F 1 104 ? 15.773 12.983 -12.409 1.00 30.12 158 ASP D CA 1
ATOM 7995 C C . ASP F 1 104 ? 14.287 12.804 -12.685 1.00 31.81 158 ASP D C 1
ATOM 7996 O O . ASP F 1 104 ? 13.869 12.721 -13.846 1.00 33.21 158 ASP D O 1
ATOM 8001 N N . LYS F 1 105 ? 13.480 12.722 -11.626 1.00 31.33 159 LYS D N 1
ATOM 8002 C CA . LYS F 1 105 ? 12.038 12.559 -11.784 1.00 31.68 159 LYS D CA 1
ATOM 8003 C C . LYS F 1 105 ? 11.441 13.665 -12.651 1.00 31.84 159 LYS D C 1
ATOM 8004 O O . LYS F 1 105 ? 10.671 13.397 -13.583 1.00 33.92 159 LYS D O 1
ATOM 8010 N N . TYR F 1 106 ? 11.787 14.918 -12.361 1.00 30.57 160 TYR D N 1
ATOM 8011 C CA . TYR F 1 106 ? 11.205 16.031 -13.107 1.00 29.83 160 TYR D CA 1
ATOM 8012 C C . TYR F 1 106 ? 11.808 16.161 -14.504 1.00 31.70 160 TYR D C 1
ATOM 8013 O O . TYR F 1 106 ? 11.093 16.476 -15.462 1.00 32.64 160 TYR D O 1
ATOM 8022 N N . THR F 1 107 ? 13.117 15.916 -14.636 1.00 32.87 161 THR D N 1
ATOM 8023 C CA . THR F 1 107 ? 13.785 16.058 -15.929 1.00 35.24 161 THR D CA 1
ATOM 8024 C C . THR F 1 107 ? 13.134 15.194 -17.008 1.00 37.71 161 THR D C 1
ATOM 8025 O O . THR F 1 107 ? 13.022 15.617 -18.167 1.00 38.30 161 THR D O 1
ATOM 8029 N N . SER F 1 108 ? 12.690 13.984 -16.652 1.00 38.03 162 SER D N 1
ATOM 8030 C CA . SER F 1 108 ? 12.061 13.097 -17.625 1.00 41.26 162 SER D CA 1
ATOM 8031 C C . SER F 1 108 ? 10.717 13.618 -18.123 1.00 40.92 162 SER D C 1
ATOM 8032 O O . SER F 1 108 ? 10.195 13.088 -19.110 1.00 40.34 162 SER D O 1
ATOM 8035 N N . GLN F 1 109 ? 10.154 14.632 -17.468 1.00 39.53 163 GLN D N 1
ATOM 8036 C CA . GLN F 1 109 ? 8.871 15.207 -17.847 1.00 40.76 163 GLN D CA 1
ATOM 8037 C C . GLN F 1 109 ? 8.999 16.561 -18.530 1.00 41.52 163 GLN D C 1
ATOM 8038 O O . GLN F 1 109 ? 7.983 17.127 -18.947 1.00 42.82 163 GLN D O 1
ATOM 8044 N N . LEU F 1 110 ? 10.206 17.091 -18.658 1.00 41.72 164 LEU D N 1
ATOM 8045 C CA . LEU F 1 110 ? 10.442 18.451 -19.112 1.00 41.97 164 LEU D CA 1
ATOM 8046 C C . LEU F 1 110 ? 11.054 18.485 -20.509 1.00 45.09 164 LEU D C 1
ATOM 8047 O O . LEU F 1 110 ? 11.668 17.511 -20.958 1.00 44.15 164 LEU D O 1
ATOM 8052 N N . PRO F 1 111 ? 10.899 19.594 -21.229 1.00 49.16 165 PRO D N 1
ATOM 8053 C CA . PRO F 1 111 ? 11.616 19.772 -22.503 1.00 51.25 165 PRO D CA 1
ATOM 8054 C C . PRO F 1 111 ? 13.119 19.803 -22.282 1.00 51.96 165 PRO D C 1
ATOM 8055 O O . PRO F 1 111 ? 13.580 19.940 -21.138 1.00 49.80 165 PRO D O 1
ATOM 8059 N N . PRO F 1 112 ? 13.920 19.661 -23.344 1.00 53.44 166 PRO D N 1
ATOM 8060 C CA . PRO F 1 112 ? 15.377 19.586 -23.161 1.00 55.08 166 PRO D CA 1
ATOM 8061 C C . PRO F 1 112 ? 15.945 20.836 -22.505 1.00 57.25 166 PRO D C 1
ATOM 8062 O O . PRO F 1 112 ? 15.455 21.952 -22.703 1.00 56.97 166 PRO D O 1
ATOM 8066 N N . LEU F 1 113 ? 17.003 20.630 -21.722 1.00 59.23 167 LEU D N 1
ATOM 8067 C CA . LEU F 1 113 ? 17.563 21.695 -20.901 1.00 61.56 167 LEU D CA 1
ATOM 8068 C C . LEU F 1 113 ? 18.107 22.829 -21.760 1.00 63.07 167 LEU D C 1
ATOM 8069 O O . LEU F 1 113 ? 18.769 22.604 -22.779 1.00 60.53 167 LEU D O 1
ATOM 8074 N N . THR F 1 114 ? 17.812 24.056 -21.337 1.00 66.59 168 THR D N 1
ATOM 8075 C CA . THR F 1 114 ? 18.358 25.268 -21.924 1.00 69.88 168 THR D CA 1
ATOM 8076 C C . THR F 1 114 ? 19.055 26.083 -20.844 1.00 70.88 168 THR D C 1
ATOM 8077 O O . THR F 1 114 ? 18.658 26.064 -19.675 1.00 71.44 168 THR D O 1
ATOM 8081 N N . ALA F 1 115 ? 20.101 26.801 -21.243 1.00 70.77 169 ALA D N 1
ATOM 8082 C CA . ALA F 1 115 ? 20.772 27.743 -20.361 1.00 70.44 169 ALA D CA 1
ATOM 8083 C C . ALA F 1 115 ? 20.391 29.186 -20.663 1.00 68.21 169 ALA D C 1
ATOM 8084 O O . ALA F 1 115 ? 21.029 30.107 -20.146 1.00 68.61 169 ALA D O 1
ATOM 8086 N N . PHE F 1 116 ? 19.360 29.403 -21.480 1.00 64.49 170 PHE D N 1
ATOM 8087 C CA . PHE F 1 116 ? 19.026 30.740 -21.949 1.00 60.79 170 PHE D CA 1
ATOM 8088 C C . PHE F 1 116 ? 17.579 31.101 -21.648 1.00 54.89 170 PHE D C 1
ATOM 8089 O O . PHE F 1 116 ? 16.938 31.811 -22.427 1.00 56.08 170 PHE D O 1
ATOM 8097 N N . ILE F 1 117 ? 17.047 30.627 -20.534 1.00 48.61 171 ILE D N 1
ATOM 8098 C CA . ILE F 1 117 ? 15.769 31.126 -20.045 1.00 45.07 171 ILE D CA 1
ATOM 8099 C C . ILE F 1 117 ? 16.039 32.233 -19.038 1.00 39.54 171 ILE D C 1
ATOM 8100 O O . ILE F 1 117 ? 16.992 32.168 -18.252 1.00 39.16 171 ILE D O 1
ATOM 8105 N N . LEU F 1 118 ? 15.228 33.262 -19.086 1.00 34.65 172 LEU D N 1
ATOM 8106 C CA . LEU F 1 118 ? 15.268 34.264 -18.040 1.00 32.20 172 LEU D CA 1
ATOM 8107 C C . LEU F 1 118 ? 14.504 33.755 -16.817 1.00 30.79 172 LEU D C 1
ATOM 8108 O O . LEU F 1 118 ? 13.622 32.902 -16.946 1.00 31.67 172 LEU D O 1
ATOM 8113 N N . PRO F 1 119 ? 14.835 34.243 -15.615 1.00 29.26 173 PRO D N 1
ATOM 8114 C CA . PRO F 1 119 ? 13.982 33.941 -14.453 1.00 30.92 173 PRO D CA 1
ATOM 8115 C C . PRO F 1 119 ? 12.541 34.360 -14.722 1.00 30.88 173 PRO D C 1
ATOM 8116 O O . PRO F 1 119 ? 12.251 35.559 -14.818 1.00 30.45 173 PRO D O 1
ATOM 8120 N N . SER F 1 120 ? 11.641 33.392 -14.881 1.00 30.97 174 SER D N 1
ATOM 8121 C CA . SER F 1 120 ? 10.297 33.646 -15.398 1.00 30.94 174 SER D CA 1
ATOM 8122 C C . SER F 1 120 ? 9.425 32.422 -15.122 1.00 32.22 174 SER D C 1
ATOM 8123 O O . SER F 1 120 ? 9.800 31.533 -14.347 1.00 34.67 174 SER D O 1
ATOM 8126 N N . GLY F 1 121 ? 8.257 32.379 -15.758 1.00 31.11 175 GLY D N 1
ATOM 8127 C CA . GLY F 1 121 ? 7.416 31.200 -15.739 1.00 31.29 175 GLY D CA 1
ATOM 8128 C C . GLY F 1 121 ? 6.259 31.203 -14.763 1.00 31.23 175 GLY D C 1
ATOM 8129 O O . GLY F 1 121 ? 5.679 30.137 -14.517 1.00 32.81 175 GLY D O 1
ATOM 8130 N N . GLY F 1 122 ? 5.894 32.349 -14.216 1.00 31.76 176 GLY D N 1
ATOM 8131 C CA . GLY F 1 122 ? 4.838 32.437 -13.230 1.00 32.41 176 GLY D CA 1
ATOM 8132 C C . GLY F 1 122 ? 5.384 32.804 -11.862 1.00 31.18 176 GLY D C 1
ATOM 8133 O O . GLY F 1 122 ? 6.592 32.842 -11.624 1.00 31.03 176 GLY D O 1
ATOM 8134 N N . LYS F 1 123 ? 4.454 33.084 -10.945 1.00 32.07 177 LYS D N 1
ATOM 8135 C CA . LYS F 1 123 ? 4.855 33.535 -9.613 1.00 32.03 177 LYS D CA 1
ATOM 8136 C C . LYS F 1 123 ? 5.677 32.473 -8.889 1.00 28.34 177 LYS D C 1
ATOM 8137 O O . LYS F 1 123 ? 6.713 32.782 -8.286 1.00 27.84 177 LYS D O 1
ATOM 8143 N N . ILE F 1 124 ? 5.229 31.216 -8.937 1.00 27.58 178 ILE D N 1
ATOM 8144 C CA . ILE F 1 124 ? 5.925 30.142 -8.235 1.00 25.30 178 ILE D CA 1
ATOM 8145 C C . ILE F 1 124 ? 7.299 29.910 -8.846 1.00 22.84 178 ILE D C 1
ATOM 8146 O O . ILE F 1 124 ? 8.311 29.856 -8.135 1.00 23.14 178 ILE D O 1
ATOM 8151 N N . SER F 1 125 ? 7.355 29.781 -10.173 1.00 23.01 179 SER D N 1
ATOM 8152 C CA . SER F 1 125 ? 8.627 29.550 -10.850 1.00 22.69 179 SER D CA 1
ATOM 8153 C C . SER F 1 125 ? 9.599 30.697 -10.592 1.00 20.53 179 SER D C 1
ATOM 8154 O O . SER F 1 125 ? 10.779 30.469 -10.278 1.00 20.81 179 SER D O 1
ATOM 8157 N N . SER F 1 126 ? 9.121 31.944 -10.690 1.00 21.40 180 SER D N 1
ATOM 8158 C CA . SER F 1 126 ? 10.007 33.079 -10.455 1.00 20.92 180 SER D CA 1
ATOM 8159 C C . SER F 1 126 ? 10.505 33.115 -9.013 1.00 21.41 180 SER D C 1
ATOM 8160 O O . SER F 1 126 ? 11.675 33.446 -8.762 1.00 21.00 180 SER D O 1
ATOM 8163 N N . ALA F 1 127 ? 9.633 32.786 -8.053 1.00 20.64 181 ALA D N 1
ATOM 8164 C CA . ALA F 1 127 ? 10.059 32.728 -6.657 1.00 20.74 181 ALA D CA 1
ATOM 8165 C C . ALA F 1 127 ? 11.124 31.658 -6.460 1.00 18.92 181 ALA D C 1
ATOM 8166 O O . ALA F 1 127 ? 12.088 31.856 -5.703 1.00 18.80 181 ALA D O 1
ATOM 8168 N N . LEU F 1 128 ? 10.973 30.519 -7.146 1.00 19.18 182 LEU D N 1
ATOM 8169 C CA . LEU F 1 128 ? 11.949 29.442 -7.017 1.00 18.93 182 LEU D CA 1
ATOM 8170 C C . LEU F 1 128 ? 13.281 29.812 -7.658 1.00 18.73 182 LEU D C 1
ATOM 8171 O O . LEU F 1 128 ? 14.336 29.396 -7.159 1.00 19.45 182 LEU D O 1
ATOM 8176 N N . HIS F 1 129 ? 13.259 30.598 -8.745 1.00 19.05 183 HIS D N 1
ATOM 8177 C CA . HIS F 1 129 ? 14.509 31.109 -9.311 1.00 19.29 183 HIS D CA 1
ATOM 8178 C C . HIS F 1 129 ? 15.205 32.075 -8.361 1.00 18.66 183 HIS D C 1
ATOM 8179 O O . HIS F 1 129 ? 16.437 32.086 -8.295 1.00 19.16 183 HIS D O 1
ATOM 8186 N N . PHE F 1 130 ? 14.449 32.875 -7.601 1.00 17.66 184 PHE D N 1
ATOM 8187 C CA . PHE F 1 130 ? 15.072 33.683 -6.556 1.00 17.34 184 PHE D CA 1
ATOM 8188 C C . PHE F 1 130 ? 15.695 32.797 -5.476 1.00 16.34 184 PHE D C 1
ATOM 8189 O O . PHE F 1 130 ? 16.830 33.036 -5.047 1.00 17.57 184 PHE D O 1
ATOM 8197 N N . CYS F 1 131 ? 14.979 31.750 -5.043 1.00 17.86 185 CYS D N 1
ATOM 8198 C CA . CYS F 1 131 ? 15.538 30.848 -4.036 1.00 17.91 185 CYS D CA 1
ATOM 8199 C C . CYS F 1 131 ? 16.824 30.216 -4.548 1.00 17.28 185 CYS D C 1
ATOM 8200 O O . CYS F 1 131 ? 17.786 30.033 -3.792 1.00 18.72 185 CYS D O 1
ATOM 8203 N N . ARG F 1 132 ? 16.835 29.842 -5.827 1.00 17.26 186 ARG D N 1
ATOM 8204 C CA . ARG F 1 132 ? 18.023 29.262 -6.448 1.00 17.97 186 ARG D CA 1
ATOM 8205 C C . ARG F 1 132 ? 19.207 30.213 -6.351 1.00 18.60 186 ARG D C 1
ATOM 8206 O O . ARG F 1 132 ? 20.313 29.807 -5.979 1.00 18.00 186 ARG D O 1
ATOM 8214 N N . ALA F 1 133 ? 18.996 31.491 -6.680 1.00 16.46 187 ALA D N 1
ATOM 8215 C CA . ALA F 1 133 ? 20.076 32.469 -6.558 1.00 17.47 187 ALA D CA 1
ATOM 8216 C C . ALA F 1 133 ? 20.560 32.590 -5.111 1.00 16.14 187 ALA D C 1
ATOM 8217 O O . ALA F 1 133 ? 21.772 32.708 -4.861 1.00 17.10 187 ALA D O 1
ATOM 8219 N N . VAL F 1 134 ? 19.636 32.602 -4.142 1.00 16.67 188 VAL D N 1
ATOM 8220 C CA . VAL F 1 134 ? 20.077 32.706 -2.745 1.00 17.26 188 VAL D CA 1
ATOM 8221 C C . VAL F 1 134 ? 20.819 31.435 -2.332 1.00 16.49 188 VAL D C 1
ATOM 8222 O O . VAL F 1 134 ? 21.786 31.482 -1.550 1.00 16.63 188 VAL D O 1
ATOM 8226 N N . CYS F 1 135 ? 20.402 30.286 -2.872 1.00 16.15 189 CYS D N 1
ATOM 8227 C CA . CYS F 1 135 ? 21.116 29.034 -2.640 1.00 15.59 189 CYS D CA 1
ATOM 8228 C C . CYS F 1 135 ? 22.555 29.120 -3.125 1.00 16.22 189 CYS D C 1
ATOM 8229 O O . CYS F 1 135 ? 23.483 28.679 -2.431 1.00 17.65 189 CYS D O 1
ATOM 8232 N N . CYS F 1 136 ? 22.765 29.663 -4.327 1.00 15.74 190 CYS D N 1
ATOM 8233 C CA . CYS F 1 136 ? 24.131 29.816 -4.828 1.00 16.37 190 CYS D CA 1
ATOM 8234 C C . CYS F 1 136 ? 24.950 30.723 -3.923 1.00 16.81 190 CYS D C 1
ATOM 8235 O O . CYS F 1 136 ? 26.154 30.494 -3.719 1.00 15.87 190 CYS D O 1
ATOM 8238 N N . ARG F 1 137 ? 24.320 31.759 -3.373 1.00 14.79 191 ARG D N 1
ATOM 8239 C CA . ARG F 1 137 ? 25.012 32.619 -2.412 1.00 14.46 191 ARG D CA 1
ATOM 8240 C C . ARG F 1 137 ? 25.371 31.845 -1.143 1.00 14.69 191 ARG D C 1
ATOM 8241 O O . ARG F 1 137 ? 26.503 31.929 -0.661 1.00 15.63 191 ARG D O 1
ATOM 8249 N N . ALA F 1 138 ? 24.426 31.063 -0.600 1.00 15.36 192 ALA D N 1
ATOM 8250 C CA . ALA F 1 138 ? 24.738 30.208 0.550 1.00 16.71 192 ALA D CA 1
ATOM 8251 C C . ALA F 1 138 ? 25.921 29.285 0.260 1.00 16.25 192 ALA D C 1
ATOM 8252 O O . ALA F 1 138 ? 26.826 29.128 1.097 1.00 17.15 192 ALA D O 1
ATOM 8254 N N . GLU F 1 139 ? 25.947 28.680 -0.929 1.00 15.61 193 GLU D N 1
ATOM 8255 C CA . GLU F 1 139 ? 27.074 27.819 -1.273 1.00 16.66 193 GLU D CA 1
ATOM 8256 C C . GLU F 1 139 ? 28.393 28.590 -1.236 1.00 16.21 193 GLU D C 1
ATOM 8257 O O . GLU F 1 139 ? 29.396 28.089 -0.707 1.00 16.95 193 GLU D O 1
ATOM 8263 N N . ARG F 1 140 ? 28.410 29.814 -1.784 1.00 15.85 194 ARG D N 1
ATOM 8264 C CA . ARG F 1 140 ? 29.630 30.621 -1.748 1.00 15.14 194 ARG D CA 1
ATOM 8265 C C . ARG F 1 140 ? 30.086 30.893 -0.318 1.00 16.44 194 ARG D C 1
ATOM 8266 O O . ARG F 1 140 ? 31.292 31.025 -0.071 1.00 17.15 194 ARG D O 1
ATOM 8274 N N . ARG F 1 141 ? 29.161 30.991 0.639 1.00 15.16 195 ARG D N 1
ATOM 8275 C CA . ARG F 1 141 ? 29.565 31.250 2.020 1.00 15.90 195 ARG D CA 1
ATOM 8276 C C . ARG F 1 141 ? 30.038 29.987 2.737 1.00 16.61 195 ARG D C 1
ATOM 8277 O O . ARG F 1 141 ? 30.759 30.089 3.740 1.00 17.61 195 ARG D O 1
ATOM 8285 N N . VAL F 1 142 ? 29.644 28.811 2.256 1.00 16.83 196 VAL D N 1
ATOM 8286 C CA . VAL F 1 142 ? 30.050 27.569 2.901 1.00 16.93 196 VAL D CA 1
ATOM 8287 C C . VAL F 1 142 ? 31.380 27.039 2.361 1.00 17.67 196 VAL D C 1
ATOM 8288 O O . VAL F 1 142 ? 32.147 26.422 3.112 1.00 18.31 196 VAL D O 1
ATOM 8292 N N . VAL F 1 143 ? 31.695 27.285 1.084 1.00 17.51 197 VAL D N 1
ATOM 8293 C CA . VAL F 1 143 ? 32.918 26.709 0.503 1.00 18.05 197 VAL D CA 1
ATOM 8294 C C . VAL F 1 143 ? 34.183 27.089 1.269 1.00 17.05 197 VAL D C 1
ATOM 8295 O O . VAL F 1 143 ? 35.040 26.206 1.465 1.00 17.72 197 VAL D O 1
ATOM 8299 N N . PRO F 1 144 ? 34.369 28.326 1.771 1.00 17.57 198 PRO D N 1
ATOM 8300 C CA . PRO F 1 144 ? 35.601 28.576 2.551 1.00 18.04 198 PRO D CA 1
ATOM 8301 C C . PRO F 1 144 ? 35.651 27.804 3.857 1.00 17.65 198 PRO D C 1
ATOM 8302 O O . PRO F 1 144 ? 36.748 27.467 4.317 1.00 21.28 198 PRO D O 1
ATOM 8306 N N . LEU F 1 145 ? 34.506 27.491 4.469 1.00 18.61 199 LEU D N 1
ATOM 8307 C CA . LEU F 1 145 ? 34.536 26.691 5.693 1.00 19.42 199 LEU D CA 1
ATOM 8308 C C . LEU F 1 145 ? 34.926 25.243 5.414 1.00 19.49 199 LEU D C 1
ATOM 8309 O O . LEU F 1 145 ? 35.596 24.607 6.247 1.00 20.88 199 LEU D O 1
ATOM 8314 N N . VAL F 1 146 ? 34.526 24.707 4.258 1.00 19.32 200 VAL D N 1
ATOM 8315 C CA . VAL F 1 146 ? 34.994 23.378 3.868 1.00 19.22 200 VAL D CA 1
ATOM 8316 C C . VAL F 1 146 ? 36.499 23.405 3.635 1.00 22.34 200 VAL D C 1
ATOM 8317 O O . VAL F 1 146 ? 37.232 22.516 4.096 1.00 23.71 200 VAL D O 1
ATOM 8321 N N . GLN F 1 147 ? 36.990 24.442 2.942 1.00 20.91 201 GLN D N 1
ATOM 8322 C CA . GLN F 1 147 ? 38.427 24.532 2.691 1.00 21.42 201 GLN D CA 1
ATOM 8323 C C . GLN F 1 147 ? 39.216 24.595 3.991 1.00 22.98 201 GLN D C 1
ATOM 8324 O O . GLN F 1 147 ? 40.312 24.029 4.086 1.00 25.79 201 GLN D O 1
ATOM 8330 N N . MET F 1 148 ? 38.680 25.279 5.003 1.00 23.87 202 MET D N 1
ATOM 8331 C CA . MET F 1 148 ? 39.379 25.411 6.276 1.00 28.33 202 MET D CA 1
ATOM 8332 C C . MET F 1 148 ? 39.251 24.179 7.161 1.00 27.56 202 MET D C 1
ATOM 8333 O O . MET F 1 148 ? 39.814 24.167 8.259 1.00 29.67 202 MET D O 1
ATOM 8338 N N . GLY F 1 149 ? 38.535 23.148 6.724 1.00 27.05 203 GLY D N 1
ATOM 8339 C CA . GLY F 1 149 ? 38.343 21.985 7.566 1.00 27.56 203 GLY D CA 1
ATOM 8340 C C . GLY F 1 149 ? 37.338 22.181 8.674 1.00 27.30 203 GLY D C 1
ATOM 8341 O O . GLY F 1 149 ? 37.286 21.356 9.594 1.00 28.89 203 GLY D O 1
ATOM 8342 N N . GLU F 1 150 ? 36.524 23.240 8.608 1.00 24.71 204 GLU D N 1
ATOM 8343 C CA . GLU F 1 150 ? 35.561 23.515 9.667 1.00 24.75 204 GLU D CA 1
ATOM 8344 C C . GLU F 1 150 ? 34.254 22.769 9.477 1.00 23.58 204 GLU D C 1
ATOM 8345 O O . GLU F 1 150 ? 33.547 22.528 10.465 1.00 26.24 204 GLU D O 1
ATOM 8351 N N . THR F 1 151 ? 33.931 22.396 8.239 1.00 23.73 205 THR D N 1
ATOM 8352 C CA . THR F 1 151 ? 32.622 21.887 7.853 1.00 23.40 205 THR D CA 1
ATOM 8353 C C . THR F 1 151 ? 32.780 20.701 6.908 1.00 22.65 205 THR D C 1
ATOM 8354 O O . THR F 1 151 ? 33.657 20.707 6.038 1.00 24.32 205 THR D O 1
ATOM 8358 N N . ASP F 1 152 ? 31.911 19.702 7.080 1.00 22.06 206 ASP D N 1
ATOM 8359 C CA . ASP F 1 152 ? 31.866 18.515 6.223 1.00 24.16 206 ASP D CA 1
ATOM 8360 C C . ASP F 1 152 ? 31.664 18.905 4.759 1.00 23.44 206 ASP D C 1
ATOM 8361 O O . ASP F 1 152 ? 30.774 19.695 4.438 1.00 21.18 206 ASP D O 1
ATOM 8366 N N . ALA F 1 153 ? 32.475 18.322 3.867 1.00 23.60 207 ALA D N 1
ATOM 8367 C CA . ALA F 1 153 ? 32.361 18.616 2.438 1.00 23.81 207 ALA D CA 1
ATOM 8368 C C . ALA F 1 153 ? 30.955 18.358 1.909 1.00 21.19 207 ALA D C 1
ATOM 8369 O O . ALA F 1 153 ? 30.500 19.047 0.989 1.00 20.73 207 ALA D O 1
ATOM 8371 N N . ASN F 1 154 ? 30.252 17.371 2.468 1.00 21.56 208 ASN D N 1
ATOM 8372 C CA . ASN F 1 154 ? 28.903 17.072 1.999 1.00 21.33 208 ASN D CA 1
ATOM 8373 C C . ASN F 1 154 ? 27.936 18.244 2.173 1.00 21.56 208 ASN D C 1
ATOM 8374 O O . ASN F 1 154 ? 26.943 18.318 1.447 1.00 21.81 208 ASN D O 1
ATOM 8379 N N . VAL F 1 155 ? 28.197 19.155 3.113 1.00 21.05 209 VAL D N 1
ATOM 8380 C CA . VAL F 1 155 ? 27.313 20.309 3.288 1.00 20.65 209 VAL D CA 1
ATOM 8381 C C . VAL F 1 155 ? 27.322 21.169 2.031 1.00 19.50 209 VAL D C 1
ATOM 8382 O O . VAL F 1 155 ? 26.274 21.616 1.544 1.00 20.42 209 VAL D O 1
ATOM 8386 N N . ALA F 1 156 ? 28.514 21.424 1.488 1.00 19.29 210 ALA D N 1
ATOM 8387 C CA . ALA F 1 156 ? 28.607 22.209 0.261 1.00 20.79 210 ALA D CA 1
ATOM 8388 C C . ALA F 1 156 ? 28.063 21.436 -0.937 1.00 20.97 210 ALA D C 1
ATOM 8389 O O . ALA F 1 156 ? 27.445 22.025 -1.834 1.00 20.48 210 ALA D O 1
ATOM 8391 N N . LYS F 1 157 ? 28.297 20.121 -0.983 1.00 22.08 211 LYS D N 1
ATOM 8392 C CA . LYS F 1 157 ? 27.726 19.320 -2.063 1.00 22.21 211 LYS D CA 1
ATOM 8393 C C . LYS F 1 157 ? 26.209 19.410 -2.067 1.00 23.11 211 LYS D C 1
ATOM 8394 O O . LYS F 1 157 ? 25.583 19.522 -3.131 1.00 21.73 211 LYS D O 1
ATOM 8400 N N . PHE F 1 158 ? 25.600 19.368 -0.884 1.00 20.61 212 PHE D N 1
ATOM 8401 C CA . PHE F 1 158 ? 24.149 19.460 -0.813 1.00 20.56 212 PHE D CA 1
ATOM 8402 C C . PHE F 1 158 ? 23.650 20.800 -1.347 1.00 19.42 212 PHE D C 1
ATOM 8403 O O . PHE F 1 158 ? 22.654 20.851 -2.086 1.00 20.63 212 PHE D O 1
ATOM 8411 N N . LEU F 1 159 ? 24.307 21.905 -0.968 1.00 18.43 213 LEU D N 1
ATOM 8412 C CA . LEU F 1 159 ? 23.865 23.203 -1.481 1.00 18.88 213 LEU D CA 1
ATOM 8413 C C . LEU F 1 159 ? 24.097 23.314 -2.988 1.00 18.82 213 LEU D C 1
ATOM 8414 O O . LEU F 1 159 ? 23.271 23.894 -3.700 1.00 18.84 213 LEU D O 1
ATOM 8419 N N . ASN F 1 160 ? 25.211 22.764 -3.495 1.00 18.04 214 ASN D N 1
ATOM 8420 C CA . ASN F 1 160 ? 25.416 22.706 -4.943 1.00 18.57 214 ASN D CA 1
ATOM 8421 C C . ASN F 1 160 ? 24.255 21.987 -5.630 1.00 18.68 214 ASN D C 1
ATOM 8422 O O . ASN F 1 160 ? 23.639 22.510 -6.570 1.00 19.41 214 ASN D O 1
ATOM 8427 N N . ARG F 1 161 ? 23.926 20.786 -5.155 1.00 19.11 215 ARG D N 1
ATOM 8428 C CA . ARG F 1 161 ? 22.841 20.034 -5.774 1.00 19.32 215 ARG D CA 1
ATOM 8429 C C . ARG F 1 161 ? 21.496 20.732 -5.598 1.00 20.02 215 ARG D C 1
ATOM 8430 O O . ARG F 1 161 ? 20.623 20.624 -6.470 1.00 20.95 215 ARG D O 1
ATOM 8438 N N . LEU F 1 162 ? 21.317 21.464 -4.494 1.00 18.57 216 LEU D N 1
ATOM 8439 C CA . LEU F 1 162 ? 20.022 22.080 -4.234 1.00 19.33 216 LEU D CA 1
ATOM 8440 C C . LEU F 1 162 ? 19.723 23.190 -5.237 1.00 18.53 216 LEU D C 1
ATOM 8441 O O . LEU F 1 162 ? 18.558 23.397 -5.597 1.00 20.31 216 LEU D O 1
ATOM 8446 N N A SER F 1 163 ? 20.750 23.914 -5.688 0.53 18.50 217 SER D N 1
ATOM 8447 N N B SER F 1 163 ? 20.738 23.908 -5.723 0.47 18.46 217 SER D N 1
ATOM 8448 C CA A SER F 1 163 ? 20.535 24.918 -6.726 0.53 20.15 217 SER D CA 1
ATOM 8449 C CA B SER F 1 163 ? 20.434 24.938 -6.714 0.47 19.71 217 SER D CA 1
ATOM 8450 C C A SER F 1 163 ? 19.991 24.277 -7.994 0.53 19.63 217 SER D C 1
ATOM 8451 C C B SER F 1 163 ? 20.040 24.323 -8.056 0.47 20.39 217 SER D C 1
ATOM 8452 O O A SER F 1 163 ? 19.065 24.808 -8.622 0.53 17.65 217 SER D O 1
ATOM 8453 O O B SER F 1 163 ? 19.251 24.924 -8.796 0.47 21.05 217 SER D O 1
ATOM 8458 N N . ASP F 1 164 ? 20.544 23.122 -8.374 1.00 20.29 218 ASP D N 1
ATOM 8459 C CA . ASP F 1 164 ? 20.052 22.402 -9.550 1.00 21.64 218 ASP D CA 1
ATOM 8460 C C . ASP F 1 164 ? 18.615 21.943 -9.357 1.00 22.16 218 ASP D C 1
ATOM 8461 O O . ASP F 1 164 ? 17.818 21.980 -10.300 1.00 22.32 218 ASP D O 1
ATOM 8466 N N . TYR F 1 165 ? 18.283 21.466 -8.154 1.00 20.65 219 TYR D N 1
ATOM 8467 C CA . TYR F 1 165 ? 16.907 21.068 -7.873 1.00 21.18 219 TYR D CA 1
ATOM 8468 C C . TYR F 1 165 ? 15.962 22.256 -7.996 1.00 20.00 219 TYR D C 1
ATOM 8469 O O . TYR F 1 165 ? 14.889 22.149 -8.600 1.00 20.18 219 TYR D O 1
ATOM 8478 N N . LEU F 1 166 ? 16.339 23.397 -7.412 1.00 20.00 220 LEU D N 1
ATOM 8479 C CA . LEU F 1 166 ? 15.450 24.554 -7.456 1.00 18.92 220 LEU D CA 1
ATOM 8480 C C . LEU F 1 166 ? 15.241 25.024 -8.892 1.00 19.26 220 LEU D C 1
ATOM 8481 O O . LEU F 1 166 ? 14.124 25.403 -9.276 1.00 20.05 220 LEU D O 1
ATOM 8486 N N . PHE F 1 167 ? 16.299 24.996 -9.705 1.00 19.07 221 PHE D N 1
ATOM 8487 C CA . PHE F 1 167 ? 16.166 25.336 -11.117 1.00 20.56 221 PHE D CA 1
ATOM 8488 C C . PHE F 1 167 ? 15.195 24.386 -11.800 1.00 19.83 221 PHE D C 1
ATOM 8489 O O . PHE F 1 167 ? 14.272 24.815 -12.507 1.00 20.85 221 PHE D O 1
ATOM 8497 N N . THR F 1 168 ? 15.385 23.081 -11.585 1.00 21.27 222 THR D N 1
ATOM 8498 C CA . THR F 1 168 ? 14.531 22.089 -12.231 1.00 21.70 222 THR D CA 1
ATOM 8499 C C . THR F 1 168 ? 13.085 22.204 -11.760 1.00 22.41 222 THR D C 1
ATOM 8500 O O . THR F 1 168 ? 12.155 22.112 -12.570 1.00 24.23 222 THR D O 1
ATOM 8504 N N . LEU F 1 169 ? 12.874 22.406 -10.458 1.00 20.72 223 LEU D N 1
ATOM 8505 C CA . LEU F 1 169 ? 11.511 22.567 -9.949 1.00 20.16 223 LEU D CA 1
ATOM 8506 C C . LEU F 1 169 ? 10.850 23.819 -10.516 1.00 21.58 223 LEU D C 1
ATOM 8507 O O . LEU F 1 169 ? 9.636 23.826 -10.776 1.00 22.86 223 LEU D O 1
ATOM 8512 N N . ALA F 1 170 ? 11.623 24.892 -10.711 1.00 19.75 224 ALA D N 1
ATOM 8513 C CA . ALA F 1 170 ? 11.041 26.090 -11.317 1.00 20.60 224 ALA D CA 1
ATOM 8514 C C . ALA F 1 170 ? 10.544 25.803 -12.729 1.00 22.69 224 ALA D C 1
ATOM 8515 O O . ALA F 1 170 ? 9.454 26.245 -13.114 1.00 23.74 224 ALA D O 1
ATOM 8517 N N . ARG F 1 171 ? 11.337 25.073 -13.520 1.00 23.98 225 ARG D N 1
ATOM 8518 C CA . ARG F 1 171 ? 10.889 24.682 -14.854 1.00 24.00 225 ARG D CA 1
ATOM 8519 C C . ARG F 1 171 ? 9.642 23.811 -14.778 1.00 24.95 225 ARG D C 1
ATOM 8520 O O . ARG F 1 171 ? 8.705 23.971 -15.571 1.00 26.29 225 ARG D O 1
ATOM 8528 N N . TYR F 1 172 ? 9.605 22.898 -13.810 1.00 24.95 226 TYR D N 1
ATOM 8529 C CA . TYR F 1 172 ? 8.466 22.000 -13.673 1.00 26.00 226 TYR D CA 1
ATOM 8530 C C . TYR F 1 172 ? 7.205 22.764 -13.276 1.00 27.06 226 TYR D C 1
ATOM 8531 O O . TYR F 1 172 ? 6.114 22.478 -13.784 1.00 27.32 226 TYR D O 1
ATOM 8540 N N . ALA F 1 173 ? 7.338 23.756 -12.388 1.00 26.18 227 ALA D N 1
ATOM 8541 C CA . ALA F 1 173 ? 6.171 24.544 -11.990 1.00 26.17 227 ALA D CA 1
ATOM 8542 C C . ALA F 1 173 ? 5.620 25.344 -13.163 1.00 27.98 227 ALA D C 1
ATOM 8543 O O . ALA F 1 173 ? 4.399 25.406 -13.368 1.00 27.33 227 ALA D O 1
ATOM 8545 N N . ALA F 1 174 ? 6.503 25.961 -13.948 1.00 28.21 228 ALA D N 1
ATOM 8546 C CA . ALA F 1 174 ? 6.065 26.685 -15.136 1.00 28.36 228 ALA D CA 1
ATOM 8547 C C . ALA F 1 174 ? 5.305 25.770 -16.089 1.00 31.23 228 ALA D C 1
ATOM 8548 O O . ALA F 1 174 ? 4.255 26.150 -16.626 1.00 30.69 228 ALA D O 1
ATOM 8550 N N . MET F 1 175 ? 5.804 24.550 -16.294 1.00 31.97 229 MET D N 1
ATOM 8551 C CA . MET F 1 175 ? 5.120 23.634 -17.203 1.00 34.50 229 MET D CA 1
ATOM 8552 C C . MET F 1 175 ? 3.761 23.223 -16.654 1.00 35.53 229 MET D C 1
ATOM 8553 O O . MET F 1 175 ? 2.775 23.192 -17.398 1.00 35.66 229 MET D O 1
ATOM 8558 N N . LYS F 1 176 ? 3.680 22.910 -15.360 1.00 36.01 230 LYS D N 1
ATOM 8559 C CA . LYS F 1 176 ? 2.402 22.478 -14.795 1.00 37.54 230 LYS D CA 1
ATOM 8560 C C . LYS F 1 176 ? 1.356 23.585 -14.878 1.00 39.31 230 LYS D C 1
ATOM 8561 O O . LYS F 1 176 ? 0.158 23.304 -15.031 1.00 40.42 230 LYS D O 1
ATOM 8567 N N . GLU F 1 177 ? 1.782 24.845 -14.798 1.00 41.05 231 GLU D N 1
ATOM 8568 C CA . GLU F 1 177 ? 0.861 25.969 -14.911 1.00 43.91 231 GLU D CA 1
ATOM 8569 C C . GLU F 1 177 ? 0.553 26.346 -16.352 1.00 44.65 231 GLU D C 1
ATOM 8570 O O . GLU F 1 177 ? -0.256 27.254 -16.574 1.00 46.33 231 GLU D O 1
ATOM 8576 N N . GLY F 1 178 ? 1.165 25.681 -17.326 1.00 46.16 232 GLY D N 1
ATOM 8577 C CA . GLY F 1 178 ? 1.004 26.079 -18.709 1.00 47.70 232 GLY D CA 1
ATOM 8578 C C . GLY F 1 178 ? 1.607 27.428 -19.017 1.00 49.29 232 GLY D C 1
ATOM 8579 O O . GLY F 1 178 ? 1.084 28.154 -19.867 1.00 49.75 232 GLY D O 1
ATOM 8580 N N . ASN F 1 179 ? 2.695 27.785 -18.337 1.00 49.22 233 ASN D N 1
ATOM 8581 C CA . ASN F 1 179 ? 3.322 29.091 -18.468 1.00 51.01 233 ASN D CA 1
ATOM 8582 C C . ASN F 1 179 ? 4.528 29.000 -19.388 1.00 51.63 233 ASN D C 1
ATOM 8583 O O . ASN F 1 179 ? 5.374 28.115 -19.227 1.00 52.88 233 ASN D O 1
ATOM 8588 N N . GLN F 1 180 ? 4.603 29.915 -20.346 1.00 50.65 234 GLN D N 1
ATOM 8589 C CA . GLN F 1 180 ? 5.774 30.017 -21.202 1.00 49.65 234 GLN D CA 1
ATOM 8590 C C . GLN F 1 180 ? 6.873 30.775 -20.468 1.00 47.76 234 GLN D C 1
ATOM 8591 O O . GLN F 1 180 ? 6.651 31.885 -19.975 1.00 48.64 234 GLN D O 1
ATOM 8593 N N . GLU F 1 181 ? 8.049 30.163 -20.375 1.00 44.90 235 GLU D N 1
ATOM 8594 C CA . GLU F 1 181 ? 9.208 30.865 -19.848 1.00 44.26 235 GLU D CA 1
ATOM 8595 C C . GLU F 1 181 ? 9.718 31.872 -20.872 1.00 42.47 235 GLU D C 1
ATOM 8596 O O . GLU F 1 181 ? 9.630 31.657 -22.084 1.00 42.81 235 GLU D O 1
ATOM 8602 N N . LYS F 1 182 ? 10.250 32.985 -20.375 1.00 40.46 236 LYS D N 1
ATOM 8603 C CA . LYS F 1 182 ? 10.815 33.998 -21.255 1.00 41.36 236 LYS D CA 1
ATOM 8604 C C . LYS F 1 182 ? 12.234 33.612 -21.654 1.00 41.08 236 LYS D C 1
ATOM 8605 O O . LYS F 1 182 ? 12.998 33.071 -20.847 1.00 40.33 236 LYS D O 1
ATOM 8611 N N . ILE F 1 183 ? 12.583 33.900 -22.905 1.00 41.74 237 ILE D N 1
ATOM 8612 C CA . ILE F 1 183 ? 13.851 33.489 -23.497 1.00 42.92 237 ILE D CA 1
ATOM 8613 C C . ILE F 1 183 ? 14.730 34.715 -23.708 1.00 43.14 237 ILE D C 1
ATOM 8614 O O . ILE F 1 183 ? 14.243 35.787 -24.083 1.00 43.67 237 ILE D O 1
ATOM 8619 N N . TYR F 1 184 ? 16.029 34.548 -23.460 1.00 43.19 238 TYR D N 1
ATOM 8620 C CA . TYR F 1 184 ? 17.001 35.602 -23.714 1.00 45.74 238 TYR D CA 1
ATOM 8621 C C . TYR F 1 184 ? 16.970 36.043 -25.174 1.00 51.53 238 TYR D C 1
ATOM 8622 O O . TYR F 1 184 ? 16.836 35.223 -26.085 1.00 50.51 238 TYR D O 1
ATOM 8631 N N . MET F 1 185 ? 17.111 37.351 -25.390 1.00 58.83 239 MET D N 1
ATOM 8632 C CA . MET F 1 185 ? 17.278 37.931 -26.715 1.00 67.82 239 MET D CA 1
ATOM 8633 C C . MET F 1 185 ? 18.389 38.971 -26.648 1.00 65.39 239 MET D C 1
ATOM 8634 O O . MET F 1 185 ? 18.489 39.715 -25.671 1.00 64.76 239 MET D O 1
ATOM 8639 N N . LYS F 1 186 ? 19.214 39.019 -27.692 1.00 64.09 240 LYS D N 1
ATOM 8640 C CA . LYS F 1 186 ? 20.369 39.916 -27.736 1.00 63.53 240 LYS D CA 1
ATOM 8641 C C . LYS F 1 186 ? 19.989 41.396 -27.646 1.00 63.33 240 LYS D C 1
ATOM 8642 O O . LYS F 1 186 ? 18.888 41.798 -28.018 1.00 63.83 240 LYS D O 1
#

Organism: Homo sapiens (NCBI:txid9606)

Nearest PDB structures (foldseek):
  7rut-assembly1_E  TM=1.005E+00  e=3.370E-29  Homo sapiens
  7rut-assembly1_D  TM=9.959E-01  e=7.718E-26  Homo sapiens
  7ruu-assembly2_B-4  TM=9.789E-01  e=4.049E-19  Homo sapiens
  2r6x-assembly1_A  TM=9.361E-01  e=1.357E-11  Limosilactobacillus reuteri
  2r6x-assembly2_B  TM=9.330E-01  e=3.714E-11  Limosilactobacillus reuteri

GO terms:
  GO:0008817 corrinoid adenosyltransferase activity (F, IDA)
  GO:0031419 cobalamin binding (F, IDA)
  GO:0016765 transferase activity, transferring alkyl or aryl (other than methyl) groups (F, IDA)
  GO:0009235 cobalamin metabolic process (P, IDA)
  GO:0009235 cobalamin metabolic process (P, TAS)
  GO:0005739 mitochondrion (C, HTP)
  GO:0008817 corrinoid adenosyltransferase activity (F, EXP)
  GO:0005759 mitochondrial matrix (C, TAS)
  GO:0008817 corrinoid adenosyltransferase activity (F, TAS)
  GO:0005515 protein binding (F, IPI)

Solvent-accessible surface area: 50841 Å² total; per-residue (Å²): 184,116,46,22,87,102,92,11,12,171,7,71,34,56,8,155,48,51,66,115,30,54,18,62,35,44,0,27,20,0,42,10,0,2,41,1,0,5,0,7,0,1,38,0,8,32,26,0,85,121,125,32,18,67,2,28,91,18,0,44,100,5,0,13,20,3,52,52,0,11,60,8,1,20,17,1,65,86,40,81,72,128,14,73,39,42,41,6,98,65,2,58,119,29,26,96,86,6,74,95,79,22,88,122,82,134,37,160,17,69,95,5,3,30,77,5,0,45,20,0,6,108,2,55,48,4,0,40,44,0,37,131,70,0,75,57,1,36,88,123,51,17,11,49,52,31,0,14,103,2,0,67,53,0,11,76,0,0,60,13,0,0,29,12,0,0,88,102,50,69,51,149,35,130,97,124,78,135,122,49,121,77,90,133,60,180,116,162,52,63,32,91,104,91,11,14,171,7,71,35,53,6,125,21,51,60,115,30,53,21,62,35,46,0,27,19,0,40,11,0,3,40,1,0,8,0,7,0,1,29,0,4,24,7,0,67,73,128,60,27,119,2,20,63,18,0,59,93,5,1,3,8,3,68,50,0,11,34,5,0,5,1,0,64,84,36,20,42,146,58,68,76,159,53,29,101,11,69,52,49,35,10,102,69,3,16,100,30,2,72,86,6,75,97,78,22,88,116,76,135,46,124,29,5,14,2,1,5,77,2,0,0,7,0,3,25,1,30,2,0,0,38,3,0,10,12,38,0,1,36,0,27,83,122,48,20,13,48,45,32,0,3,62,2,0,24,4,0,10,29,0,0,51,6,0,0,37,16,0,1,74,116,47,67,62,148,34,51,69,66,129,84,111,184,120,74,22,90,98,90,11,13,173,5,90,34,60,8,108,22,61,56,113,31,54,22,64,39,59,0,24,12,0,41,10,0,2,39,2,0,7,0,6,0,1,28,1,14,22,7,0,75,112,132,63,40,108,12,16,126,20,0,32,46,4,1,26,24,4,45,14,0,14,20,3,1,8,0,1,56,89,33,29,189,152,90,42,92,28,86,13,64,8,163,47,39,42,8,92,84,2,16,118,43,2,73,97,8,43,96,93,17,94,85,72,149,70,48,31,3,15,1,1,10,80,4,0,0,7,0,4,24,2,32,2,0,0,37,3,0,9,11,31,0,3,28,2,32,117,123,46,16,10,55,42,30,0,6,63,2,0,21,4,0,11,27,0,0,55,8,0,0,36,48,0,1,81,59,44,66,58,92,37,52,111,62,124,81,91,183,55,73,30,93,100,95,12,12,162,2,87,34,56,5,123,18,54,60,114,27,48,19,60,37,45,0,25,20,0,39,11,0,2,41,1,0,8,0,8,0,1,26,0,2,31,9,0,67,80,151,61,34,119,3,14,71,20,0,54,81,4,1,15,8,3,48,44,0,11,35,5,1,7,2,1,51,83,35,23,179,143,64,41,78,134,133,13,99,13,154,45,41,14,7,95,49,3,17,123,35,2,47,88,8,69,31,58,9,80,110,75,100,76,55,51,9,13,10,7,8,44,8,1,0,8,0,6,24,1,30,2,0,0,35,3,0,10,11,38,0,9,38,0,37,88,121,49,15,13,40,45,33,0,4,59,2,0,23,4,0,10,28,0,0,46,2,0,0,39,16,0,11,63,98,71,69,62,91,78,76,81,56,166,48,142,153,186,141,168,129,95,136,94,19,110,178,32,95,32,60,7,124,18,54,58,110,29,64,101,129,38,40,0,36,79,0,40,36,6,3,90,79,0,22,68,18,0,18,137,0,23,117,22,0,84,131,66,62,32,124,7,28,81,19,0,87,103,5,45,80,18,2,122,84,0,8,48,3,1,19,0,0,55,85,36,22,174,150,87,38,67,84,30,12,72,12,153,42,43,44,9,108,61,2,56,115,31,26,93,90,10,71,100,86,18,70,118,97,118,47,186,30,79,89,17,10,28,150,3,1,48,20,0,7,128,1,59,48,4,0,42,62,0,39,136,73,0,62,41,3,39,145,135,49,20,12,48,47,35,0,16,106,2,0,68,57,0,9,77,0,0,51,10,0,0,15,26,0,6,65,119,77,67,59,91,56,113,101,152,84,75,199,170,137,162,137,95,134,92,22,110,193,34,89,34,60,7,110,24,62,52,116,30,55,102,128,39,82,0,36,80,0,41,36,6,3,90,78,0,21,71,18,0,17,119,1,17,117,31,0,68,85,118,52,42,88,11,14,107,15,0,111,104,4,48,80,24,3,134,82,0,13,18,4,1,8,0,1,58,88,33,30,190,158,90,41,92,85,111,14,67,12,156,46,41,43,8,95,74,3,16,118,29,1,53,91,9,75,96,83,28,76,120,106,50,87,120,11,0,7,5,3,9,65,5,0,0,8,0,3,39,2,30,1,1,0,36,15,0,10,11,42,0,5,19,1,32,114,108,50,17,11,47,46,32,0,6,65,2,0,24,4,0,10,30,0,0,35,5,0,0,19,26,0,1,66,79,55,70,53,88,35,74,97,57,139,108

B-factor: mean 31.63, std 15.12, range [13.06, 172.32]

InterPro domains:
  IPR016030 Cobalamin adenosyltransferase-like [PF01923] (58-227)
  IPR029499 Corrinoid adenosyltransferase, PduO-type [PTHR12213] (27-241)
  IPR029499 Corrinoid adenosyltransferase, PduO-type [TIGR00636] (59-238)
  IPR036451 Cobalamin adenosyltransferase-like superfamily [G3DSA:1.20.1200.10] (79-250)
  IPR036451 Cobalamin adenosyltransferase-like superfamily [SSF89028] (57-239)

Secondary structure (DSSP, 8-state):
--S--STTTTSEEE-TTS-EEETTSHHHHHHHHHHHHHHHHHHHHHHHHHHT-STHHHHHHHHHHHHHHHHHHTS-GGG--GGGHHHH---SHHHHHHHHHHHHHHTTSPPP-S---S-SSHHHHHHHHHHHHHHHHHHHHHHHHHTTSS-HHHHHHHHHHHHHHHHHHHHHHHHTTPPPP-----/--S---TTTTSEEE-TTS-EEETTSHHHHHHHHHHHHHHHHHHHHHHHHHHT-TTHHHHHHHHHHHHHHHHHHTS-GGG--GGGGGGT---SHHHHHHHHHHHHHHHHSPPP-S-B-S-SSHHHHHHHHHHHHHHHHHHHHHHHHHTTSS-HHHHHHHHHHHHHHHHHHHHHHHHTTPPPPB-----/--S--STTTTSEEE-TTS-EEETTSHHHHHHHHHHHHHHHHHHHHHHHHHTT-TTHHHHHHHHHHHHHHHHHHTS-GGG--HHHHTTT---SHHHHHHHHHHHHHHHTSPPP-S-B-S-SSHHHHHHHHHHHHHHHHHHHHHHHHHTTSS-HHHHHHHHHHHHHHHHHHHHHHHHHTPPPPB----/--S---TTTTSEEE-TTS-EEETTSHHHHHHHHHHHHHHHHHHHHHHHHHTT-TTHHHHHHHHHHHHHHHHHHTS-TTT--GGGHHHH---SHHHHHHHHHHHHHHTTSPPP-S-B-S-SSHHHHHHHHHHHHHHHHHHHHHHHHHTTSS-HHHHHHHHHHHHHHHHHHHHHHHHTTPPPPB---/--S--STTTTSEEE-TT--EEETTSHHHHHHHHHHHHHHHHHHHHHHHHHHT-TTHHHHHHHHHHHHHHHHHHTS-TTT-----SHHHHHHHHHHHHHHTTSPPP-S-B-S-SSHHHHHHHHHHHHHHHHHHHHHHHHHTTSS-HHHHHHHHHHHHHHHHHHHHHHHHHT----B-----TTS----/--S--STTTTSEEE-TTS-EEETTSHHHHHHHHHHHHHHHHHHHHHHHHHTT-TTHHHHHHHHHHHHHHHHHHTS-GGG--GGGHHHH---SHHHHHHHHHHHHHHTTSPPPSS-B-S-SSHHHHHHHHHHHHHHHHHHHHHHHHHTTSS-HHHHHHHHHHHHHHHHHHHHHHHHTT-PPPBP---

Radius of gyration: 37.12 Å; Cα contacts (8 Å, |Δi|>4): 1737; chains: 6; bounding box: 85×99×106 Å

Sequence (1117 aa):
PKIYTKTGDKGFSSTFTGERRPKDDQVFEAVGTTDELSSAIGFALELVTEKGHTFAEELQKIQCTLQDVGSALATPCSSATTFKAGPILELEQWIDKYTSQLPPLTAFILPSGGKISSALHFCRAVCCRAERRVVPLVQMGETDANVAKFLNRLSDYLFTLARYAAMMKEGNQEKIYMKNDPSAESEGPKIYTKTGDKGFSSTFTGERRPKDDQVFEAVGTTDELSSAIGFALELVTEKGHTFAEELQKIQCTLQDVGSALATPCCSSAREAHLKYTTFKAGPILELEQWIDKYTSQLPPLTAFILPSGGKISSSSALHFCRAVCCRAERRVVPLVQMGETDANVAKFLNRLSSDYLFTLARYAAMKEGNQEKIYMKNPKIYTKTGDKGFSSTFTGERRPKDDQQVFEAVGTTDELSSAIGFALELVTEKGHTFAEELQKIQCTLQDVGSALATPCSSAREAHLKYTTFKAGPILELEQWIDKYTSQLPPLTAFILPSGGKISSSALHFCRAVCCRAERRVVPLVQMGETDANVAKFLNRLSSDYLFTLARYAAMKEGNQEKIYMKNPKIYTKTGDKGFSSTFTGERRPKDDQVFEAVGTTDELSSAIGFALELVTEKGHTFAEELQKIQCTLQDVGSALATPCSSAREAHLKYTTFKAGPILELEQWIDKYTSSQLPPLTAFILPSGGKISSSALHFCRAVCCRAERRVVPLVQMGETDANVAKFLNRLSSDYLFTLARYAAMMKEGNQEKIYMKNDPKIYTKTGDKGFSSTFFTGERRPKDDQVVFEAVGTTDELSSAIGFALELVTEKGHTFAEELQKIQCTLQDVGSALATPCSSAREAHLKYTTFKAGPILLELEQWIDKYTSQLPPLTAFILPSGGKISSALHFCRAVCCRAERRVVPLVQMGETDANVAKFLNRLSSDYLFTLARYAAMMKEGNQEKIYMKNPKIYTKTGDKGFSSTFTGERRPKDDQQVFEAVGTTDELSSSAIGFALELVTEKGHTFAEELQKIQCTLQDVGSALATPCSSARREAHLKYTTFKAGPILELEQWIDKYTSQLPPLTAFILPSGGKISSALHFCRAVCCRAERRVVPLVQMGETDANVAKFLNRLSSDYLFTLARYAAMKEGNQEKIYMK

Foldseek 3Di:
DDPCPCPCVVQWDAFPLRDIDGCPDLLNVLLVLLVVLLVLLVVLLVVCVVVPHDCSVVSVVVSVVSVVLSNQSSAFPVRGADDDLVLVVVLVVLLVVLVVVDDPDDFAFDLDQDPSLNSLLVSLVSLVVSLVSCVVSVVVVGYDPSSSSNSVSVSSSSNSVSVSVSVVVVTDTHGDDDDDVPPPDDD/DDPCPCPPVVQWDAFPLRDIDGCPDLLNVLLVLLVVLLVLLVVLLVVCVVVPPPCSVVSVVVSVVSVLLSNLSSQFPVRQDPVSVVSQDDDLVLLVVLVVLLVVLVVVDDDDDFAFDLFQDDSLNSLLVSLVSLVVSLVSCVVSVVVRGHDPSSSSSSVSVSSSSNSVSRSVSVVVVTDTHGDDDD/DDPPPCPCVVQWDAFPLGDIDGCPPLLNVLLVLLVVLLVLLVVLLVVCVVVPDPCSVVSVVVSVVSVLLSNLSSQFPVRDDDVSCVRQDDDCVLVVVLVVLLVVLCVPPPDDPFAFDQDQDDSLNSLLVSLVSLVVSLVSCVVSVVVRGHDPSSSSNSVSVSSSSNSVSVSNSVVVVHDTHTDDDD/DDPCPCPCVVQWDAFPLRDIDGCPDLLNVLLVLLVVLLVLLVVLLVVCVVVPPPCSVVSVVVSVVSVLLSNLSSQFPVRHDPVSVVSQDDDCVLLVVLVVLLVVLCVVADDDDADFDQDQDDSLNSLLVSLVSLVVSLVSCVVSVVVRGHHVSSSSSSVSVSSSSNSVSRSNSVVVVHDTHHDDDDD/DDPCPCPCVVQWDAFPLRDIDGCVDLLNVLLVLLVVLLVLLVVLLVVCVVPPHDCSVVSVVVSVLSVLLSNLSSQFPVRHDPVSCVSQDRDQVLLVVLVVLLVVLVVVADDDDADFDQDQDDSLNSLLVSLVSLVVSLVSCVVSVVVRGGDVSSSSSSVSVSSSSNSVSRSNSVVVPHDTHHDDDD/DPPPPCPCVVQWDAFPLGDIDGCVPLLNVLLVLLVVLLVLLVVLLVVVVVVPDPCSVVSVVVSVVSVLLSNLSSQFPVRHDDVSCVRQDDDCVLVVVLVVLLVVLCVVADDDDPFFDLFQDDSLNSLLVSLVSLVVSLVSCVVSVVVRGHDPSSSSNSVSVSSSSNSVSRSNSVVVVTDTHGDDD